Protein AF-0000000072508277 (afdb_homodimer)

Secondary structure (DSSP, 8-state):
-HHHHHHHHHHHHH---PPEEEEE--TT-HHHHHHHHHHHHHHHHTT-EEEEEEE---GGGTT--S-SS--EEEEEPPPHHHHHHHHHHHHHHHGGGT----HHHHHS--HHHHHHHHHHHHHHHT-HHHHHHHHHHT-SEEEEETTSSHHHHHHHHTT-SEEEEEESSS--HHHHHHHT----TTTS--TT-SSTT---HHHHHHHHHHHHHHHHHHHHHHHHHHHHHHHHH-TTSPPHHHHHHT-SEEEES--TTTSPP--B-TTEEE-TTTT----GGG-PPPHHHHHHHTSSSEEEEEE--SSS-GGGS-HHHHHHHHHHHHT-TTEEEEEE-S-TT--TTTT-TTEEEES---HHHHHH-TT--EEEE---HHHHHHHHHHT--EEE---STTHHHHHHHHHTTTSEEE--GGGGGSHHHHHHHHHHHHH-HHHHHHHHHHHHHHHT-SS-HHHHHHHHHHHHHHH---GGG--GGGGS-HHHHTTHHHHHHHHHHHHHHHHHHHHHHHHHHHHHHHHHH-/-HHHHHHHHHHHHH---PPEEEEE--TT-HHHHHHHHHHHHHHHHTT-EEEEEEE---GGGTT--S-SS--EEEEEPPPHHHHHHHHHHHHHHHGGGT----HHHHHS--HHHHHHHHHHHHHHHT-HHHHHHHHHHT-SEEEEETTSSHHHHHHHHTT-SEEEEEESSS--HHHHHHHT----TTTS--TT-SSTT---HHHHHHHHHHHHHHHHHHHHHHHHHHHHHHHHH-TTSPPHHHHHHT-SEEEES--TTTSPP--B-TTEEE-TTTT----GGG-PPPHHHHHHHTSSSEEEEEE--SSS-GGGS-HHHHHHHHHHHHT-TTEEEEEE-S-TT--TTTT-TTEEEES---HHHHHH-TT--EEEE---HHHHHHHHHHT--EEE---STTHHHHHHHHHTTTSEEE--GGGGGSHHHHHHHHHHHHH-HHHHHHHHHHHHHHHT-SS-HHHHHHHHHHHHHHH---GGG--GGGGS-HHHHTTHHHHHHHHHHHHHHHHHHHHHHHHHHHHHHHHHH-

pLDDT: mean 90.58, std 11.79, range [39.78, 98.94]

Foldseek 3Di:
DVVVVVVVVVVVVPPPPAFEEEEEQEPPDLLSQLVSQLLQQLSVVVPHRYAYEYEYLDPVCQVPRNHDPHDHYHYQYYDPVSVVLVVVVLVCLLCLQPDDPDPVCLQDPDPSVLVSLQRSLCSQVVPPVNLVVLLVVQGLEYEYELLECSSLLSCVSSVHQAYEYEHSAADAVLLCLLQVHDDDLQAAAHLAQQAHRDDDPVSSVSRVSSNVSSNVVSQSSQVSNQVSCCVVPNPPRDGSSCSSNQHQAYEYLHDCLQFDDDTDFPRYHYLNCSSPDLDLVPLDDDPVVVVLLPPAQEEEEEEADDRNAPVSHDPLLLVLVQVLLVVCLRYAYEYAHCDPPDCSNVVRPRYHYDPDDPLLSLLLDPSYAEYEYQQDSVNLSSNLLSQHAYEHEHRDTSRSVRQVSNVVLVQYHYDYSVCSSHNVSVNVRSVCSVPVCVNSVSSNVSNVCLVPPPDHSSRSSNVSRVVCSVPGGDCVRRDCLSVDDPCVNVVVVVVVVVVVVVVVVVVVVVVVVVVVVVVVVVVVVD/DVVVVVVVVVVVVPPPPAFEEEEEQEPPDLLSQLVSQLLQQLSVVVPHRYAYEYEYLDPVCQVPRNHDPHDHYHYQYYDPVSVVLVVVVLVCLLCLQPDDPDPVCLQDPDPSVLVSLQRSLCSQVVPPVNLVVLLVVQGLEYEYELLECSSLLSCVSSVHQAYEYEHSAADQVLLCLLQVHDDDLQAAAHLAQQAHRDDDPVSSVSRVSSNVSSNVVSQSSQVSNQVSVCVVPNPPRDGSSCSSNQHQAYEYLDDCLQFDDDTDFPRYHYLNCSSPDLDLVPLDDDPVVVVLLPPAQEEEEEEADDRNAPVSHDPLLLVLVLVLLVVCLRYAYEYAHCDPVDCSNVVRPRYHYDPDDPVLSLLLDPSYAEYEYQQDSVVLSSNLLSQHAYEHEHRDTSRSVRQVSNVVLVQYHYDYSVCSSHNVSVNVRSVCSVPVCVNSVSSNVSNVCLVPPPDHSSRSSNVSRVVCSVPGGDCVRRDCLSVDDPCVNVVVVVVVVVVVVVVVVVVVVVVVVVVVVVVVVVVVVD

Organism: Oesophagostomum dentatum (NCBI:txid61180)

InterPro domains:
  IPR002213 UDP-glucuronosyl/UDP-glucosyltransferase [PF00201] (28-525)
  IPR002213 UDP-glucuronosyl/UDP-glucosyltransferase [cd03784] (19-464)
  IPR050271 UDP-glycosyltransferase [PTHR48043] (30-502)

Nearest PDB structures (foldseek):
  6j31-assembly2_B  TM=6.987E-01  e=2.905E-17  Kitasatospora
  5xvm-assembly1_A  TM=7.560E-01  e=3.196E-15  Saccharomyces cerevisiae S288C
  3otg-assembly1_A  TM=7.119E-01  e=1.203E-13  Micromonospora echinospora
  2o6l-assembly1_A  TM=8.839E-01  e=1.985E-10  Homo sapiens
  7cjx-assembly2_B  TM=8.579E-01  e=2.978E-09  Homo sapiens

Solvent-accessible surface area (backbone atoms only — not comparable to full-atom values): 54216 Å² total; per-residue (Å²): 113,67,66,57,46,51,49,46,52,52,49,59,62,60,57,61,78,48,52,36,34,39,33,42,46,48,35,81,40,69,71,48,22,33,46,54,14,38,54,44,29,55,42,34,73,72,56,29,49,48,36,39,38,28,44,34,62,30,77,90,41,61,88,61,72,43,51,86,73,57,74,50,68,46,76,37,78,56,39,78,78,40,64,68,54,47,56,55,52,52,52,50,41,59,39,34,75,72,50,67,92,42,74,58,58,50,68,52,58,62,66,63,57,42,49,48,55,32,47,48,38,49,47,52,75,66,35,56,69,58,49,51,51,52,34,72,66,57,38,35,24,32,38,25,50,63,76,47,48,51,49,59,52,51,33,57,75,29,62,35,64,10,36,34,37,29,36,73,52,49,79,56,66,49,58,28,55,38,48,45,33,76,82,56,42,47,32,44,56,28,65,54,29,80,57,51,44,76,48,53,73,68,47,28,51,54,29,38,51,48,42,53,27,52,30,50,44,41,48,50,33,26,49,52,38,40,50,54,49,24,74,75,74,31,81,82,53,72,49,62,52,58,56,56,41,50,28,32,35,33,42,23,40,24,32,66,80,58,39,81,43,54,63,35,36,87,32,51,42,65,30,32,64,54,74,57,83,81,55,68,86,73,40,75,73,54,71,66,56,52,53,58,56,65,70,39,85,34,27,36,42,35,42,51,68,84,69,50,44,57,75,60,46,51,66,59,39,52,50,11,50,52,51,30,50,64,75,36,70,68,35,30,34,40,33,54,30,78,53,86,79,56,67,83,52,69,90,40,90,41,50,46,76,31,67,71,74,66,58,71,34,50,51,57,35,86,61,50,57,34,36,37,31,25,19,45,64,70,57,46,51,50,36,40,56,46,23,38,20,31,43,21,34,27,59,58,71,48,10,37,26,42,28,45,38,45,27,73,58,45,19,36,45,74,51,50,60,71,43,34,54,41,31,62,52,58,44,50,54,50,50,46,52,72,66,40,62,60,24,45,52,33,11,35,51,48,9,53,50,64,76,52,44,63,71,51,30,64,56,52,51,51,29,47,50,52,41,25,45,74,62,22,50,44,71,44,50,51,35,61,58,58,76,43,49,72,47,51,53,70,42,46,60,56,50,48,50,53,50,50,52,49,50,48,52,50,52,49,51,51,52,49,49,50,51,54,52,55,52,54,59,52,55,70,69,101,114,69,66,57,48,51,49,45,52,51,48,61,62,61,57,60,77,48,54,35,34,37,34,44,43,48,35,82,40,67,70,48,22,33,47,55,15,37,53,44,28,55,42,33,74,73,54,29,49,48,35,39,37,30,44,34,60,31,77,90,40,62,88,60,72,42,49,86,74,56,74,49,69,47,76,37,76,57,39,76,77,41,64,68,53,47,56,55,52,52,52,50,41,60,38,33,75,70,50,68,92,41,75,59,58,50,68,51,58,62,68,60,58,41,49,48,55,32,48,50,38,49,48,54,75,67,35,57,69,59,50,51,52,52,34,73,65,57,38,36,23,33,37,25,49,66,77,47,48,51,49,58,53,51,32,58,76,30,63,37,64,10,36,32,36,28,36,72,47,53,83,53,66,50,58,28,54,39,48,46,33,75,82,55,43,46,32,44,55,29,68,54,28,79,55,49,45,78,47,54,73,66,47,28,50,53,29,38,51,48,42,52,28,51,30,50,43,42,49,50,32,26,48,52,38,41,50,56,48,23,74,74,74,31,82,79,54,73,51,62,52,58,56,56,42,49,27,35,35,33,43,25,41,27,31,66,81,59,40,80,43,55,62,36,36,87,32,50,42,64,30,32,63,54,74,57,80,81,57,68,86,73,40,75,73,54,69,67,58,52,53,58,55,65,72,39,84,35,27,34,42,36,42,49,67,83,67,49,43,58,76,58,46,50,66,59,37,52,50,11,50,50,50,30,51,65,76,36,70,65,34,30,35,40,32,52,30,80,54,84,79,56,67,84,51,68,91,40,91,41,52,44,76,31,69,71,73,66,58,70,33,50,51,58,34,85,59,50,57,35,36,36,30,24,18,46,64,68,56,46,51,49,35,41,57,46,25,39,20,32,42,23,35,27,59,59,70,47,10,36,25,43,28,47,38,45,27,73,57,45,20,34,47,75,52,50,60,72,43,34,54,40,30,63,54,59,44,50,52,50,50,47,53,73,68,38,60,61,22,44,52,33,10,37,51,50,9,54,48,63,76,51,45,61,69,50,30,63,57,51,52,50,31,46,50,52,40,27,44,72,63,20,50,45,71,45,49,51,34,59,57,57,77,44,50,74,46,50,54,70,42,46,60,57,51,48,50,52,49,50,52,49,51,48,52,51,51,48,50,51,52,49,50,51,52,53,51,55,52,52,59,52,60,71,69,107

Structure (mmCIF, N/CA/C/O backbone):
data_AF-0000000072508277-model_v1
#
loop_
_entity.id
_entity.type
_entity.pdbx_description
1 polymer glucuronosyltransferase
#
loop_
_atom_site.group_PDB
_atom_site.id
_atom_site.type_symbol
_atom_site.label_atom_id
_atom_site.label_alt_id
_atom_site.label_comp_id
_atom_site.label_asym_id
_atom_site.label_entity_id
_atom_site.label_seq_id
_atom_site.pdbx_PDB_ins_code
_atom_site.Cartn_x
_atom_site.Cartn_y
_atom_site.Cartn_z
_atom_site.occupancy
_atom_site.B_iso_or_equiv
_atom_site.auth_seq_id
_atom_site.auth_comp_id
_atom_site.auth_asym_id
_atom_site.auth_atom_id
_atom_site.pdbx_PDB_model_num
ATOM 1 N N . MET A 1 1 ? 15.875 31.594 -35.562 1 39.78 1 MET A N 1
ATOM 2 C CA . MET A 1 1 ? 16.281 31.531 -34.188 1 39.78 1 MET A CA 1
ATOM 3 C C . MET A 1 1 ? 15.25 30.781 -33.344 1 39.78 1 MET A C 1
ATOM 5 O O . MET A 1 1 ? 15.602 30.141 -32.344 1 39.78 1 MET A O 1
ATOM 9 N N . ALA A 1 2 ? 13.969 30.875 -33.75 1 48.16 2 ALA A N 1
ATOM 10 C CA . ALA A 1 2 ? 12.898 30.188 -33.031 1 48.16 2 ALA A CA 1
ATOM 11 C C . ALA A 1 2 ? 12.938 28.688 -33.281 1 48.16 2 ALA A C 1
ATOM 13 O O . ALA A 1 2 ? 12.617 27.891 -32.375 1 48.16 2 ALA A O 1
ATOM 14 N N . ARG A 1 3 ? 13.297 28.281 -34.469 1 52.03 3 ARG A N 1
ATOM 15 C CA . ARG A 1 3 ? 13.352 26.859 -34.781 1 52.03 3 ARG A CA 1
ATOM 16 C C . ARG A 1 3 ? 14.484 26.172 -34.031 1 52.03 3 ARG A C 1
ATOM 18 O O . ARG A 1 3 ? 14.359 25.016 -33.656 1 52.03 3 ARG A O 1
ATOM 25 N N . CYS A 1 4 ? 15.602 26.922 -33.75 1 51.12 4 CYS A N 1
ATOM 26 C CA . CYS A 1 4 ? 16.719 26.328 -33.031 1 51.12 4 CYS A CA 1
ATOM 27 C C . CYS A 1 4 ? 16.359 26.141 -31.547 1 51.12 4 CYS A C 1
ATOM 29 O O . CYS A 1 4 ? 16.828 25.188 -30.922 1 51.12 4 CYS A O 1
ATOM 31 N N . TYR A 1 5 ? 15.469 27.062 -31.062 1 49.38 5 TYR A N 1
ATOM 32 C CA . TYR A 1 5 ? 15.117 26.891 -29.656 1 49.38 5 TYR A CA 1
ATOM 33 C C . TYR A 1 5 ? 14.117 25.766 -29.484 1 49.38 5 TYR A C 1
ATOM 35 O O . TYR A 1 5 ? 14.188 25 -28.516 1 49.38 5 TYR A O 1
ATOM 43 N N . ILE A 1 6 ? 13.211 25.625 -30.484 1 50.94 6 ILE A N 1
ATOM 44 C CA . ILE A 1 6 ? 12.305 24.484 -30.359 1 50.94 6 ILE A CA 1
ATOM 45 C C . ILE A 1 6 ? 13.094 23.188 -30.484 1 50.94 6 ILE A C 1
ATOM 47 O O . ILE A 1 6 ? 12.859 22.234 -29.734 1 50.94 6 ILE A O 1
ATOM 51 N N . LEU A 1 7 ? 14.094 23.172 -31.406 1 48.38 7 LEU A N 1
ATOM 52 C CA . LEU A 1 7 ? 14.922 21.969 -31.547 1 48.38 7 LEU A CA 1
ATOM 53 C C . LEU A 1 7 ? 15.773 21.766 -30.297 1 48.38 7 LEU A C 1
ATOM 55 O O . LEU A 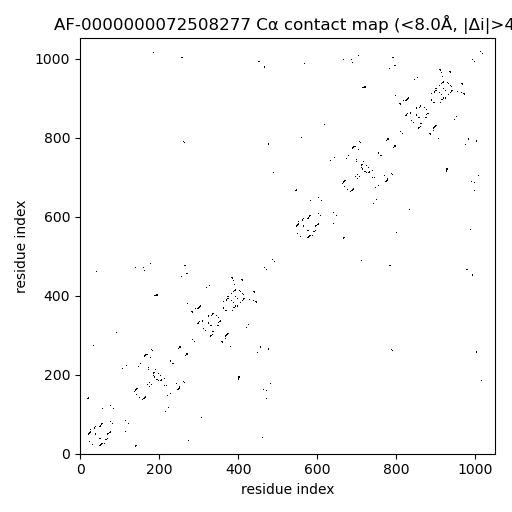1 7 ? 15.93 20.625 -29.828 1 48.38 7 LEU A O 1
ATOM 59 N N . LEU A 1 8 ? 16.281 22.859 -29.703 1 47.69 8 LEU A N 1
ATOM 60 C CA . LEU A 1 8 ? 17.047 22.703 -28.469 1 47.69 8 LEU A CA 1
ATOM 61 C C . LEU A 1 8 ? 16.141 22.312 -27.312 1 47.69 8 LEU A C 1
ATOM 63 O O . LEU A 1 8 ? 16.516 21.5 -26.469 1 47.69 8 LEU A O 1
ATOM 67 N N . LEU A 1 9 ? 14.906 22.891 -27.188 1 46.41 9 LEU A N 1
ATOM 68 C CA . LEU A 1 9 ? 13.969 22.453 -26.172 1 46.41 9 LEU A CA 1
ATOM 69 C C . LEU A 1 9 ? 13.508 21.016 -26.422 1 46.41 9 LEU A C 1
ATOM 71 O O . LEU A 1 9 ? 13.344 20.234 -25.484 1 46.41 9 LEU A O 1
ATOM 75 N N . LEU A 1 10 ? 13.258 20.641 -27.656 1 45.59 10 LEU A N 1
ATOM 76 C CA . LEU A 1 10 ? 13 19.234 -27.953 1 45.59 10 LEU A CA 1
ATOM 77 C C . LEU A 1 10 ? 14.234 18.391 -27.672 1 45.59 10 LEU A C 1
ATOM 79 O O . LEU A 1 10 ? 14.117 17.25 -27.203 1 45.59 10 LEU A O 1
ATOM 83 N N . LEU A 1 11 ? 15.445 18.828 -28.031 1 44.25 11 LEU A N 1
ATOM 84 C CA . LEU A 1 11 ? 16.672 18.094 -27.734 1 44.25 11 LEU A CA 1
ATOM 85 C C . LEU A 1 11 ? 16.922 18.016 -26.234 1 44.25 11 LEU A C 1
ATOM 87 O O . LEU A 1 11 ? 17.438 17 -25.75 1 44.25 11 LEU A O 1
ATOM 91 N N . GLN A 1 12 ? 16.781 19.094 -25.453 1 40.88 12 GLN A N 1
ATOM 92 C CA . GLN A 1 12 ? 16.906 18.969 -24 1 40.88 12 GLN A CA 1
ATOM 93 C C . GLN A 1 12 ? 15.812 18.078 -23.422 1 40.88 12 GLN A C 1
ATOM 95 O O . GLN A 1 12 ? 15.992 17.469 -22.375 1 40.88 12 GLN A O 1
ATOM 100 N N . ALA A 1 13 ? 14.609 18.172 -23.859 1 40.81 13 ALA A N 1
ATOM 101 C CA . ALA A 1 13 ? 13.586 17.234 -23.406 1 40.81 13 ALA A CA 1
ATOM 102 C C . ALA A 1 13 ? 14.016 15.789 -23.703 1 40.81 13 ALA A C 1
ATOM 104 O O . ALA A 1 13 ? 13.695 14.875 -22.938 1 40.81 13 ALA A O 1
ATOM 105 N N . LEU A 1 14 ? 14.453 15.461 -24.844 1 41.44 14 LEU A N 1
ATOM 106 C CA . LEU A 1 14 ? 14.844 14.125 -25.266 1 41.44 14 LEU A CA 1
ATOM 107 C C . LEU A 1 14 ? 16.078 13.648 -24.5 1 41.44 14 LEU A C 1
ATOM 109 O O . LEU A 1 14 ? 16.438 12.477 -24.562 1 41.44 14 LEU A O 1
ATOM 113 N N . ILE A 1 15 ? 17 14.516 -24.266 1 43.19 15 ILE A N 1
ATOM 114 C CA . ILE A 1 15 ? 18.156 13.867 -23.641 1 43.19 15 ILE A CA 1
ATOM 115 C C . ILE A 1 15 ? 17.75 13.32 -22.266 1 43.19 15 ILE A C 1
ATOM 117 O O . ILE A 1 15 ? 17.797 14.031 -21.266 1 43.19 15 ILE A O 1
ATOM 121 N N . CYS A 1 16 ? 16.656 13 -22 1 50.06 16 CYS A N 1
ATOM 122 C CA . CYS A 1 16 ? 16.391 12.242 -20.781 1 50.06 16 CYS A CA 1
ATOM 123 C C . CYS A 1 16 ? 17.484 11.195 -20.531 1 50.06 16 CYS A C 1
ATOM 125 O O . CYS A 1 16 ? 17.594 10.227 -21.297 1 50.06 16 CYS A O 1
ATOM 127 N N . ASP A 1 17 ? 18.625 11.586 -20.125 1 66.69 17 ASP A N 1
ATOM 128 C CA . ASP A 1 17 ? 19.75 10.703 -19.812 1 66.69 17 ASP A CA 1
ATOM 129 C C . ASP A 1 17 ? 19.266 9.43 -19.125 1 66.69 17 ASP A C 1
ATOM 131 O O . ASP A 1 17 ? 18.641 9.492 -18.062 1 66.69 17 ASP A O 1
ATOM 135 N N . GLY A 1 18 ? 19.094 8.391 -19.859 1 91.69 18 GLY A N 1
ATOM 136 C CA . GLY A 1 18 ? 18.75 7.062 -19.375 1 91.69 18 GLY A CA 1
ATOM 137 C C . GLY A 1 18 ? 19.641 6.594 -18.25 1 91.69 18 GLY A C 1
ATOM 138 O O . GLY A 1 18 ? 20.828 6.914 -18.203 1 91.69 18 GLY A O 1
ATOM 139 N N . TYR A 1 19 ? 19.094 6.059 -17.25 1 97.88 19 TYR A N 1
ATOM 140 C CA . TYR A 1 19 ? 19.828 5.492 -16.125 1 97.88 19 TYR A CA 1
ATOM 141 C C . TYR A 1 19 ? 20.516 4.195 -16.516 1 97.88 19 TYR A C 1
ATOM 143 O O . TYR A 1 19 ? 20.047 3.475 -17.406 1 97.88 19 TYR A O 1
ATOM 151 N N . LYS A 1 20 ? 21.672 3.961 -15.961 1 98.62 20 LYS A N 1
ATOM 152 C CA . LYS A 1 20 ? 22.344 2.668 -16.078 1 98.62 20 LYS A CA 1
ATOM 153 C C . LYS A 1 20 ? 21.828 1.688 -15.023 1 98.62 20 LYS A C 1
ATOM 155 O O . LYS A 1 20 ? 22.016 1.896 -13.828 1 98.62 20 LYS A O 1
ATOM 160 N N . VAL A 1 21 ? 21.219 0.601 -15.508 1 98.88 21 VAL A N 1
ATOM 161 C CA . VAL A 1 21 ? 20.578 -0.343 -14.594 1 98.88 21 VAL A CA 1
ATOM 162 C C . VAL A 1 21 ? 21.219 -1.722 -14.75 1 98.88 21 VAL A C 1
ATOM 164 O O . VAL A 1 21 ? 21.406 -2.203 -15.867 1 98.88 21 VAL A O 1
ATOM 167 N N . LEU A 1 22 ? 21.625 -2.332 -13.656 1 98.88 22 LEU A N 1
ATOM 168 C CA . LEU A 1 22 ? 22.125 -3.703 -13.633 1 98.88 22 LEU A CA 1
ATOM 169 C C . LEU A 1 22 ? 21.078 -4.652 -13.062 1 98.88 22 LEU A C 1
ATOM 171 O O . LEU A 1 22 ? 20.578 -4.438 -11.961 1 98.88 22 LEU A O 1
ATOM 175 N N . ILE A 1 23 ? 20.734 -5.672 -13.805 1 98.88 23 ILE A N 1
ATOM 176 C CA . ILE A 1 23 ? 19.766 -6.668 -13.352 1 98.88 23 ILE A CA 1
ATOM 177 C C . ILE A 1 23 ? 20.469 -8.008 -13.156 1 98.88 23 ILE A C 1
ATOM 179 O O . ILE A 1 23 ? 21.156 -8.5 -14.07 1 98.88 23 ILE A O 1
ATOM 183 N N . PHE A 1 24 ? 20.406 -8.547 -11.945 1 98.69 24 PHE A N 1
ATOM 184 C CA . PHE A 1 24 ? 20.969 -9.844 -11.594 1 98.69 24 PHE A CA 1
ATOM 185 C C . PHE A 1 24 ? 19.922 -10.945 -11.766 1 98.69 24 PHE A C 1
ATOM 187 O O . PHE A 1 24 ? 18.953 -11 -11.031 1 98.69 24 PHE A O 1
ATOM 194 N N . SER A 1 25 ? 20.125 -11.859 -12.734 1 97.69 25 SER A N 1
ATOM 195 C CA . SER A 1 25 ? 19.094 -12.828 -13.109 1 97.69 25 SER A CA 1
ATOM 196 C C . SER A 1 25 ? 19.703 -14.219 -13.289 1 97.69 25 SER A C 1
ATOM 198 O O . SER A 1 25 ? 19.859 -14.703 -14.414 1 97.69 25 SER A O 1
ATOM 200 N N . PRO A 1 26 ? 19.953 -14.938 -12.195 1 95.62 26 PRO A N 1
ATOM 201 C CA . PRO A 1 26 ? 20.5 -16.297 -12.32 1 95.62 26 PRO A CA 1
ATOM 202 C C . PRO A 1 26 ? 19.516 -17.266 -12.984 1 95.62 26 PRO A C 1
ATOM 204 O O . PRO A 1 26 ? 18.297 -17.062 -12.906 1 95.62 26 PRO A O 1
ATOM 207 N N . THR A 1 27 ? 20.094 -18.359 -13.609 1 90.75 27 THR A N 1
ATOM 208 C CA . THR A 1 27 ? 19.25 -19.344 -14.289 1 90.75 27 THR A CA 1
ATOM 209 C C . THR A 1 27 ? 18.734 -20.391 -13.297 1 90.75 27 THR A C 1
ATOM 211 O O . THR A 1 27 ? 19 -21.578 -13.461 1 90.75 27 THR A O 1
ATOM 214 N N . PHE A 1 28 ? 17.984 -19.938 -12.305 1 82.25 28 PHE A N 1
ATOM 215 C CA . PHE A 1 28 ? 17.391 -20.812 -11.289 1 82.25 28 PHE A CA 1
ATOM 216 C C . PHE A 1 28 ? 16.062 -21.375 -11.773 1 82.25 28 PHE A C 1
ATOM 218 O O . PHE A 1 28 ? 15.742 -22.531 -11.484 1 82.25 28 PHE A O 1
ATOM 225 N N . GLY A 1 29 ? 15.344 -20.703 -12.477 1 85.88 29 GLY A N 1
ATOM 226 C CA . GLY A 1 29 ? 14.047 -21 -13.055 1 85.88 29 GLY A CA 1
ATOM 227 C C . GLY A 1 29 ? 13.648 -20.047 -14.164 1 85.88 29 GLY A C 1
ATOM 228 O O . GLY A 1 29 ? 13.828 -18.828 -14.039 1 85.88 29 GLY A O 1
ATOM 229 N N . TYR A 1 30 ? 13.141 -20.688 -15.188 1 88.56 30 TYR A N 1
ATOM 230 C CA . TYR A 1 30 ? 12.867 -19.844 -16.344 1 88.56 30 TYR A CA 1
ATOM 231 C C . TYR A 1 30 ? 11.805 -18.797 -16.031 1 88.56 30 TYR A C 1
ATOM 233 O O . TYR A 1 30 ? 11.859 -17.672 -16.531 1 88.56 30 TYR A O 1
ATOM 241 N N . SER A 1 31 ? 10.812 -19.188 -15.242 1 89.69 31 SER A N 1
ATOM 242 C CA . SER A 1 31 ? 9.781 -18.234 -14.867 1 89.69 31 SER A CA 1
ATOM 243 C C . SER A 1 31 ? 10.367 -17.031 -14.125 1 89.69 31 SER A C 1
ATOM 245 O O . SER A 1 31 ? 9.922 -15.898 -14.305 1 89.69 31 SER A O 1
ATOM 247 N N . HIS A 1 32 ? 11.375 -17.25 -13.305 1 93.06 32 HIS A N 1
ATOM 248 C CA . HIS A 1 32 ? 12.062 -16.188 -12.602 1 93.06 32 HIS A CA 1
ATOM 249 C C . HIS A 1 32 ? 12.812 -15.273 -13.57 1 93.06 32 HIS A C 1
ATOM 251 O O . HIS A 1 32 ? 12.742 -14.047 -13.461 1 93.06 32 HIS A O 1
ATOM 257 N N . MET A 1 33 ? 13.461 -15.945 -14.547 1 94.88 33 MET A N 1
ATOM 258 C CA . MET A 1 33 ? 14.203 -15.195 -15.555 1 94.88 33 MET A CA 1
ATOM 259 C C . MET A 1 33 ? 13.266 -14.328 -16.391 1 94.88 33 MET A C 1
ATOM 261 O O . MET A 1 33 ? 13.586 -13.18 -16.703 1 94.88 33 MET A O 1
ATOM 265 N N . LYS A 1 34 ? 12.156 -14.922 -16.688 1 93.5 34 LYS A N 1
ATOM 266 C CA . LYS A 1 34 ? 11.18 -14.203 -17.516 1 93.5 34 LYS A CA 1
ATOM 267 C C . LYS A 1 34 ? 10.641 -12.977 -16.797 1 93.5 34 LYS A C 1
ATOM 269 O O . LYS A 1 34 ? 10.43 -11.93 -17.406 1 93.5 34 LYS A O 1
ATOM 274 N N . PHE A 1 35 ? 10.398 -13.133 -15.57 1 95.81 35 PHE A N 1
ATOM 275 C CA . PHE A 1 35 ? 9.898 -12.016 -14.773 1 95.81 35 PHE A CA 1
ATOM 276 C C . PHE A 1 35 ? 10.898 -10.867 -14.758 1 95.81 35 PHE A C 1
ATOM 278 O O . PHE A 1 35 ? 10.547 -9.727 -15.078 1 95.81 35 PHE A O 1
ATOM 285 N N . LEU A 1 36 ? 12.125 -11.164 -14.43 1 97.81 36 LEU A N 1
ATOM 286 C CA . LEU A 1 36 ? 13.18 -10.156 -14.422 1 97.81 36 LEU A CA 1
ATOM 287 C C . LEU A 1 36 ? 13.414 -9.602 -15.82 1 97.81 36 LEU A C 1
ATOM 289 O O . LEU A 1 36 ? 13.695 -8.414 -15.984 1 97.81 36 LEU A O 1
ATOM 293 N N . GLY A 1 37 ? 13.289 -10.516 -16.781 1 97.69 37 GLY A N 1
ATOM 294 C CA . GLY A 1 37 ? 13.445 -10.086 -18.156 1 97.69 37 GLY A CA 1
ATOM 295 C C . GLY A 1 37 ? 12.406 -9.07 -18.594 1 97.69 37 GLY A C 1
ATOM 296 O O . GLY A 1 37 ? 12.711 -8.141 -19.328 1 97.69 37 GLY A O 1
ATOM 297 N N . SER A 1 38 ? 11.164 -9.242 -18.125 1 97.12 38 SER A N 1
ATOM 298 C CA . SER A 1 38 ? 10.109 -8.281 -18.422 1 97.12 38 SER A CA 1
ATOM 299 C C . SER A 1 38 ? 10.453 -6.898 -17.875 1 97.12 38 SER A C 1
ATOM 301 O O . SER A 1 38 ? 10.219 -5.887 -18.531 1 97.12 38 SER A O 1
ATOM 303 N N . ILE A 1 39 ? 11 -6.859 -16.688 1 98.56 39 ILE A N 1
ATOM 304 C CA . ILE A 1 39 ? 11.414 -5.598 -16.078 1 98.56 39 ILE A CA 1
ATOM 305 C C . ILE A 1 39 ? 12.531 -4.973 -16.906 1 98.56 39 ILE A C 1
ATOM 307 O O . ILE A 1 39 ? 12.484 -3.781 -17.234 1 98.56 39 ILE A O 1
ATOM 311 N N . ALA A 1 40 ? 13.5 -5.812 -17.328 1 98.69 40 ALA A N 1
ATOM 312 C CA . ALA A 1 40 ? 14.617 -5.344 -18.141 1 98.69 40 ALA A CA 1
ATOM 313 C C . ALA A 1 40 ? 14.125 -4.73 -19.453 1 98.69 40 ALA A C 1
ATOM 315 O O . ALA A 1 40 ? 14.555 -3.639 -19.828 1 98.69 40 ALA A O 1
ATOM 316 N N . ASP A 1 41 ? 13.234 -5.406 -20.062 1 98.06 41 ASP A N 1
ATOM 317 C CA . ASP A 1 41 ? 12.742 -4.969 -21.375 1 98.06 41 ASP A CA 1
ATOM 318 C C . ASP A 1 41 ? 11.945 -3.672 -21.25 1 98.06 41 ASP A C 1
ATOM 320 O O . ASP A 1 41 ? 12.031 -2.801 -22.109 1 98.06 41 ASP A O 1
ATOM 324 N N . ILE A 1 42 ? 11.148 -3.531 -20.188 1 97.62 42 ILE A N 1
ATOM 325 C CA . ILE A 1 42 ? 10.383 -2.311 -19.953 1 97.62 42 ILE A CA 1
ATOM 326 C C . ILE A 1 42 ? 11.336 -1.123 -19.828 1 97.62 42 ILE A C 1
ATOM 328 O O . ILE A 1 42 ? 11.109 -0.071 -20.422 1 97.62 42 ILE A O 1
ATOM 332 N N . LEU A 1 43 ? 12.398 -1.284 -19.094 1 98.5 43 LEU A N 1
ATOM 333 C CA . LEU A 1 43 ? 13.359 -0.213 -18.859 1 98.5 43 LEU A CA 1
ATOM 334 C C . LEU A 1 43 ? 14.141 0.091 -20.141 1 98.5 43 LEU A C 1
ATOM 336 O O . LEU A 1 43 ? 14.406 1.256 -20.453 1 98.5 43 LEU A O 1
ATOM 340 N N . THR A 1 44 ? 14.484 -0.995 -20.906 1 98.31 44 THR A N 1
ATOM 341 C CA . THR A 1 44 ? 15.188 -0.82 -22.172 1 98.31 44 THR A CA 1
ATOM 342 C C . THR A 1 44 ? 14.32 -0.052 -23.156 1 98.31 44 THR A C 1
ATOM 344 O O . THR A 1 44 ? 14.797 0.862 -23.828 1 98.31 44 THR A O 1
ATOM 347 N N . GLU A 1 45 ? 13.07 -0.445 -23.25 1 96.69 45 GLU A N 1
ATOM 348 C CA . GLU A 1 45 ? 12.125 0.222 -24.141 1 96.69 45 GLU A CA 1
ATOM 349 C C . GLU A 1 45 ? 12 1.704 -23.797 1 96.69 45 GLU A C 1
ATOM 351 O O . GLU A 1 45 ? 11.812 2.537 -24.688 1 96.69 45 GLU A O 1
ATOM 356 N N . ALA A 1 46 ? 12.109 2.035 -22.562 1 97.12 46 ALA A N 1
ATOM 357 C CA . ALA A 1 46 ? 11.961 3.412 -22.094 1 97.12 46 ALA A CA 1
ATOM 358 C C . ALA A 1 46 ? 13.234 4.211 -22.344 1 97.12 46 ALA A C 1
ATOM 360 O O . ALA A 1 46 ? 13.289 5.41 -22.047 1 97.12 46 ALA A O 1
ATOM 361 N N . GLY A 1 47 ? 14.312 3.596 -22.766 1 97.31 47 GLY A N 1
ATOM 362 C CA . GLY A 1 47 ? 15.516 4.312 -23.156 1 97.31 47 GLY A CA 1
ATOM 363 C C . GLY A 1 47 ? 16.625 4.211 -22.141 1 97.31 47 GLY A C 1
ATOM 364 O O . GLY A 1 47 ? 17.672 4.871 -22.266 1 97.31 47 GLY A O 1
ATOM 365 N N . HIS A 1 48 ? 16.484 3.373 -21.125 1 98.12 48 HIS A N 1
ATOM 366 C CA . HIS A 1 48 ? 17.547 3.205 -20.125 1 98.12 48 HIS A CA 1
ATOM 367 C C . HIS A 1 48 ? 18.609 2.23 -20.609 1 98.12 48 HIS A C 1
ATOM 369 O O . HIS A 1 48 ? 18.359 1.445 -21.531 1 98.12 48 HIS A O 1
ATOM 375 N N . ASP A 1 49 ? 19.828 2.377 -20.094 1 98.25 49 ASP A N 1
ATOM 376 C CA . ASP A 1 49 ? 20.938 1.473 -20.391 1 98.25 49 ASP A CA 1
ATOM 377 C C . ASP A 1 49 ? 20.922 0.277 -19.438 1 98.25 49 ASP A C 1
ATOM 379 O O . ASP A 1 49 ? 21.5 0.341 -18.344 1 98.25 49 ASP A O 1
ATOM 383 N N . VAL A 1 50 ? 20.375 -0.833 -19.938 1 98.69 50 VAL A N 1
ATOM 384 C CA . VAL A 1 50 ? 20.125 -1.977 -19.078 1 98.69 50 VAL A CA 1
ATOM 385 C C . VAL A 1 50 ? 21.125 -3.086 -19.375 1 98.69 50 VAL A C 1
ATOM 387 O O . VAL A 1 50 ? 21.312 -3.459 -20.531 1 98.69 50 VAL A O 1
ATOM 390 N N . THR A 1 51 ? 21.812 -3.574 -18.391 1 98.69 51 THR A N 1
ATOM 391 C CA . THR A 1 51 ? 22.672 -4.754 -18.453 1 98.69 51 THR A CA 1
ATOM 392 C C . THR A 1 51 ? 22.094 -5.883 -17.594 1 98.69 51 THR A C 1
ATOM 394 O O . THR A 1 51 ? 21.75 -5.68 -16.438 1 98.69 51 THR A O 1
ATOM 397 N N . VAL A 1 52 ? 21.984 -7.059 -18.219 1 98.69 52 VAL A N 1
ATOM 398 C CA . VAL A 1 52 ? 21.5 -8.219 -17.469 1 98.69 52 VAL A CA 1
ATOM 399 C C . VAL A 1 52 ? 22.656 -9.18 -17.203 1 98.69 52 VAL A C 1
ATOM 401 O O . VAL A 1 52 ? 23.297 -9.664 -18.141 1 98.69 52 VAL A O 1
ATOM 404 N N . LEU A 1 53 ? 22.938 -9.359 -15.945 1 98.38 53 LEU A N 1
ATOM 405 C CA . LEU A 1 53 ? 23.938 -10.32 -15.492 1 98.38 53 LEU A CA 1
ATOM 406 C C . LEU A 1 53 ? 23.297 -11.68 -15.203 1 98.38 53 LEU A C 1
ATOM 408 O O . LEU A 1 53 ? 22.453 -11.789 -14.312 1 98.38 53 LEU A O 1
ATOM 412 N N . ILE A 1 54 ? 23.766 -12.75 -15.922 1 97.88 54 ILE A N 1
ATOM 413 C CA . ILE A 1 54 ? 23.125 -14.055 -15.836 1 97.88 54 ILE A CA 1
ATOM 414 C C . ILE A 1 54 ? 24.125 -15.102 -15.375 1 97.88 54 ILE A C 1
ATOM 416 O O . ILE A 1 54 ? 24.812 -15.719 -16.203 1 97.88 54 ILE A O 1
ATOM 420 N N . PRO A 1 55 ? 24.25 -15.312 -14.062 1 96.44 55 PRO A N 1
ATOM 421 C CA . PRO A 1 55 ? 24.984 -16.5 -13.625 1 96.44 55 PRO A CA 1
ATOM 422 C C . PRO A 1 55 ? 24.281 -17.797 -14.023 1 96.44 55 PRO A C 1
ATOM 424 O O . PRO A 1 55 ? 23.109 -18 -13.711 1 96.44 55 PRO A O 1
ATOM 427 N N . ILE A 1 56 ? 25.031 -18.688 -14.664 1 93.25 56 ILE A N 1
ATOM 428 C CA . ILE A 1 56 ? 24.453 -19.953 -15.102 1 93.25 56 ILE A CA 1
ATOM 429 C C . ILE A 1 56 ? 24.453 -20.953 -13.945 1 93.25 56 ILE A C 1
ATOM 431 O O . ILE A 1 56 ? 25.5 -21.297 -13.422 1 93.25 56 ILE A O 1
ATOM 435 N N . MET A 1 57 ? 23.281 -21.266 -13.508 1 89.06 57 MET A N 1
ATOM 436 C CA . MET A 1 57 ? 23.109 -22.266 -12.453 1 89.06 57 MET A CA 1
ATOM 437 C C . MET A 1 57 ? 22.609 -23.578 -13.031 1 89.06 57 MET A C 1
ATOM 439 O O . MET A 1 57 ? 23.125 -24.641 -12.703 1 89.06 57 MET A O 1
ATOM 443 N N . ASP A 1 58 ? 21.625 -23.391 -13.812 1 84.5 58 ASP A N 1
ATOM 444 C CA . ASP A 1 58 ? 21.031 -24.516 -14.531 1 84.5 58 ASP A CA 1
ATOM 445 C C . ASP A 1 58 ? 21.531 -24.578 -15.969 1 84.5 58 ASP A C 1
ATOM 447 O O . ASP A 1 58 ? 21.188 -23.719 -16.797 1 84.5 58 ASP A O 1
ATOM 451 N N . MET A 1 59 ? 22.219 -25.641 -16.312 1 84.19 59 MET A N 1
ATOM 452 C CA . MET A 1 59 ? 22.844 -25.766 -17.625 1 84.19 59 MET A CA 1
ATOM 453 C C . MET A 1 59 ? 21.797 -25.938 -18.719 1 84.19 59 MET A C 1
ATOM 455 O O . MET A 1 59 ? 22.031 -25.578 -19.875 1 84.19 59 MET A O 1
ATOM 459 N N . ASP A 1 60 ? 20.625 -26.359 -18.312 1 81.12 60 ASP A N 1
ATOM 460 C CA . ASP A 1 60 ? 19.547 -26.531 -19.281 1 81.12 60 ASP A CA 1
ATOM 461 C C . ASP A 1 60 ? 19 -25.188 -19.734 1 81.12 60 ASP A C 1
ATOM 463 O O . ASP A 1 60 ? 18.328 -25.094 -20.781 1 81.12 60 ASP A O 1
ATOM 467 N N . LEU A 1 61 ? 19.344 -24.188 -18.969 1 87.5 61 LEU A N 1
ATOM 468 C CA . LEU A 1 61 ? 18.812 -22.875 -19.281 1 87.5 61 LEU A CA 1
ATOM 469 C C . LEU A 1 61 ? 19.922 -21.953 -19.781 1 87.5 61 LEU A C 1
ATOM 471 O O . LEU A 1 61 ? 19.734 -20.734 -19.859 1 87.5 61 LEU A O 1
ATOM 475 N N . GLU A 1 62 ? 21 -22.484 -20.109 1 88.69 62 GLU A N 1
ATOM 476 C CA . GLU A 1 62 ? 22.172 -21.703 -20.5 1 88.69 62 GLU A CA 1
ATOM 477 C C . GLU A 1 62 ? 21.875 -20.828 -21.703 1 88.69 62 GLU A C 1
ATOM 479 O O . GLU A 1 62 ? 22.391 -19.703 -21.812 1 88.69 62 GLU A O 1
ATOM 484 N N . ASN A 1 63 ? 20.969 -21.281 -22.547 1 90.5 63 ASN A N 1
ATOM 485 C CA . ASN A 1 63 ? 20.703 -20.547 -23.766 1 90.5 63 ASN A CA 1
ATOM 486 C C . ASN A 1 63 ? 19.5 -19.609 -23.625 1 90.5 63 ASN A C 1
ATOM 488 O O . ASN A 1 63 ? 19.172 -18.875 -24.547 1 90.5 63 ASN A O 1
ATOM 492 N N . ARG A 1 64 ? 18.906 -19.578 -22.453 1 91.12 64 ARG A N 1
ATOM 493 C CA . ARG A 1 64 ? 17.766 -18.703 -22.203 1 91.12 64 ARG A CA 1
ATOM 494 C C . ARG A 1 64 ? 18.219 -17.406 -21.531 1 91.12 64 ARG A C 1
ATOM 496 O O . ARG A 1 64 ? 19.172 -17.406 -20.75 1 91.12 64 ARG A O 1
ATOM 503 N N . THR A 1 65 ? 17.562 -16.328 -21.906 1 92.19 65 THR A N 1
ATOM 504 C CA . THR A 1 65 ? 17.938 -15.047 -21.312 1 92.19 65 THR A CA 1
ATOM 505 C C . THR A 1 65 ? 16.75 -14.43 -20.578 1 92.19 65 THR A C 1
ATOM 507 O O . THR A 1 65 ? 16.922 -13.578 -19.703 1 92.19 65 THR A O 1
ATOM 510 N N . GLY A 1 66 ? 15.562 -14.789 -21 1 91.75 66 GLY A N 1
ATOM 511 C CA . GLY A 1 66 ? 14.359 -14.219 -20.422 1 91.75 66 GLY A CA 1
ATOM 512 C C . GLY A 1 66 ? 14.031 -12.836 -20.953 1 91.75 66 GLY A C 1
ATOM 513 O O . GLY A 1 66 ? 13 -12.258 -20.609 1 91.75 66 GLY A O 1
ATOM 514 N N . VAL A 1 67 ? 14.898 -12.266 -21.828 1 95.75 67 VAL A N 1
ATOM 515 C CA . VAL A 1 67 ? 14.68 -10.922 -22.359 1 95.75 67 VAL A CA 1
ATOM 516 C C . VAL A 1 67 ? 14.344 -11.008 -23.844 1 95.75 67 VAL A C 1
ATOM 518 O O . VAL A 1 67 ? 14.68 -11.992 -24.5 1 95.75 67 VAL A O 1
ATOM 521 N N . LYS A 1 68 ? 13.68 -10.008 -24.344 1 92.75 68 LYS A N 1
ATOM 522 C CA . LYS A 1 68 ? 13.297 -9.961 -25.75 1 92.75 68 LYS A CA 1
ATOM 523 C C . LYS A 1 68 ? 14.039 -8.836 -26.484 1 92.75 68 LYS A C 1
ATOM 525 O O . LYS A 1 68 ? 14.461 -9.008 -27.625 1 92.75 68 LYS A O 1
ATOM 530 N N . ILE A 1 69 ? 14.227 -7.688 -25.828 1 95 69 ILE A N 1
ATOM 531 C CA . ILE A 1 69 ? 14.742 -6.531 -26.547 1 95 69 ILE A CA 1
ATOM 532 C C . ILE A 1 69 ? 16.062 -6.078 -25.922 1 95 69 ILE A C 1
ATOM 534 O O . ILE A 1 69 ? 16.859 -5.402 -26.578 1 95 69 ILE A O 1
ATOM 538 N N . THR A 1 70 ? 16.266 -6.383 -24.641 1 97 70 THR A N 1
ATOM 539 C CA . THR A 1 70 ? 17.516 -6.004 -23.969 1 97 70 THR A CA 1
ATOM 540 C C . THR A 1 70 ? 18.703 -6.742 -24.594 1 97 70 THR A C 1
ATOM 542 O O . THR A 1 70 ? 18.688 -7.969 -24.703 1 97 70 THR A O 1
ATOM 545 N N . LYS A 1 71 ? 19.75 -6.012 -24.906 1 96.38 71 LYS A N 1
ATOM 546 C CA . LYS A 1 71 ? 20.828 -6.613 -25.688 1 96.38 71 LYS A CA 1
ATOM 547 C C . LYS A 1 71 ? 22.078 -6.824 -24.828 1 96.38 71 LYS A C 1
ATOM 549 O O . LYS A 1 71 ? 22.875 -7.734 -25.094 1 96.38 71 LYS A O 1
ATOM 554 N N . ASN A 1 72 ? 22.328 -5.949 -23.906 1 97.38 72 ASN A N 1
ATOM 555 C CA . ASN A 1 72 ? 23.516 -6.066 -23.078 1 97.38 72 ASN A CA 1
ATOM 556 C C . ASN A 1 72 ? 23.375 -7.176 -22.031 1 97.38 72 ASN A C 1
ATOM 558 O O . ASN A 1 72 ? 22.844 -6.949 -20.953 1 97.38 72 ASN A O 1
ATOM 562 N N . ILE A 1 73 ? 23.891 -8.359 -22.391 1 97.88 73 ILE A N 1
ATOM 563 C CA . ILE A 1 73 ? 23.797 -9.531 -21.531 1 97.88 73 ILE A CA 1
ATOM 564 C C . ILE A 1 73 ? 25.188 -10.055 -21.203 1 97.88 73 ILE A C 1
ATOM 566 O O . ILE A 1 73 ? 26.031 -10.195 -22.078 1 97.88 73 ILE A O 1
ATOM 570 N N . ILE A 1 74 ? 25.453 -10.266 -19.953 1 97.31 74 ILE A N 1
ATOM 571 C CA . ILE A 1 74 ? 26.688 -10.883 -19.484 1 97.31 74 ILE A CA 1
ATOM 572 C C . ILE A 1 74 ? 26.375 -12.234 -18.828 1 97.31 74 ILE A C 1
ATOM 574 O O . ILE A 1 74 ? 25.75 -12.289 -17.781 1 97.31 74 ILE A O 1
ATOM 578 N N . LYS A 1 75 ? 26.859 -13.312 -19.438 1 96.19 75 LYS A N 1
ATOM 579 C CA . LYS A 1 75 ? 26.688 -14.648 -18.875 1 96.19 75 LYS A CA 1
ATOM 580 C C . LYS A 1 75 ? 27.922 -15.078 -18.094 1 96.19 75 LYS A C 1
ATOM 582 O O . LYS A 1 75 ? 29.047 -14.836 -18.531 1 96.19 75 LYS A O 1
ATOM 587 N N . ILE A 1 76 ? 27.672 -15.578 -16.938 1 95.19 76 ILE A N 1
ATOM 588 C CA . ILE A 1 76 ? 28.75 -16.141 -16.125 1 95.19 76 ILE A CA 1
ATOM 589 C C . ILE A 1 76 ? 28.672 -17.656 -16.141 1 95.19 76 ILE A C 1
ATOM 591 O O . ILE A 1 76 ? 27.672 -18.234 -15.734 1 95.19 76 ILE A O 1
ATOM 595 N N . PRO A 1 77 ? 29.719 -18.312 -16.547 1 92 77 PRO A N 1
ATOM 596 C CA . PRO A 1 77 ? 29.688 -19.781 -16.625 1 92 77 PRO A CA 1
ATOM 597 C C . PRO A 1 77 ? 29.438 -20.438 -15.273 1 92 77 PRO A C 1
ATOM 599 O O . PRO A 1 77 ? 29.828 -19.875 -14.234 1 92 77 PRO A O 1
ATOM 602 N N . ALA A 1 78 ? 28.875 -21.562 -15.375 1 90.31 78 ALA A N 1
ATOM 603 C CA . ALA A 1 78 ? 28.547 -22.297 -14.148 1 90.31 78 ALA A CA 1
ATOM 604 C C . ALA A 1 78 ? 29.828 -22.719 -13.422 1 90.31 78 ALA A C 1
ATOM 606 O O . ALA A 1 78 ? 30.797 -23.125 -14.047 1 90.31 78 ALA A O 1
ATOM 607 N N . GLU A 1 79 ? 29.719 -22.516 -12.125 1 87.56 79 GLU A N 1
ATOM 608 C CA . GLU A 1 79 ? 30.781 -23.047 -11.281 1 87.56 79 GLU A CA 1
ATOM 609 C C . GLU A 1 79 ? 30.844 -24.578 -11.352 1 87.56 79 GLU A C 1
ATOM 611 O O . GLU A 1 79 ? 29.797 -25.234 -11.445 1 87.56 79 GLU A O 1
ATOM 616 N N . ALA A 1 80 ? 32 -25.141 -11.219 1 84 80 ALA A N 1
ATOM 617 C CA . ALA A 1 80 ? 32.219 -26.578 -11.391 1 84 80 ALA A CA 1
ATOM 618 C C . ALA A 1 80 ? 31.422 -27.375 -10.367 1 84 80 ALA A C 1
ATOM 620 O O . ALA A 1 80 ? 30.906 -28.453 -10.672 1 84 80 ALA A O 1
ATOM 621 N N . ARG A 1 81 ? 31.328 -26.984 -9.203 1 87.31 81 ARG A N 1
ATOM 622 C CA . ARG A 1 81 ? 30.672 -27.703 -8.117 1 87.31 81 ARG A CA 1
ATOM 623 C C . ARG A 1 81 ? 29.172 -27.812 -8.352 1 87.31 81 ARG A C 1
ATOM 625 O O . ARG A 1 81 ? 28.5 -28.641 -7.75 1 87.31 81 ARG A O 1
ATOM 632 N N . LEU A 1 82 ? 28.562 -26.922 -9.32 1 86.81 82 LEU A N 1
ATOM 633 C CA . LEU A 1 82 ? 27.125 -26.859 -9.555 1 86.81 82 LEU A CA 1
ATOM 634 C C . LEU A 1 82 ? 26.656 -28.031 -10.414 1 86.81 82 LEU A C 1
ATOM 636 O O . LEU A 1 82 ? 25.5 -28.453 -10.32 1 86.81 82 LEU A O 1
ATOM 640 N N . SER A 1 83 ? 27.484 -28.562 -11.258 1 77.56 83 SER A N 1
ATOM 641 C CA . SER A 1 83 ? 27.109 -29.641 -12.172 1 77.56 83 SER A CA 1
ATOM 642 C C . SER A 1 83 ? 26.641 -30.875 -11.406 1 77.56 83 SER A C 1
ATOM 644 O O . SER A 1 83 ? 25.656 -31.5 -11.789 1 77.56 83 SER A O 1
ATOM 646 N N . GLU A 1 84 ? 27.266 -31.203 -10.383 1 73.94 84 GLU A N 1
ATOM 647 C CA . GLU A 1 84 ? 26.891 -32.375 -9.602 1 73.94 84 GLU A CA 1
ATOM 648 C C . GLU A 1 84 ? 25.562 -32.156 -8.867 1 73.94 84 GLU A C 1
ATOM 650 O O . GLU A 1 84 ? 24.75 -33.062 -8.758 1 73.94 84 GLU A O 1
ATOM 655 N N . MET A 1 85 ? 25.344 -31 -8.523 1 76.12 85 MET A N 1
ATOM 656 C CA . MET A 1 85 ? 24.156 -30.672 -7.727 1 76.12 85 MET A CA 1
ATOM 657 C C . MET A 1 85 ? 22.922 -30.578 -8.602 1 76.12 85 MET A C 1
ATOM 659 O O . MET A 1 85 ? 21.812 -30.875 -8.148 1 76.12 85 MET A O 1
ATOM 663 N N . MET A 1 86 ? 23.062 -30.297 -9.766 1 72.19 86 MET A N 1
ATOM 664 C CA . MET A 1 86 ? 21.938 -30.125 -10.664 1 72.19 86 MET A CA 1
ATOM 665 C C . MET A 1 86 ? 21.281 -31.484 -10.984 1 72.19 86 MET A C 1
ATOM 667 O O . MET A 1 86 ? 20.078 -31.547 -11.242 1 72.19 86 MET A O 1
ATOM 671 N N . LYS A 1 87 ? 22.047 -32.5 -10.859 1 69.12 87 LYS A N 1
ATOM 672 C CA . LYS A 1 87 ? 21.469 -33.844 -10.992 1 69.12 87 LYS A CA 1
ATOM 673 C C . LYS A 1 87 ? 20.391 -34.094 -9.945 1 69.12 87 LYS A C 1
ATOM 675 O O . LYS A 1 87 ? 19.344 -34.656 -10.242 1 69.12 87 LYS A O 1
ATOM 680 N N . TRP A 1 88 ? 20.656 -33.594 -8.867 1 68.88 88 TRP A N 1
ATOM 681 C CA . TRP A 1 88 ? 19.672 -33.719 -7.789 1 68.88 88 TRP A CA 1
ATOM 682 C C . TRP A 1 88 ? 18.391 -32.969 -8.141 1 68.88 88 TRP A C 1
ATOM 684 O O . TRP A 1 88 ? 17.297 -33.5 -7.934 1 68.88 88 TRP A O 1
ATOM 694 N N . ARG A 1 89 ? 18.484 -31.875 -8.664 1 68.31 89 ARG A N 1
ATOM 695 C CA . ARG A 1 89 ? 17.328 -31.062 -9.016 1 68.31 89 ARG A CA 1
ATOM 696 C C . ARG A 1 89 ? 16.453 -31.781 -10.062 1 68.31 89 ARG A C 1
ATOM 698 O O . ARG A 1 89 ? 15.227 -31.766 -9.969 1 68.31 89 ARG A O 1
ATOM 705 N N . THR A 1 90 ? 17.062 -32.344 -10.969 1 68.38 90 THR A N 1
ATOM 706 C CA . THR A 1 90 ? 16.359 -33.062 -12.016 1 68.38 90 THR A CA 1
ATOM 707 C C . THR A 1 90 ? 15.547 -34.219 -11.43 1 68.38 90 THR A C 1
ATOM 709 O O . THR A 1 90 ? 14.398 -34.438 -11.82 1 68.38 90 THR A O 1
ATOM 712 N N . GLU A 1 91 ? 16.125 -34.812 -10.492 1 69.44 91 GLU A N 1
ATOM 713 C CA . GLU A 1 91 ? 15.422 -35.938 -9.844 1 69.44 91 GLU A CA 1
ATOM 714 C C . GLU A 1 91 ? 14.203 -35.438 -9.078 1 69.44 91 GLU A C 1
ATOM 716 O O . GLU A 1 91 ? 13.148 -36.062 -9.102 1 69.44 91 GLU A O 1
ATOM 721 N N . MET A 1 92 ? 14.352 -34.312 -8.531 1 70.31 92 MET A N 1
ATOM 722 C CA . MET A 1 92 ? 13.25 -33.75 -7.766 1 70.31 92 MET A CA 1
ATOM 723 C C . MET A 1 92 ? 12.086 -33.375 -8.68 1 70.31 92 MET A C 1
ATOM 725 O O . MET A 1 92 ? 10.922 -33.594 -8.344 1 70.31 92 MET A O 1
ATOM 729 N N . VAL A 1 93 ? 12.398 -32.906 -9.781 1 68.31 93 VAL A N 1
ATOM 730 C CA . VAL A 1 93 ? 11.391 -32.438 -10.734 1 68.31 93 VAL A CA 1
ATOM 731 C C . VAL A 1 93 ? 10.656 -33.656 -11.32 1 68.31 93 VAL A C 1
ATOM 733 O O . VAL A 1 93 ? 9.43 -33.625 -11.469 1 68.31 93 VAL A O 1
ATOM 736 N N . VAL A 1 94 ? 11.43 -34.656 -11.516 1 66.88 94 VAL A N 1
ATOM 737 C CA . VAL A 1 94 ? 10.852 -35.875 -12.094 1 66.88 94 VAL A CA 1
ATOM 738 C C . VAL A 1 94 ? 9.906 -36.531 -11.086 1 66.88 94 VAL A C 1
ATOM 740 O O . VAL A 1 94 ? 8.867 -37.062 -11.469 1 66.88 94 VAL A O 1
ATOM 743 N N . ASN A 1 95 ? 10.234 -36.281 -9.82 1 73.5 95 ASN A N 1
ATOM 744 C CA . ASN A 1 95 ? 9.445 -36.969 -8.789 1 73.5 95 ASN A CA 1
ATOM 745 C C . ASN A 1 95 ? 8.336 -36.062 -8.266 1 73.5 95 ASN A C 1
ATOM 747 O O . ASN A 1 95 ? 7.641 -36.406 -7.305 1 73.5 95 ASN A O 1
ATOM 751 N N . ALA A 1 96 ? 8.234 -35 -8.891 1 77.06 96 ALA A N 1
ATOM 752 C CA . ALA A 1 96 ? 7.238 -34.031 -8.414 1 77.06 96 ALA A CA 1
ATOM 753 C C . ALA A 1 96 ? 5.832 -34.625 -8.492 1 77.06 96 ALA A C 1
ATOM 755 O O . ALA A 1 96 ? 4.984 -34.344 -7.641 1 77.06 96 ALA A O 1
ATOM 756 N N . TRP A 1 97 ? 5.535 -35.469 -9.453 1 81.12 97 TRP A N 1
ATOM 757 C CA . TRP A 1 97 ? 4.219 -36.062 -9.664 1 81.12 97 TRP A CA 1
ATOM 758 C C . TRP A 1 97 ? 3.895 -37.062 -8.57 1 81.12 97 TRP A C 1
ATOM 760 O O . TRP A 1 97 ? 2.725 -37.344 -8.305 1 81.12 97 TRP A O 1
ATOM 770 N N . VAL A 1 98 ? 4.922 -37.531 -7.969 1 77.88 98 VAL A N 1
ATOM 771 C CA . VAL A 1 98 ? 4.668 -38.656 -7.059 1 77.88 98 VAL A CA 1
ATOM 772 C C . VAL A 1 98 ? 4.973 -38.219 -5.625 1 77.88 98 VAL A C 1
ATOM 774 O O . VAL A 1 98 ? 4.508 -38.844 -4.672 1 77.88 98 VAL A O 1
ATOM 777 N N . THR A 1 99 ? 5.668 -37.156 -5.559 1 73.19 99 THR A N 1
ATOM 778 C CA . THR A 1 99 ? 6.059 -36.75 -4.215 1 73.19 99 THR A CA 1
ATOM 779 C C . THR A 1 99 ? 4.906 -36.031 -3.506 1 73.19 99 THR A C 1
ATOM 781 O O . THR A 1 99 ? 4.223 -35.219 -4.102 1 73.19 99 THR A O 1
ATOM 784 N N . ASN A 1 100 ? 4.598 -36.594 -2.299 1 63.09 100 ASN A N 1
ATOM 785 C CA . ASN A 1 100 ? 3.604 -35.938 -1.465 1 63.09 100 ASN A CA 1
ATOM 786 C C . ASN A 1 100 ? 4.238 -34.844 -0.595 1 63.09 100 ASN A C 1
ATOM 788 O O . ASN A 1 100 ? 5.273 -35.094 0.03 1 63.09 100 ASN A O 1
ATOM 792 N N . PRO A 1 101 ? 3.697 -33.594 -0.836 1 58.25 101 PRO A N 1
ATOM 793 C CA . PRO A 1 101 ? 4.258 -32.594 0.055 1 58.25 101 PRO A CA 1
ATOM 794 C C . PRO A 1 101 ? 4.215 -33 1.524 1 58.25 101 PRO A C 1
ATOM 796 O O . PRO A 1 101 ? 3.195 -33.5 1.998 1 58.25 101 PRO A O 1
ATOM 799 N N . SER A 1 102 ? 5.406 -33.531 1.987 1 55.75 102 SER A N 1
ATOM 800 C CA . SER A 1 102 ? 5.426 -33.938 3.393 1 55.75 102 SER A CA 1
ATOM 801 C C . SER A 1 102 ? 5.762 -32.75 4.293 1 55.75 102 SER A C 1
ATOM 803 O O . SER A 1 102 ? 6.398 -31.781 3.859 1 55.75 102 SER A O 1
ATOM 805 N N . PHE A 1 103 ? 5.047 -32.781 5.383 1 57.16 103 PHE A N 1
ATOM 806 C CA . PHE A 1 103 ? 5.359 -31.844 6.461 1 57.16 103 PHE A CA 1
ATOM 807 C C . PHE A 1 103 ? 6.867 -31.75 6.676 1 57.16 103 PHE A C 1
ATOM 809 O O . PHE A 1 103 ? 7.391 -30.672 6.977 1 57.16 103 PHE A O 1
ATOM 816 N N . ALA A 1 104 ? 7.48 -32.812 6.367 1 52.91 104 ALA A N 1
ATOM 817 C CA . ALA A 1 104 ? 8.922 -32.875 6.578 1 52.91 104 ALA A CA 1
ATOM 818 C C . ALA A 1 104 ? 9.664 -31.984 5.582 1 52.91 104 ALA A C 1
ATOM 820 O O . ALA A 1 104 ? 10.641 -31.328 5.938 1 52.91 104 ALA A O 1
ATOM 821 N N . MET A 1 105 ? 9.211 -31.922 4.418 1 57.41 105 MET A N 1
ATOM 822 C CA . MET A 1 105 ? 9.828 -31.062 3.41 1 57.41 105 MET A CA 1
ATOM 823 C C . MET A 1 105 ? 9.625 -29.594 3.756 1 57.41 105 MET A C 1
ATOM 825 O O . MET A 1 105 ? 10.438 -28.75 3.377 1 57.41 105 MET A O 1
ATOM 829 N N . LEU A 1 106 ? 8.617 -29.5 4.496 1 54.75 106 LEU A N 1
ATOM 830 C CA . LEU A 1 106 ? 8.336 -28.141 4.953 1 54.75 106 LEU A CA 1
ATOM 8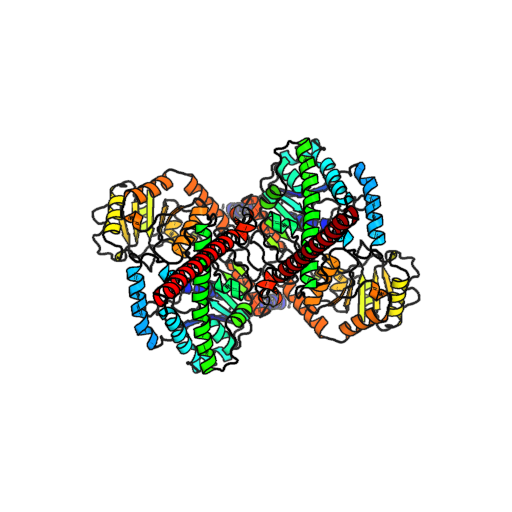31 C C . LEU A 1 106 ? 9.336 -27.703 6.016 1 54.75 106 LEU A C 1
ATOM 833 O O . LEU A 1 106 ? 9.758 -26.547 6.047 1 54.75 106 LEU A O 1
ATOM 837 N N . ILE A 1 107 ? 9.758 -28.688 6.801 1 53.53 107 ILE A N 1
ATOM 838 C CA . ILE A 1 107 ? 10.539 -28.344 7.984 1 53.53 107 ILE A CA 1
ATOM 839 C C . ILE A 1 107 ? 12.031 -28.391 7.652 1 53.53 107 ILE A C 1
ATOM 841 O O . ILE A 1 107 ? 12.844 -27.719 8.289 1 53.53 107 ILE A O 1
ATOM 845 N N . GLN A 1 108 ? 12.391 -29.234 6.664 1 56.19 108 GLN A N 1
ATOM 846 C CA . GLN A 1 108 ? 13.82 -29.297 6.387 1 56.19 108 GLN A CA 1
ATOM 847 C C . GLN A 1 108 ? 14.117 -28.984 4.922 1 56.19 108 GLN A C 1
ATOM 849 O O . GLN A 1 108 ? 14.133 -29.875 4.078 1 56.19 108 GLN A O 1
ATOM 854 N N . PRO A 1 109 ? 14.25 -27.688 4.711 1 58.84 109 PRO A N 1
ATOM 855 C CA . PRO A 1 109 ? 14.594 -27.344 3.328 1 58.84 109 PRO A CA 1
ATOM 856 C C . PRO A 1 109 ? 15.914 -27.953 2.877 1 58.84 109 PRO A C 1
ATOM 858 O O . PRO A 1 109 ? 16.828 -28.125 3.686 1 58.84 109 PRO A O 1
ATOM 861 N N . PRO A 1 110 ? 15.945 -28.391 1.685 1 64.31 110 PRO A N 1
ATOM 862 C CA . PRO A 1 110 ? 17.109 -29.172 1.254 1 64.31 110 PRO A CA 1
ATOM 863 C C . PRO A 1 110 ? 18.406 -28.375 1.331 1 64.31 110 PRO A C 1
ATOM 865 O O . PRO A 1 110 ? 18.484 -27.25 0.827 1 64.31 110 PRO A O 1
ATOM 868 N N . ALA A 1 111 ? 19.328 -28.828 2.104 1 74.94 111 ALA A N 1
ATOM 869 C CA . ALA A 1 111 ? 20.688 -28.312 2.217 1 74.94 111 ALA A CA 1
ATOM 870 C C . ALA A 1 111 ? 21.312 -28.094 0.839 1 74.94 111 ALA A C 1
ATOM 872 O O . ALA A 1 111 ? 22.141 -27.203 0.659 1 74.94 111 ALA A O 1
ATOM 873 N N . ASN A 1 112 ? 20.828 -28.766 -0.078 1 81.31 112 ASN A N 1
ATOM 874 C CA . ASN A 1 112 ? 21.391 -28.703 -1.425 1 81.31 112 ASN A CA 1
ATOM 875 C C . ASN A 1 112 ? 21.078 -27.375 -2.098 1 81.31 112 ASN A C 1
ATOM 877 O O . ASN A 1 112 ? 21.922 -26.812 -2.805 1 81.31 112 ASN A O 1
ATOM 881 N N . MET A 1 113 ? 19.938 -26.859 -1.798 1 83.69 113 MET A N 1
ATOM 882 C CA . MET A 1 113 ? 19.594 -25.578 -2.391 1 83.69 113 MET A CA 1
ATOM 883 C C . MET A 1 113 ? 20.484 -24.469 -1.834 1 83.69 113 MET A C 1
ATOM 885 O O . MET A 1 113 ? 20.906 -23.562 -2.57 1 83.69 113 MET A O 1
ATOM 889 N N . THR A 1 114 ? 20.734 -24.516 -0.538 1 89.75 114 THR A N 1
ATOM 890 C CA . THR A 1 114 ? 21.609 -23.547 0.103 1 89.75 114 THR A CA 1
ATOM 891 C C . THR A 1 114 ? 23 -23.562 -0.529 1 89.75 114 THR A C 1
ATOM 893 O O . THR A 1 114 ? 23.562 -22.516 -0.836 1 89.75 114 THR A O 1
ATOM 896 N N . ARG A 1 115 ? 23.5 -24.734 -0.767 1 90.12 115 ARG A N 1
ATOM 897 C CA . ARG A 1 115 ? 24.812 -24.875 -1.374 1 90.12 115 ARG A CA 1
ATOM 898 C C . ARG A 1 115 ? 24.812 -24.391 -2.818 1 90.12 115 ARG A C 1
ATOM 900 O O . ARG A 1 115 ? 25.766 -23.766 -3.271 1 90.12 115 ARG A O 1
ATOM 907 N N . LEU A 1 116 ? 23.766 -24.688 -3.479 1 88.69 116 LEU A N 1
ATOM 908 C CA . LEU A 1 116 ? 23.641 -24.281 -4.875 1 88.69 116 LEU A CA 1
ATOM 909 C C . LEU A 1 116 ? 23.766 -22.781 -5.016 1 88.69 116 LEU A C 1
ATOM 911 O O . LEU A 1 116 ? 24.547 -22.297 -5.832 1 88.69 116 LEU A O 1
ATOM 915 N N . PHE A 1 117 ? 23.078 -22.047 -4.223 1 93 117 PHE A N 1
ATOM 916 C CA . PHE A 1 117 ? 23.078 -20.594 -4.316 1 93 117 PHE A CA 1
ATOM 917 C C . PHE A 1 117 ? 24.406 -20.031 -3.82 1 93 117 PHE A C 1
ATOM 919 O O . PHE A 1 117 ? 24.906 -19.047 -4.355 1 93 117 PHE A O 1
ATOM 926 N N . THR A 1 118 ? 25 -20.703 -2.818 1 95 118 THR A N 1
ATOM 927 C CA . THR A 1 118 ? 26.281 -20.25 -2.295 1 95 118 THR A CA 1
ATOM 928 C C . THR A 1 118 ? 27.375 -20.406 -3.344 1 95 118 THR A C 1
ATOM 930 O O . THR A 1 118 ? 28.172 -19.484 -3.564 1 95 118 THR A O 1
ATOM 933 N N . TYR A 1 119 ? 27.375 -21.578 -3.994 1 93.88 119 TYR A N 1
ATOM 934 C CA . TYR A 1 119 ? 28.391 -21.844 -5 1 93.88 119 TYR A CA 1
ATOM 935 C C . TYR A 1 119 ? 28.234 -20.906 -6.191 1 93.88 119 TYR A C 1
ATOM 937 O O . TYR A 1 119 ? 29.234 -20.422 -6.738 1 93.88 119 TYR A O 1
ATOM 945 N N . MET A 1 120 ? 27 -20.734 -6.613 1 94.69 120 MET A N 1
ATOM 946 C CA . MET A 1 120 ? 26.75 -19.781 -7.699 1 94.69 120 MET A CA 1
ATOM 947 C C . MET A 1 120 ? 27.297 -18.406 -7.344 1 94.69 120 MET A C 1
ATOM 949 O O . MET A 1 120 ? 27.969 -17.766 -8.156 1 94.69 120 MET A O 1
ATOM 953 N N . CYS A 1 121 ? 27.062 -17.938 -6.152 1 97 121 CYS A N 1
ATOM 954 C CA . CYS A 1 121 ? 27.484 -16.609 -5.699 1 97 121 CYS A CA 1
ATOM 955 C C . CYS A 1 121 ? 29 -16.5 -5.672 1 97 121 CYS A C 1
ATOM 957 O O . CYS A 1 121 ? 29.562 -15.492 -6.094 1 97 121 CYS A O 1
ATOM 959 N N . GLU A 1 122 ? 29.656 -17.547 -5.16 1 96.81 122 GLU A N 1
ATOM 960 C CA . GLU A 1 122 ? 31.125 -17.578 -5.137 1 96.81 122 GLU A CA 1
ATOM 961 C C . GLU A 1 122 ? 31.703 -17.5 -6.547 1 96.81 122 GLU A C 1
ATOM 963 O O . GLU A 1 122 ? 32.719 -16.844 -6.77 1 96.81 122 GLU A O 1
ATOM 968 N N . GLY A 1 123 ? 31.016 -18.188 -7.441 1 94.75 123 GLY A N 1
ATOM 969 C CA . GLY A 1 123 ? 31.453 -18.125 -8.828 1 94.75 123 GLY A CA 1
ATOM 970 C C . GLY A 1 123 ? 31.406 -16.719 -9.406 1 94.75 123 GLY A C 1
ATOM 971 O O . GLY A 1 123 ? 32.219 -16.359 -10.25 1 94.75 123 GLY A O 1
ATOM 972 N N . VAL A 1 124 ? 30.5 -15.914 -8.93 1 97 124 VAL A N 1
ATOM 973 C CA . VAL A 1 124 ? 30.328 -14.562 -9.453 1 97 124 VAL A CA 1
ATOM 974 C C . VAL A 1 124 ? 31.359 -13.625 -8.82 1 97 124 VAL A C 1
ATOM 976 O O . VAL A 1 124 ? 32.156 -12.992 -9.531 1 97 124 VAL A O 1
ATOM 979 N N . PHE A 1 125 ? 31.469 -13.547 -7.426 1 96.94 125 PHE A N 1
ATOM 980 C CA . PHE A 1 125 ? 32.281 -12.516 -6.801 1 96.94 125 PHE A CA 1
ATOM 981 C C . PHE A 1 125 ? 33.781 -12.914 -6.828 1 96.94 125 PHE A C 1
ATOM 983 O O . PHE A 1 125 ? 34.656 -12.094 -6.562 1 96.94 125 PHE A O 1
ATOM 990 N N . ASN A 1 126 ? 34.094 -14.203 -7.176 1 96.25 126 ASN A N 1
ATOM 991 C CA . ASN A 1 126 ? 35.5 -14.617 -7.328 1 96.25 126 ASN A CA 1
ATOM 992 C C . ASN A 1 126 ? 36.062 -14.203 -8.688 1 96.25 126 ASN A C 1
ATOM 994 O O . ASN A 1 126 ? 37.281 -14.234 -8.906 1 96.25 126 ASN A O 1
ATOM 998 N N . ASP A 1 127 ? 35.156 -13.922 -9.633 1 96.12 127 ASP A N 1
ATOM 999 C CA . ASP A 1 127 ? 35.594 -13.367 -10.914 1 96.12 127 ASP A CA 1
ATOM 1000 C C . ASP A 1 127 ? 36 -11.906 -10.773 1 96.12 127 ASP A C 1
ATOM 1002 O O . ASP A 1 127 ? 35.219 -11.008 -11.039 1 96.12 127 ASP A O 1
ATOM 1006 N N . GLU A 1 128 ? 37.25 -11.664 -10.562 1 96.06 128 GLU A N 1
ATOM 1007 C CA . GLU A 1 128 ? 37.75 -10.328 -10.242 1 96.06 128 GLU A CA 1
ATOM 1008 C C . GLU A 1 128 ? 37.625 -9.391 -11.438 1 96.06 128 GLU A C 1
ATOM 1010 O O . GLU A 1 128 ? 37.344 -8.195 -11.266 1 96.06 128 GLU A O 1
ATOM 1015 N N . GLU A 1 129 ? 37.844 -9.922 -12.539 1 96.69 129 GLU A N 1
ATOM 1016 C CA . GLU A 1 129 ? 37.719 -9.102 -13.742 1 96.69 129 GLU A CA 1
ATOM 1017 C C . GLU A 1 129 ? 36.281 -8.602 -13.922 1 96.69 129 GLU A C 1
ATOM 1019 O O . GLU A 1 129 ? 36.062 -7.422 -14.211 1 96.69 129 GLU A O 1
ATOM 1024 N N . LEU A 1 130 ? 35.375 -9.469 -13.766 1 96.88 130 LEU A N 1
ATOM 1025 C CA . LEU A 1 130 ? 33.969 -9.109 -13.852 1 96.88 130 LEU A CA 1
ATOM 1026 C C . LEU A 1 130 ? 33.594 -8.047 -12.812 1 96.88 130 LEU A C 1
ATOM 1028 O O . LEU A 1 130 ? 32.969 -7.051 -13.133 1 96.88 130 LEU A O 1
ATOM 1032 N N . MET A 1 131 ? 34.031 -8.258 -11.602 1 97.25 131 MET A N 1
ATOM 1033 C CA . MET A 1 131 ? 33.688 -7.352 -10.508 1 97.25 131 MET A CA 1
ATOM 1034 C C . MET A 1 131 ? 34.25 -5.957 -10.766 1 97.25 131 MET A C 1
ATOM 1036 O O . MET A 1 131 ? 33.594 -4.953 -10.484 1 97.25 131 MET A O 1
ATOM 1040 N N . ASN A 1 132 ? 35.469 -5.914 -11.32 1 97.31 132 ASN A N 1
ATOM 1041 C CA . ASN A 1 132 ? 36.062 -4.629 -11.664 1 97.31 132 ASN A CA 1
ATOM 1042 C C . ASN A 1 132 ? 35.281 -3.922 -12.766 1 97.31 132 ASN A C 1
ATOM 1044 O O . ASN A 1 132 ? 35.094 -2.707 -12.711 1 97.31 132 ASN A O 1
ATOM 1048 N N . ARG A 1 133 ? 34.875 -4.691 -13.703 1 97.25 133 ARG A N 1
ATOM 1049 C CA . ARG A 1 133 ? 34.062 -4.137 -14.797 1 97.25 133 ARG A CA 1
ATOM 1050 C C . ARG A 1 133 ? 32.75 -3.551 -14.273 1 97.25 133 ARG A C 1
ATOM 1052 O O . ARG A 1 133 ? 32.344 -2.477 -14.711 1 97.25 133 ARG A O 1
ATOM 1059 N N . LEU A 1 134 ? 32.094 -4.266 -13.398 1 97.94 134 LEU A N 1
ATOM 1060 C CA . LEU A 1 134 ? 30.844 -3.803 -12.836 1 97.94 134 LEU A CA 1
ATOM 1061 C C . LEU A 1 134 ? 31.031 -2.521 -12.031 1 97.94 134 LEU A C 1
ATOM 1063 O O . LEU A 1 134 ? 30.203 -1.61 -12.094 1 97.94 134 LEU A O 1
ATOM 1067 N N . ARG A 1 135 ? 32.094 -2.424 -11.289 1 97.44 135 ARG A N 1
ATOM 1068 C CA . ARG A 1 135 ? 32.375 -1.24 -10.492 1 97.44 135 ARG A CA 1
ATOM 1069 C C . ARG A 1 135 ? 32.656 -0.034 -11.383 1 97.44 135 ARG A C 1
ATOM 1071 O O . ARG A 1 135 ? 32.188 1.07 -11.109 1 97.44 135 ARG A O 1
ATOM 1078 N N . GLU A 1 136 ? 33.375 -0.22 -12.43 1 97.44 136 GLU A N 1
ATOM 1079 C CA . GLU A 1 136 ? 33.812 0.857 -13.312 1 97.44 136 GLU A CA 1
ATOM 1080 C C . GLU A 1 136 ? 32.656 1.409 -14.125 1 97.44 136 GLU A C 1
ATOM 1082 O O . GLU A 1 136 ? 32.656 2.574 -14.523 1 97.44 136 GLU A O 1
ATOM 1087 N N . ARG A 1 137 ? 31.688 0.584 -14.312 1 97.12 137 ARG A N 1
ATOM 1088 C CA . ARG A 1 137 ? 30.547 0.985 -15.133 1 97.12 137 ARG A CA 1
ATOM 1089 C C . ARG A 1 137 ? 29.703 2.029 -14.422 1 97.12 137 ARG A C 1
ATOM 1091 O O . ARG A 1 137 ? 28.984 2.801 -15.062 1 97.12 137 ARG A O 1
ATOM 1098 N N . LYS A 1 138 ? 29.734 2.08 -13.133 1 97.75 138 LYS A N 1
ATOM 1099 C CA . LYS A 1 138 ? 29.031 3.049 -12.289 1 97.75 138 LYS A CA 1
ATOM 1100 C C . LYS A 1 138 ? 27.531 3.02 -12.547 1 97.75 138 LYS A C 1
ATOM 1102 O O . LYS A 1 138 ? 26.938 4.043 -12.898 1 97.75 138 LYS A O 1
ATOM 1107 N N . PHE A 1 139 ? 26.906 1.896 -12.297 1 98.69 139 PHE A N 1
ATOM 1108 C CA . PHE A 1 139 ? 25.469 1.744 -12.422 1 98.69 139 PHE A CA 1
ATOM 1109 C C . PHE A 1 139 ? 24.734 2.648 -11.43 1 98.69 139 PHE A C 1
ATOM 1111 O O . PHE A 1 139 ? 25.219 2.885 -10.32 1 98.69 139 PHE A O 1
ATOM 1118 N N . ASP A 1 140 ? 23.578 3.127 -11.891 1 98.56 140 ASP A N 1
ATOM 1119 C CA . ASP A 1 140 ? 22.75 3.963 -11.031 1 98.56 140 ASP A CA 1
ATOM 1120 C C . ASP A 1 140 ? 21.891 3.109 -10.102 1 98.56 140 ASP A C 1
ATOM 1122 O O . ASP A 1 140 ? 21.531 3.553 -9.008 1 98.56 140 ASP A O 1
ATOM 1126 N N . LEU A 1 141 ? 21.578 1.922 -10.586 1 98.81 141 LEU A N 1
ATOM 1127 C CA . LEU A 1 141 ? 20.594 1.114 -9.859 1 98.81 141 LEU A CA 1
ATOM 1128 C C . LEU A 1 141 ? 20.797 -0.369 -10.164 1 98.81 141 LEU A C 1
ATOM 1130 O O . LEU A 1 141 ? 21.078 -0.745 -11.297 1 98.81 141 LEU A O 1
ATOM 1134 N N . GLY A 1 142 ? 20.672 -1.201 -9.109 1 98.88 142 GLY A N 1
ATOM 1135 C CA . GLY A 1 142 ? 20.672 -2.648 -9.25 1 98.88 142 GLY A CA 1
ATOM 1136 C C . GLY A 1 142 ? 19.328 -3.279 -8.922 1 98.88 142 GLY A C 1
ATOM 1137 O O . GLY A 1 142 ? 18.656 -2.857 -7.977 1 98.88 142 GLY A O 1
ATOM 1138 N N . ILE A 1 143 ? 18.906 -4.285 -9.703 1 98.94 143 ILE A N 1
ATOM 1139 C CA . ILE A 1 143 ? 17.672 -5.027 -9.461 1 98.94 143 ILE A CA 1
ATOM 1140 C C . ILE A 1 143 ? 17.969 -6.52 -9.344 1 98.94 143 ILE A C 1
ATOM 1142 O O . ILE A 1 143 ? 18.688 -7.078 -10.188 1 98.94 143 ILE A O 1
ATOM 1146 N N . ALA A 1 144 ? 17.484 -7.145 -8.32 1 98.62 144 ALA A N 1
ATOM 1147 C CA . ALA A 1 144 ? 17.672 -8.578 -8.117 1 98.62 144 ALA A CA 1
ATOM 1148 C C . ALA A 1 144 ? 16.469 -9.195 -7.398 1 98.62 144 ALA A C 1
ATOM 1150 O O . ALA A 1 144 ? 15.648 -8.469 -6.832 1 98.62 144 ALA A O 1
ATOM 1151 N N . GLU A 1 145 ? 16.375 -10.469 -7.512 1 97.12 145 GLU A N 1
ATOM 1152 C CA . GLU A 1 145 ? 15.32 -11.188 -6.801 1 97.12 145 GLU A CA 1
ATOM 1153 C C . GLU A 1 145 ? 15.773 -11.602 -5.406 1 97.12 145 GLU A C 1
ATOM 1155 O O . GLU A 1 145 ? 16.891 -12.086 -5.23 1 97.12 145 GLU A O 1
ATOM 1160 N N . ALA A 1 146 ? 14.93 -11.406 -4.441 1 96.12 146 ALA A N 1
ATOM 1161 C CA . ALA A 1 146 ? 15.281 -11.664 -3.049 1 96.12 146 ALA A CA 1
ATOM 1162 C C . ALA A 1 146 ? 15.016 -13.117 -2.678 1 96.12 146 ALA A C 1
ATOM 1164 O O . ALA A 1 146 ? 14.695 -13.43 -1.527 1 96.12 146 ALA A O 1
ATOM 1165 N N . PHE A 1 147 ? 15.047 -13.945 -3.609 1 92.5 147 PHE A N 1
ATOM 1166 C CA . PHE A 1 147 ? 15.094 -15.367 -3.297 1 92.5 147 PHE A CA 1
ATOM 1167 C C . PHE A 1 147 ? 16.438 -15.75 -2.693 1 92.5 147 PHE A C 1
ATOM 1169 O O . PHE A 1 147 ? 16.531 -16.656 -1.868 1 92.5 147 PHE A O 1
ATOM 1176 N N . ASP A 1 148 ? 17.422 -15.062 -3.045 1 93.19 148 ASP A N 1
ATOM 1177 C CA . ASP A 1 148 ? 18.781 -15.141 -2.498 1 93.19 148 ASP A CA 1
ATOM 1178 C C . ASP A 1 148 ? 19.391 -13.742 -2.355 1 93.19 148 ASP A C 1
ATOM 1180 O O . ASP A 1 148 ? 18.781 -12.75 -2.758 1 93.19 148 ASP A O 1
ATOM 1184 N N . ILE A 1 149 ? 20.578 -13.688 -1.74 1 97.25 149 ILE A N 1
ATOM 1185 C CA . ILE A 1 149 ? 21.094 -12.367 -1.377 1 97.25 149 ILE A CA 1
ATOM 1186 C C . ILE A 1 149 ? 22.281 -12.008 -2.268 1 97.25 149 ILE A C 1
ATOM 1188 O O . ILE A 1 149 ? 22.781 -10.883 -2.209 1 97.25 149 ILE A O 1
ATOM 1192 N N . CYS A 1 150 ? 22.688 -12.891 -3.178 1 98.25 150 CYS A N 1
ATOM 1193 C CA . CYS A 1 150 ? 23.906 -12.727 -3.951 1 98.25 150 CYS A CA 1
ATOM 1194 C C . CYS A 1 150 ? 23.875 -11.438 -4.758 1 98.25 150 CYS A C 1
ATOM 1196 O O . CYS A 1 150 ? 24.828 -10.664 -4.738 1 98.25 150 CYS A O 1
ATOM 1198 N N . GLY A 1 151 ? 22.766 -11.203 -5.535 1 98.62 151 GLY A N 1
ATOM 1199 C CA . GLY A 1 151 ? 22.656 -9.977 -6.316 1 98.62 151 GLY A CA 1
ATOM 1200 C C . GLY A 1 151 ? 22.891 -8.727 -5.496 1 98.62 151 GLY A C 1
ATOM 1201 O O . GLY A 1 151 ? 23.625 -7.828 -5.926 1 98.62 151 GLY A O 1
ATOM 1202 N N . PHE A 1 152 ? 22.375 -8.625 -4.324 1 98.75 152 PHE A N 1
ATOM 1203 C CA . PHE A 1 152 ? 22.5 -7.453 -3.461 1 98.75 152 PHE A CA 1
ATOM 1204 C C . PHE A 1 152 ? 23.922 -7.297 -2.939 1 98.75 152 PHE A C 1
ATOM 1206 O O . PHE A 1 152 ? 24.406 -6.18 -2.766 1 98.75 152 PHE A O 1
ATOM 1213 N N . GLY A 1 153 ? 24.547 -8.477 -2.635 1 98.69 153 GLY A N 1
ATOM 1214 C CA . GLY A 1 153 ? 25.953 -8.406 -2.279 1 98.69 153 GLY A CA 1
ATOM 1215 C C . GLY A 1 153 ? 26.828 -7.852 -3.391 1 98.69 153 GLY A C 1
ATOM 1216 O O . GLY A 1 153 ? 27.734 -7.043 -3.139 1 98.69 153 GLY A O 1
ATOM 1217 N N . ILE A 1 154 ? 26.562 -8.297 -4.594 1 98.75 154 ILE A N 1
ATOM 1218 C CA . ILE A 1 154 ? 27.297 -7.828 -5.762 1 98.75 154 ILE A CA 1
ATOM 1219 C C . ILE A 1 154 ? 27.078 -6.328 -5.945 1 98.75 154 ILE A C 1
ATOM 1221 O O . ILE A 1 154 ? 28.016 -5.586 -6.25 1 98.75 154 ILE A O 1
ATOM 1225 N N . PHE A 1 155 ? 25.812 -5.867 -5.789 1 98.81 155 PHE A N 1
ATOM 1226 C CA . PHE A 1 155 ? 25.516 -4.445 -5.895 1 98.81 155 PHE A CA 1
ATOM 1227 C C . PHE A 1 155 ? 26.297 -3.645 -4.871 1 98.81 155 PHE A C 1
ATOM 1229 O O . PHE A 1 155 ? 26.781 -2.543 -5.168 1 98.81 155 PHE A O 1
ATOM 1236 N N . GLU A 1 156 ? 26.375 -4.172 -3.633 1 98.12 156 GLU A N 1
ATOM 1237 C CA . GLU A 1 156 ? 27.125 -3.516 -2.572 1 98.12 156 GLU A CA 1
ATOM 1238 C C . GLU A 1 156 ? 28.594 -3.373 -2.957 1 98.12 156 GLU A C 1
ATOM 1240 O O . GLU A 1 156 ? 29.188 -2.303 -2.787 1 98.12 156 GLU A O 1
ATOM 1245 N N . LEU A 1 157 ? 29.234 -4.445 -3.475 1 97.81 157 LEU A N 1
ATOM 1246 C CA . LEU A 1 157 ? 30.641 -4.445 -3.865 1 97.81 157 LEU A CA 1
ATOM 1247 C C . LEU A 1 157 ? 30.875 -3.514 -5.047 1 97.81 157 LEU A C 1
ATOM 1249 O O . LEU A 1 157 ? 31.938 -2.895 -5.156 1 97.81 157 LEU A O 1
ATOM 1253 N N . ALA A 1 158 ? 29.875 -3.432 -5.93 1 98.19 158 ALA A N 1
ATOM 1254 C CA . ALA A 1 158 ? 29.984 -2.568 -7.102 1 98.19 158 ALA A CA 1
ATOM 1255 C C . ALA A 1 158 ? 29.625 -1.125 -6.754 1 98.19 158 ALA A C 1
ATOM 1257 O O . ALA A 1 158 ? 29.641 -0.251 -7.625 1 98.19 158 ALA A O 1
ATOM 1258 N N . GLU A 1 159 ? 29.234 -0.833 -5.531 1 97.56 159 GLU A N 1
ATOM 1259 C CA . GLU A 1 159 ? 28.922 0.492 -4.996 1 97.56 159 GLU A CA 1
ATOM 1260 C C . GLU A 1 159 ? 27.766 1.141 -5.75 1 97.56 159 GLU A C 1
ATOM 1262 O O . GLU A 1 159 ? 27.844 2.311 -6.133 1 97.56 159 GLU A O 1
ATOM 1267 N N . ILE A 1 160 ? 26.812 0.325 -6.039 1 98.56 160 ILE A N 1
ATOM 1268 C CA . ILE A 1 160 ? 25.609 0.836 -6.684 1 98.56 160 ILE A CA 1
ATOM 1269 C C . ILE A 1 160 ? 24.75 1.575 -5.66 1 98.56 160 ILE A C 1
ATOM 1271 O O . ILE A 1 160 ? 24.391 1.016 -4.621 1 98.56 160 ILE A O 1
ATOM 1275 N N . PRO A 1 161 ? 24.359 2.801 -5.926 1 97.69 161 PRO A N 1
ATOM 1276 C CA . PRO A 1 161 ? 23.781 3.658 -4.895 1 97.69 161 PRO A CA 1
ATOM 1277 C C . PRO A 1 161 ? 22.328 3.293 -4.582 1 97.69 161 PRO A C 1
ATOM 1279 O O . PRO A 1 161 ? 21.828 3.611 -3.5 1 97.69 161 PRO A O 1
ATOM 1282 N N . ALA A 1 162 ? 21.625 2.662 -5.547 1 98.31 162 ALA A N 1
ATOM 1283 C CA . ALA A 1 162 ? 20.219 2.307 -5.367 1 98.31 162 ALA A CA 1
ATOM 1284 C C . ALA A 1 162 ? 19.953 0.858 -5.77 1 98.31 162 ALA A C 1
ATOM 1286 O O . ALA A 1 162 ? 20.516 0.375 -6.758 1 98.31 162 ALA A O 1
ATOM 1287 N N . THR A 1 163 ? 19.141 0.194 -4.961 1 98.75 163 THR A N 1
ATOM 1288 C CA . THR A 1 163 ? 18.797 -1.191 -5.273 1 98.75 163 THR A CA 1
ATOM 1289 C C . THR A 1 163 ? 17.297 -1.433 -5.133 1 98.75 163 THR A C 1
ATOM 1291 O O . THR A 1 163 ? 16.625 -0.736 -4.379 1 98.75 163 THR A O 1
ATOM 1294 N N . ILE A 1 164 ? 16.781 -2.334 -5.891 1 98.88 164 ILE A N 1
ATOM 1295 C CA . ILE A 1 164 ? 15.398 -2.773 -5.836 1 98.88 164 ILE A CA 1
ATOM 1296 C C . ILE A 1 164 ? 15.344 -4.293 -5.699 1 98.88 164 ILE A C 1
ATOM 1298 O O . ILE A 1 164 ? 16.031 -5.012 -6.43 1 98.88 164 ILE A O 1
ATOM 1302 N N . ALA A 1 165 ? 14.625 -4.719 -4.691 1 98.56 165 ALA A N 1
ATOM 1303 C CA . ALA A 1 165 ? 14.359 -6.148 -4.551 1 98.56 165 ALA A CA 1
ATOM 1304 C C . ALA A 1 165 ? 13.086 -6.543 -5.289 1 98.56 165 ALA A C 1
ATOM 1306 O O . ALA A 1 165 ? 12.102 -5.797 -5.293 1 98.56 165 ALA A O 1
ATOM 1307 N N . THR A 1 166 ? 13.18 -7.676 -5.922 1 97.62 166 THR A N 1
ATOM 1308 C CA . THR A 1 166 ? 11.984 -8.219 -6.57 1 97.62 166 THR A CA 1
ATOM 1309 C C . THR A 1 166 ? 11.68 -9.625 -6.055 1 97.62 166 THR A C 1
ATOM 1311 O O . THR A 1 166 ? 12.484 -10.211 -5.324 1 97.62 166 THR A O 1
ATOM 1314 N N . PHE A 1 167 ? 10.539 -10.039 -6.355 1 94.31 167 PHE A N 1
ATOM 1315 C CA . PHE A 1 167 ? 10.156 -11.43 -6.105 1 94.31 167 PHE A CA 1
ATOM 1316 C C . PHE A 1 167 ? 9.195 -11.93 -7.176 1 94.31 167 PHE A C 1
ATOM 1318 O O . PHE A 1 167 ? 8.125 -11.352 -7.379 1 94.31 167 PHE A O 1
ATOM 1325 N N . SER A 1 168 ? 9.586 -13 -7.852 1 92.69 168 SER A N 1
ATOM 1326 C CA . SER A 1 168 ? 8.859 -13.492 -9.023 1 92.69 168 SER A CA 1
ATOM 1327 C C . SER A 1 168 ? 7.586 -14.227 -8.609 1 92.69 168 SER A C 1
ATOM 1329 O O . SER A 1 168 ? 6.719 -14.492 -9.445 1 92.69 168 SER A O 1
ATOM 1331 N N . SER A 1 169 ? 7.434 -14.539 -7.375 1 89.69 169 SER A N 1
ATOM 1332 C CA . SER A 1 169 ? 6.18 -15.062 -6.84 1 89.69 169 SER A CA 1
ATOM 1333 C C . SER A 1 169 ? 5.34 -13.945 -6.223 1 89.69 169 SER A C 1
ATOM 1335 O O . SER A 1 169 ? 5.668 -12.766 -6.355 1 89.69 169 SER A O 1
ATOM 1337 N N . VAL A 1 170 ? 4.215 -14.203 -5.676 1 85.25 170 VAL A N 1
ATOM 1338 C CA . VAL A 1 170 ? 3.314 -13.18 -5.164 1 85.25 170 VAL A CA 1
ATOM 1339 C C . VAL A 1 170 ? 4.008 -12.383 -4.055 1 85.25 170 VAL A C 1
ATOM 1341 O O . VAL A 1 170 ? 4.109 -11.156 -4.129 1 85.25 170 VAL A O 1
ATOM 1344 N N . HIS A 1 171 ? 4.148 -12.695 -2.898 1 83.75 171 HIS A N 1
ATOM 1345 C CA . HIS A 1 171 ? 4.801 -12 -1.795 1 83.75 171 HIS A CA 1
ATOM 1346 C C . HIS A 1 171 ? 5.535 -12.984 -0.886 1 83.75 171 HIS A C 1
ATOM 1348 O O . HIS A 1 171 ? 5.039 -14.078 -0.618 1 83.75 171 HIS A O 1
ATOM 1354 N N . ALA A 1 172 ? 6.734 -12.648 -0.608 1 84 172 ALA A N 1
ATOM 1355 C CA . ALA A 1 172 ? 7.531 -13.531 0.236 1 84 172 ALA A CA 1
ATOM 1356 C C . ALA A 1 172 ? 7.625 -12.992 1.66 1 84 172 ALA A C 1
ATOM 1358 O O . ALA A 1 172 ? 8.07 -11.859 1.875 1 84 172 ALA A O 1
ATOM 1359 N N . ASP A 1 173 ? 7.375 -13.828 2.586 1 88.31 173 ASP A N 1
ATOM 1360 C CA . ASP A 1 173 ? 7.352 -13.406 3.982 1 88.31 173 ASP A CA 1
ATOM 1361 C C . ASP A 1 173 ? 8.766 -13.133 4.496 1 88.31 173 ASP A C 1
ATOM 1363 O O . ASP A 1 173 ? 8.953 -12.289 5.379 1 88.31 173 ASP A O 1
ATOM 1367 N N . ALA A 1 174 ? 9.734 -13.836 3.891 1 88.69 174 ALA A N 1
ATOM 1368 C CA . ALA A 1 174 ? 11.117 -13.555 4.285 1 88.69 174 ALA A CA 1
ATOM 1369 C C . ALA A 1 174 ? 11.5 -12.109 3.959 1 88.69 174 ALA A C 1
ATOM 1371 O O . ALA A 1 174 ? 12.156 -11.438 4.758 1 88.69 174 ALA A O 1
ATOM 1372 N N . LEU A 1 175 ? 11.117 -11.711 2.83 1 92.06 175 LEU A N 1
ATOM 1373 C CA . LEU A 1 175 ? 11.359 -10.336 2.426 1 92.06 175 LEU A CA 1
ATOM 1374 C C . LEU A 1 175 ? 10.562 -9.367 3.287 1 92.06 175 LEU A C 1
ATOM 1376 O O . LEU A 1 175 ? 11.062 -8.312 3.68 1 92.06 175 LEU A O 1
ATOM 1380 N N . SER A 1 176 ? 9.328 -9.719 3.619 1 93.62 176 SER A N 1
ATOM 1381 C CA . SER A 1 176 ? 8.484 -8.898 4.477 1 93.62 176 SER A CA 1
ATOM 1382 C C . SER A 1 176 ? 9.148 -8.641 5.824 1 93.62 176 SER A C 1
ATOM 1384 O O . SER A 1 176 ? 9.141 -7.508 6.32 1 93.62 176 SER A O 1
ATOM 1386 N N . THR A 1 177 ? 9.695 -9.664 6.324 1 92.88 177 THR A N 1
ATOM 1387 C CA . THR A 1 177 ? 10.359 -9.531 7.613 1 92.88 177 THR A CA 1
ATOM 1388 C C . THR A 1 177 ? 11.547 -8.578 7.512 1 92.88 177 THR A C 1
ATOM 1390 O O . THR A 1 177 ? 11.742 -7.73 8.383 1 92.88 177 THR A O 1
ATOM 1393 N N . ALA A 1 178 ? 12.258 -8.711 6.473 1 94.44 178 ALA A N 1
ATOM 1394 C CA . ALA A 1 178 ? 13.469 -7.914 6.309 1 94.44 178 ALA A CA 1
ATOM 1395 C C . ALA A 1 178 ? 13.141 -6.434 6.176 1 94.44 178 ALA A C 1
ATOM 1397 O O . ALA A 1 178 ? 13.906 -5.578 6.637 1 94.44 178 ALA A O 1
ATOM 1398 N N . ILE A 1 179 ? 12.016 -6.074 5.609 1 96.06 179 ILE A N 1
ATOM 1399 C CA . ILE A 1 179 ? 11.734 -4.668 5.359 1 96.06 179 ILE A CA 1
ATOM 1400 C C . ILE A 1 179 ? 10.742 -4.148 6.395 1 96.06 179 ILE A C 1
ATOM 1402 O O . ILE A 1 179 ? 10.336 -2.984 6.355 1 96.06 179 ILE A O 1
ATOM 1406 N N . GLY A 1 180 ? 10.297 -4.992 7.27 1 94.44 180 GLY A N 1
ATOM 1407 C CA . GLY A 1 180 ? 9.445 -4.574 8.375 1 94.44 180 GLY A CA 1
ATOM 1408 C C . GLY A 1 180 ? 7.965 -4.613 8.031 1 94.44 180 GLY A C 1
ATOM 1409 O O . GLY A 1 180 ? 7.164 -3.887 8.625 1 94.44 180 GLY A O 1
ATOM 1410 N N . GLU A 1 181 ? 7.57 -5.355 7.094 1 94.62 181 GLU A N 1
ATOM 1411 C CA . GLU A 1 181 ? 6.172 -5.555 6.727 1 94.62 181 GLU A CA 1
ATOM 1412 C C . GLU A 1 181 ? 5.512 -6.602 7.621 1 94.62 181 GLU A C 1
ATOM 1414 O O . GLU A 1 181 ? 6.117 -7.625 7.938 1 94.62 181 GLU A O 1
ATOM 1419 N N . PRO A 1 182 ? 4.266 -6.371 8.008 1 92 182 PRO A N 1
ATOM 1420 C CA . PRO A 1 182 ? 3.613 -7.324 8.914 1 92 182 PRO A CA 1
ATOM 1421 C C . PRO A 1 182 ? 3.371 -8.68 8.258 1 92 182 PRO A C 1
ATOM 1423 O O . PRO A 1 182 ? 3.035 -8.758 7.074 1 92 182 PRO A O 1
ATOM 1426 N N . ILE A 1 183 ? 3.545 -9.703 9.07 1 92.19 183 ILE A N 1
ATOM 1427 C CA . ILE A 1 183 ? 3.203 -11.062 8.695 1 92.19 183 ILE A CA 1
ATOM 1428 C C . ILE A 1 183 ? 1.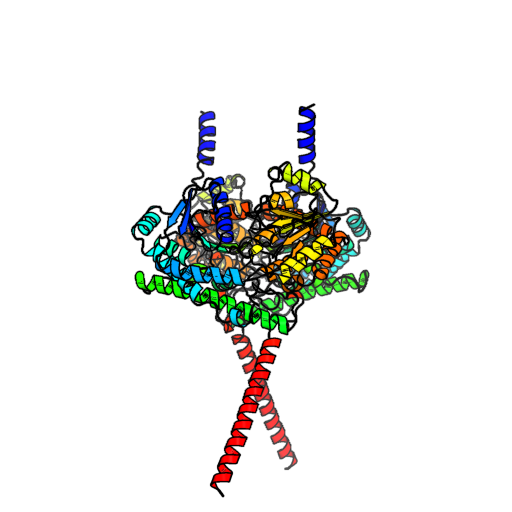933 -11.5 9.422 1 92.19 183 ILE A C 1
ATOM 1430 O O . ILE A 1 183 ? 1.879 -11.484 10.656 1 92.19 183 ILE A O 1
ATOM 1434 N N . THR A 1 184 ? 0.898 -11.875 8.672 1 93.31 184 THR A N 1
ATOM 1435 C CA . THR A 1 184 ? -0.396 -12.203 9.266 1 93.31 184 THR A CA 1
ATOM 1436 C C . THR A 1 184 ? -0.833 -13.602 8.859 1 93.31 184 THR A C 1
ATOM 1438 O O . THR A 1 184 ? -1.735 -13.766 8.031 1 93.31 184 THR A O 1
ATOM 1441 N N . PRO A 1 185 ? -0.325 -14.57 9.523 1 94.5 185 PRO A N 1
ATOM 1442 C CA . PRO A 1 185 ? -0.621 -15.961 9.156 1 94.5 185 PRO A CA 1
ATOM 1443 C C . PRO A 1 185 ? -2.066 -16.359 9.453 1 94.5 185 PRO A C 1
ATOM 1445 O O . PRO A 1 185 ? -2.518 -17.422 9.023 1 94.5 185 PRO A O 1
ATOM 1448 N N . SER A 1 186 ? -2.762 -15.547 10.211 1 95.62 186 SER A N 1
ATOM 1449 C CA . SER A 1 186 ? -4.121 -15.883 10.617 1 95.62 186 SER A CA 1
ATOM 1450 C C . SER A 1 186 ? -5.074 -15.875 9.43 1 95.62 186 SER A C 1
ATOM 1452 O O . SER A 1 186 ? -6.113 -16.547 9.453 1 95.62 186 SER A O 1
ATOM 1454 N N . TYR A 1 187 ? -4.734 -15.109 8.375 1 96.31 187 TYR A N 1
ATOM 1455 C CA . TYR A 1 187 ? -5.699 -15.055 7.281 1 96.31 187 TYR A CA 1
ATOM 1456 C C . TYR A 1 187 ? -4.996 -14.945 5.938 1 96.31 187 TYR A C 1
ATOM 1458 O O . TYR A 1 187 ? -5.645 -14.938 4.887 1 96.31 187 TYR A O 1
ATOM 1466 N N . ILE A 1 188 ? -3.697 -14.812 5.93 1 96 188 ILE A N 1
ATOM 1467 C CA . ILE A 1 188 ? -2.936 -14.797 4.688 1 96 188 ILE A CA 1
ATOM 1468 C C . ILE A 1 188 ? -2.262 -16.156 4.48 1 96 188 ILE A C 1
ATOM 1470 O O . ILE A 1 188 ? -1.424 -16.562 5.285 1 96 188 ILE A O 1
ATOM 1474 N N . PRO A 1 189 ? -2.586 -16.766 3.432 1 95.19 189 PRO A N 1
ATOM 1475 C CA . PRO A 1 189 ? -1.981 -18.078 3.203 1 95.19 189 PRO A CA 1
ATOM 1476 C C . PRO A 1 189 ? -0.494 -18 2.869 1 95.19 189 PRO A C 1
ATOM 1478 O O . PRO A 1 189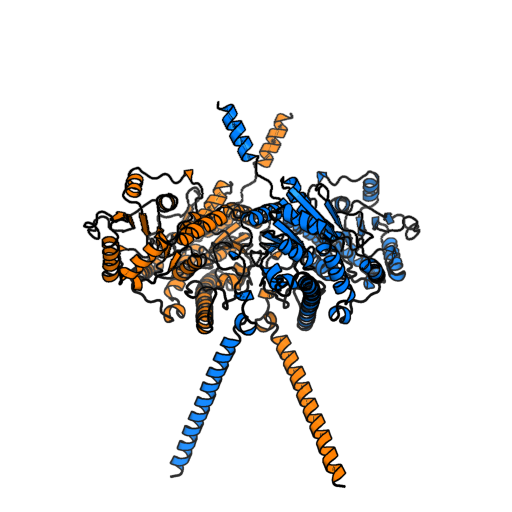 ? -0.067 -17.078 2.162 1 95.19 189 PRO A O 1
ATOM 1481 N N . GLY A 1 190 ? 0.232 -18.938 3.404 1 92.56 190 GLY A N 1
ATOM 1482 C CA . GLY A 1 190 ? 1.641 -19.062 3.062 1 92.56 190 GLY A CA 1
ATOM 1483 C C . GLY A 1 190 ? 1.873 -19.438 1.613 1 92.56 190 GLY A C 1
ATOM 1484 O O . GLY A 1 190 ? 0.92 -19.641 0.859 1 92.56 190 GLY A O 1
ATOM 1485 N N . PRO A 1 191 ? 3.043 -19.547 1.207 1 88.81 191 PRO A N 1
ATOM 1486 C CA . PRO A 1 191 ? 3.381 -19.719 -0.207 1 88.81 191 PRO A CA 1
ATOM 1487 C C . PRO A 1 191 ? 2.867 -21.047 -0.774 1 88.81 191 PRO A C 1
ATOM 1489 O O . PRO A 1 191 ? 2.623 -21.141 -1.979 1 88.81 191 PRO A O 1
ATOM 1492 N N . THR A 1 192 ? 2.705 -22.062 0.017 1 88.12 192 T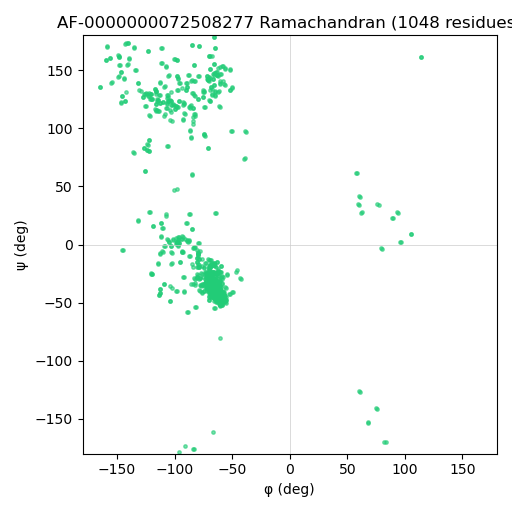HR A N 1
ATOM 1493 C CA . THR A 1 192 ? 2.266 -23.344 -0.505 1 88.12 192 THR A CA 1
ATOM 1494 C C . THR A 1 192 ? 0.936 -23.75 0.118 1 88.12 192 THR A C 1
ATOM 1496 O O . THR A 1 192 ? 0.546 -24.922 0.049 1 88.12 192 THR A O 1
ATOM 1499 N N . SER A 1 193 ? 0.276 -22.812 0.725 1 89.31 193 SER A N 1
ATOM 1500 C CA . SER A 1 193 ? -0.906 -23.125 1.521 1 89.31 193 SER A CA 1
ATOM 1501 C C . SER A 1 193 ? -2.068 -23.562 0.634 1 89.31 193 SER A C 1
ATOM 1503 O O . SER A 1 193 ? -2.277 -23 -0.444 1 89.31 193 SER A O 1
ATOM 1505 N N . THR A 1 194 ? -2.84 -24.516 1.155 1 88.19 194 THR A N 1
ATOM 1506 C CA . THR A 1 194 ? -4.043 -24.984 0.474 1 88.19 194 THR A CA 1
ATOM 1507 C C . THR A 1 194 ? -5.297 -24.438 1.16 1 88.19 194 THR A C 1
ATOM 1509 O O . THR A 1 194 ? -6.418 -24.75 0.753 1 88.19 194 THR A O 1
ATOM 1512 N N . PHE A 1 195 ? -5.184 -23.641 2.168 1 90.19 195 PHE A N 1
ATOM 1513 C CA . PHE A 1 195 ? -6.309 -23.297 3.033 1 90.19 195 PHE A CA 1
ATOM 1514 C C . PHE A 1 195 ? -6.961 -22 2.592 1 90.19 195 PHE A C 1
ATOM 1516 O O . PHE A 1 195 ? -8.086 -21.688 2.986 1 90.19 195 PHE A O 1
ATOM 1523 N N . GLY A 1 196 ? -6.355 -21.219 1.784 1 92.38 196 GLY A N 1
ATOM 1524 C CA . GLY A 1 196 ? -6.91 -19.906 1.482 1 92.38 196 GLY A CA 1
ATOM 1525 C C . GLY A 1 196 ? -6.863 -18.969 2.664 1 92.38 196 GLY A C 1
ATOM 1526 O O . GLY A 1 196 ? -6 -19.078 3.533 1 92.38 196 GLY A O 1
ATOM 1527 N N . ASP A 1 197 ? -7.805 -17.984 2.686 1 94.62 197 ASP A N 1
ATOM 1528 C CA . ASP A 1 197 ? -7.758 -16.969 3.73 1 94.62 197 ASP A CA 1
ATOM 1529 C C . ASP A 1 197 ? -8.789 -17.25 4.82 1 94.62 197 ASP A C 1
ATOM 1531 O O . ASP A 1 197 ? -8.844 -16.547 5.832 1 94.62 197 ASP A O 1
ATOM 1535 N N . ARG A 1 198 ? -9.656 -18.203 4.652 1 95.12 198 ARG A N 1
ATOM 1536 C CA . ARG A 1 198 ? -10.648 -18.594 5.648 1 95.12 198 ARG A CA 1
ATOM 1537 C C . ARG A 1 198 ? -10.266 -19.922 6.312 1 95.12 198 ARG A C 1
ATOM 1539 O O . ARG A 1 198 ? -10.812 -20.969 5.969 1 95.12 198 ARG A O 1
ATOM 1546 N N . MET A 1 199 ? -9.469 -19.797 7.273 1 95.81 199 MET A N 1
ATOM 1547 C CA . MET A 1 199 ? -8.883 -20.984 7.898 1 95.81 199 MET A CA 1
ATOM 1548 C C . MET A 1 199 ? -9.531 -21.266 9.25 1 95.81 199 MET A C 1
ATOM 1550 O O . MET A 1 199 ? -9.844 -20.344 10 1 95.81 199 MET A O 1
ATOM 1554 N N . ASN A 1 200 ? -9.641 -22.547 9.539 1 94.19 200 ASN A N 1
ATOM 1555 C CA . ASN A 1 200 ? -9.984 -22.938 10.906 1 94.19 200 ASN A CA 1
ATOM 1556 C C . ASN A 1 200 ? -8.742 -22.984 11.797 1 94.19 200 ASN A C 1
ATOM 1558 O O . ASN A 1 200 ? -7.652 -22.594 11.367 1 94.19 200 ASN A O 1
ATOM 1562 N N . ILE A 1 201 ? -8.875 -23.391 13.008 1 93.56 201 ILE A N 1
ATOM 1563 C CA . ILE A 1 201 ? -7.781 -23.312 13.977 1 93.56 201 ILE A CA 1
ATOM 1564 C C . ILE A 1 201 ? -6.617 -24.188 13.5 1 93.56 201 ILE A C 1
ATOM 1566 O O . ILE A 1 201 ? -5.453 -23.781 13.609 1 93.56 201 ILE A O 1
ATOM 1570 N N . ILE A 1 202 ? -6.875 -25.359 12.961 1 92.12 202 ILE A N 1
ATOM 1571 C CA . ILE A 1 202 ? -5.84 -26.25 12.461 1 92.12 202 ILE A CA 1
ATOM 1572 C C . ILE A 1 202 ? -5.172 -25.656 11.234 1 92.12 202 ILE A C 1
ATOM 1574 O O . ILE A 1 202 ? -3.945 -25.688 11.102 1 92.12 202 ILE A O 1
ATOM 1578 N N . GLY A 1 203 ? -5.984 -25.094 10.312 1 92.88 203 GLY A N 1
ATOM 1579 C CA . GLY A 1 203 ? -5.445 -24.422 9.141 1 92.88 203 GLY A CA 1
ATOM 1580 C C . GLY A 1 203 ? -4.496 -23.281 9.492 1 92.88 203 GLY A C 1
ATOM 1581 O O . GLY A 1 203 ? -3.428 -23.156 8.891 1 92.88 203 GLY A O 1
ATOM 1582 N N . ARG A 1 204 ? -4.895 -22.516 10.477 1 95.06 204 ARG A N 1
ATOM 1583 C CA . ARG A 1 204 ? -4.059 -21.391 10.906 1 95.06 204 ARG A CA 1
ATOM 1584 C C . ARG A 1 204 ? -2.746 -21.891 11.5 1 95.06 204 ARG A C 1
ATOM 1586 O O . ARG A 1 204 ? -1.693 -21.281 11.297 1 95.06 204 ARG A O 1
ATOM 1593 N N . LEU A 1 205 ? -2.857 -22.969 12.297 1 91.44 205 LEU A N 1
ATOM 1594 C CA . LEU A 1 205 ? -1.649 -23.547 12.883 1 91.44 205 LEU A CA 1
ATOM 1595 C C . LEU A 1 205 ? -0.691 -24.016 11.789 1 91.44 205 LEU A C 1
ATOM 1597 O O . LEU A 1 205 ? 0.492 -23.672 11.805 1 91.44 205 LEU A O 1
ATOM 1601 N N . ILE A 1 206 ? -1.175 -24.797 10.82 1 90.56 206 ILE A N 1
ATOM 1602 C CA . ILE A 1 206 ? -0.354 -25.328 9.742 1 90.56 206 ILE A CA 1
ATOM 1603 C C . ILE A 1 206 ? 0.209 -24.188 8.898 1 90.56 206 ILE A C 1
ATOM 1605 O O . ILE A 1 206 ? 1.387 -24.203 8.531 1 90.56 206 ILE A O 1
ATOM 1609 N N . ASN A 1 207 ? -0.669 -23.234 8.656 1 93 207 ASN A N 1
ATOM 1610 C CA . ASN A 1 207 ? -0.238 -22.078 7.883 1 93 207 ASN A CA 1
ATOM 1611 C C . ASN A 1 207 ? 0.895 -21.328 8.578 1 93 207 ASN A C 1
ATOM 1613 O O . ASN A 1 207 ? 1.857 -20.906 7.938 1 93 207 ASN A O 1
ATOM 1617 N N . THR A 1 208 ? 0.781 -21.156 9.867 1 92.06 208 THR A N 1
ATOM 1618 C CA . THR A 1 208 ? 1.81 -20.469 10.641 1 92.06 208 THR A CA 1
ATOM 1619 C C . THR A 1 208 ? 3.129 -21.234 10.586 1 92.06 208 THR A C 1
ATOM 1621 O O . THR A 1 208 ? 4.191 -20.641 10.391 1 92.06 208 THR A O 1
ATOM 1624 N N . LEU A 1 209 ? 3.053 -22.516 10.75 1 88.94 209 LEU A N 1
ATOM 1625 C CA . LEU A 1 209 ? 4.25 -23.344 10.695 1 88.94 209 LEU A CA 1
ATOM 1626 C C . LEU A 1 209 ? 4.895 -23.281 9.312 1 88.94 209 LEU A C 1
ATOM 1628 O O . LEU A 1 209 ? 6.125 -23.25 9.195 1 88.94 209 LEU A O 1
ATOM 1632 N N . GLU A 1 210 ? 4.09 -23.266 8.297 1 88.62 210 GLU A N 1
ATOM 1633 C CA . GLU A 1 210 ? 4.602 -23.172 6.938 1 88.62 210 GLU A CA 1
ATOM 1634 C C . GLU A 1 210 ? 5.332 -21.844 6.715 1 88.62 210 GLU A C 1
ATOM 1636 O O . GLU A 1 210 ? 6.406 -21.812 6.113 1 88.62 210 GLU A O 1
ATOM 1641 N N . ILE A 1 211 ? 4.711 -20.828 7.168 1 91 211 ILE A N 1
ATOM 1642 C CA . ILE A 1 211 ? 5.297 -19.5 7.012 1 91 211 ILE A CA 1
ATOM 1643 C C . ILE A 1 211 ? 6.633 -19.438 7.754 1 91 211 ILE A C 1
ATOM 1645 O O . ILE A 1 211 ? 7.621 -18.922 7.223 1 91 211 ILE A O 1
ATOM 1649 N N . LEU A 1 212 ? 6.68 -20 8.961 1 89.62 212 LEU A N 1
ATOM 1650 C CA . LEU A 1 212 ? 7.91 -20.016 9.742 1 89.62 212 LEU A CA 1
ATOM 1651 C C . LEU A 1 212 ? 8.984 -20.844 9.055 1 89.62 212 LEU A C 1
ATOM 1653 O O . LEU A 1 212 ? 10.148 -20.453 9.023 1 89.62 212 LEU A O 1
ATOM 1657 N N . SER A 1 213 ? 8.57 -21.922 8.492 1 87.81 213 SER A N 1
ATOM 1658 C CA . SER A 1 213 ? 9.508 -22.828 7.824 1 87.81 213 SER A CA 1
ATOM 1659 C C . SER A 1 213 ? 10.086 -22.188 6.566 1 87.81 213 SER A C 1
ATOM 1661 O O . SER A 1 213 ? 11.281 -22.281 6.301 1 87.81 213 SER A O 1
ATOM 1663 N N . THR A 1 214 ? 9.211 -21.594 5.805 1 87.94 214 THR A N 1
ATOM 1664 C CA . THR A 1 214 ? 9.672 -20.938 4.578 1 87.94 214 THR A CA 1
ATOM 1665 C C . THR A 1 214 ? 10.602 -19.781 4.898 1 87.94 214 THR A C 1
ATOM 1667 O O . THR A 1 214 ? 11.586 -19.547 4.188 1 87.94 214 THR A O 1
ATOM 1670 N N . ARG A 1 215 ? 10.297 -19.047 5.863 1 89.94 215 ARG A N 1
ATOM 1671 C CA . ARG A 1 215 ? 11.164 -17.969 6.301 1 89.94 215 ARG A CA 1
ATOM 1672 C C . ARG A 1 215 ? 12.539 -18.484 6.703 1 89.94 215 ARG A C 1
ATOM 1674 O O . ARG A 1 215 ? 13.562 -17.906 6.344 1 89.94 215 ARG A O 1
ATOM 1681 N N . ARG A 1 216 ? 12.547 -19.562 7.48 1 88.62 216 ARG A N 1
ATOM 1682 C CA . ARG A 1 216 ? 13.812 -20.172 7.902 1 88.62 216 ARG A CA 1
ATOM 1683 C C . ARG A 1 216 ? 14.609 -20.656 6.703 1 88.62 216 ARG A C 1
ATOM 1685 O O . ARG A 1 216 ? 15.836 -20.516 6.664 1 88.62 216 ARG A O 1
ATOM 1692 N N . PHE A 1 217 ? 13.922 -21.188 5.805 1 89 217 PHE A N 1
ATOM 1693 C CA . PHE A 1 217 ? 14.547 -21.688 4.586 1 89 217 PHE A CA 1
ATOM 1694 C C . PHE A 1 217 ? 15.25 -20.547 3.844 1 89 217 PHE A C 1
ATOM 1696 O O . PHE A 1 217 ? 16.438 -20.656 3.527 1 89 217 PHE A O 1
ATOM 1703 N N . CYS A 1 218 ? 14.57 -19.453 3.588 1 90.81 218 CYS A N 1
ATOM 1704 C CA . CYS A 1 218 ? 15.156 -18.312 2.889 1 90.81 218 CYS A CA 1
ATOM 1705 C C . CYS A 1 218 ? 16.297 -17.703 3.697 1 90.81 218 CYS A C 1
ATOM 1707 O O . CYS A 1 218 ? 17.344 -17.391 3.148 1 90.81 218 CYS A O 1
ATOM 1709 N N . ASN A 1 219 ? 16.125 -17.609 5.012 1 92.62 219 ASN A N 1
ATOM 1710 C CA . ASN A 1 219 ? 17.141 -17.016 5.871 1 92.62 219 ASN A CA 1
ATOM 1711 C C . ASN A 1 219 ? 18.438 -17.844 5.859 1 92.62 219 ASN A C 1
ATOM 1713 O O . ASN A 1 219 ? 19.531 -17.297 5.965 1 92.62 219 ASN A O 1
ATOM 1717 N N . THR A 1 220 ? 18.25 -19.141 5.777 1 92.88 220 THR A N 1
ATOM 1718 C CA . THR A 1 220 ? 19.422 -20.016 5.727 1 92.88 220 THR A CA 1
ATOM 1719 C C . THR A 1 220 ? 20.234 -19.766 4.453 1 92.88 220 THR A C 1
ATOM 1721 O O . THR A 1 220 ? 21.453 -19.734 4.492 1 92.88 220 THR A O 1
ATOM 1724 N N . ILE A 1 221 ? 19.562 -19.594 3.383 1 93.88 221 ILE A N 1
ATOM 1725 C CA . ILE A 1 221 ? 20.234 -19.281 2.125 1 93.88 221 ILE A CA 1
ATOM 1726 C C . ILE A 1 221 ? 20.938 -17.938 2.238 1 93.88 221 ILE A C 1
ATOM 1728 O O . ILE A 1 221 ? 22.125 -17.812 1.891 1 93.88 221 ILE A O 1
ATOM 1732 N N . TYR A 1 222 ? 20.203 -16.938 2.787 1 96.56 222 TYR A N 1
ATOM 1733 C CA . TYR A 1 222 ? 20.766 -15.609 2.967 1 96.56 222 TYR A CA 1
ATOM 1734 C C . TYR A 1 222 ? 22.047 -15.664 3.801 1 96.56 222 TYR A C 1
ATOM 1736 O O . TYR A 1 222 ? 23.062 -15.078 3.428 1 96.56 222 TYR A O 1
ATOM 1744 N N . GLU A 1 223 ? 21.969 -16.375 4.875 1 96.56 223 GLU A N 1
ATOM 1745 C CA . GLU A 1 223 ? 23.078 -16.438 5.816 1 96.56 223 GLU A CA 1
ATOM 1746 C C . GLU A 1 223 ? 24.281 -17.125 5.203 1 96.56 223 GLU A C 1
ATOM 1748 O O . GLU A 1 223 ? 25.422 -16.688 5.398 1 96.56 223 GLU A O 1
ATOM 1753 N N . ALA A 1 224 ? 24.031 -18.203 4.531 1 96.75 224 ALA A N 1
ATOM 1754 C CA . ALA A 1 224 ? 25.125 -18.922 3.889 1 96.75 224 ALA A CA 1
ATOM 1755 C C . ALA A 1 224 ? 25.844 -18.047 2.869 1 96.75 224 ALA A C 1
ATOM 1757 O O . ALA A 1 224 ? 27.078 -18.062 2.789 1 96.75 224 ALA A O 1
ATOM 1758 N N . GLU A 1 225 ? 25.141 -17.328 2.098 1 97.81 225 GLU A N 1
ATOM 1759 C CA . GLU A 1 225 ? 25.734 -16.438 1.105 1 97.81 225 GLU A CA 1
ATOM 1760 C C . GLU A 1 225 ? 26.484 -15.297 1.774 1 97.81 225 GLU A C 1
ATOM 1762 O O . GLU A 1 225 ? 27.594 -14.945 1.351 1 97.81 225 GLU A O 1
ATOM 1767 N N . VAL A 1 226 ? 25.891 -14.688 2.838 1 98.38 226 VAL A N 1
ATOM 1768 C CA . VAL A 1 226 ? 26.547 -13.617 3.57 1 98.38 226 VAL A CA 1
ATOM 1769 C C . VAL A 1 226 ? 27.859 -14.117 4.156 1 98.38 226 VAL A C 1
ATOM 1771 O O . VAL A 1 226 ? 28.875 -13.414 4.117 1 98.38 226 VAL A O 1
ATOM 1774 N N . ASN A 1 227 ? 27.812 -15.305 4.699 1 98.25 227 ASN A N 1
ATOM 1775 C CA . ASN A 1 227 ? 29.031 -15.891 5.242 1 98.25 227 ASN A CA 1
ATOM 1776 C C . ASN A 1 227 ? 30.094 -16.062 4.16 1 98.25 227 ASN A C 1
ATOM 1778 O O . ASN A 1 227 ? 31.281 -15.867 4.418 1 98.25 227 ASN A O 1
ATOM 1782 N N . ALA A 1 228 ? 29.672 -16.5 2.992 1 98.19 228 ALA A N 1
ATOM 1783 C CA . ALA A 1 228 ? 30.609 -16.609 1.879 1 98.19 228 ALA A CA 1
ATOM 1784 C C . ALA A 1 228 ? 31.219 -15.25 1.537 1 98.19 228 ALA A C 1
ATOM 1786 O O . ALA A 1 228 ? 32.438 -15.148 1.316 1 98.19 228 ALA A O 1
ATOM 1787 N N . PHE A 1 229 ? 30.406 -14.188 1.491 1 98.5 229 PHE A N 1
ATOM 1788 C CA . PHE A 1 229 ? 30.906 -12.836 1.267 1 98.5 229 PHE A CA 1
ATOM 1789 C C . PHE A 1 229 ? 31.906 -12.438 2.355 1 98.5 229 PHE A C 1
ATOM 1791 O O . PHE A 1 229 ? 32.969 -11.883 2.064 1 98.5 229 PHE A O 1
ATOM 1798 N N . ARG A 1 230 ? 31.594 -12.711 3.594 1 98.44 230 ARG A N 1
ATOM 1799 C CA . ARG A 1 230 ? 32.406 -12.305 4.73 1 98.44 230 ARG A CA 1
ATOM 1800 C C . ARG A 1 230 ? 33.75 -13.047 4.742 1 98.44 230 ARG A C 1
ATOM 1802 O O . ARG A 1 230 ? 34.75 -12.508 5.168 1 98.44 230 ARG A O 1
ATOM 1809 N N . ARG A 1 231 ? 33.781 -14.266 4.281 1 98 231 ARG A N 1
ATOM 1810 C CA . ARG A 1 231 ? 35.031 -15.023 4.184 1 98 231 ARG A CA 1
ATOM 1811 C C . ARG A 1 231 ? 36 -14.359 3.227 1 98 231 ARG A C 1
ATOM 1813 O O . ARG A 1 231 ? 37.219 -14.328 3.48 1 98 231 ARG A O 1
ATOM 1820 N N . LYS A 1 232 ? 35.469 -13.82 2.188 1 97.5 232 LYS A N 1
ATOM 1821 C CA . LYS A 1 232 ? 36.344 -13.242 1.169 1 97.5 232 LYS A CA 1
ATOM 1822 C C . LYS A 1 232 ? 36.594 -11.758 1.426 1 97.5 232 LYS A C 1
ATOM 1824 O O . LYS A 1 232 ? 37.719 -11.266 1.255 1 97.5 232 LYS A O 1
ATOM 1829 N N . PHE A 1 233 ? 35.562 -11.031 1.844 1 97.5 233 PHE A N 1
ATOM 1830 C CA . PHE A 1 233 ? 35.656 -9.578 1.841 1 97.5 233 PHE A CA 1
ATOM 1831 C C . PHE A 1 233 ? 35.719 -9.039 3.264 1 97.5 233 PHE A C 1
ATOM 1833 O O . PHE A 1 233 ? 35.844 -7.828 3.471 1 97.5 233 PHE A O 1
ATOM 1840 N N . GLY A 1 234 ? 35.562 -9.883 4.27 1 97.38 234 GLY A N 1
ATOM 1841 C CA . GLY A 1 234 ? 35.75 -9.477 5.652 1 97.38 234 GLY A CA 1
ATOM 1842 C C . GLY A 1 234 ? 34.469 -9.516 6.461 1 97.38 234 GLY A C 1
ATOM 1843 O O . GLY A 1 234 ? 33.375 -9.453 5.902 1 97.38 234 GLY A O 1
ATOM 1844 N N . ALA A 1 235 ? 34.594 -9.531 7.699 1 96.62 235 ALA A N 1
ATOM 1845 C CA . ALA A 1 235 ? 33.5 -9.688 8.656 1 96.62 235 ALA A CA 1
ATOM 1846 C C . ALA A 1 235 ? 32.594 -8.461 8.656 1 96.62 235 ALA A C 1
ATOM 1848 O O . ALA A 1 235 ? 31.438 -8.523 9.094 1 96.62 235 ALA A O 1
ATOM 1849 N N . HIS A 1 236 ? 33.062 -7.402 8.156 1 96.44 236 HIS A N 1
ATOM 1850 C CA . HIS A 1 236 ? 32.312 -6.148 8.164 1 96.44 236 HIS A CA 1
ATOM 1851 C C . HIS A 1 236 ? 31.281 -6.113 7.059 1 96.44 236 HIS A C 1
ATOM 1853 O O . HIS A 1 236 ? 30.438 -5.207 7.02 1 96.44 236 HIS A O 1
ATOM 1859 N N . PHE A 1 237 ? 31.312 -7.117 6.152 1 97.94 237 PHE A N 1
ATOM 1860 C CA . PHE A 1 237 ? 30.328 -7.156 5.078 1 97.94 237 PHE A CA 1
ATOM 1861 C C . PHE A 1 237 ? 28.922 -7.176 5.641 1 97.94 237 PHE A C 1
ATOM 1863 O O . PHE A 1 237 ? 28.641 -7.895 6.605 1 97.94 237 PHE A O 1
ATOM 1870 N N . LYS A 1 238 ? 28.016 -6.434 5.066 1 97.75 238 LYS A N 1
ATOM 1871 C CA . LYS A 1 238 ? 26.656 -6.219 5.547 1 97.75 238 LYS A CA 1
ATOM 1872 C C . LYS A 1 238 ? 25.891 -7.531 5.625 1 97.75 238 LYS A C 1
ATOM 1874 O O . LYS A 1 238 ? 26.078 -8.422 4.797 1 97.75 238 LYS A O 1
ATOM 1879 N N . GLY A 1 239 ? 25 -7.676 6.562 1 97.69 239 GLY A N 1
ATOM 1880 C CA . GLY A 1 239 ? 24.078 -8.797 6.637 1 97.69 239 GLY A CA 1
ATOM 1881 C C . GLY A 1 239 ? 22.906 -8.664 5.691 1 97.69 239 GLY A C 1
ATOM 1882 O O . GLY A 1 239 ? 22.719 -7.621 5.066 1 97.69 239 GLY A O 1
ATOM 1883 N N . TYR A 1 240 ? 22.125 -9.805 5.586 1 97 240 TYR A N 1
ATOM 1884 C CA . TYR A 1 240 ? 21.031 -9.812 4.625 1 97 240 TYR A CA 1
ATOM 1885 C C . TYR A 1 240 ? 19.922 -8.859 5.055 1 97 240 TYR A C 1
ATOM 1887 O O . TYR A 1 240 ? 19.25 -8.258 4.211 1 97 240 TYR A O 1
ATOM 1895 N N . THR A 1 241 ? 19.672 -8.594 6.375 1 95.81 241 THR A N 1
ATOM 1896 C CA . THR A 1 241 ? 18.656 -7.668 6.848 1 95.81 241 THR A CA 1
ATOM 1897 C C . THR A 1 241 ? 18.984 -6.238 6.43 1 95.81 241 THR A C 1
ATOM 1899 O O . THR A 1 241 ? 18.094 -5.48 6.023 1 95.81 241 THR A O 1
ATOM 1902 N N . GLU A 1 242 ? 20.234 -5.918 6.547 1 96.25 242 GLU A N 1
ATOM 1903 C CA . GLU A 1 242 ? 20.688 -4.582 6.16 1 96.25 242 GLU A CA 1
ATOM 1904 C C . GLU A 1 242 ? 20.578 -4.383 4.652 1 96.25 242 GLU A C 1
ATOM 1906 O O . GLU A 1 242 ? 20.125 -3.332 4.188 1 96.25 242 GLU A O 1
ATOM 1911 N N . LEU A 1 243 ? 21 -5.398 3.887 1 98.06 243 LEU A N 1
ATOM 1912 C CA . LEU A 1 243 ? 20.969 -5.305 2.432 1 98.06 243 LEU A CA 1
ATOM 1913 C C . LEU A 1 243 ? 19.531 -5.188 1.924 1 98.06 243 LEU A C 1
ATOM 1915 O O . LEU A 1 243 ? 19.234 -4.336 1.081 1 98.06 243 LEU A O 1
ATOM 1919 N N . LEU A 1 244 ? 18.641 -5.969 2.453 1 97.44 244 LEU A N 1
ATOM 1920 C CA . LEU A 1 244 ? 17.266 -6.004 1.964 1 97.44 244 LEU A CA 1
ATOM 1921 C C . LEU A 1 244 ? 16.5 -4.785 2.449 1 97.44 244 LEU A C 1
ATOM 1923 O O . LEU A 1 244 ? 15.711 -4.207 1.697 1 97.44 244 LEU A O 1
ATOM 1927 N N . SER A 1 245 ? 16.656 -4.348 3.717 1 96.62 245 SER A N 1
ATOM 1928 C CA . SER A 1 245 ? 15.945 -3.176 4.223 1 96.62 245 SER A CA 1
ATOM 1929 C C . SER A 1 245 ? 16.422 -1.901 3.535 1 96.62 245 SER A C 1
ATOM 1931 O O . SER A 1 245 ? 15.688 -0.909 3.48 1 96.62 245 SER A O 1
ATOM 1933 N N . GLY A 1 246 ? 17.641 -1.953 3.006 1 96.94 246 GLY A N 1
ATOM 1934 C CA . GLY A 1 246 ? 18.234 -0.794 2.35 1 96.94 246 GLY A CA 1
ATOM 1935 C C . GLY A 1 246 ? 17.734 -0.6 0.928 1 96.94 246 GLY A C 1
ATOM 1936 O O . GLY A 1 246 ? 18.016 0.426 0.304 1 96.94 246 GLY A O 1
ATOM 1937 N N . THR A 1 247 ? 16.969 -1.58 0.418 1 98.19 247 THR A N 1
ATOM 1938 C CA . THR A 1 247 ? 16.438 -1.42 -0.932 1 98.19 247 THR A CA 1
ATOM 1939 C C . THR A 1 247 ? 15.453 -0.26 -0.991 1 98.19 247 THR A C 1
ATOM 1941 O O . THR A 1 247 ? 14.75 0.012 -0.016 1 98.19 247 THR A O 1
ATOM 1944 N N . SER A 1 248 ? 15.422 0.391 -2.143 1 98.38 248 SER A N 1
ATOM 1945 C CA . SER A 1 248 ? 14.508 1.517 -2.326 1 98.38 248 SER A CA 1
ATOM 1946 C C . SER A 1 248 ? 13.062 1.048 -2.398 1 98.38 248 SER A C 1
ATOM 1948 O O . SER A 1 248 ? 12.18 1.625 -1.753 1 98.38 248 SER A O 1
ATOM 1950 N N . PHE A 1 249 ? 12.852 0.04 -3.193 1 98.44 249 PHE A N 1
ATOM 1951 C CA . PHE A 1 249 ? 11.523 -0.547 -3.361 1 98.44 249 PHE A CA 1
ATOM 1952 C C . PHE A 1 249 ? 11.609 -2.066 -3.441 1 98.44 249 PHE A C 1
ATOM 1954 O O . PHE A 1 249 ? 12.695 -2.621 -3.635 1 98.44 249 PHE A O 1
ATOM 1961 N N . VAL A 1 250 ? 10.508 -2.645 -3.182 1 98 250 VAL A N 1
ATOM 1962 C CA . VAL A 1 250 ? 10.281 -4.066 -3.424 1 98 250 VAL A CA 1
ATOM 1963 C C . VAL A 1 250 ? 9.188 -4.25 -4.473 1 98 250 VAL A C 1
ATOM 1965 O O . VAL A 1 250 ? 8.047 -3.836 -4.266 1 98 250 VAL A O 1
ATOM 1968 N N . LEU A 1 251 ? 9.57 -4.812 -5.598 1 98.06 251 LEU A N 1
ATOM 1969 C CA . LEU A 1 251 ? 8.586 -5.105 -6.641 1 98.06 251 LEU A CA 1
ATOM 1970 C C . LEU A 1 251 ? 8.133 -6.559 -6.57 1 98.06 251 LEU A C 1
ATOM 1972 O O . LEU A 1 251 ? 8.938 -7.473 -6.738 1 98.06 251 LEU A O 1
ATOM 1976 N N . THR A 1 252 ? 6.863 -6.746 -6.328 1 96.38 252 THR A N 1
ATOM 1977 C CA . THR A 1 252 ? 6.348 -8.109 -6.219 1 96.38 252 THR A CA 1
ATOM 1978 C C . THR A 1 252 ? 5.512 -8.469 -7.441 1 96.38 252 THR A C 1
ATOM 1980 O O . THR A 1 252 ? 4.922 -7.594 -8.078 1 96.38 252 THR A O 1
ATOM 1983 N N . ASN A 1 253 ? 5.473 -9.75 -7.715 1 96.69 253 ASN A N 1
ATOM 1984 C CA . ASN A 1 253 ? 4.668 -10.242 -8.836 1 96.69 253 ASN A CA 1
ATOM 1985 C C . ASN A 1 253 ? 3.219 -10.469 -8.422 1 96.69 253 ASN A C 1
ATOM 1987 O O . ASN A 1 253 ? 2.467 -11.141 -9.133 1 96.69 253 ASN A O 1
ATOM 1991 N N . SER A 1 254 ? 2.836 -9.969 -7.297 1 95.56 254 SER A N 1
ATOM 1992 C CA . SER A 1 254 ? 1.465 -10.023 -6.805 1 95.56 254 SER A CA 1
ATOM 1993 C C . SER A 1 254 ? 0.601 -8.953 -7.461 1 95.56 254 SER A C 1
ATOM 1995 O O . SER A 1 254 ? 1.107 -7.91 -7.887 1 95.56 254 SER A O 1
ATOM 1997 N N . ASN A 1 255 ? -0.593 -9.297 -7.664 1 96.69 255 ASN A N 1
ATOM 1998 C CA . ASN A 1 255 ? -1.598 -8.336 -8.109 1 96.69 255 ASN A CA 1
ATOM 1999 C C . ASN A 1 255 ? -2.689 -8.141 -7.059 1 96.69 255 ASN A C 1
ATOM 2001 O O . ASN A 1 255 ? -3.402 -9.086 -6.719 1 96.69 255 ASN A O 1
ATOM 2005 N N . PRO A 1 256 ? -2.883 -6.906 -6.656 1 95.75 256 PRO A N 1
ATOM 2006 C CA . PRO A 1 256 ? -3.82 -6.672 -5.555 1 95.75 256 PRO A CA 1
ATOM 2007 C C . PRO A 1 256 ? -5.246 -7.094 -5.898 1 95.75 256 PRO A C 1
ATOM 2009 O O . PRO A 1 256 ? -6.039 -7.398 -5 1 95.75 256 PRO A O 1
ATOM 2012 N N . TYR A 1 257 ? -5.664 -7.16 -7.129 1 97.31 257 TYR A N 1
ATOM 2013 C CA . TYR A 1 257 ? -7.035 -7.465 -7.52 1 97.31 257 TYR A CA 1
ATOM 2014 C C . TYR A 1 257 ? -7.211 -8.961 -7.773 1 97.31 257 TYR A C 1
ATOM 2016 O O . TYR A 1 257 ? -8.328 -9.43 -8 1 97.31 257 TYR A O 1
ATOM 2024 N N . LEU A 1 258 ? -6.129 -9.664 -7.727 1 97.31 258 LEU A N 1
ATOM 2025 C CA . LEU A 1 258 ? -6.145 -11.117 -7.91 1 97.31 258 LEU A CA 1
ATOM 2026 C C . LEU A 1 258 ? -5.762 -11.836 -6.625 1 97.31 258 LEU A C 1
ATOM 2028 O O . LEU A 1 258 ? -6.406 -12.805 -6.234 1 97.31 258 LEU A O 1
ATOM 2032 N N . ASP A 1 259 ? -4.793 -11.352 -5.922 1 96.75 259 ASP A N 1
ATOM 2033 C CA . ASP A 1 259 ? -4.211 -12.016 -4.758 1 96.75 259 ASP A CA 1
ATOM 2034 C C . ASP A 1 259 ? -5.02 -11.711 -3.496 1 96.75 259 ASP A C 1
ATOM 2036 O O . ASP A 1 259 ? -5.973 -10.93 -3.535 1 96.75 259 ASP A O 1
ATOM 2040 N N . TYR A 1 260 ? -4.668 -12.43 -2.398 1 96.19 260 TYR A N 1
ATOM 2041 C CA . TYR A 1 260 ? -5.27 -12.172 -1.095 1 96.19 260 TYR A CA 1
ATOM 2042 C C . TYR A 1 260 ? -4.84 -10.812 -0.556 1 96.19 260 TYR A C 1
ATOM 2044 O O . TYR A 1 260 ? -3.66 -10.453 -0.612 1 96.19 260 TYR A O 1
ATOM 2052 N N . PRO A 1 261 ? -5.84 -10.016 -0.153 1 95.69 261 PRO A N 1
ATOM 2053 C CA . PRO A 1 261 ? -5.453 -8.719 0.406 1 95.69 261 PRO A CA 1
ATOM 2054 C C . PRO A 1 261 ? -4.594 -8.852 1.661 1 95.69 261 PRO A C 1
ATOM 2056 O O . PRO A 1 261 ? -4.918 -9.633 2.561 1 95.69 261 PRO A O 1
ATOM 2059 N N . ARG A 1 262 ? -3.533 -8.141 1.691 1 94.62 262 ARG A N 1
ATOM 2060 C CA . ARG A 1 262 ? -2.604 -8.18 2.814 1 94.62 262 ARG A CA 1
ATOM 2061 C C . ARG A 1 262 ? -2.064 -6.789 3.127 1 94.62 262 ARG A C 1
ATOM 2063 O O . ARG A 1 262 ? -2.037 -5.918 2.256 1 94.62 262 ARG A O 1
ATOM 2070 N N . PRO A 1 263 ? -1.659 -6.598 4.379 1 95.31 263 PRO A N 1
ATOM 2071 C CA . PRO A 1 263 ? -0.974 -5.336 4.68 1 95.31 263 PRO A CA 1
ATOM 2072 C C . PRO A 1 263 ? 0.402 -5.246 4.023 1 95.31 263 PRO A C 1
ATOM 2074 O O . PRO A 1 263 ? 1.154 -6.223 4.02 1 95.31 263 PRO A O 1
ATOM 2077 N N . VAL A 1 264 ? 0.692 -4.141 3.453 1 96.44 264 VAL A N 1
ATOM 2078 C CA . VAL A 1 264 ? 1.983 -3.883 2.826 1 96.44 264 VAL A CA 1
ATOM 2079 C C . VAL A 1 264 ? 2.486 -2.498 3.223 1 96.44 264 VAL A C 1
ATOM 2081 O O . VAL A 1 264 ? 1.767 -1.731 3.869 1 96.44 264 VAL A O 1
ATOM 2084 N N . LEU A 1 265 ? 3.707 -2.197 2.92 1 96.88 265 LEU A N 1
ATOM 2085 C CA . LEU A 1 265 ? 4.27 -0.855 3.021 1 96.88 265 LEU A CA 1
ATOM 2086 C C . LEU A 1 265 ? 4.266 -0.159 1.665 1 96.88 265 LEU A C 1
ATOM 2088 O O . LEU A 1 265 ? 4.172 -0.816 0.626 1 96.88 265 LEU A O 1
ATOM 2092 N N . HIS A 1 266 ? 4.328 1.144 1.715 1 96.38 266 HIS A N 1
ATOM 2093 C CA . HIS A 1 266 ? 4.453 1.88 0.462 1 96.38 266 HIS A CA 1
ATOM 2094 C C . HIS A 1 266 ? 5.758 1.54 -0.251 1 96.38 266 HIS A C 1
ATOM 2096 O O . HIS A 1 266 ? 5.91 1.821 -1.442 1 96.38 266 HIS A O 1
ATOM 2102 N N . LYS A 1 267 ? 6.676 0.913 0.463 1 97.06 267 LYS A N 1
ATOM 2103 C CA . LYS A 1 267 ? 7.926 0.416 -0.103 1 97.06 267 LYS A CA 1
ATOM 2104 C C . LYS A 1 267 ? 7.672 -0.73 -1.077 1 97.06 267 LYS A C 1
ATOM 2106 O O . LYS A 1 267 ? 8.477 -0.978 -1.978 1 97.06 267 LYS A O 1
ATOM 2111 N N . THR A 1 268 ? 6.605 -1.44 -0.907 1 97.31 268 THR A N 1
ATOM 2112 C CA . THR A 1 268 ? 6.266 -2.604 -1.717 1 97.31 268 THR A CA 1
ATOM 2113 C C . THR A 1 268 ? 5.316 -2.217 -2.848 1 97.31 268 THR A C 1
ATOM 2115 O O . THR A 1 268 ? 4.25 -1.647 -2.602 1 97.31 268 THR A O 1
ATOM 2118 N N . VAL A 1 269 ? 5.719 -2.51 -4.082 1 97.75 269 VAL A N 1
ATOM 2119 C CA . VAL A 1 269 ? 4.945 -2.193 -5.277 1 97.75 269 VAL A CA 1
ATOM 2120 C C . VAL A 1 269 ? 4.535 -3.482 -5.984 1 97.75 269 VAL A C 1
ATOM 2122 O O . VAL A 1 269 ? 5.391 -4.293 -6.355 1 97.75 269 VAL A O 1
ATOM 2125 N N . ALA A 1 270 ? 3.248 -3.666 -6.125 1 97.31 270 ALA A N 1
ATOM 2126 C CA . ALA A 1 270 ? 2.729 -4.867 -6.777 1 97.31 270 ALA A CA 1
ATOM 2127 C C . ALA A 1 270 ? 2.648 -4.68 -8.289 1 97.31 270 ALA A C 1
ATOM 2129 O O . ALA A 1 270 ? 1.864 -3.863 -8.781 1 97.31 270 ALA A O 1
ATOM 2130 N N . ILE A 1 271 ? 3.4 -5.496 -9.031 1 97.75 271 ILE A N 1
ATOM 2131 C CA . ILE A 1 271 ? 3.461 -5.301 -10.477 1 97.75 271 ILE A CA 1
ATOM 2132 C C . ILE A 1 271 ? 3 -6.574 -11.188 1 97.75 271 ILE A C 1
ATOM 2134 O O . ILE A 1 271 ? 3.5 -6.906 -12.266 1 97.75 271 ILE A O 1
ATOM 2138 N N . GLY A 1 272 ? 2.111 -7.316 -10.461 1 96.38 272 GLY A N 1
ATOM 2139 C CA . GLY A 1 272 ? 1.573 -8.516 -11.078 1 96.38 272 GLY A CA 1
ATOM 2140 C C . GLY A 1 272 ? 0.982 -8.266 -12.453 1 96.38 272 GLY A C 1
ATOM 2141 O O . GLY A 1 272 ? 0.214 -7.32 -12.641 1 96.38 272 GLY A O 1
ATOM 2142 N N . GLY A 1 273 ? 1.344 -9.156 -13.453 1 94.25 273 GLY A N 1
ATOM 2143 C CA . GLY A 1 273 ? 0.882 -9 -14.82 1 94.25 273 GLY A CA 1
ATOM 2144 C C . GLY A 1 273 ? 1.876 -8.273 -15.703 1 94.25 273 GLY A C 1
ATOM 2145 O O . GLY A 1 273 ? 1.616 -8.055 -16.891 1 94.25 273 GLY A O 1
ATOM 2146 N N . VAL A 1 274 ? 3.021 -7.914 -15.188 1 94.5 274 VAL A N 1
ATOM 2147 C CA . VAL A 1 274 ? 4.016 -7.125 -15.906 1 94.5 274 VAL A CA 1
ATOM 2148 C C . VAL A 1 274 ? 4.488 -7.887 -17.141 1 94.5 274 VAL A C 1
ATOM 2150 O O . VAL A 1 274 ? 4.828 -7.281 -18.156 1 94.5 274 VAL A O 1
ATOM 2153 N N . GLY A 1 275 ? 4.453 -9.172 -17.172 1 87.69 275 GLY A N 1
ATOM 2154 C CA . GLY A 1 275 ? 4.93 -9.984 -18.266 1 87.69 275 GLY A CA 1
ATOM 2155 C C . GLY A 1 275 ? 3.814 -10.445 -19.188 1 87.69 275 GLY A C 1
ATOM 2156 O O . GLY A 1 275 ? 4.055 -11.195 -20.141 1 87.69 275 GLY A O 1
ATOM 2157 N N . ILE A 1 276 ? 2.564 -10.016 -18.906 1 86.69 276 ILE A N 1
ATOM 2158 C CA . ILE A 1 276 ? 1.422 -10.477 -19.688 1 86.69 276 ILE A CA 1
ATOM 2159 C C . ILE A 1 276 ? 1.161 -9.508 -20.828 1 86.69 276 ILE A C 1
ATOM 2161 O O . ILE A 1 276 ? 1.086 -8.297 -20.625 1 86.69 276 ILE A O 1
ATOM 2165 N N . SER A 1 277 ? 1.185 -10.016 -21.984 1 78.88 277 SER A N 1
ATOM 2166 C CA . SER A 1 277 ? 0.828 -9.195 -23.141 1 78.88 277 SER A CA 1
ATOM 2167 C C . SER A 1 277 ? -0.678 -8.969 -23.203 1 78.88 277 SER A C 1
ATOM 2169 O O . SER A 1 277 ? -1.456 -9.914 -23.297 1 78.88 277 SER A O 1
ATOM 2171 N N . VAL A 1 278 ? -1.058 -7.73 -23.109 1 74.69 278 VAL A N 1
ATOM 2172 C CA . VAL A 1 278 ? -2.48 -7.414 -23.109 1 74.69 278 VAL A CA 1
ATOM 2173 C C . VAL A 1 278 ? -2.896 -6.918 -24.484 1 74.69 278 VAL A C 1
ATOM 2175 O O . VAL A 1 278 ? -4.066 -6.602 -24.719 1 74.69 278 VAL A O 1
ATOM 2178 N N . ASP A 1 279 ? -1.956 -6.957 -25.359 1 76.62 279 ASP A N 1
ATOM 2179 C CA . ASP A 1 279 ? -2.258 -6.531 -26.719 1 76.62 279 ASP A CA 1
ATOM 2180 C C . ASP A 1 279 ? -2.916 -7.66 -27.516 1 76.62 279 ASP A C 1
ATOM 2182 O O . ASP A 1 279 ? -2.238 -8.578 -27.969 1 76.62 279 ASP A O 1
ATOM 2186 N N . ARG A 1 280 ? -4.133 -7.516 -27.812 1 72.25 280 ARG A N 1
ATOM 2187 C CA . ARG A 1 280 ? -4.93 -8.531 -28.484 1 72.25 280 ARG A CA 1
ATOM 2188 C C . ARG A 1 280 ? -4.469 -8.711 -29.922 1 72.25 280 ARG A C 1
ATOM 2190 O O . ARG A 1 280 ? -4.629 -9.789 -30.5 1 72.25 280 ARG A O 1
ATOM 2197 N N . SER A 1 281 ? -3.873 -7.645 -30.391 1 74.31 281 SER A N 1
ATOM 2198 C CA . SER A 1 281 ? -3.445 -7.703 -31.781 1 74.31 281 SER A CA 1
ATOM 2199 C C . SER A 1 281 ? -2.291 -8.68 -31.969 1 74.31 281 SER A C 1
ATOM 2201 O O . SER A 1 281 ? -2.055 -9.172 -33.062 1 74.31 281 SER A O 1
ATOM 2203 N N . LYS A 1 282 ? -1.737 -9.07 -30.938 1 76.06 282 LYS A N 1
ATOM 2204 C CA . LYS A 1 282 ? -0.592 -9.969 -31 1 76.06 282 LYS A CA 1
ATOM 2205 C C . LYS A 1 282 ? -1.022 -11.422 -30.797 1 76.06 282 LYS A C 1
ATOM 2207 O O . LYS A 1 282 ? -0.201 -12.336 -30.891 1 76.06 282 LYS A O 1
ATOM 2212 N N . ASN A 1 283 ? -2.285 -11.578 -30.672 1 80.44 283 ASN A N 1
ATOM 2213 C CA . ASN A 1 283 ? -2.779 -12.93 -30.391 1 80.44 283 ASN A CA 1
ATOM 2214 C C . ASN A 1 283 ? -3.309 -13.594 -31.672 1 80.44 283 ASN A C 1
ATOM 2216 O O . ASN A 1 283 ? -4.309 -14.312 -31.625 1 80.44 283 ASN A O 1
ATOM 2220 N N . LYS A 1 284 ? -2.57 -13.516 -32.75 1 86.19 284 LYS A N 1
ATOM 2221 C CA . LYS A 1 284 ? -3.012 -14.172 -33.969 1 86.19 284 LYS A CA 1
ATOM 2222 C C . LYS A 1 284 ? -2.619 -15.641 -34 1 86.19 284 LYS A C 1
ATOM 2224 O O . LYS A 1 284 ? -1.472 -15.992 -33.719 1 86.19 284 LYS A O 1
ATOM 2229 N N . LEU A 1 285 ? -3.66 -16.453 -34.312 1 92.94 285 LEU A N 1
ATOM 2230 C CA . LEU A 1 285 ? -3.445 -17.906 -34.344 1 92.94 285 LEU A CA 1
ATOM 2231 C C . LEU A 1 285 ? -3.203 -18.375 -35.781 1 92.94 285 LEU A C 1
ATOM 2233 O O . LEU A 1 285 ? -3.74 -17.812 -36.719 1 92.94 285 LEU A O 1
ATOM 2237 N N . SER A 1 286 ? -2.326 -19.391 -35.938 1 93.62 286 SER A N 1
ATOM 2238 C CA . SER A 1 286 ? -2.123 -20.016 -37.219 1 93.62 286 SER A CA 1
ATOM 2239 C C . SER A 1 286 ? -3.383 -20.734 -37.688 1 93.62 286 SER A C 1
ATOM 2241 O O . SER A 1 286 ? -4.32 -20.938 -36.938 1 93.62 286 SER A O 1
ATOM 2243 N N . GLU A 1 287 ? -3.35 -21.125 -38.938 1 95.06 287 GLU A N 1
ATOM 2244 C CA . GLU A 1 287 ? -4.488 -21.828 -39.531 1 95.06 287 GLU A CA 1
ATOM 2245 C C . GLU A 1 287 ? -4.738 -23.156 -38.844 1 95.06 287 GLU A C 1
ATOM 2247 O O . GLU A 1 287 ? -5.887 -23.594 -38.719 1 95.06 287 GLU A O 1
ATOM 2252 N N . GLU A 1 288 ? -3.703 -23.703 -38.406 1 95.12 288 GLU A N 1
ATOM 2253 C CA . GLU A 1 288 ? -3.812 -25 -37.75 1 95.12 288 GLU A CA 1
ATOM 2254 C C . GLU A 1 288 ? -4.609 -24.875 -36.438 1 95.12 288 GLU A C 1
ATOM 2256 O O . GLU A 1 288 ? -5.543 -25.656 -36.219 1 95.12 288 GLU A O 1
ATOM 2261 N N . TRP A 1 289 ? -4.281 -23.969 -35.656 1 96.38 289 TRP A N 1
ATOM 2262 C CA . TRP A 1 289 ? -4.969 -23.781 -34.375 1 96.38 289 TRP A CA 1
ATOM 2263 C C . TRP A 1 289 ? -6.402 -23.297 -34.594 1 96.38 289 TRP A C 1
ATOM 2265 O O . TRP A 1 289 ? -7.309 -23.688 -33.875 1 96.38 289 TRP A O 1
ATOM 2275 N N . ASP A 1 290 ? -6.578 -22.453 -35.625 1 96 290 ASP A N 1
ATOM 2276 C CA . ASP A 1 290 ? -7.918 -21.984 -35.969 1 96 290 ASP A CA 1
ATOM 2277 C C . ASP A 1 290 ? -8.828 -23.156 -36.312 1 96 290 ASP A C 1
ATOM 2279 O O . ASP A 1 290 ? -9.984 -23.203 -35.875 1 96 290 ASP A O 1
ATOM 2283 N N . ALA A 1 291 ? -8.297 -24.094 -37.094 1 97 291 ALA A N 1
ATOM 2284 C CA . ALA A 1 291 ? -9.07 -25.266 -37.5 1 97 291 ALA A CA 1
ATOM 2285 C C . ALA A 1 291 ? -9.445 -26.125 -36.281 1 97 291 ALA A C 1
ATOM 2287 O O . ALA A 1 291 ? -10.578 -26.594 -36.188 1 97 291 ALA A O 1
ATOM 2288 N N . ILE A 1 292 ? -8.508 -26.266 -35.406 1 97.38 292 ILE A N 1
ATOM 2289 C CA . ILE A 1 292 ? -8.727 -27.078 -34.219 1 97.38 292 ILE A CA 1
ATOM 2290 C C . ILE A 1 292 ? -9.812 -26.453 -33.344 1 97.38 292 ILE A C 1
ATOM 2292 O O . ILE A 1 292 ? -10.695 -27.156 -32.844 1 97.38 292 ILE A O 1
ATOM 2296 N N . LEU A 1 293 ? -9.812 -25.172 -33.156 1 97.5 293 LEU A N 1
ATOM 2297 C CA . LEU A 1 293 ? -10.742 -24.438 -32.312 1 97.5 293 LEU A CA 1
ATOM 2298 C C . LEU A 1 293 ? -12.156 -24.516 -32.875 1 97.5 293 LEU A C 1
ATOM 2300 O O . LEU A 1 293 ? -13.133 -24.266 -32.156 1 97.5 293 LEU A O 1
ATOM 230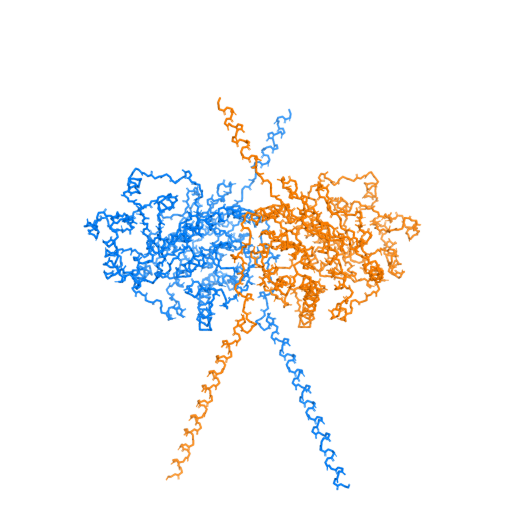4 N N . ASN A 1 294 ? -12.312 -24.875 -34.156 1 97.25 294 ASN A N 1
ATOM 2305 C CA . ASN A 1 294 ? -13.617 -24.922 -34.812 1 97.25 294 ASN A CA 1
ATOM 2306 C C . ASN A 1 294 ? -14.188 -26.344 -34.844 1 97.25 294 ASN A C 1
ATOM 2308 O O . ASN A 1 294 ? -15.305 -26.562 -35.312 1 97.25 294 ASN A O 1
ATOM 2312 N N . GLU A 1 295 ? -13.469 -27.266 -34.281 1 97.56 295 GLU A N 1
ATOM 2313 C CA . GLU A 1 295 ? -13.852 -28.672 -34.406 1 97.56 295 GLU A CA 1
ATOM 2314 C C . GLU A 1 295 ? -15.102 -28.969 -33.562 1 97.56 295 GLU A C 1
ATOM 2316 O O . GLU A 1 295 ? -15.953 -29.766 -34 1 97.56 295 GLU A O 1
ATOM 2321 N N . ARG A 1 296 ? -15.219 -28.391 -32.438 1 97.69 296 ARG A N 1
ATOM 2322 C CA . ARG A 1 296 ? -16.312 -28.656 -31.5 1 97.69 296 ARG A CA 1
ATOM 2323 C C . ARG A 1 296 ? -16.75 -27.391 -30.781 1 97.69 296 ARG A C 1
ATOM 2325 O O . ARG A 1 296 ? -16.078 -26.359 -30.891 1 97.69 296 ARG A O 1
ATOM 2332 N N . ASN A 1 297 ? -17.828 -27.516 -30.031 1 95.12 297 ASN A N 1
ATOM 2333 C CA . ASN A 1 297 ? -18.391 -26.328 -29.375 1 95.12 297 ASN A CA 1
ATOM 2334 C C . ASN A 1 297 ? -17.641 -25.984 -28.109 1 95.12 297 ASN A C 1
ATOM 2336 O O . ASN A 1 297 ? -17.688 -24.844 -27.641 1 95.12 297 ASN A O 1
ATOM 2340 N N . THR A 1 298 ? -17.109 -26.984 -27.516 1 97.44 298 THR A N 1
ATOM 2341 C CA . THR A 1 298 ? -16.297 -26.75 -26.312 1 97.44 298 THR A CA 1
ATOM 2342 C C . THR A 1 298 ? -14.852 -27.172 -26.547 1 97.44 298 THR A C 1
ATOM 2344 O O . THR A 1 298 ? -14.594 -28.203 -27.188 1 97.44 298 THR A O 1
ATOM 2347 N N . THR A 1 299 ? -13.945 -26.344 -26.156 1 98.5 299 THR A N 1
ATOM 2348 C CA . THR A 1 299 ? -12.516 -26.625 -26.281 1 98.5 299 THR A CA 1
ATOM 2349 C C . THR A 1 299 ? -11.805 -26.359 -24.969 1 98.5 299 THR A C 1
ATOM 2351 O O . THR A 1 299 ? -12.016 -25.328 -24.328 1 98.5 299 THR A O 1
ATOM 2354 N N . VAL A 1 300 ? -10.977 -27.281 -24.562 1 98.69 300 VAL A N 1
ATOM 2355 C CA . VAL A 1 300 ? -10.227 -27.188 -23.312 1 98.69 300 VAL A CA 1
ATOM 2356 C C . VAL A 1 300 ? -8.727 -27.266 -23.609 1 98.69 300 VAL A C 1
ATOM 2358 O O . VAL A 1 300 ? -8.266 -28.156 -24.312 1 98.69 300 VAL A O 1
ATOM 2361 N N . LEU A 1 301 ? -8.023 -26.25 -23.125 1 98.38 301 LEU A N 1
ATOM 2362 C CA . LEU A 1 301 ? -6.562 -26.266 -23.172 1 98.38 301 LEU A CA 1
ATOM 2363 C C . LEU A 1 301 ? -5.984 -26.906 -21.922 1 98.38 301 LEU A C 1
ATOM 2365 O O . LEU A 1 301 ? -6.438 -26.625 -20.797 1 98.38 301 LEU A O 1
ATOM 2369 N N . ILE A 1 302 ? -5.023 -27.828 -22.094 1 97.31 302 ILE A N 1
ATOM 2370 C CA . ILE A 1 302 ? -4.422 -28.531 -20.969 1 97.31 302 ILE A CA 1
ATOM 2371 C C . ILE A 1 302 ? -2.904 -28.359 -21 1 97.31 302 ILE A C 1
ATOM 2373 O O . ILE A 1 302 ? -2.248 -28.734 -21.969 1 97.31 302 ILE A O 1
ATOM 2377 N N . SER A 1 303 ? -2.4 -27.766 -19.938 1 95.56 303 SER A N 1
ATOM 2378 C CA . SER A 1 303 ? -0.958 -27.594 -19.812 1 95.56 303 SER A CA 1
ATOM 2379 C C . SER A 1 303 ? -0.525 -27.703 -18.344 1 95.56 303 SER A C 1
ATOM 2381 O O . SER A 1 303 ? -1.058 -26.984 -17.484 1 95.56 303 SER A O 1
ATOM 2383 N N . PHE A 1 304 ? 0.43 -28.531 -18.031 1 91.31 304 PHE A N 1
ATOM 2384 C CA . PHE A 1 304 ? 0.94 -28.672 -16.672 1 91.31 304 PHE A CA 1
ATOM 2385 C C . PHE A 1 304 ? 2.328 -28.062 -16.547 1 91.31 304 PHE A C 1
ATOM 2387 O O . PHE A 1 304 ? 3.137 -28.5 -15.727 1 91.31 304 PHE A O 1
ATOM 2394 N N . GLY A 1 305 ? 2.641 -27.109 -17.375 1 82.81 305 GLY A N 1
ATOM 2395 C CA . GLY A 1 305 ? 3.846 -26.312 -17.266 1 82.81 305 GLY A CA 1
ATOM 2396 C C . GLY A 1 305 ? 5.074 -26.984 -17.844 1 82.81 305 GLY A C 1
ATOM 2397 O O . GLY A 1 305 ? 4.965 -28 -18.531 1 82.81 305 GLY A O 1
ATOM 2398 N N . SER A 1 306 ? 6.246 -26.359 -17.562 1 73.94 306 SER A N 1
ATOM 2399 C CA . SER A 1 306 ? 7.492 -26.812 -18.172 1 73.94 306 SER A CA 1
ATOM 2400 C C . SER A 1 306 ? 8.32 -27.625 -17.172 1 73.94 306 SER A C 1
ATOM 2402 O O . SER A 1 306 ? 9.211 -28.375 -17.562 1 73.94 306 SER A O 1
ATOM 2404 N N . VAL A 1 307 ? 7.945 -27.469 -15.938 1 74.94 307 VAL A N 1
ATOM 2405 C CA . VAL A 1 307 ? 8.766 -28.141 -14.922 1 74.94 307 VAL A CA 1
ATOM 2406 C C . VAL A 1 307 ? 8.266 -29.562 -14.695 1 74.94 307 VAL A C 1
ATOM 2408 O O . VAL A 1 307 ? 8.984 -30.531 -14.938 1 74.94 307 VAL A O 1
ATOM 2411 N N . ALA A 1 308 ? 7.027 -29.672 -14.32 1 75.75 308 ALA A N 1
ATOM 2412 C CA . ALA A 1 308 ? 6.414 -31 -14.219 1 75.75 308 ALA A CA 1
ATOM 2413 C C . ALA A 1 308 ? 5.855 -31.453 -15.562 1 75.75 308 ALA A C 1
ATOM 2415 O O . ALA A 1 308 ? 4.66 -31.297 -15.828 1 75.75 308 ALA A O 1
ATOM 2416 N N . LYS A 1 309 ? 6.734 -32.156 -16.25 1 81.81 309 LYS A N 1
ATOM 2417 C CA . LYS A 1 309 ? 6.355 -32.562 -17.609 1 81.81 309 LYS A CA 1
ATOM 2418 C C . LYS A 1 309 ? 5.293 -33.656 -17.562 1 81.81 309 LYS A C 1
ATOM 2420 O O . LYS A 1 309 ? 5.34 -34.531 -16.719 1 81.81 309 LYS A O 1
ATOM 2425 N N . ALA A 1 310 ? 4.406 -33.531 -18.516 1 85.31 310 ALA A N 1
ATOM 2426 C CA . ALA A 1 310 ? 3.291 -34.469 -18.578 1 85.31 310 ALA A CA 1
ATOM 2427 C C . ALA A 1 310 ? 3.777 -35.875 -18.891 1 85.31 310 ALA A C 1
ATOM 2429 O O . ALA A 1 310 ? 3.143 -36.875 -18.5 1 85.31 310 ALA A O 1
ATOM 2430 N N . ILE A 1 311 ? 4.895 -35.969 -19.516 1 84.75 311 ILE A N 1
ATOM 2431 C CA . ILE A 1 311 ? 5.414 -37.281 -19.906 1 84.75 311 ILE A CA 1
ATOM 2432 C C . ILE A 1 311 ? 5.777 -38.094 -18.656 1 84.75 311 ILE A C 1
ATOM 2434 O O . ILE A 1 311 ? 5.812 -39.312 -18.703 1 84.75 311 ILE A O 1
ATOM 2438 N N . TYR A 1 312 ? 6.039 -37.406 -17.594 1 84.81 312 TYR A N 1
ATOM 2439 C CA . TYR A 1 312 ? 6.465 -38.094 -16.375 1 84.81 312 TYR A CA 1
ATOM 2440 C C . TYR A 1 312 ? 5.277 -38.375 -15.469 1 84.81 312 TYR A C 1
ATOM 2442 O O . TYR A 1 312 ? 5.445 -38.875 -14.367 1 84.81 312 TYR A O 1
ATOM 2450 N N . MET A 1 313 ? 4.148 -38.062 -15.938 1 89.25 313 MET A N 1
ATOM 2451 C CA . MET A 1 313 ? 2.934 -38.375 -15.188 1 89.25 313 MET A CA 1
ATOM 2452 C C . MET A 1 313 ? 2.795 -39.875 -14.969 1 89.25 313 MET A C 1
ATOM 2454 O O . MET A 1 313 ? 3.055 -40.688 -15.883 1 89.25 313 MET A O 1
ATOM 2458 N N . PRO A 1 314 ? 2.381 -40.219 -13.773 1 90.12 314 PRO A N 1
ATOM 2459 C CA . PRO A 1 314 ? 2.1 -41.625 -13.555 1 90.12 314 PRO A CA 1
ATOM 2460 C C . PRO A 1 314 ? 1.08 -42.188 -14.547 1 90.12 314 PRO A C 1
ATOM 2462 O O . PRO A 1 314 ? 0.151 -41.469 -14.945 1 90.12 314 PRO A O 1
ATOM 2465 N N . GLU A 1 315 ? 1.249 -43.5 -14.789 1 91.31 315 GLU A N 1
ATOM 2466 C CA . GLU A 1 315 ? 0.386 -44.125 -15.773 1 91.31 315 GLU A CA 1
ATOM 2467 C C . GLU A 1 315 ? -1.079 -44.062 -15.352 1 91.31 315 GLU A C 1
ATOM 2469 O O . GLU A 1 315 ? -1.966 -43.906 -16.203 1 91.31 315 GLU A O 1
ATOM 2474 N N . SER A 1 316 ? -1.297 -44.188 -14.078 1 93.94 316 SER A N 1
ATOM 2475 C CA . SER A 1 316 ? -2.672 -44.125 -13.594 1 93.94 316 SER A CA 1
ATOM 2476 C C . SER A 1 316 ? -3.301 -42.781 -13.883 1 93.94 316 SER A C 1
ATOM 2478 O O . SER A 1 316 ? -4.488 -42.688 -14.203 1 93.94 316 SER A O 1
ATOM 2480 N N . TYR A 1 317 ? -2.512 -41.688 -13.734 1 94.31 317 TYR A N 1
ATOM 2481 C CA . TYR A 1 317 ? -3.002 -40.344 -14.039 1 94.31 317 TYR A CA 1
ATOM 2482 C C . TYR A 1 317 ? -3.273 -40.188 -15.531 1 94.31 317 TYR A C 1
ATOM 2484 O O . TYR A 1 317 ? -4.293 -39.625 -15.93 1 94.31 317 TYR A O 1
ATOM 2492 N N . LYS A 1 318 ? -2.4 -40.719 -16.359 1 93 318 LYS A N 1
ATOM 2493 C CA . LYS A 1 318 ? -2.557 -40.656 -17.812 1 93 318 LYS A CA 1
ATOM 2494 C C . LYS A 1 318 ? -3.834 -41.375 -18.266 1 93 318 LYS A C 1
ATOM 2496 O O . LYS A 1 318 ? -4.578 -40.844 -19.094 1 93 318 LYS A O 1
ATOM 2501 N N . GLN A 1 319 ? -3.988 -42.5 -17.688 1 94.06 319 GLN A N 1
ATOM 2502 C CA . GLN A 1 319 ? -5.184 -43.281 -18.031 1 94.06 319 GLN A CA 1
ATOM 2503 C C . GLN A 1 319 ? -6.449 -42.531 -17.609 1 94.06 319 GLN A C 1
ATOM 2505 O O . GLN A 1 319 ? -7.457 -42.562 -18.312 1 94.06 319 GLN A O 1
ATOM 2510 N N . GLY A 1 320 ? -6.352 -41.938 -16.438 1 95.69 320 GLY A N 1
ATOM 2511 C CA . GLY A 1 320 ? -7.477 -41.125 -15.992 1 95.69 320 GLY A CA 1
ATOM 2512 C C . GLY A 1 320 ? -7.812 -40 -16.953 1 95.69 320 GLY A C 1
ATOM 2513 O O . GLY A 1 320 ? -8.984 -39.75 -17.234 1 95.69 320 GLY A O 1
ATOM 2514 N N . LEU A 1 321 ? -6.848 -39.344 -17.453 1 96 321 LEU A N 1
ATOM 2515 C CA . LEU A 1 321 ? -7.039 -38.25 -18.422 1 96 321 LEU A CA 1
ATOM 2516 C C . LEU A 1 321 ? -7.668 -38.781 -19.703 1 96 321 LEU A C 1
ATOM 2518 O O . LEU A 1 321 ? -8.633 -38.219 -20.203 1 96 321 LEU A O 1
ATOM 2522 N N . LEU A 1 322 ? -7.125 -39.938 -20.172 1 95.12 322 LEU A N 1
ATOM 2523 C CA . LEU A 1 322 ? -7.609 -40.531 -21.406 1 95.12 322 LEU A CA 1
ATOM 2524 C C . LEU A 1 322 ? -9.078 -40.906 -21.297 1 95.12 322 LEU A C 1
ATOM 2526 O O . LEU A 1 322 ? -9.867 -40.688 -22.203 1 95.12 322 LEU A O 1
ATOM 2530 N N . LYS A 1 323 ? -9.336 -41.5 -20.188 1 96.81 323 LYS A N 1
ATOM 2531 C CA . LYS A 1 323 ? -10.727 -41.906 -19.953 1 96.81 323 LYS A CA 1
ATOM 2532 C C . LYS A 1 323 ? -11.641 -40.688 -19.906 1 96.81 323 LYS A C 1
ATOM 2534 O O . LYS A 1 323 ? -12.781 -40.719 -20.375 1 96.81 323 LYS A O 1
ATOM 2539 N N . THR A 1 324 ? -11.164 -39.594 -19.266 1 97.88 324 THR A N 1
ATOM 2540 C CA . THR A 1 324 ? -11.922 -38.344 -19.25 1 97.88 324 THR A CA 1
ATOM 2541 C C . THR A 1 324 ? -12.195 -37.844 -20.672 1 97.88 324 THR A C 1
ATOM 2543 O O . THR A 1 324 ? -13.336 -37.531 -21.016 1 97.88 324 THR A O 1
ATOM 2546 N N . PHE A 1 325 ? -11.227 -37.906 -21.547 1 97.88 325 PHE A N 1
ATOM 2547 C CA . PHE A 1 325 ? -11.359 -37.438 -22.922 1 97.88 325 PHE A CA 1
ATOM 2548 C C . PHE A 1 325 ? -12.359 -38.281 -23.688 1 97.88 325 PHE A C 1
ATOM 2550 O O . PHE A 1 325 ? -13.18 -37.781 -24.438 1 97.88 325 PHE A O 1
ATOM 2557 N N . GLU A 1 326 ? -12.258 -39.531 -23.422 1 97 326 GLU A N 1
ATOM 2558 C CA . GLU A 1 326 ? -13.117 -40.469 -24.109 1 97 326 GLU A CA 1
ATOM 2559 C C . GLU A 1 326 ? -14.586 -40.25 -23.766 1 97 326 GLU A C 1
ATOM 2561 O O . GLU A 1 326 ? -15.461 -40.406 -24.625 1 97 326 GLU A O 1
ATOM 2566 N N . THR A 1 327 ? -14.797 -39.906 -22.609 1 97.12 327 THR A N 1
ATOM 2567 C CA . THR A 1 327 ? -16.172 -39.75 -22.125 1 97.12 327 THR A CA 1
ATOM 2568 C C . THR A 1 327 ? -16.719 -38.375 -22.484 1 97.12 327 THR A C 1
ATOM 2570 O O . THR A 1 327 ? -17.891 -38.094 -22.219 1 97.12 327 THR A O 1
ATOM 2573 N N . MET A 1 328 ? -15.914 -37.5 -23.109 1 97.81 328 MET A N 1
ATOM 2574 C CA . MET A 1 328 ? -16.344 -36.156 -23.516 1 97.81 328 MET A CA 1
ATOM 2575 C C . MET A 1 328 ? -16.078 -35.938 -25 1 97.81 328 MET A C 1
ATOM 2577 O O . MET A 1 328 ? -15.375 -35 -25.375 1 97.81 328 MET A O 1
ATOM 2581 N N . PRO A 1 329 ? -16.734 -36.719 -25.812 1 96.5 329 PRO A N 1
ATOM 2582 C CA . PRO A 1 329 ? -16.453 -36.656 -27.25 1 96.5 329 PRO A CA 1
ATOM 2583 C C . PRO A 1 329 ? -16.844 -35.312 -27.891 1 96.5 329 PRO A C 1
ATOM 2585 O O . PRO A 1 329 ? -16.359 -35 -28.969 1 96.5 329 PRO A O 1
ATOM 2588 N N . ASP A 1 330 ? -17.656 -34.531 -27.219 1 97.31 330 ASP A N 1
ATOM 2589 C CA . ASP A 1 330 ? -18.125 -33.281 -27.781 1 97.31 330 ASP A CA 1
ATOM 2590 C C . ASP A 1 330 ? -17.188 -32.125 -27.406 1 97.31 330 ASP A C 1
ATOM 2592 O O . ASP A 1 330 ? -17.453 -30.953 -27.719 1 97.31 330 ASP A O 1
ATOM 2596 N N . THR A 1 331 ? -16.125 -32.469 -26.75 1 98.38 331 THR A N 1
ATOM 2597 C CA . THR A 1 331 ? -15.141 -31.469 -26.344 1 98.38 331 THR A CA 1
ATOM 2598 C C . THR A 1 331 ? -13.797 -31.719 -27.031 1 98.38 331 THR A C 1
ATOM 2600 O O . THR A 1 331 ? -13.32 -32.875 -27.062 1 98.38 331 THR A O 1
ATOM 2603 N N . THR A 1 332 ? -13.242 -30.672 -27.609 1 98.5 332 THR A N 1
ATOM 2604 C CA . THR A 1 332 ? -11.875 -30.734 -28.109 1 98.5 332 THR A CA 1
ATOM 2605 C C . THR A 1 332 ? -10.875 -30.484 -26.984 1 98.5 332 THR A C 1
ATOM 2607 O O . THR A 1 332 ? -11 -29.5 -26.25 1 98.5 332 THR A O 1
ATOM 2610 N N . PHE A 1 333 ? -9.93 -31.391 -26.875 1 98.12 333 PHE A N 1
ATOM 2611 C CA . PHE A 1 333 ? -8.852 -31.203 -25.906 1 98.12 333 PHE A CA 1
ATOM 2612 C C . PHE A 1 333 ? -7.531 -30.922 -26.609 1 98.12 333 PHE A C 1
ATOM 2614 O O . PHE A 1 333 ? -7.09 -31.703 -27.453 1 98.12 333 PHE A O 1
ATOM 2621 N N . ILE A 1 334 ? -6.945 -29.797 -26.281 1 97 334 ILE A N 1
ATOM 2622 C CA . ILE A 1 334 ? -5.586 -29.469 -26.703 1 97 334 ILE A CA 1
ATOM 2623 C C . ILE A 1 334 ? -4.633 -29.641 -25.516 1 97 334 ILE A C 1
ATOM 2625 O O . ILE A 1 334 ? -4.719 -28.906 -24.531 1 97 334 ILE A O 1
ATOM 2629 N N . MET A 1 335 ? -3.709 -30.578 -25.609 1 95.44 335 MET A N 1
ATOM 2630 C CA . MET A 1 335 ? -2.883 -30.891 -24.453 1 95.44 335 MET A CA 1
ATOM 2631 C C . MET A 1 335 ? -1.4 -30.812 -24.797 1 95.44 335 MET A C 1
ATOM 2633 O O . MET A 1 335 ? -0.964 -31.359 -25.812 1 95.44 335 MET A O 1
ATOM 2637 N N . LYS A 1 336 ? -0.693 -30.078 -23.953 1 94.25 336 LYS A N 1
ATOM 2638 C CA . LYS A 1 336 ? 0.763 -30.094 -24.047 1 94.25 336 LYS A CA 1
ATOM 2639 C C . LYS A 1 336 ? 1.337 -31.438 -23.609 1 94.25 336 LYS A C 1
ATOM 2641 O O . LYS A 1 336 ? 1.048 -31.906 -22.516 1 94.25 336 LYS A O 1
ATOM 2646 N N . TYR A 1 337 ? 2.082 -32.031 -24.484 1 91.25 337 TYR A N 1
ATOM 2647 C CA . TYR A 1 337 ? 2.74 -33.312 -24.234 1 91.25 337 TYR A CA 1
ATOM 2648 C C . TYR A 1 337 ? 4.121 -33.344 -24.875 1 91.25 337 TYR A C 1
ATOM 2650 O O . TYR A 1 337 ? 4.266 -33.094 -26.078 1 91.25 337 TYR A O 1
ATOM 2658 N N . GLU A 1 338 ? 5.156 -33.594 -24.141 1 84.62 338 GLU A N 1
ATOM 2659 C CA . GLU A 1 338 ? 6.543 -33.344 -24.531 1 84.62 338 GLU A CA 1
ATOM 2660 C C . GLU A 1 338 ? 7.055 -34.438 -25.453 1 84.62 338 GLU A C 1
ATOM 2662 O O . GLU A 1 338 ? 8.227 -34.438 -25.828 1 84.62 338 GLU A O 1
ATOM 2667 N N . ASP A 1 339 ? 6.242 -35.375 -25.781 1 82.38 339 ASP A N 1
ATOM 2668 C CA . ASP A 1 339 ? 6.605 -36.438 -26.75 1 82.38 339 ASP A CA 1
ATOM 2669 C C . ASP A 1 339 ? 5.633 -36.438 -27.922 1 82.38 339 ASP A C 1
ATOM 2671 O O . ASP A 1 339 ? 4.527 -36.969 -27.812 1 82.38 339 ASP A O 1
ATOM 2675 N N . ASN A 1 340 ? 6.086 -36.062 -29.062 1 69.25 340 ASN A N 1
ATOM 2676 C CA . ASN A 1 340 ? 5.227 -35.969 -30.234 1 69.25 340 ASN A CA 1
ATOM 2677 C C . ASN A 1 340 ? 4.961 -37.344 -30.859 1 69.25 340 ASN A C 1
ATOM 2679 O O . ASN A 1 340 ? 4.055 -37.5 -31.672 1 69.25 340 ASN A O 1
ATOM 2683 N N . THR A 1 341 ? 5.664 -38.188 -30.438 1 70.75 341 THR A N 1
ATOM 2684 C CA . THR A 1 341 ? 5.539 -39.531 -31.047 1 70.75 341 THR A CA 1
ATOM 2685 C C . THR A 1 341 ? 4.641 -40.438 -30.203 1 70.75 341 THR A C 1
ATOM 2687 O O . THR A 1 341 ? 4.367 -41.562 -30.594 1 70.75 341 THR A O 1
ATOM 2690 N N . SER A 1 342 ? 4.273 -39.75 -29.219 1 76.56 342 SER A N 1
ATOM 2691 C CA . SER A 1 342 ? 3.504 -40.594 -28.312 1 76.56 342 SER A CA 1
ATOM 2692 C C . SER A 1 342 ? 2.158 -41 -28.906 1 76.56 342 SER A C 1
ATOM 2694 O O . SER A 1 342 ? 1.517 -40.188 -29.578 1 76.56 342 SER A O 1
ATOM 2696 N N . LYS A 1 343 ? 1.812 -42.219 -28.828 1 78.75 343 LYS A N 1
ATOM 2697 C CA . LYS A 1 343 ? 0.509 -42.719 -29.25 1 78.75 343 LYS A CA 1
ATOM 2698 C C . LYS A 1 343 ? -0.504 -42.656 -28.109 1 78.75 343 LYS A C 1
ATOM 2700 O O . LYS A 1 343 ? -1.558 -43.281 -28.156 1 78.75 343 LYS A O 1
ATOM 2705 N N . PHE A 1 344 ? -0.057 -41.844 -27.219 1 81.06 344 PHE A N 1
ATOM 2706 C CA . PHE A 1 344 ? -0.757 -41.688 -25.953 1 81.06 344 PHE A CA 1
ATOM 2707 C C . PHE A 1 344 ? -2.242 -41.438 -26.188 1 81.06 344 PHE A C 1
ATOM 2709 O O . PHE A 1 344 ? -3.088 -42.062 -25.531 1 81.06 344 PHE A O 1
ATOM 2716 N N . ALA A 1 345 ? -2.67 -40.656 -27.141 1 85.06 345 ALA A N 1
ATOM 2717 C CA . ALA A 1 345 ? -4.059 -40.25 -27.344 1 85.06 345 ALA A CA 1
ATOM 2718 C C . ALA A 1 345 ? -4.48 -40.438 -28.797 1 85.06 345 ALA A C 1
ATOM 2720 O O . ALA A 1 345 ? -5.48 -39.875 -29.25 1 85.06 345 ALA A O 1
ATOM 2721 N N . TYR A 1 346 ? -3.842 -41.219 -29.516 1 85.12 346 TYR A N 1
ATOM 2722 C CA . TYR A 1 346 ? -4.031 -41.344 -30.953 1 85.12 346 TYR A CA 1
ATOM 2723 C C . TYR A 1 346 ? -5.414 -41.906 -31.281 1 85.12 346 TYR A C 1
ATOM 2725 O O . TYR A 1 346 ? -5.973 -41.625 -32.344 1 85.12 346 TYR A O 1
ATOM 2733 N N . HIS A 1 347 ? -5.969 -42.688 -30.5 1 89.5 347 HIS A N 1
ATOM 2734 C CA . HIS A 1 347 ? -7.246 -43.312 -30.75 1 89.5 347 HIS A CA 1
ATOM 2735 C C . HIS A 1 347 ? -8.414 -42.375 -30.5 1 89.5 347 HIS A C 1
ATOM 2737 O O . HIS A 1 347 ? -9.57 -42.719 -30.75 1 89.5 347 HIS A O 1
ATOM 2743 N N . LEU A 1 348 ? -8.133 -41.188 -29.984 1 94.56 348 LEU A N 1
ATOM 2744 C CA . LEU A 1 348 ? -9.18 -40.219 -29.656 1 94.56 348 LEU A CA 1
ATOM 2745 C C . LEU A 1 348 ? -9.156 -39.062 -30.625 1 94.56 348 LEU A C 1
ATOM 2747 O O . LEU A 1 348 ? -8.281 -38.188 -30.547 1 94.56 348 LEU A O 1
ATOM 2751 N N . PRO A 1 349 ? -10.117 -38.875 -31.453 1 94.81 349 PRO A N 1
ATOM 2752 C CA . PRO A 1 349 ? -10.125 -37.812 -32.469 1 94.81 349 PRO A CA 1
ATOM 2753 C C . PRO A 1 349 ? -10.281 -36.406 -31.875 1 94.81 349 PRO A C 1
ATOM 2755 O O . PRO A 1 349 ? -10.016 -35.406 -32.531 1 94.81 349 PRO A O 1
ATOM 2758 N N . ASN A 1 350 ? -10.75 -36.344 -30.641 1 97.5 350 ASN A N 1
ATOM 2759 C CA . ASN A 1 350 ? -11 -35.062 -30.047 1 97.5 350 ASN A CA 1
ATOM 2760 C C . ASN A 1 350 ? -9.797 -34.562 -29.219 1 97.5 350 ASN A C 1
ATOM 2762 O O . ASN A 1 350 ? -9.898 -33.594 -28.484 1 97.5 350 ASN A O 1
ATOM 2766 N N . VAL A 1 351 ? -8.672 -35.281 -29.281 1 96.75 351 VAL A N 1
ATOM 2767 C CA . VAL A 1 351 ? -7.492 -34.906 -28.516 1 96.75 351 VAL A CA 1
ATOM 2768 C C . VAL A 1 351 ? -6.359 -34.5 -29.453 1 96.75 351 VAL A C 1
ATOM 2770 O O . VAL A 1 351 ? -6 -35.281 -30.359 1 96.75 351 VAL A O 1
ATOM 2773 N N . HIS A 1 352 ? -5.852 -33.344 -29.266 1 94.69 352 HIS A N 1
ATOM 2774 C CA . HIS A 1 352 ? -4.695 -32.844 -30.016 1 94.69 352 HIS A CA 1
ATOM 2775 C C . HIS A 1 352 ? -3.496 -32.625 -29.094 1 94.69 352 HIS A C 1
ATOM 2777 O O . HIS A 1 352 ? -3.523 -31.781 -28.219 1 94.69 352 HIS A O 1
ATOM 2783 N N . LEU A 1 353 ? -2.441 -33.375 -29.297 1 93.19 353 LEU A N 1
ATOM 2784 C CA . LEU A 1 353 ? -1.214 -33.25 -28.531 1 93.19 353 LEU A CA 1
ATOM 2785 C C . LEU A 1 353 ? -0.207 -32.375 -29.25 1 93.19 353 LEU A C 1
ATOM 2787 O O . LEU A 1 353 ? -0.097 -32.406 -30.469 1 93.19 353 LEU A O 1
ATOM 2791 N N . SER A 1 354 ? 0.442 -31.547 -28.453 1 91.19 354 SER A N 1
ATOM 2792 C CA . SER A 1 354 ? 1.498 -30.703 -29.016 1 91.19 354 SER A CA 1
ATOM 2793 C C . SER A 1 354 ? 2.588 -30.438 -27.984 1 91.19 354 SER A C 1
ATOM 2795 O O . SER A 1 354 ? 2.301 -30.281 -26.797 1 91.19 354 SER A O 1
ATOM 2797 N N . LYS A 1 355 ? 3.822 -30.359 -28.469 1 89.88 355 LYS A N 1
ATOM 2798 C CA . LYS A 1 355 ? 4.945 -30.047 -27.594 1 89.88 355 LYS A CA 1
ATOM 2799 C C . LYS A 1 355 ? 4.93 -28.578 -27.188 1 89.88 355 LYS A C 1
ATOM 2801 O O . LYS A 1 355 ? 5.438 -28.203 -26.141 1 89.88 355 LYS A O 1
ATOM 2806 N N . TRP A 1 356 ? 4.473 -27.859 -28.109 1 88.5 356 TRP A N 1
ATOM 2807 C CA . TRP A 1 356 ? 4.395 -26.422 -27.891 1 88.5 356 TRP A CA 1
ATOM 2808 C C . TRP A 1 356 ? 3.145 -25.844 -28.547 1 88.5 356 TRP A C 1
ATOM 2810 O O . TRP A 1 356 ? 2.715 -26.297 -29.594 1 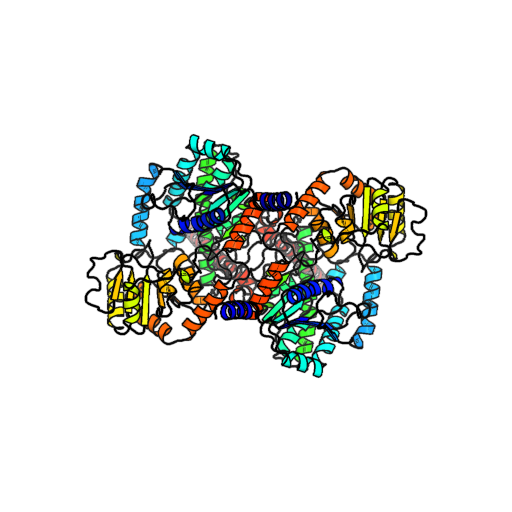88.5 356 TRP A O 1
ATOM 2820 N N . PHE A 1 357 ? 2.521 -24.844 -27.875 1 90.56 357 PHE A N 1
ATOM 2821 C CA . PHE A 1 357 ? 1.443 -24.062 -28.469 1 90.56 357 PHE A CA 1
ATOM 2822 C C . PHE A 1 357 ? 1.449 -22.641 -27.938 1 90.56 357 PHE A C 1
ATOM 2824 O O . PHE A 1 357 ? 2.027 -22.359 -26.891 1 90.56 357 PHE A O 1
ATOM 2831 N N . PRO A 1 358 ? 0.927 -21.688 -28.688 1 91.31 358 PRO A N 1
ATOM 2832 C CA . PRO A 1 358 ? 0.817 -20.312 -28.219 1 91.31 358 PRO A CA 1
ATOM 2833 C C . PRO A 1 358 ? -0.241 -20.125 -27.141 1 91.31 358 PRO A C 1
ATOM 2835 O O . PRO A 1 358 ? -1.335 -19.625 -27.406 1 91.31 358 PRO A O 1
ATOM 2838 N N . GLN A 1 359 ? 0.144 -20.406 -25.953 1 91.69 359 GLN A N 1
ATOM 2839 C CA . GLN A 1 359 ? -0.774 -20.484 -24.812 1 91.69 359 GLN A CA 1
ATOM 2840 C C . GLN A 1 359 ? -1.564 -19.188 -24.656 1 91.69 359 GLN A C 1
ATOM 2842 O O . GLN A 1 359 ? -2.793 -19.219 -24.547 1 91.69 359 GLN A O 1
ATOM 2847 N N . ASN A 1 360 ? -0.894 -18.062 -24.641 1 89.44 360 ASN A N 1
ATOM 2848 C CA . ASN A 1 360 ? -1.564 -16.781 -24.438 1 89.44 360 ASN A CA 1
ATOM 2849 C C . ASN A 1 360 ? -2.6 -16.5 -25.531 1 89.44 360 ASN A C 1
ATOM 2851 O O . ASN A 1 360 ? -3.705 -16.047 -25.234 1 89.44 360 ASN A O 1
ATOM 2855 N N . ALA A 1 361 ? -2.229 -16.797 -26.734 1 91.56 361 ALA A N 1
ATOM 2856 C CA . ALA A 1 361 ? -3.137 -16.578 -27.859 1 91.56 361 ALA A CA 1
ATOM 2857 C C . ALA A 1 361 ? -4.34 -17.516 -27.781 1 91.56 361 ALA A C 1
ATOM 2859 O O . ALA A 1 361 ? -5.465 -17.109 -28.094 1 91.56 361 ALA A O 1
ATOM 2860 N N . LEU A 1 362 ? -4.094 -18.703 -27.438 1 95.12 362 LEU A N 1
ATOM 2861 C CA . LEU A 1 362 ? -5.191 -19.656 -27.312 1 95.12 362 LEU A CA 1
ATOM 2862 C C . LEU A 1 362 ? -6.129 -19.25 -26.172 1 95.12 362 LEU A C 1
ATOM 2864 O O . LEU A 1 362 ? -7.352 -19.297 -26.328 1 95.12 362 LEU A O 1
ATOM 2868 N N . LEU A 1 363 ? -5.531 -18.812 -25.094 1 94.75 363 LEU A N 1
ATOM 2869 C CA . LEU A 1 363 ? -6.332 -18.391 -23.953 1 94.75 363 LEU A CA 1
ATOM 2870 C C . LEU A 1 363 ? -7.164 -17.156 -24.312 1 94.75 363 LEU A C 1
ATOM 2872 O O . LEU A 1 363 ? -8.258 -16.969 -23.766 1 94.75 363 LEU A O 1
ATOM 2876 N N . ALA A 1 364 ? -6.676 -16.375 -25.188 1 92.62 364 ALA A N 1
ATOM 2877 C CA . ALA A 1 364 ? -7.344 -15.117 -25.547 1 92.62 364 ALA A CA 1
ATOM 2878 C C . ALA A 1 364 ? -8.5 -15.375 -26.516 1 92.62 364 ALA A C 1
ATOM 2880 O O . ALA A 1 364 ? -9.352 -14.508 -26.719 1 92.62 364 ALA A O 1
ATOM 2881 N N . ASP A 1 365 ? -8.539 -16.531 -27.141 1 94.69 365 ASP A N 1
ATOM 2882 C CA . ASP A 1 365 ? -9.547 -16.812 -28.156 1 94.69 365 ASP A CA 1
ATOM 2883 C C . ASP A 1 365 ? -10.914 -17.078 -27.516 1 94.69 365 ASP A C 1
ATOM 2885 O O . ASP A 1 365 ? -11.031 -17.875 -26.578 1 94.69 365 ASP A O 1
ATOM 2889 N N . PRO A 1 366 ? -11.922 -16.406 -28.047 1 93.19 366 PRO A N 1
ATOM 2890 C CA . PRO A 1 366 ? -13.242 -16.547 -27.453 1 93.19 366 PRO A CA 1
ATOM 2891 C C . PRO A 1 366 ? -13.789 -17.969 -27.578 1 93.19 366 PRO A C 1
ATOM 2893 O O . PRO A 1 366 ? -14.695 -18.359 -26.828 1 93.19 366 PRO A O 1
ATOM 2896 N N . ARG A 1 367 ? -13.305 -18.797 -28.469 1 96.38 367 ARG A N 1
ATOM 2897 C CA . ARG A 1 367 ? -13.805 -20.156 -28.688 1 96.38 367 ARG A CA 1
ATOM 2898 C C . ARG A 1 367 ? -13.242 -21.125 -27.641 1 96.38 367 ARG A C 1
ATOM 2900 O O . ARG A 1 367 ? -13.727 -22.25 -27.5 1 96.38 367 ARG A O 1
ATOM 2907 N N . LEU A 1 368 ? -12.141 -20.719 -26.859 1 97.19 368 LEU A N 1
ATOM 2908 C CA . LEU A 1 368 ? -11.625 -21.547 -25.781 1 97.19 368 LEU A CA 1
ATOM 2909 C C . LEU A 1 368 ? -12.547 -21.469 -24.562 1 97.19 368 LEU A C 1
ATOM 2911 O O . LEU A 1 368 ? -12.883 -20.391 -24.094 1 97.19 368 LEU A O 1
ATOM 2915 N N . THR A 1 369 ? -12.844 -22.656 -24.031 1 97.75 369 THR A N 1
ATOM 2916 C CA . THR A 1 369 ? -13.867 -22.703 -23 1 97.75 369 THR A CA 1
ATOM 2917 C C . THR A 1 369 ? -13.234 -22.734 -21.609 1 97.75 369 THR A C 1
ATOM 2919 O O . THR A 1 369 ? -13.766 -22.141 -20.672 1 97.75 369 THR A O 1
ATOM 2922 N N . ALA A 1 370 ? -12.195 -23.438 -21.453 1 98.25 370 ALA A N 1
ATOM 2923 C CA . ALA A 1 370 ? -11.578 -23.594 -20.141 1 98.25 370 ALA A CA 1
ATOM 2924 C C . ALA A 1 370 ? -10.102 -23.953 -20.266 1 98.25 370 ALA A C 1
ATOM 2926 O O . ALA A 1 370 ? -9.648 -24.391 -21.328 1 98.25 370 ALA A O 1
ATOM 2927 N N . PHE A 1 371 ? -9.391 -23.734 -19.234 1 98.56 371 PHE A N 1
ATOM 2928 C CA . PHE A 1 371 ? -7.98 -24.062 -19.125 1 98.56 371 PHE A CA 1
ATOM 2929 C C . PHE A 1 371 ? -7.742 -25.047 -17.984 1 98.56 371 PHE A C 1
ATOM 2931 O O . PHE A 1 371 ? -8.211 -24.828 -16.859 1 98.56 371 PHE A O 1
ATOM 2938 N N . VAL A 1 372 ? -7.125 -26.156 -18.234 1 98.31 372 VAL A N 1
ATOM 2939 C CA . VAL A 1 372 ? -6.648 -27.062 -17.203 1 98.31 372 VAL A CA 1
ATOM 2940 C C . VAL A 1 372 ? -5.148 -26.875 -17 1 98.31 372 VAL A C 1
ATOM 2942 O O . VAL A 1 372 ? -4.363 -27.062 -17.938 1 98.31 372 VAL A O 1
ATOM 2945 N N . THR A 1 373 ? -4.734 -26.516 -15.766 1 97.19 373 THR A N 1
ATOM 2946 C CA . THR A 1 373 ? -3.328 -26.203 -15.547 1 97.19 373 THR A CA 1
ATOM 2947 C C . THR A 1 373 ? -2.914 -26.578 -14.125 1 97.19 373 THR A C 1
ATOM 2949 O O . THR A 1 373 ? -3.764 -26.875 -13.281 1 97.19 373 THR A O 1
ATOM 2952 N N . HIS A 1 374 ? -1.626 -26.688 -13.898 1 95 374 HIS A N 1
ATOM 2953 C CA . HIS A 1 374 ? -1.078 -27.016 -12.586 1 95 374 HIS A CA 1
ATOM 2954 C C . HIS A 1 374 ? -1.168 -25.812 -11.641 1 95 374 HIS A C 1
ATOM 2956 O O . HIS A 1 374 ? -1.017 -25.969 -10.43 1 95 374 HIS A O 1
ATOM 2962 N N . GLY A 1 375 ? -1.325 -24.594 -12.18 1 95 375 GLY A N 1
ATOM 2963 C CA . GLY A 1 375 ? -1.561 -23.438 -11.328 1 95 375 GLY A CA 1
ATOM 2964 C C . GLY A 1 375 ? -0.289 -22.703 -10.961 1 95 375 GLY A C 1
ATOM 2965 O O . GLY A 1 375 ? -0.192 -22.109 -9.883 1 95 375 GLY A O 1
ATOM 2966 N N . GLY A 1 376 ? 0.749 -22.766 -11.828 1 93.94 376 GLY A N 1
ATOM 2967 C CA . GLY A 1 376 ? 1.851 -21.844 -11.656 1 93.94 376 GLY A CA 1
ATOM 2968 C C . GLY A 1 376 ? 1.42 -20.391 -11.727 1 93.94 376 GLY A C 1
ATOM 2969 O O . GLY A 1 376 ? 0.412 -20.062 -12.359 1 93.94 376 GLY A O 1
ATOM 2970 N N . LEU A 1 377 ? 2.154 -19.531 -11.094 1 94.06 377 LEU A N 1
ATOM 2971 C CA . LEU A 1 377 ? 1.735 -18.141 -11.031 1 94.06 377 LEU A CA 1
ATOM 2972 C C . LEU A 1 377 ? 1.588 -17.547 -12.43 1 94.06 377 LEU A C 1
ATOM 2974 O O . LEU A 1 377 ? 0.657 -16.781 -12.688 1 94.06 377 LEU A O 1
ATOM 2978 N N . GLY A 1 378 ? 2.529 -17.891 -13.32 1 92.5 378 GLY A N 1
ATOM 2979 C CA . GLY A 1 378 ? 2.43 -17.406 -14.688 1 92.5 378 GLY A CA 1
ATOM 2980 C C . GLY A 1 378 ? 1.135 -17.797 -15.367 1 92.5 378 GLY A C 1
ATOM 2981 O O . GLY A 1 378 ? 0.451 -16.969 -15.953 1 92.5 378 GLY A O 1
ATOM 2982 N N . SER A 1 379 ? 0.796 -19.047 -15.25 1 93.94 379 SER A N 1
ATOM 2983 C CA . SER A 1 379 ? -0.414 -19.578 -15.883 1 93.94 379 SER A CA 1
ATOM 2984 C C . SER A 1 379 ? -1.666 -18.984 -15.242 1 93.94 379 SER A C 1
ATOM 2986 O O . SER A 1 379 ? -2.619 -18.625 -15.938 1 93.94 379 SER A O 1
ATOM 2988 N N . VAL A 1 380 ? -1.633 -18.922 -13.945 1 96.19 380 VAL A N 1
ATOM 2989 C CA . VAL A 1 380 ? -2.787 -18.375 -13.234 1 96.19 380 VAL A CA 1
ATOM 2990 C C . VAL A 1 380 ? -2.996 -16.922 -13.609 1 96.19 380 VAL A C 1
ATOM 2992 O O . VAL A 1 380 ? -4.129 -16.484 -13.82 1 96.19 380 VAL A O 1
ATOM 2995 N N . THR A 1 381 ? -1.951 -16.156 -13.672 1 96 381 THR A N 1
ATOM 2996 C CA . THR A 1 381 ? -2.045 -14.758 -14.055 1 96 381 THR A CA 1
ATOM 2997 C C . THR A 1 381 ? -2.535 -14.625 -15.492 1 96 381 THR A C 1
ATOM 2999 O O . THR A 1 381 ? -3.398 -13.797 -15.789 1 96 381 THR A O 1
ATOM 3002 N N . GLU A 1 382 ? -2.035 -15.477 -16.391 1 94.38 382 GLU A N 1
ATOM 3003 C CA . GLU A 1 382 ? -2.434 -15.438 -17.797 1 94.38 382 GLU A CA 1
ATOM 3004 C C . GLU A 1 382 ? -3.922 -15.734 -17.953 1 94.38 382 GLU A C 1
ATOM 3006 O O . GLU A 1 382 ? -4.633 -15.008 -18.656 1 94.38 382 GLU A O 1
ATOM 3011 N N . VAL A 1 383 ? -4.324 -16.781 -17.328 1 96.19 383 VAL A N 1
ATOM 3012 C CA . VAL A 1 383 ? -5.719 -17.188 -17.484 1 96.19 383 VAL A CA 1
ATOM 3013 C C . VAL A 1 383 ? -6.629 -16.125 -16.859 1 96.19 383 VAL A C 1
ATOM 3015 O O . VAL A 1 383 ? -7.715 -15.852 -17.375 1 96.19 383 VAL A O 1
ATOM 3018 N N . ALA A 1 384 ? -6.223 -15.5 -15.766 1 97.31 384 ALA A N 1
ATOM 3019 C CA . ALA A 1 384 ? -7 -14.43 -15.133 1 97.31 384 ALA A CA 1
ATOM 3020 C C . ALA A 1 384 ? -7.117 -13.219 -16.047 1 97.31 384 ALA A C 1
ATOM 3022 O O . ALA A 1 384 ? -8.203 -12.664 -16.219 1 97.31 384 ALA A O 1
ATOM 3023 N N . TYR A 1 385 ? -6.031 -12.82 -16.656 1 96 385 TYR A N 1
ATOM 3024 C CA . TYR A 1 385 ? -6.023 -11.672 -17.562 1 96 385 TYR A CA 1
ATOM 3025 C C . TYR A 1 385 ? -6.859 -11.945 -18.812 1 96 385 TYR A C 1
ATOM 3027 O O . TYR A 1 385 ? -7.473 -11.031 -19.359 1 96 385 TYR A O 1
ATOM 3035 N N . GLN A 1 386 ? -6.859 -13.18 -19.234 1 95 386 GLN A N 1
ATOM 3036 C CA . GLN A 1 386 ? -7.559 -13.516 -20.484 1 95 386 GLN A CA 1
ATOM 3037 C C . GLN A 1 386 ? -9.023 -13.828 -20.219 1 95 386 GLN A C 1
ATOM 3039 O O . GLN A 1 386 ? -9.812 -13.984 -21.156 1 95 386 GLN A O 1
ATOM 3044 N N . GLY A 1 387 ? -9.438 -13.969 -18.953 1 96.25 387 GLY A N 1
ATOM 3045 C CA . GLY A 1 387 ? -10.836 -14.086 -18.578 1 96.25 387 GLY A CA 1
ATOM 3046 C C . GLY A 1 387 ? -11.414 -15.461 -18.844 1 96.25 387 GLY A C 1
ATOM 3047 O O . GLY A 1 387 ? -12.562 -15.578 -19.281 1 96.25 387 GLY A O 1
ATOM 3048 N N . LYS A 1 388 ? -10.586 -16.469 -18.688 1 97.19 388 LYS A N 1
ATOM 3049 C CA . LYS A 1 388 ? -11.039 -17.844 -18.891 1 97.19 388 LYS A CA 1
ATOM 3050 C C . LYS A 1 388 ? -11.133 -18.594 -17.562 1 97.19 388 LYS A C 1
ATOM 3052 O O . LYS A 1 388 ? -10.281 -18.422 -16.688 1 97.19 388 LYS A O 1
ATOM 3057 N N . PRO A 1 389 ? -12.18 -19.344 -17.359 1 98.38 389 PRO A N 1
ATOM 3058 C CA . PRO A 1 389 ? -12.188 -20.203 -16.188 1 98.38 389 PRO A CA 1
ATOM 3059 C C . PRO A 1 389 ? -11.195 -21.359 -16.297 1 98.38 389 PRO A C 1
ATOM 3061 O O . PRO A 1 389 ? -10.727 -21.672 -17.391 1 98.38 389 PRO A O 1
ATOM 3064 N N . ALA A 1 390 ? -10.875 -21.969 -15.133 1 98.75 390 ALA A N 1
ATOM 3065 C CA . ALA A 1 390 ? -9.828 -22.984 -15.164 1 98.75 390 ALA A CA 1
ATOM 3066 C C . ALA A 1 390 ? -10.109 -24.094 -14.148 1 98.75 390 ALA A C 1
ATOM 3068 O O . ALA A 1 390 ? -10.828 -23.891 -13.172 1 98.75 390 ALA A O 1
ATOM 3069 N N . VAL A 1 391 ? -9.703 -25.266 -14.469 1 98.75 391 VAL A N 1
ATOM 3070 C CA . VAL A 1 391 ? -9.508 -26.328 -13.492 1 98.75 391 VAL A CA 1
ATOM 3071 C C . VAL A 1 391 ? -8.031 -26.422 -13.117 1 98.75 391 VAL A C 1
ATOM 3073 O O . VAL A 1 391 ? -7.18 -26.641 -13.984 1 98.75 391 VAL A O 1
ATOM 3076 N N . LEU A 1 392 ? -7.781 -26.219 -11.852 1 98.31 392 LEU A N 1
ATOM 3077 C CA . LEU A 1 392 ? -6.395 -26.188 -11.398 1 98.31 392 LEU A CA 1
ATOM 3078 C C . LEU A 1 392 ? -6.031 -27.453 -10.641 1 98.31 392 LEU A C 1
ATOM 3080 O O . LEU A 1 392 ? -6.738 -27.859 -9.711 1 98.31 392 LEU A O 1
ATOM 3084 N N . ILE A 1 393 ? -4.926 -28.062 -11.062 1 96.81 393 ILE A N 1
ATOM 3085 C CA . ILE A 1 393 ? -4.438 -29.297 -10.469 1 96.81 393 ILE A CA 1
ATOM 3086 C C . ILE A 1 393 ? -2.98 -29.125 -10.047 1 96.81 393 ILE A C 1
ATOM 3088 O O . ILE A 1 393 ? -2.068 -29.594 -10.734 1 96.81 393 ILE A O 1
ATOM 3092 N N . PRO A 1 394 ? -2.809 -28.531 -8.836 1 94.44 394 PRO A N 1
ATOM 3093 C CA . PRO A 1 394 ? -1.44 -28.281 -8.383 1 94.44 394 PRO A CA 1
ATOM 3094 C C . PRO A 1 394 ? -0.634 -29.562 -8.188 1 94.44 394 PRO A C 1
ATOM 3096 O O . PRO A 1 394 ? -1.176 -30.578 -7.734 1 94.44 394 PRO A O 1
ATOM 3099 N N . ILE A 1 395 ? 0.656 -29.438 -8.492 1 90.25 395 ILE A N 1
ATOM 3100 C CA . ILE A 1 395 ? 1.546 -30.578 -8.406 1 90.25 395 ILE A CA 1
ATOM 3101 C C . ILE A 1 395 ? 2.574 -30.359 -7.301 1 90.25 395 ILE A C 1
ATOM 3103 O O . ILE A 1 395 ? 2.881 -31.281 -6.531 1 90.25 395 ILE A O 1
ATOM 3107 N N . PHE A 1 396 ? 3.156 -29.125 -7.211 1 83.75 396 PHE A N 1
ATOM 3108 C CA . PHE A 1 396 ? 4.18 -28.875 -6.203 1 83.75 396 PHE A CA 1
ATOM 3109 C C . PHE A 1 396 ? 4.316 -27.391 -5.926 1 83.75 396 PHE A C 1
ATOM 3111 O O . PHE A 1 396 ? 3.662 -26.562 -6.574 1 83.75 396 PHE A O 1
ATOM 3118 N N . ALA A 1 397 ? 5.051 -27 -4.891 1 83.62 397 ALA A N 1
ATOM 3119 C CA . ALA A 1 397 ? 5.523 -25.672 -4.551 1 83.62 397 ALA A CA 1
ATOM 3120 C C . ALA A 1 397 ? 4.352 -24.719 -4.316 1 83.62 397 ALA A C 1
ATOM 3122 O O . ALA A 1 397 ? 3.447 -25.016 -3.533 1 83.62 397 ALA A O 1
ATOM 3123 N N . GLU A 1 398 ? 4.359 -23.578 -5.008 1 89.62 398 GLU A N 1
ATOM 3124 C CA . GLU A 1 398 ? 3.41 -22.516 -4.711 1 89.62 398 GLU A CA 1
ATOM 3125 C C . GLU A 1 398 ? 2.104 -22.703 -5.473 1 89.62 398 GLU A C 1
ATOM 3127 O O . GLU A 1 398 ? 1.161 -21.922 -5.312 1 89.62 398 GLU A O 1
ATOM 3132 N N . GLN A 1 399 ? 1.976 -23.766 -6.195 1 93.38 399 GLN A N 1
ATOM 3133 C CA . GLN A 1 399 ? 0.861 -23.984 -7.109 1 93.38 399 GLN A CA 1
ATOM 3134 C C . GLN A 1 399 ? -0.458 -24.094 -6.352 1 93.38 399 GLN A C 1
ATOM 3136 O O . GLN A 1 399 ? -1.473 -23.531 -6.766 1 93.38 399 GLN A O 1
ATOM 3141 N N . PRO A 1 400 ? -0.452 -24.812 -5.203 1 93.31 400 PRO A N 1
ATOM 3142 C CA . PRO A 1 400 ? -1.717 -24.875 -4.469 1 93.31 400 PRO A CA 1
ATOM 3143 C C . PRO A 1 400 ? -2.217 -23.5 -4.031 1 93.31 400 PRO A C 1
ATOM 3145 O O . PRO A 1 400 ? -3.408 -23.203 -4.148 1 93.31 400 PRO A O 1
ATOM 3148 N N . ARG A 1 401 ? -1.385 -22.703 -3.535 1 94.81 401 ARG A N 1
ATOM 3149 C CA . ARG A 1 401 ? -1.771 -21.359 -3.107 1 94.81 401 ARG A CA 1
ATOM 3150 C C . ARG A 1 401 ? -2.332 -20.562 -4.273 1 94.81 401 ARG A C 1
ATOM 3152 O O . ARG A 1 401 ? -3.363 -19.891 -4.137 1 94.81 401 ARG A O 1
ATOM 3159 N N . ASN A 1 402 ? -1.647 -20.609 -5.418 1 96.06 402 ASN A N 1
ATOM 3160 C CA . ASN A 1 402 ? -2.086 -19.906 -6.617 1 96.06 402 ASN A CA 1
ATOM 3161 C C . ASN A 1 402 ? -3.451 -20.406 -7.09 1 96.06 402 ASN A C 1
ATOM 3163 O O . ASN A 1 402 ? -4.289 -19.609 -7.512 1 96.06 402 ASN A O 1
ATOM 3167 N N . ALA A 1 403 ? -3.57 -21.703 -7.035 1 96.88 403 ALA A N 1
ATOM 3168 C CA . ALA A 1 403 ? -4.828 -22.312 -7.465 1 96.88 403 ALA A CA 1
ATOM 3169 C C . ALA A 1 403 ? -5.996 -21.797 -6.633 1 96.88 403 ALA A C 1
ATOM 3171 O O . ALA A 1 403 ? -7.023 -21.391 -7.18 1 96.88 403 ALA A O 1
ATOM 3172 N N . HIS A 1 404 ? -5.797 -21.766 -5.387 1 96.62 404 HIS A N 1
ATOM 3173 C CA . HIS A 1 404 ? -6.867 -21.328 -4.5 1 96.62 404 HIS A CA 1
ATOM 3174 C C . HIS A 1 404 ? -7.094 -19.828 -4.617 1 96.62 404 HIS A C 1
ATOM 3176 O O . HIS A 1 404 ? -8.211 -19.344 -4.406 1 96.62 404 HIS A O 1
ATOM 3182 N N . MET A 1 405 ? -6.082 -19.109 -4.957 1 96.56 405 MET A N 1
ATOM 3183 C CA . MET A 1 405 ? -6.203 -17.672 -5.215 1 96.56 405 MET A CA 1
ATOM 3184 C C . MET A 1 405 ? -7.188 -17.406 -6.352 1 96.56 405 MET A C 1
ATOM 3186 O O . MET A 1 405 ? -8.07 -16.547 -6.227 1 96.56 405 MET A O 1
ATOM 3190 N N . LEU A 1 406 ? -7.074 -18.172 -7.441 1 97.56 406 LEU A N 1
ATOM 3191 C CA . LEU A 1 406 ? -8.008 -18 -8.555 1 97.56 406 LEU A CA 1
ATOM 3192 C C . LEU A 1 406 ? -9.398 -18.484 -8.172 1 97.56 406 LEU A C 1
ATOM 3194 O O . LEU A 1 406 ? -10.398 -17.859 -8.531 1 97.56 406 LEU A O 1
ATOM 3198 N N . ALA A 1 407 ? -9.43 -19.594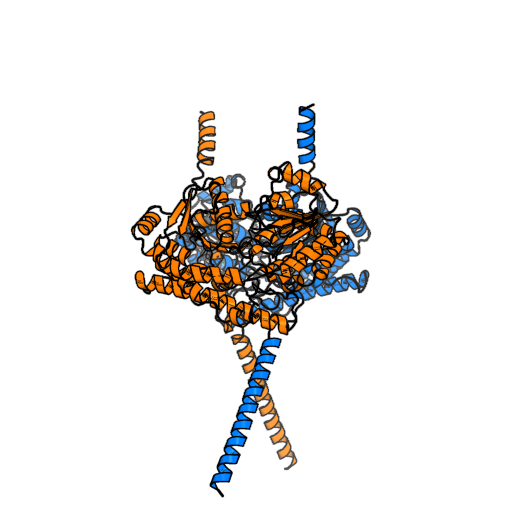 -7.484 1 97.19 407 ALA A N 1
ATOM 3199 C CA . ALA A 1 407 ? -10.703 -20.188 -7.09 1 97.19 407 ALA A CA 1
ATOM 3200 C C . ALA A 1 407 ? -11.492 -19.25 -6.191 1 97.19 407 ALA A C 1
ATOM 3202 O O . ALA A 1 407 ? -12.727 -19.234 -6.23 1 97.19 407 ALA A O 1
ATOM 3203 N N . LYS A 1 408 ? -10.805 -18.484 -5.426 1 95.75 408 LYS A N 1
ATOM 3204 C CA . LYS A 1 408 ? -11.453 -17.531 -4.531 1 95.75 408 LYS A CA 1
ATOM 3205 C C . LYS A 1 408 ? -12.344 -16.562 -5.312 1 95.75 408 LYS A C 1
ATOM 3207 O O . LYS A 1 408 ? -13.352 -16.078 -4.793 1 95.75 408 LYS A O 1
ATOM 3212 N N . HIS A 1 409 ? -12.023 -16.312 -6.539 1 97 409 HIS A N 1
ATOM 3213 C CA . HIS A 1 409 ? -12.789 -15.406 -7.395 1 97 409 HIS A CA 1
ATOM 3214 C C . HIS A 1 409 ? -13.891 -16.156 -8.133 1 97 409 HIS A C 1
ATOM 3216 O O . HIS A 1 409 ? -14.555 -15.602 -9.008 1 97 409 HIS A O 1
ATOM 3222 N N . ARG A 1 410 ? -14.047 -17.453 -7.859 1 96.31 410 ARG A N 1
ATOM 3223 C CA . ARG A 1 410 ? -15.023 -18.328 -8.508 1 96.31 410 ARG A CA 1
ATOM 3224 C C . ARG A 1 410 ? -14.789 -18.406 -10.008 1 96.31 410 ARG A C 1
ATOM 3226 O O . ARG A 1 410 ? -15.734 -18.375 -10.797 1 96.31 410 ARG A O 1
ATOM 3233 N N . ALA A 1 411 ? -13.531 -18.344 -10.305 1 97.25 411 ALA A N 1
ATOM 3234 C CA . ALA A 1 411 ? -13.125 -18.469 -11.703 1 97.25 411 ALA A CA 1
ATOM 3235 C C . ALA A 1 411 ? -12.375 -19.766 -11.945 1 97.25 411 ALA A C 1
ATOM 3237 O O . ALA A 1 411 ? -11.836 -19.984 -13.031 1 97.25 411 ALA A O 1
ATOM 3238 N N . GLY A 1 412 ? -12.344 -20.594 -10.945 1 97.38 412 GLY A N 1
ATOM 3239 C CA . GLY A 1 412 ? -11.641 -21.859 -11.094 1 97.38 412 GLY A CA 1
ATOM 3240 C C . GLY A 1 412 ? -12.078 -22.906 -10.086 1 97.38 412 GLY A C 1
ATOM 3241 O O . GLY A 1 412 ? -12.695 -22.578 -9.07 1 97.38 412 GLY A O 1
ATOM 3242 N N . ILE A 1 413 ? -11.82 -24.141 -10.445 1 98.5 413 ILE A N 1
ATOM 3243 C CA . ILE A 1 413 ? -12.039 -25.297 -9.57 1 98.5 413 ILE A CA 1
ATOM 3244 C C . ILE A 1 413 ? -10.711 -25.969 -9.273 1 98.5 413 ILE A C 1
ATOM 3246 O O . ILE A 1 413 ? -9.906 -26.203 -10.18 1 98.5 413 ILE A O 1
ATOM 3250 N N . VAL A 1 414 ? -10.461 -26.266 -7.988 1 98.19 414 VAL A N 1
ATOM 3251 C CA . VAL A 1 414 ? -9.18 -26.859 -7.602 1 98.19 414 VAL A CA 1
ATOM 3252 C C . VAL A 1 414 ? -9.367 -28.359 -7.34 1 98.19 414 VAL A C 1
ATOM 3254 O O . VAL A 1 414 ? -10.25 -28.75 -6.582 1 98.19 414 VAL A O 1
ATOM 3257 N N . LEU A 1 415 ? -8.625 -29.156 -8.031 1 97.69 415 LEU A N 1
ATOM 3258 C CA . LEU A 1 415 ? -8.5 -30.578 -7.781 1 97.69 415 LEU A CA 1
ATOM 3259 C C . LEU A 1 415 ? -7.105 -30.922 -7.254 1 97.69 415 LEU A C 1
ATOM 3261 O O . LEU A 1 415 ? -6.234 -30.047 -7.184 1 97.69 415 LEU A O 1
ATOM 3265 N N . THR A 1 416 ? -6.934 -32.125 -6.777 1 93.94 416 THR A N 1
ATOM 3266 C CA . THR A 1 416 ? -5.605 -32.625 -6.414 1 93.94 416 THR A CA 1
ATOM 3267 C C . THR A 1 416 ? -5.035 -33.5 -7.512 1 93.94 416 THR A C 1
ATOM 3269 O O . THR A 1 416 ? -5.77 -34 -8.375 1 93.94 416 THR A O 1
ATOM 3272 N N . LYS A 1 417 ? -3.781 -33.656 -7.512 1 92.75 417 LYS A N 1
ATOM 3273 C CA . LYS A 1 417 ? -3.191 -34.531 -8.523 1 92.75 417 LYS A CA 1
ATOM 3274 C C . LYS A 1 417 ? -3.697 -35.969 -8.383 1 92.75 417 LYS A C 1
ATOM 3276 O O . LYS A 1 417 ? -3.785 -36.688 -9.367 1 92.75 417 LYS A O 1
ATOM 3281 N N . TYR A 1 418 ? -4.156 -36.344 -7.238 1 93.12 418 TYR A N 1
ATOM 3282 C CA . TYR A 1 418 ? -4.684 -37.688 -7 1 93.12 418 TYR A CA 1
ATOM 3283 C C . TYR A 1 418 ? -6.043 -37.844 -7.668 1 93.12 418 TYR A C 1
ATOM 3285 O O . TYR A 1 418 ? -6.434 -38.969 -8.008 1 93.12 418 TYR A O 1
ATOM 3293 N N . ASP A 1 419 ? -6.664 -36.75 -7.82 1 95.56 419 ASP A N 1
ATOM 3294 C CA . ASP A 1 419 ? -7.988 -36.781 -8.438 1 95.56 419 ASP A CA 1
ATOM 3295 C C . ASP A 1 419 ? -7.898 -37.219 -9.898 1 95.56 419 ASP A C 1
ATOM 3297 O O . ASP A 1 419 ? -8.898 -37.625 -10.5 1 95.56 419 ASP A O 1
ATOM 3301 N N . LEU A 1 420 ? -6.75 -37.188 -10.484 1 95 420 LEU A N 1
ATOM 3302 C CA . LEU A 1 420 ? -6.566 -37.562 -11.883 1 95 420 LEU A CA 1
ATOM 3303 C C . LEU A 1 420 ? -6.766 -39.062 -12.094 1 95 420 LEU A C 1
ATOM 3305 O O . LEU A 1 420 ? -6.992 -39.5 -13.227 1 95 420 LEU A O 1
ATOM 3309 N N . GLU A 1 421 ? -6.656 -39.812 -11.039 1 94.69 421 GLU A N 1
ATOM 3310 C CA . GLU A 1 421 ? -6.875 -41.25 -11.148 1 94.69 421 GLU A CA 1
ATOM 3311 C C . GLU A 1 421 ? -8.344 -41.562 -11.422 1 94.69 421 GLU A C 1
ATOM 3313 O O . GLU A 1 421 ? -8.656 -42.625 -11.977 1 94.69 421 GLU A O 1
ATOM 3318 N N . ASN A 1 422 ? -9.125 -40.719 -10.984 1 96.69 422 ASN A N 1
ATOM 3319 C CA . ASN A 1 422 ? -10.562 -40.875 -11.195 1 96.69 422 ASN A CA 1
ATOM 3320 C C . ASN A 1 422 ? -11.07 -39.938 -12.297 1 96.69 422 ASN A C 1
ATOM 3322 O O . ASN A 1 422 ? -11.359 -38.781 -12.047 1 96.69 422 ASN A O 1
ATOM 3326 N N . PRO A 1 423 ? -11.383 -40.531 -13.43 1 96.81 423 PRO A N 1
ATOM 3327 C CA . PRO A 1 423 ? -11.766 -39.688 -14.57 1 96.81 423 PRO A CA 1
ATOM 3328 C C . PRO A 1 423 ? -13.023 -38.875 -14.305 1 96.81 423 PRO A C 1
ATOM 3330 O O . PRO A 1 423 ? -13.195 -37.781 -14.898 1 96.81 423 PRO A O 1
ATOM 3333 N N . LYS A 1 424 ? -13.852 -39.25 -13.367 1 97.75 424 LYS A N 1
ATOM 3334 C CA . LYS A 1 424 ? -15.102 -38.562 -13.086 1 97.75 424 LYS A CA 1
ATOM 3335 C C . LYS A 1 424 ? -14.836 -37.188 -12.461 1 97.75 424 LYS A C 1
ATOM 3337 O O . LYS A 1 424 ? -15.602 -36.25 -12.664 1 97.75 424 LYS A O 1
ATOM 3342 N N . LYS A 1 425 ? -13.805 -37.062 -11.742 1 98.12 425 LYS A N 1
ATOM 3343 C CA . LYS A 1 425 ? -13.508 -35.844 -11.023 1 98.12 425 LYS A CA 1
ATOM 3344 C C . LYS A 1 425 ? -13.219 -34.688 -12 1 98.12 425 LYS A C 1
ATOM 3346 O O . LYS A 1 425 ? -13.828 -33.625 -11.914 1 98.12 425 LYS A O 1
ATOM 3351 N N . LEU A 1 426 ? -12.273 -34.938 -12.867 1 98.31 426 LEU A N 1
ATOM 3352 C CA . LEU A 1 426 ? -11.945 -33.906 -13.844 1 98.31 426 LEU A CA 1
ATOM 3353 C C . LEU A 1 426 ? -13.125 -33.625 -14.766 1 98.31 426 LEU A C 1
ATOM 3355 O O . LEU A 1 426 ? -13.414 -32.469 -15.086 1 98.31 426 LEU A O 1
ATOM 3359 N N . ARG A 1 427 ? -13.789 -34.719 -15.219 1 98.44 427 ARG A N 1
ATOM 3360 C CA . ARG A 1 427 ? -14.953 -34.594 -16.078 1 98.44 427 ARG A CA 1
ATOM 3361 C C . ARG A 1 427 ? -16.016 -33.719 -15.422 1 98.44 427 ARG A C 1
ATOM 3363 O O . ARG A 1 427 ? -16.531 -32.781 -16.047 1 98.44 427 ARG A O 1
ATOM 3370 N N . ASP A 1 428 ? -16.328 -33.969 -14.141 1 98.56 428 ASP A N 1
ATOM 3371 C CA . ASP A 1 428 ? -17.344 -33.219 -13.422 1 98.56 428 ASP A CA 1
ATOM 3372 C C . ASP A 1 428 ? -16.953 -31.75 -13.266 1 98.56 428 ASP A C 1
ATOM 3374 O O . ASP A 1 428 ? -17.797 -30.859 -13.375 1 98.56 428 ASP A O 1
ATOM 3378 N N . ALA A 1 429 ? -15.703 -31.516 -12.945 1 98.62 429 ALA A N 1
ATOM 3379 C CA . ALA A 1 429 ? -15.219 -30.141 -12.812 1 98.62 429 ALA A CA 1
ATOM 3380 C C . ALA A 1 429 ? -15.391 -29.375 -14.117 1 98.62 429 ALA A C 1
ATOM 3382 O O . ALA A 1 429 ? -15.867 -28.234 -14.117 1 98.62 429 ALA A O 1
ATOM 3383 N N . LEU A 1 430 ? -15.047 -30 -15.258 1 98.56 430 LEU A N 1
ATOM 3384 C CA . LEU A 1 430 ? -15.172 -29.359 -16.562 1 98.56 430 LEU A CA 1
ATOM 3385 C C . LEU A 1 430 ? -16.641 -29.109 -16.906 1 98.56 430 LEU A C 1
ATOM 3387 O O . LEU A 1 430 ? -17 -28.016 -17.344 1 98.56 430 LEU A O 1
ATOM 3391 N N . LEU A 1 431 ? -17.438 -30.062 -16.656 1 98.25 431 LEU A N 1
ATOM 3392 C CA . LEU A 1 431 ? -18.859 -29.906 -16.953 1 98.25 431 LEU A CA 1
ATOM 3393 C C . LEU A 1 431 ? -19.469 -28.797 -16.109 1 98.25 431 LEU A C 1
ATOM 3395 O O . LEU A 1 431 ? -20.344 -28.062 -16.578 1 98.25 431 LEU A O 1
ATOM 3399 N N . ASN A 1 432 ? -19.062 -28.734 -14.852 1 98.19 432 ASN A N 1
ATOM 3400 C CA . ASN A 1 432 ? -19.516 -27.656 -13.992 1 98.19 432 ASN A CA 1
ATOM 3401 C C . ASN A 1 432 ? -19.156 -26.281 -14.586 1 98.19 432 ASN A C 1
ATOM 3403 O O . ASN A 1 432 ? -20 -25.391 -14.602 1 98.19 432 ASN A O 1
ATOM 3407 N N . ILE A 1 433 ? -17.984 -26.141 -15.062 1 98 433 ILE A N 1
ATOM 3408 C CA . ILE A 1 433 ? -17.531 -24.891 -15.656 1 98 433 ILE A CA 1
ATOM 3409 C C . ILE A 1 433 ? -18.344 -24.609 -16.938 1 98 433 ILE A C 1
ATOM 3411 O O . ILE A 1 433 ? -18.703 -23.469 -17.203 1 98 433 ILE A O 1
ATOM 3415 N N . PHE A 1 434 ? -18.672 -25.719 -17.703 1 97.19 434 PHE A N 1
ATOM 3416 C CA . PHE A 1 434 ? -19.391 -25.578 -18.969 1 97.19 434 PHE A CA 1
ATOM 3417 C C . PHE A 1 434 ? -20.828 -25.109 -18.719 1 97.19 434 PHE A C 1
ATOM 3419 O O . PHE A 1 434 ? -21.391 -24.359 -19.516 1 97.19 434 PHE A O 1
ATOM 3426 N N . THR A 1 435 ? -21.375 -25.516 -17.625 1 96.88 435 THR A N 1
ATOM 3427 C CA . THR A 1 435 ? -22.812 -25.359 -17.438 1 96.88 435 THR A CA 1
ATOM 3428 C C . THR A 1 435 ? -23.125 -24.172 -16.531 1 96.88 435 THR A C 1
ATOM 3430 O O . THR A 1 435 ? -24.156 -23.516 -16.672 1 96.88 435 THR A O 1
ATOM 3433 N N . ASP A 1 436 ? -22.297 -24.016 -15.555 1 97.62 436 ASP A N 1
ATOM 3434 C CA . ASP A 1 436 ? -22.5 -22.906 -14.641 1 97.62 436 ASP A CA 1
ATOM 3435 C C . ASP A 1 436 ? -21.891 -21.625 -15.203 1 97.62 436 ASP A C 1
ATOM 3437 O O . ASP A 1 436 ? -20.688 -21.375 -15.039 1 97.62 436 ASP A O 1
ATOM 3441 N N . VAL A 1 437 ? -22.703 -20.766 -15.648 1 96.62 437 VAL A N 1
ATOM 3442 C CA . VAL A 1 437 ? -22.297 -19.562 -16.375 1 96.62 437 VAL A CA 1
ATOM 3443 C C . VAL A 1 437 ? -21.562 -18.609 -15.43 1 96.62 437 VAL A C 1
ATOM 3445 O O . VAL A 1 437 ? -20.875 -17.688 -15.875 1 96.62 437 VAL A O 1
ATOM 3448 N N . SER A 1 438 ? -21.703 -18.828 -14.133 1 97.56 438 SER A N 1
ATOM 3449 C CA . SER A 1 438 ? -21.078 -17.922 -13.172 1 97.56 438 SER A CA 1
ATOM 3450 C C . SER A 1 438 ? -19.562 -17.984 -13.258 1 97.56 438 SER A C 1
ATOM 3452 O O . SER A 1 438 ? -18.875 -17 -13.016 1 97.56 438 SER A O 1
ATOM 3454 N N . TYR A 1 439 ? -18.984 -19.125 -13.633 1 97.75 439 TYR A N 1
ATOM 3455 C CA . TYR A 1 439 ? -17.531 -19.234 -13.766 1 97.75 439 TYR A CA 1
ATOM 3456 C C . TYR A 1 439 ? -17.016 -18.328 -14.875 1 97.75 439 TYR A C 1
ATOM 3458 O O . TYR A 1 439 ? -16.047 -17.594 -14.688 1 97.75 439 TYR A O 1
ATOM 3466 N N . THR A 1 440 ? -17.672 -18.391 -16 1 97.44 440 THR A N 1
ATOM 3467 C CA . THR A 1 440 ? -17.266 -17.562 -17.125 1 97.44 440 THR A CA 1
ATOM 3468 C C . THR A 1 440 ? -17.484 -16.078 -16.828 1 97.44 440 THR A C 1
ATOM 3470 O O . THR A 1 440 ? -16.641 -15.242 -17.156 1 97.44 440 THR A O 1
ATOM 3473 N N . ARG A 1 441 ? -18.594 -15.781 -16.234 1 97.44 441 ARG A N 1
ATOM 3474 C CA . ARG A 1 441 ? -18.906 -14.398 -15.898 1 97.44 441 ARG A CA 1
ATOM 3475 C C . ARG A 1 441 ? -17.875 -13.836 -14.914 1 97.44 441 ARG A C 1
ATOM 3477 O O . ARG A 1 441 ? -17.391 -12.719 -15.094 1 97.44 441 ARG A O 1
ATOM 3484 N N . ASN A 1 442 ? -17.547 -14.602 -13.898 1 97.69 442 ASN A N 1
ATOM 3485 C CA . ASN A 1 442 ? -16.562 -14.164 -12.898 1 97.69 442 ASN A CA 1
ATOM 3486 C C . ASN A 1 442 ? -15.172 -14.023 -13.5 1 97.69 442 ASN A C 1
ATOM 3488 O O . ASN A 1 442 ? -14.445 -13.078 -13.18 1 97.69 442 ASN A O 1
ATOM 3492 N N . ALA A 1 443 ? -14.805 -14.953 -14.328 1 98.19 443 ALA A N 1
ATOM 3493 C CA . ALA A 1 443 ? -13.5 -14.875 -14.992 1 98.19 443 ALA A CA 1
ATOM 3494 C C . ALA A 1 443 ? -13.406 -13.617 -15.852 1 98.19 443 ALA A C 1
ATOM 3496 O O . ALA A 1 443 ? -12.383 -12.93 -15.844 1 98.19 443 ALA A O 1
ATOM 3497 N N . LYS A 1 444 ? -14.422 -13.344 -16.531 1 97.44 444 LYS A N 1
ATOM 3498 C CA . LYS A 1 444 ? -14.445 -12.164 -17.406 1 97.44 444 LYS A CA 1
ATOM 3499 C C . LYS A 1 444 ? -14.367 -10.883 -16.578 1 97.44 444 LYS A C 1
ATOM 3501 O O . LYS A 1 444 ? -13.633 -9.961 -16.938 1 97.44 444 LYS A O 1
ATOM 3506 N N . ARG A 1 445 ? -15.141 -10.836 -15.539 1 96.81 445 ARG A N 1
ATOM 3507 C CA . ARG A 1 445 ? -15.109 -9.664 -14.672 1 96.81 445 ARG A CA 1
ATOM 3508 C C . ARG A 1 445 ? -13.711 -9.445 -14.094 1 96.81 445 ARG A C 1
ATOM 3510 O O . ARG A 1 445 ? -13.219 -8.312 -14.062 1 96.81 445 ARG A O 1
ATOM 3517 N N . LEU A 1 446 ? -13.141 -10.516 -13.656 1 97.56 446 LEU A N 1
ATOM 3518 C CA . LEU A 1 446 ? -11.781 -10.438 -13.125 1 97.56 446 LEU A CA 1
ATOM 3519 C C . LEU A 1 446 ? -10.812 -9.914 -14.188 1 97.56 446 LEU A C 1
ATOM 3521 O O . LEU A 1 446 ? -9.969 -9.062 -13.898 1 97.56 446 LEU A O 1
ATOM 3525 N N . SER A 1 447 ? -10.938 -10.414 -15.367 1 96.69 447 SER A N 1
ATOM 3526 C CA . SER A 1 447 ? -10.102 -9.969 -16.484 1 96.69 447 SER A CA 1
ATOM 3527 C C . SER A 1 447 ? -10.258 -8.477 -16.734 1 96.69 447 SER A C 1
ATOM 3529 O O . SER A 1 447 ? -9.273 -7.754 -16.906 1 96.69 447 SER A O 1
ATOM 3531 N N . GLU A 1 448 ? -11.469 -8.023 -16.75 1 96.81 448 GLU A N 1
ATOM 3532 C CA . GLU A 1 448 ? -11.734 -6.605 -16.953 1 96.81 448 GLU A CA 1
ATOM 3533 C C . GLU A 1 448 ? -11.086 -5.754 -15.875 1 96.81 448 GLU A C 1
ATOM 3535 O O . GLU A 1 448 ? -10.531 -4.691 -16.156 1 96.81 448 GLU A O 1
ATOM 3540 N N . MET A 1 449 ? -11.148 -6.188 -14.664 1 97 449 MET A N 1
ATOM 3541 C CA . MET A 1 449 ? -10.523 -5.477 -13.555 1 97 449 MET A CA 1
ATOM 3542 C C . MET A 1 449 ? -9.008 -5.41 -13.727 1 97 449 MET A C 1
ATOM 3544 O O . MET A 1 449 ? -8.406 -4.348 -13.562 1 97 449 MET A O 1
ATOM 3548 N N . LEU A 1 450 ? -8.445 -6.555 -14.086 1 96.88 450 LEU A N 1
ATOM 3549 C CA . LEU A 1 450 ? -6.992 -6.641 -14.203 1 96.88 450 LEU A CA 1
ATOM 3550 C C . LEU A 1 450 ? -6.492 -5.789 -15.367 1 96.88 450 LEU A C 1
ATOM 3552 O O . LEU A 1 450 ? -5.438 -5.156 -15.273 1 96.88 450 LEU A O 1
ATOM 3556 N N . LEU A 1 451 ? -7.27 -5.715 -16.406 1 95.19 451 LEU A N 1
ATOM 3557 C CA . LEU A 1 451 ? -6.891 -4.957 -17.594 1 95.19 451 LEU A CA 1
ATOM 3558 C C . LEU A 1 451 ? -7.109 -3.465 -17.375 1 95.19 451 LEU A C 1
ATOM 3560 O O . LEU A 1 451 ? -6.523 -2.641 -18.078 1 95.19 451 LEU A O 1
ATOM 3564 N N . SER A 1 452 ? -7.945 -3.143 -16.375 1 95 452 SER A N 1
ATOM 3565 C CA . SER A 1 452 ? -8.32 -1.747 -16.156 1 95 452 SER A CA 1
ATOM 3566 C C . SER A 1 452 ? -7.727 -1.212 -14.852 1 95 452 SER A C 1
ATOM 3568 O O . SER A 1 452 ? -8.211 -0.217 -14.312 1 95 452 SER A O 1
ATOM 3570 N N . GLN A 1 453 ? -6.754 -1.854 -14.352 1 95.19 453 GLN A N 1
ATOM 3571 C CA . GLN A 1 453 ? -6.191 -1.416 -13.078 1 95.19 453 GLN A CA 1
ATOM 3572 C C . GLN A 1 453 ? -5.84 0.068 -13.109 1 95.19 453 GLN A C 1
ATOM 3574 O O . GLN A 1 453 ? -5.461 0.596 -14.156 1 95.19 453 GLN A O 1
ATOM 3579 N N . PRO A 1 454 ? -5.887 0.774 -11.969 1 97.31 454 PRO A N 1
ATOM 3580 C CA . PRO A 1 454 ? -5.664 2.223 -11.953 1 97.31 454 PRO A CA 1
ATOM 3581 C C . PRO A 1 454 ? -4.312 2.619 -12.539 1 97.31 454 PRO A C 1
ATOM 3583 O O . PRO A 1 454 ? -4.227 3.566 -13.32 1 97.31 454 PRO A O 1
ATOM 3586 N N . ILE A 1 455 ? -3.264 1.95 -12.125 1 97.56 455 ILE A N 1
ATOM 3587 C CA . ILE A 1 455 ? -1.928 2.172 -12.672 1 97.56 455 ILE A CA 1
ATOM 3588 C C . ILE A 1 455 ? -1.377 0.863 -13.234 1 97.56 455 ILE A C 1
ATOM 3590 O O . ILE A 1 455 ? -1.346 -0.155 -12.539 1 97.56 455 ILE A O 1
ATOM 3594 N N . SER A 1 456 ? -0.933 0.865 -14.453 1 95.5 456 SER A N 1
ATOM 3595 C CA . SER A 1 456 ? -0.45 -0.355 -15.094 1 95.5 456 SER A CA 1
ATOM 3596 C C . SER A 1 456 ? 0.859 -0.826 -14.469 1 95.5 456 SER A C 1
ATOM 3598 O O . SER A 1 456 ? 1.663 -0.01 -14.016 1 95.5 456 SER A O 1
ATOM 3600 N N . PRO A 1 457 ? 1.074 -2.137 -14.516 1 96.5 457 PRO A N 1
ATOM 3601 C CA . PRO A 1 457 ? 2.338 -2.654 -13.984 1 96.5 457 PRO A CA 1
ATOM 3602 C C . PRO A 1 457 ? 3.559 -2.041 -14.672 1 96.5 457 PRO A C 1
ATOM 3604 O O . PRO A 1 457 ? 4.555 -1.735 -14.008 1 96.5 457 PRO A O 1
ATOM 3607 N N . LYS A 1 458 ? 3.514 -1.86 -15.945 1 96.44 458 LYS A N 1
ATOM 3608 C CA . LYS A 1 458 ? 4.617 -1.262 -16.688 1 96.44 458 LYS A CA 1
ATOM 3609 C C . LYS A 1 458 ? 4.957 0.124 -16.156 1 96.44 458 LYS A C 1
ATOM 3611 O O . LYS A 1 458 ? 6.129 0.435 -15.914 1 96.44 458 LYS A O 1
ATOM 3616 N N . LYS A 1 459 ? 3.912 0.904 -15.961 1 97.19 459 LYS A N 1
ATOM 3617 C CA . LYS A 1 459 ? 4.121 2.254 -15.438 1 97.19 459 LYS A CA 1
ATOM 3618 C C . LYS A 1 459 ? 4.676 2.219 -14.023 1 97.19 459 LYS A C 1
ATOM 3620 O O . LYS A 1 459 ? 5.523 3.039 -13.664 1 97.19 459 LYS A O 1
ATOM 3625 N N . LEU A 1 460 ? 4.172 1.342 -13.227 1 98.31 460 LEU A N 1
ATOM 3626 C CA . LEU A 1 460 ? 4.676 1.2 -11.867 1 98.31 460 LEU A CA 1
ATOM 3627 C C . LEU A 1 460 ? 6.168 0.886 -11.867 1 98.31 460 LEU A C 1
ATOM 3629 O O . LEU A 1 460 ? 6.934 1.494 -11.117 1 98.31 460 LEU A O 1
ATOM 3633 N N . VAL A 1 461 ? 6.574 -0.071 -12.711 1 98.56 461 VAL A N 1
ATOM 3634 C CA . VAL A 1 461 ? 7.984 -0.437 -12.805 1 98.56 461 VAL A CA 1
ATOM 3635 C C . VAL A 1 461 ? 8.812 0.784 -13.203 1 98.56 461 VAL A C 1
ATOM 3637 O O . VAL A 1 461 ? 9.766 1.149 -12.516 1 98.56 461 VAL A O 1
ATOM 3640 N N . LEU A 1 462 ? 8.422 1.439 -14.273 1 98.19 462 LEU A N 1
ATOM 3641 C CA . LEU A 1 462 ? 9.195 2.535 -14.844 1 98.19 462 LEU A CA 1
ATOM 3642 C C . LEU A 1 462 ? 9.344 3.674 -13.836 1 98.19 462 LEU A C 1
ATOM 3644 O O . LEU A 1 462 ? 10.461 4.109 -13.547 1 98.19 462 LEU A O 1
ATOM 3648 N N . ARG A 1 463 ? 8.266 4.082 -13.25 1 98.44 463 ARG A N 1
ATOM 3649 C CA . ARG A 1 463 ? 8.273 5.277 -12.406 1 98.44 463 ARG A CA 1
ATOM 3650 C C . ARG A 1 463 ? 8.992 5.012 -11.086 1 98.44 463 ARG A C 1
ATOM 3652 O O . ARG A 1 463 ? 9.695 5.883 -10.578 1 98.44 463 ARG A O 1
ATOM 3659 N N . HIS A 1 464 ? 8.836 3.836 -10.531 1 98.62 464 HIS A N 1
ATOM 3660 C CA . HIS A 1 464 ? 9.492 3.547 -9.258 1 98.62 464 HIS A CA 1
ATOM 3661 C C . HIS A 1 464 ? 10.984 3.303 -9.453 1 98.62 464 HIS A C 1
ATOM 3663 O O . HIS A 1 464 ? 11.789 3.689 -8.609 1 98.62 464 HIS A O 1
ATOM 3669 N N . VAL A 1 465 ? 11.336 2.684 -10.594 1 98.69 465 VAL A N 1
ATOM 3670 C CA . VAL A 1 465 ? 12.75 2.479 -10.875 1 98.69 465 VAL A CA 1
ATOM 3671 C C . VAL A 1 465 ? 13.438 3.828 -11.078 1 98.69 465 VAL A C 1
ATOM 3673 O O . VAL A 1 465 ? 14.508 4.078 -10.523 1 98.69 465 VAL A O 1
ATOM 3676 N N . GLU A 1 466 ? 12.82 4.691 -11.828 1 98.44 466 GLU A N 1
ATOM 3677 C CA . GLU A 1 466 ? 13.391 6.012 -12.086 1 98.44 466 GLU A CA 1
ATOM 3678 C C . GLU A 1 466 ? 13.508 6.82 -10.797 1 98.44 466 GLU A C 1
ATOM 3680 O O . GLU A 1 466 ? 14.5 7.512 -10.578 1 98.44 466 GLU A O 1
ATOM 3685 N N . PHE A 1 467 ? 12.477 6.711 -9.992 1 98.38 467 PHE A N 1
ATOM 3686 C CA . PHE A 1 467 ? 12.508 7.402 -8.711 1 98.38 467 PHE A CA 1
ATOM 3687 C C . PHE A 1 467 ? 13.648 6.887 -7.84 1 98.38 467 PHE A C 1
ATOM 3689 O O . PHE A 1 467 ? 14.375 7.676 -7.23 1 98.38 467 PHE A O 1
ATOM 3696 N N . ALA A 1 468 ? 13.82 5.586 -7.785 1 98.44 468 ALA A N 1
ATOM 3697 C CA . ALA A 1 468 ? 14.883 4.969 -7 1 98.44 468 ALA A CA 1
ATOM 3698 C C . ALA A 1 468 ? 16.25 5.363 -7.539 1 98.44 468 ALA A C 1
ATOM 3700 O O . ALA A 1 468 ? 17.172 5.645 -6.762 1 98.44 468 ALA A O 1
ATOM 3701 N N . ALA A 1 469 ? 16.391 5.348 -8.844 1 98.38 469 ALA A N 1
ATOM 3702 C CA . ALA A 1 469 ? 17.672 5.715 -9.453 1 98.38 469 ALA A CA 1
ATOM 3703 C C . ALA A 1 469 ? 18.047 7.156 -9.125 1 98.38 469 ALA A C 1
ATOM 3705 O O . ALA A 1 469 ? 19.219 7.473 -8.938 1 98.38 469 ALA A O 1
ATOM 3706 N N . ARG A 1 470 ? 17.062 7.973 -9.023 1 97.19 470 ARG A N 1
ATOM 3707 C CA . ARG A 1 470 ? 17.297 9.398 -8.805 1 97.19 470 ARG A CA 1
ATOM 3708 C C . ARG A 1 470 ? 17.625 9.68 -7.336 1 97.19 470 ARG A C 1
ATOM 3710 O O . ARG A 1 470 ? 18.484 10.5 -7.035 1 97.19 470 ARG A O 1
ATOM 3717 N N . PHE A 1 471 ? 16.922 8.977 -6.395 1 97.25 471 PHE A N 1
ATOM 3718 C CA . PHE A 1 471 ? 16.984 9.422 -5.012 1 97.25 471 PHE A CA 1
ATOM 3719 C C . PHE A 1 471 ? 17.719 8.414 -4.141 1 97.25 471 PHE A C 1
ATOM 3721 O O . PHE A 1 471 ? 18 8.68 -2.971 1 97.25 471 PHE A O 1
ATOM 3728 N N . GLY A 1 472 ? 18.047 7.219 -4.723 1 96.81 472 GLY A N 1
ATOM 3729 C CA . GLY A 1 472 ? 18.828 6.238 -3.984 1 96.81 472 GLY A CA 1
ATOM 3730 C C . GLY A 1 472 ? 18.016 5.523 -2.912 1 96.81 472 GLY A C 1
ATOM 3731 O O . GLY A 1 472 ? 16.875 5.117 -3.148 1 96.81 472 GLY A O 1
ATOM 3732 N N . ARG A 1 473 ? 18.656 5.305 -1.812 1 94.38 473 ARG A N 1
ATOM 3733 C CA . ARG A 1 473 ? 17.969 4.695 -0.677 1 94.38 473 ARG A CA 1
ATOM 3734 C C . ARG A 1 473 ? 16.891 5.629 -0.127 1 94.38 473 ARG A C 1
ATOM 3736 O O . ARG A 1 473 ? 17.031 6.852 -0.189 1 94.38 473 ARG A O 1
ATOM 3743 N N . LEU A 1 474 ? 15.852 5.098 0.341 1 96.19 474 LEU A N 1
ATOM 3744 C CA . LEU A 1 474 ? 14.703 5.867 0.812 1 96.19 474 LEU A CA 1
ATOM 3745 C C . LEU A 1 474 ? 14.398 5.551 2.271 1 96.19 474 LEU A C 1
ATOM 3747 O O . LEU A 1 474 ? 13.422 4.863 2.57 1 96.19 474 LEU A O 1
ATOM 3751 N N . PRO A 1 475 ? 15.109 6.141 3.133 1 92.44 475 PRO A N 1
ATOM 3752 C CA . PRO A 1 475 ? 14.828 5.902 4.551 1 92.44 475 PRO A CA 1
ATOM 3753 C C . PRO A 1 475 ? 13.406 6.297 4.945 1 92.44 475 PRO A C 1
ATOM 3755 O O . PRO A 1 475 ? 12.875 5.793 5.938 1 92.44 475 PRO A O 1
ATOM 3758 N N . ASN A 1 476 ? 12.719 7.125 4.148 1 92.31 476 ASN A N 1
ATOM 3759 C CA . ASN A 1 476 ? 11.352 7.57 4.367 1 92.31 476 ASN A CA 1
ATOM 3760 C C . ASN A 1 476 ? 10.375 6.398 4.391 1 92.31 476 ASN A C 1
ATOM 3762 O O . ASN A 1 476 ? 9.297 6.488 4.988 1 92.31 476 ASN A O 1
ATOM 3766 N N . LEU A 1 477 ? 10.805 5.32 3.754 1 96.44 477 LEU A N 1
ATOM 3767 C CA . LEU A 1 477 ? 9.883 4.195 3.6 1 96.44 477 LEU A CA 1
ATOM 3768 C C . LEU A 1 477 ? 10.273 3.049 4.527 1 96.44 477 LEU A C 1
ATOM 3770 O O . LEU A 1 477 ? 9.695 1.962 4.449 1 96.44 477 LEU A O 1
ATOM 3774 N N . ASP A 1 478 ? 11.32 3.254 5.402 1 95.44 478 ASP A N 1
ATOM 3775 C CA . ASP A 1 478 ? 11.781 2.246 6.352 1 95.44 478 ASP A CA 1
ATOM 3776 C C . ASP A 1 478 ? 11.094 2.412 7.707 1 95.44 478 ASP A C 1
ATOM 3778 O O . ASP A 1 478 ? 11.383 3.355 8.445 1 95.44 478 ASP A O 1
ATOM 3782 N N . PRO A 1 479 ? 10.164 1.527 8.07 1 96.19 479 PRO A N 1
ATOM 3783 C CA . PRO A 1 479 ? 9.453 1.677 9.344 1 96.19 479 PRO A CA 1
ATOM 3784 C C . PRO A 1 479 ? 10.344 1.383 10.555 1 96.19 479 PRO A C 1
ATOM 3786 O O . PRO A 1 479 ? 11.148 0.449 10.516 1 96.19 479 PRO A O 1
ATOM 3789 N N . TYR A 1 480 ? 10.156 2.154 11.617 1 95.62 480 TYR A N 1
ATOM 3790 C CA . TYR A 1 480 ? 10.961 1.948 12.812 1 95.62 480 TYR A CA 1
ATOM 3791 C C . TYR A 1 480 ? 10.609 0.625 13.484 1 95.62 480 TYR A C 1
ATOM 3793 O O . TYR A 1 480 ? 11.383 0.111 14.297 1 95.62 480 TYR A O 1
ATOM 3801 N N . GLY A 1 481 ? 9.477 0.093 13.148 1 94.31 481 GLY A N 1
ATOM 3802 C CA . GLY A 1 481 ? 9.062 -1.188 13.695 1 94.31 481 GLY A CA 1
ATOM 3803 C C . GLY A 1 481 ? 10.086 -2.287 13.484 1 94.31 481 GLY A C 1
ATOM 3804 O O . GLY A 1 481 ? 10.18 -3.221 14.289 1 94.31 481 GLY A O 1
ATOM 3805 N N . ARG A 1 482 ? 10.867 -2.148 12.5 1 93.25 482 ARG A N 1
ATOM 3806 C CA . ARG A 1 482 ? 11.883 -3.141 12.18 1 93.25 482 ARG A CA 1
ATOM 3807 C C . ARG A 1 482 ? 12.93 -3.232 13.289 1 93.25 482 ARG A C 1
ATOM 3809 O O . ARG A 1 482 ? 13.617 -4.246 13.414 1 93.25 482 ARG A O 1
ATOM 3816 N N . GLN A 1 483 ? 13.055 -2.152 14.039 1 93.12 483 GLN A N 1
ATOM 3817 C CA . GLN A 1 483 ? 14.109 -2.066 15.055 1 93.12 483 GLN A CA 1
ATOM 3818 C C . GLN A 1 483 ? 13.594 -2.512 16.422 1 93.12 483 GLN A C 1
ATOM 3820 O O . GLN A 1 483 ? 14.359 -2.615 17.375 1 93.12 483 GLN A O 1
ATOM 3825 N N . LEU A 1 484 ? 12.367 -2.758 16.484 1 94.62 484 LEU A N 1
ATOM 3826 C CA . LEU A 1 484 ? 11.766 -3.111 17.766 1 94.62 484 LEU A CA 1
ATOM 3827 C C . LEU A 1 484 ? 11.852 -4.617 18.016 1 94.62 484 LEU A C 1
ATOM 3829 O O . LEU A 1 484 ? 11.758 -5.406 17.062 1 94.62 484 LEU A O 1
ATOM 3833 N N . SER A 1 485 ? 12.016 -4.984 19.266 1 92.25 485 SER A N 1
ATOM 3834 C CA . SER A 1 485 ? 11.883 -6.387 19.641 1 92.25 485 SER A CA 1
ATOM 3835 C C . SER A 1 485 ? 10.43 -6.844 19.531 1 92.25 485 SER A C 1
ATOM 3837 O O . SER A 1 485 ? 9.516 -6.02 19.453 1 92.25 485 SER A O 1
ATOM 3839 N N . PHE A 1 486 ? 10.312 -8.109 19.5 1 87.75 486 PHE A N 1
ATOM 3840 C CA . PHE A 1 486 ? 8.969 -8.68 19.453 1 87.75 486 PHE A CA 1
ATOM 3841 C C . PHE A 1 486 ? 8.117 -8.195 20.609 1 87.75 486 PHE A C 1
ATOM 3843 O O . PHE A 1 486 ? 6.945 -7.859 20.422 1 87.75 486 PHE A O 1
ATOM 3850 N N . MET A 1 487 ? 8.688 -8.039 21.734 1 89.88 487 MET A N 1
ATOM 3851 C CA . MET A 1 487 ? 8 -7.59 22.938 1 89.88 487 MET A CA 1
ATOM 3852 C C . MET A 1 487 ? 7.559 -6.137 22.812 1 89.88 487 MET A C 1
ATOM 3854 O O . MET A 1 487 ? 6.449 -5.785 23.219 1 89.88 487 MET A O 1
ATOM 3858 N N . GLN A 1 488 ? 8.414 -5.332 22.219 1 93.44 488 GLN A N 1
ATOM 3859 C CA . GLN A 1 488 ? 8.102 -3.916 22.047 1 93.44 488 GLN A CA 1
ATOM 3860 C C . GLN A 1 488 ? 7.074 -3.711 20.938 1 93.44 488 GLN A C 1
ATOM 3862 O O . GLN A 1 488 ? 6.145 -2.914 21.094 1 93.44 488 GLN A O 1
ATOM 3867 N N . TYR A 1 489 ? 7.285 -4.504 19.922 1 91.88 489 TYR A N 1
ATOM 3868 C CA . TYR A 1 489 ? 6.438 -4.359 18.75 1 91.88 489 TYR A CA 1
ATOM 3869 C C . TYR A 1 489 ? 4.977 -4.641 19.094 1 91.88 489 TYR A C 1
ATOM 3871 O O . TYR A 1 489 ? 4.082 -3.898 18.688 1 91.88 489 TYR A O 1
ATOM 3879 N N . LEU A 1 490 ? 4.73 -5.645 19.938 1 87.94 490 LEU A N 1
ATOM 3880 C CA . LEU A 1 490 ? 3.371 -6.055 20.281 1 87.94 490 LEU A CA 1
ATOM 3881 C C . LEU A 1 490 ? 2.924 -5.438 21.594 1 87.94 490 LEU A C 1
ATOM 3883 O O . LEU A 1 490 ? 1.854 -5.77 22.109 1 87.94 490 LEU A O 1
ATOM 3887 N N . LEU A 1 491 ? 3.725 -4.57 22.188 1 91.94 491 LEU A N 1
ATOM 3888 C CA . LEU A 1 491 ? 3.434 -3.857 23.422 1 91.94 491 LEU A CA 1
ATOM 3889 C C . LEU A 1 491 ? 3.26 -4.832 24.578 1 91.94 491 LEU A C 1
ATOM 3891 O O . LEU A 1 491 ? 2.447 -4.598 25.484 1 91.94 491 LEU A O 1
ATOM 3895 N N . LEU A 1 492 ? 3.904 -5.977 24.469 1 87.94 492 LEU A N 1
ATOM 3896 C CA . LEU A 1 492 ? 3.822 -6.969 25.531 1 87.94 492 LEU A CA 1
ATOM 3897 C C . LEU A 1 492 ? 4.535 -6.48 26.797 1 87.94 492 LEU A C 1
ATOM 3899 O O . LEU A 1 492 ? 4.148 -6.836 27.906 1 87.94 492 LEU A O 1
ATOM 3903 N N . ASP A 1 493 ? 5.586 -5.688 26.625 1 90.38 493 ASP A N 1
ATOM 3904 C CA . ASP A 1 493 ? 6.273 -5.094 27.766 1 90.38 493 ASP A CA 1
ATOM 3905 C C . ASP A 1 493 ? 5.34 -4.184 28.562 1 90.38 493 ASP A C 1
ATOM 3907 O O . ASP A 1 493 ? 5.328 -4.215 29.797 1 90.38 493 ASP A O 1
ATOM 3911 N N . ILE A 1 494 ? 4.52 -3.449 27.844 1 89.88 494 ILE A N 1
ATOM 3912 C CA . ILE A 1 494 ? 3.545 -2.572 28.484 1 89.88 494 ILE A CA 1
ATOM 3913 C C . ILE A 1 494 ? 2.459 -3.41 29.156 1 89.88 494 ILE A C 1
ATOM 3915 O O . ILE A 1 494 ? 2.066 -3.133 30.297 1 89.88 494 ILE A O 1
ATOM 3919 N N . ALA A 1 495 ? 1.967 -4.422 28.453 1 88.56 495 ALA A N 1
ATOM 3920 C CA . ALA A 1 495 ? 0.963 -5.312 29.031 1 88.56 495 ALA A CA 1
ATOM 3921 C C . ALA A 1 495 ? 1.476 -5.957 30.312 1 88.56 495 ALA A C 1
ATOM 3923 O O . ALA A 1 495 ? 0.74 -6.062 31.297 1 88.56 495 ALA A O 1
ATOM 3924 N N . LEU A 1 496 ? 2.668 -6.363 30.312 1 88.69 496 LEU A N 1
ATOM 3925 C CA . LEU A 1 496 ? 3.281 -6.984 31.469 1 88.69 496 LEU A CA 1
ATOM 3926 C C . LEU A 1 496 ? 3.322 -6.016 32.656 1 88.69 496 LEU A C 1
ATOM 3928 O O . LEU A 1 496 ? 3.031 -6.398 33.781 1 88.69 496 LEU A O 1
ATOM 3932 N N . VAL A 1 497 ? 3.65 -4.828 32.375 1 88.69 497 VAL A N 1
ATOM 3933 C CA . VAL A 1 497 ? 3.705 -3.811 33.406 1 88.69 497 VAL A CA 1
ATOM 3934 C C . VAL A 1 497 ? 2.312 -3.596 34 1 88.69 497 VAL A C 1
ATOM 3936 O O . VAL A 1 497 ? 2.15 -3.52 35.219 1 88.69 497 VAL A O 1
ATOM 3939 N N . VAL A 1 498 ? 1.356 -3.539 33.125 1 86.38 498 VAL A N 1
ATOM 3940 C CA . VAL A 1 498 ? -0.021 -3.33 33.562 1 86.38 498 VAL A CA 1
ATOM 3941 C C . VAL A 1 498 ? -0.482 -4.52 34.375 1 86.38 498 VAL A C 1
ATOM 3943 O O . VAL A 1 498 ? -1.145 -4.344 35.406 1 86.38 498 VAL A O 1
ATOM 3946 N N . VAL A 1 499 ? -0.12 -5.695 33.938 1 87.38 499 VAL A N 1
ATOM 3947 C CA . VAL A 1 499 ? -0.504 -6.906 34.688 1 87.38 499 VAL A CA 1
ATOM 3948 C C . VAL A 1 499 ? 0.166 -6.926 36.031 1 87.38 499 VAL A C 1
ATOM 3950 O O . VAL A 1 499 ? -0.471 -7.25 37.062 1 87.38 499 VAL A O 1
ATOM 3953 N N . ILE A 1 500 ? 1.408 -6.562 36.125 1 89.88 500 ILE A N 1
ATOM 3954 C CA . ILE A 1 500 ? 2.154 -6.559 37.375 1 89.88 500 ILE A CA 1
ATOM 3955 C C . ILE A 1 500 ? 1.553 -5.527 38.344 1 89.88 500 ILE A C 1
ATOM 3957 O O . ILE A 1 500 ? 1.346 -5.812 39.5 1 89.88 500 ILE A O 1
ATOM 3961 N N . ILE A 1 501 ? 1.242 -4.387 37.812 1 89.69 501 ILE A N 1
ATOM 3962 C CA . ILE A 1 501 ? 0.652 -3.332 38.625 1 89.69 501 ILE A CA 1
ATOM 3963 C C . ILE A 1 501 ? -0.721 -3.775 39.125 1 89.69 501 ILE A C 1
ATOM 3965 O O . ILE A 1 501 ? -1.038 -3.621 40.312 1 89.69 501 ILE A O 1
ATOM 3969 N N . SER A 1 502 ? -1.451 -4.336 38.25 1 89.69 502 SER A N 1
ATOM 3970 C CA . SER A 1 502 ? -2.783 -4.805 38.625 1 89.69 502 SER A CA 1
ATOM 3971 C C . SER A 1 502 ? -2.707 -5.914 39.656 1 89.69 502 SER A C 1
ATOM 3973 O O . SER A 1 502 ? -3.48 -5.922 40.625 1 89.69 502 SER A O 1
ATOM 3975 N N . ALA A 1 503 ? -1.838 -6.793 39.438 1 91.31 503 ALA A N 1
ATOM 3976 C CA . ALA A 1 503 ? -1.649 -7.883 40.406 1 91.31 503 ALA A CA 1
ATOM 3977 C C . ALA A 1 503 ? -1.211 -7.348 41.75 1 91.31 503 ALA A C 1
ATOM 3979 O O . ALA A 1 503 ? -1.666 -7.832 42.812 1 91.31 503 ALA A O 1
ATOM 3980 N N . SER A 1 504 ? -0.362 -6.383 41.812 1 92.25 504 SER A N 1
ATOM 3981 C CA . SER A 1 504 ? 0.112 -5.77 43.031 1 92.25 504 SER A CA 1
ATOM 3982 C C . SER A 1 504 ? -1.021 -5.066 43.781 1 92.25 504 SER A C 1
ATOM 3984 O O . SER A 1 504 ? -1.108 -5.141 45 1 92.25 504 SER A O 1
ATOM 3986 N N . VAL A 1 505 ? -1.811 -4.402 43 1 91.44 505 VAL A N 1
ATOM 3987 C CA . VAL A 1 505 ? -2.953 -3.709 43.594 1 91.44 505 VAL A CA 1
ATOM 3988 C C . VAL A 1 505 ? -3.912 -4.727 44.188 1 91.44 505 VAL A C 1
ATOM 3990 O O . VAL A 1 505 ? -4.422 -4.52 45.312 1 91.44 505 VAL A O 1
ATOM 3993 N N . VAL A 1 506 ? -4.113 -5.773 43.5 1 91.56 506 VAL A N 1
ATOM 3994 C CA . VAL A 1 506 ? -5 -6.82 43.969 1 91.56 506 VAL A CA 1
ATOM 3995 C C . VAL A 1 506 ? -4.402 -7.453 45.25 1 91.56 506 VAL A C 1
ATOM 3997 O O . VAL A 1 506 ? -5.102 -7.645 46.25 1 91.56 506 VAL A O 1
ATOM 4000 N N . CYS A 1 507 ? -3.154 -7.773 45.188 1 92 507 CYS A N 1
ATOM 4001 C CA . CYS A 1 507 ? -2.475 -8.375 46.344 1 92 507 CYS A CA 1
ATOM 4002 C C . CYS A 1 507 ? -2.525 -7.457 47.562 1 92 507 CYS A C 1
ATOM 4004 O O . CYS A 1 507 ? -2.775 -7.914 48.688 1 92 507 CYS A O 1
ATOM 4006 N N . PHE A 1 508 ? -2.316 -6.238 47.312 1 92.5 508 PHE A N 1
ATOM 4007 C CA . PHE A 1 508 ? -2.355 -5.254 48.375 1 92.5 508 PHE A CA 1
ATOM 4008 C C . PHE A 1 508 ? -3.764 -5.125 48.938 1 92.5 508 PHE A C 1
ATOM 4010 O O . PHE A 1 508 ? -3.943 -5.023 50.156 1 92.5 508 PHE A O 1
ATOM 4017 N N . SER A 1 509 ? -4.711 -5.09 48.094 1 92.31 509 SER A N 1
ATOM 4018 C CA . SER A 1 509 ? -6.102 -4.996 48.5 1 92.31 509 SER A CA 1
ATOM 4019 C C . SER A 1 509 ? -6.512 -6.211 49.344 1 92.31 509 SER A C 1
ATOM 4021 O O . SER A 1 509 ? -7.215 -6.078 50.344 1 92.31 509 SER A O 1
ATOM 4023 N N . VAL A 1 510 ? -6.102 -7.336 48.906 1 91.94 510 VAL A N 1
ATOM 4024 C CA . VAL A 1 510 ? -6.414 -8.57 49.625 1 91.94 510 VAL A CA 1
ATOM 4025 C C . VAL A 1 510 ? -5.73 -8.555 51 1 91.94 510 VAL A C 1
ATOM 4027 O O . VAL A 1 510 ? -6.336 -8.938 52 1 91.94 510 VAL A O 1
ATOM 4030 N N . ARG A 1 511 ? -4.531 -8.148 51.062 1 92.31 511 ARG A N 1
ATOM 4031 C CA . ARG A 1 511 ? -3.795 -8.062 52.312 1 92.31 511 ARG A CA 1
ATOM 4032 C C . ARG A 1 511 ? -4.453 -7.066 53.25 1 92.31 511 ARG A C 1
ATOM 4034 O O . ARG A 1 511 ? -4.539 -7.316 54.469 1 92.31 511 ARG A O 1
ATOM 4041 N N . LEU A 1 512 ? -4.875 -5.988 52.688 1 92.44 512 LEU A N 1
ATOM 4042 C CA . LEU A 1 512 ? -5.551 -4.973 53.469 1 92.44 512 LEU A CA 1
ATOM 4043 C C . LEU A 1 512 ? -6.863 -5.504 54.031 1 92.44 512 LEU A C 1
ATOM 4045 O O . LEU A 1 512 ? -7.203 -5.242 55.188 1 92.44 512 LEU A O 1
ATOM 4049 N N . CYS A 1 513 ? -7.578 -6.191 53.219 1 91.75 513 CYS A N 1
ATOM 4050 C CA . CYS A 1 513 ? -8.828 -6.797 53.656 1 91.75 513 CYS A CA 1
ATOM 4051 C C . CYS A 1 513 ? -8.586 -7.836 54.75 1 91.75 513 CYS A C 1
ATOM 4053 O O . CYS A 1 513 ? -9.344 -7.922 55.719 1 91.75 513 CYS A O 1
ATOM 4055 N N . ARG A 1 514 ? -7.516 -8.57 54.562 1 91.62 514 ARG A N 1
ATOM 4056 C CA . ARG A 1 514 ? -7.176 -9.586 55.562 1 91.62 514 ARG A CA 1
ATOM 4057 C C . ARG A 1 514 ? -6.816 -8.953 56.875 1 91.62 514 ARG A C 1
ATOM 4059 O O . ARG A 1 514 ? -7.211 -9.453 57.938 1 91.62 514 ARG A O 1
ATOM 4066 N N . ILE A 1 515 ? -6.176 -7.855 56.812 1 91.12 515 ILE A N 1
ATOM 4067 C CA . ILE A 1 515 ? -5.789 -7.133 58.031 1 91.12 515 ILE A CA 1
ATOM 4068 C C . ILE A 1 515 ? -7.027 -6.543 58.688 1 91.12 515 ILE A C 1
ATOM 4070 O O . ILE A 1 515 ? -7.188 -6.641 59.906 1 91.12 515 ILE A O 1
ATOM 4074 N N . CYS A 1 516 ? -7.906 -6.039 57.875 1 90.75 516 CYS A N 1
ATOM 4075 C CA . CYS A 1 516 ? -9.125 -5.445 58.406 1 90.75 516 CYS A CA 1
ATOM 4076 C C . CYS A 1 516 ? -10.023 -6.512 59.031 1 90.75 516 CYS A C 1
ATOM 4078 O O . CYS A 1 516 ? -10.609 -6.301 60.094 1 90.75 516 CYS A O 1
ATOM 4080 N N . LEU A 1 517 ? -10.086 -7.664 58.406 1 90.56 517 LEU A N 1
ATOM 4081 C CA . LEU A 1 517 ? -10.906 -8.758 58.906 1 90.56 517 LEU A CA 1
ATOM 4082 C C . LEU A 1 517 ? -10.297 -9.367 60.188 1 90.56 517 LEU A C 1
ATOM 4084 O O . LEU A 1 517 ? -11.023 -9.766 61.094 1 90.56 517 LEU A O 1
ATOM 4088 N N . SER A 1 518 ? -9 -9.383 60.25 1 89.44 518 SER A N 1
ATOM 4089 C CA . SER A 1 518 ? -8.336 -9.914 61.438 1 89.44 518 SER A CA 1
ATOM 4090 C C . SER A 1 518 ? -8.516 -8.984 62.656 1 89.44 518 SER A C 1
ATOM 4092 O O . SER A 1 518 ? -8.672 -9.445 63.781 1 89.44 518 SER A O 1
ATOM 4094 N N . HIS A 1 519 ? -8.625 -7.77 62.375 1 85.44 519 HIS A N 1
ATOM 4095 C CA . HIS A 1 519 ? -8.828 -6.805 63.438 1 85.44 519 HIS A CA 1
ATOM 4096 C C . HIS A 1 519 ? -10.281 -6.797 63.906 1 85.44 519 HIS A C 1
ATOM 4098 O O . HIS A 1 519 ? -10.562 -6.617 65.062 1 85.44 519 HIS A O 1
ATOM 4104 N N . SER A 1 520 ? -11.156 -7.082 63.094 1 82.25 520 SER A N 1
ATOM 4105 C CA . SER A 1 520 ? -12.562 -7.133 63.469 1 82.25 520 SER A CA 1
ATOM 4106 C C . SER A 1 520 ? -12.883 -8.383 64.25 1 82.25 520 SER A C 1
ATOM 4108 O O . SER A 1 520 ? -13.727 -8.344 65.188 1 82.25 520 SER A O 1
ATOM 4110 N N . PHE A 1 521 ? -12.266 -9.453 63.969 1 76.62 521 PHE A N 1
ATOM 4111 C CA . PHE A 1 521 ? -12.492 -10.68 64.75 1 76.62 521 PHE A CA 1
ATOM 4112 C C . PHE A 1 521 ? -11.844 -10.594 66.125 1 76.62 521 PHE A C 1
ATOM 4114 O O . PHE A 1 521 ? -12.352 -11.172 67.062 1 76.62 521 PHE A O 1
ATOM 4121 N N . LYS A 1 522 ? -10.961 -9.898 66.375 1 69.19 522 LYS A N 1
ATOM 4122 C CA . LYS A 1 522 ? -10.352 -9.711 67.688 1 69.19 522 LYS A CA 1
ATOM 4123 C C . LYS A 1 522 ? -11.148 -8.719 68.5 1 69.19 522 LYS A C 1
ATOM 4125 O O . LYS A 1 522 ? -11.273 -8.891 69.75 1 69.19 522 LYS A O 1
ATOM 4130 N N . ALA A 1 523 ? -11.688 -7.793 68.062 1 68.88 523 ALA A N 1
ATOM 4131 C CA . ALA A 1 523 ? -12.492 -6.84 68.812 1 68.88 523 ALA A CA 1
ATOM 4132 C C . ALA A 1 523 ? -13.781 -7.488 69.312 1 68.88 523 ALA A C 1
ATOM 4134 O O . ALA A 1 523 ? -14.289 -7.125 70.375 1 68.88 523 ALA A O 1
ATOM 4135 N N . LYS A 1 524 ? -14.32 -8.32 68.625 1 60.78 524 LYS A N 1
ATOM 4136 C CA . LYS A 1 524 ? -15.492 -9.023 69.125 1 60.78 524 LYS A CA 1
ATOM 4137 C C . LYS A 1 524 ? -15.125 -9.977 70.25 1 60.78 524 LYS A C 1
ATOM 4139 O O . LYS A 1 524 ? -15.969 -10.32 71.062 1 60.78 524 LYS A O 1
ATOM 4144 N N . LYS A 1 525 ? -14.094 -10.32 70.188 1 59.97 525 LYS A N 1
ATOM 4145 C CA . LYS A 1 525 ? -13.734 -11.266 71.25 1 59.97 525 LYS A CA 1
ATOM 4146 C C . LYS A 1 525 ? -13.305 -10.531 72.5 1 59.97 525 LYS A C 1
ATOM 4148 O O . LYS A 1 525 ? -13.234 -11.125 73.562 1 59.97 525 LYS A O 1
ATOM 4153 N N . ASP A 1 526 ? -12.984 -9.414 72.625 1 48.94 526 ASP A N 1
ATOM 4154 C CA . ASP A 1 526 ? -12.766 -8.648 73.812 1 48.94 526 ASP A CA 1
ATOM 4155 C C . ASP A 1 526 ? -14.062 -7.977 74.312 1 48.94 526 ASP A C 1
ATOM 4157 O O . ASP A 1 526 ? -14.734 -7.309 73.5 1 48.94 526 ASP A O 1
ATOM 4161 N N . MET B 1 1 ? -15.18 9.117 -46.875 1 41.5 1 MET B N 1
ATOM 4162 C CA . MET B 1 1 ? -15.609 8.039 -46 1 41.5 1 MET B CA 1
ATOM 4163 C C . MET B 1 1 ? -14.578 7.781 -44.906 1 41.5 1 MET B C 1
ATOM 4165 O O . MET B 1 1 ? -14.938 7.43 -43.781 1 41.5 1 MET B O 1
ATOM 4169 N N . ALA B 1 2 ? -13.305 8.016 -45.188 1 48.78 2 ALA B N 1
ATOM 4170 C CA . ALA B 1 2 ? -12.234 7.816 -44.219 1 48.78 2 ALA B CA 1
ATOM 4171 C C . ALA B 1 2 ? -12.227 8.93 -43.188 1 48.78 2 ALA B C 1
ATOM 4173 O O . ALA B 1 2 ? -11.945 8.688 -42 1 48.78 2 ALA B O 1
ATOM 4174 N N . ARG B 1 3 ? -12.578 10.148 -43.594 1 52.59 3 ARG B N 1
ATOM 4175 C CA . ARG B 1 3 ? -12.602 11.266 -42.625 1 52.59 3 ARG B CA 1
ATOM 4176 C C . ARG B 1 3 ? -13.742 11.102 -41.625 1 52.59 3 ARG B C 1
ATOM 4178 O O . ARG B 1 3 ? -13.594 11.461 -40.469 1 52.59 3 ARG B O 1
ATOM 4185 N N . CYS B 1 4 ? -14.859 10.461 -42.062 1 52 4 CYS B N 1
ATOM 4186 C CA . CYS B 1 4 ? -15.984 10.266 -41.156 1 52 4 CYS B CA 1
ATOM 4187 C C . CYS B 1 4 ? -15.656 9.195 -40.125 1 52 4 CYS B C 1
ATOM 4189 O O . CYS B 1 4 ? -16.094 9.281 -38.969 1 52 4 CYS B O 1
ATOM 4191 N N . TYR B 1 5 ? -14.805 8.219 -40.562 1 49.72 5 TYR B N 1
ATOM 4192 C CA . TYR B 1 5 ? -14.484 7.188 -39.594 1 49.72 5 TYR B CA 1
ATOM 4193 C C . TYR B 1 5 ? -13.461 7.695 -38.562 1 49.72 5 TYR B C 1
ATOM 4195 O O . TYR B 1 5 ? -13.539 7.375 -37.375 1 49.72 5 TYR B O 1
ATOM 4203 N N . ILE B 1 6 ? -12.531 8.555 -39.062 1 50.88 6 ILE B N 1
ATOM 4204 C CA . ILE B 1 6 ? -11.609 9.125 -38.094 1 50.88 6 ILE B CA 1
ATOM 4205 C C . ILE B 1 6 ? -12.367 10.031 -37.125 1 50.88 6 ILE B C 1
ATOM 4207 O O . ILE B 1 6 ? -12.133 10 -35.938 1 50.88 6 ILE B O 1
ATOM 4211 N N . LEU B 1 7 ? -13.352 10.797 -37.688 1 48.78 7 LEU B N 1
ATOM 4212 C CA . LEU B 1 7 ? -14.148 11.648 -36.812 1 48.78 7 LEU B CA 1
ATOM 4213 C C . LEU B 1 7 ? -15.023 10.812 -35.875 1 48.78 7 LEU B C 1
ATOM 4215 O O . LEU B 1 7 ? -15.18 11.133 -34.688 1 48.78 7 LEU B O 1
ATOM 4219 N N . LEU B 1 8 ? -15.562 9.695 -36.406 1 47.62 8 LEU B N 1
ATOM 4220 C CA . LEU B 1 8 ? -16.359 8.82 -35.531 1 47.62 8 LEU B CA 1
ATOM 4221 C C . LEU B 1 8 ? -15.477 8.109 -34.531 1 47.62 8 LEU B C 1
ATOM 4223 O O . LEU B 1 8 ? -15.867 7.945 -33.375 1 47.62 8 LEU B O 1
ATOM 4227 N N . LEU B 1 9 ? -14.266 7.629 -34.906 1 46.31 9 LEU B N 1
ATOM 4228 C CA . LEU B 1 9 ? -13.344 7.047 -33.938 1 46.31 9 LEU B CA 1
ATOM 4229 C C . LEU B 1 9 ? -12.852 8.102 -32.938 1 46.31 9 LEU B C 1
ATOM 4231 O O . LEU B 1 9 ? -12.703 7.816 -31.766 1 46.31 9 LEU B O 1
ATOM 4235 N N . LEU B 1 10 ? -12.57 9.305 -33.406 1 45.75 10 LEU B N 1
ATOM 4236 C CA . LEU B 1 10 ? -12.281 10.383 -32.469 1 45.75 10 LEU B CA 1
ATOM 4237 C C . LEU B 1 10 ? -13.508 10.711 -31.609 1 45.75 10 LEU B C 1
ATOM 4239 O O . LEU B 1 10 ? -13.383 11.016 -30.422 1 45.75 10 LEU B O 1
ATOM 4243 N N . LEU B 1 11 ? -14.719 10.766 -32.188 1 44.56 11 LEU B N 1
ATOM 4244 C CA . LEU B 1 11 ? -15.93 11.023 -31.422 1 44.56 11 LEU B CA 1
ATOM 4245 C C . LEU B 1 11 ? -16.219 9.891 -30.453 1 44.56 11 LEU B C 1
ATOM 4247 O O . LEU B 1 11 ? -16.734 10.117 -29.359 1 44.56 11 LEU B O 1
ATOM 4251 N N . GLN B 1 12 ? -16.125 8.594 -30.844 1 40.66 12 GLN B N 1
ATOM 4252 C CA . GLN B 1 12 ? -16.297 7.516 -29.875 1 40.66 12 GLN B CA 1
ATOM 4253 C C . GLN B 1 12 ? -15.195 7.562 -28.812 1 40.66 12 GLN B C 1
ATOM 4255 O O . GLN B 1 12 ? -15.391 7.086 -27.688 1 40.66 12 GLN B O 1
ATOM 4260 N N . ALA B 1 13 ? -13.969 7.812 -29.141 1 40.88 13 ALA B N 1
ATOM 4261 C CA . ALA B 1 13 ? -12.945 7.992 -28.109 1 40.88 13 ALA B CA 1
ATOM 4262 C C . ALA B 1 13 ? -13.336 9.102 -27.141 1 40.88 13 ALA B C 1
ATOM 4264 O O . ALA B 1 13 ? -13.023 9.023 -25.953 1 40.88 13 ALA B O 1
ATOM 4265 N N . LEU B 1 14 ? -13.734 10.242 -27.562 1 41.28 14 LEU B N 1
ATOM 4266 C CA . LEU B 1 14 ? -14.094 11.398 -26.734 1 41.28 14 LEU B CA 1
ATOM 4267 C C . LEU B 1 14 ? -15.344 11.117 -25.906 1 41.28 14 LEU B C 1
ATOM 4269 O O . LEU B 1 14 ? -15.68 11.883 -25.016 1 41.28 14 LEU B O 1
ATOM 4273 N N . ILE B 1 15 ? -16.281 10.438 -26.453 1 43.16 15 ILE B N 1
ATOM 4274 C CA . ILE B 1 15 ? -17.438 10.359 -25.562 1 43.16 15 ILE B CA 1
ATOM 4275 C C . ILE B 1 15 ? -17.062 9.594 -24.297 1 43.16 15 ILE B C 1
ATOM 4277 O O . ILE B 1 15 ? -17.141 8.359 -24.266 1 43.16 15 ILE B O 1
ATOM 4281 N N . CYS B 1 16 ? -15.969 9.531 -23.859 1 49.97 16 CYS B N 1
ATOM 4282 C CA . CYS B 1 16 ? -15.727 9.008 -22.516 1 49.97 16 CYS B CA 1
ATOM 4283 C C . CYS B 1 16 ? -16.812 9.477 -21.547 1 49.97 16 CYS B C 1
ATOM 4285 O O . CYS B 1 16 ? -16.906 10.664 -21.25 1 49.97 16 CYS B O 1
ATOM 4287 N N . ASP B 1 17 ? -17.969 8.922 -21.625 1 66.81 17 ASP B N 1
ATOM 4288 C CA . ASP B 1 17 ? -19.078 9.227 -20.734 1 66.81 17 ASP B CA 1
ATOM 4289 C C . ASP B 1 17 ? -18.594 9.438 -19.297 1 66.81 17 ASP B C 1
ATOM 4291 O O . ASP B 1 17 ? -17.984 8.547 -18.703 1 66.81 17 ASP B O 1
ATOM 4295 N N . GLY B 1 18 ? -18.422 10.656 -18.922 1 91.69 18 GLY B N 1
ATOM 4296 C CA . GLY B 1 18 ? -18.094 11.062 -17.562 1 91.69 18 GLY B CA 1
ATOM 4297 C C . GLY B 1 18 ? -19 10.445 -16.516 1 91.69 18 GLY B C 1
ATOM 4298 O O . GLY B 1 18 ? -20.188 10.234 -16.766 1 91.69 18 GLY B O 1
ATOM 4299 N N . TYR B 1 19 ? -18.453 9.984 -15.484 1 97.88 19 TYR B N 1
ATOM 4300 C CA . TYR B 1 19 ? -19.188 9.422 -14.359 1 97.88 19 TYR B CA 1
ATOM 4301 C C . TYR B 1 19 ? -19.891 10.516 -13.57 1 97.88 19 TYR B C 1
ATOM 4303 O O . TYR B 1 19 ? -19.406 11.656 -13.523 1 97.88 19 TYR B O 1
ATOM 4311 N N . LYS B 1 20 ? -21.062 10.211 -13.047 1 98.62 20 LYS B N 1
ATOM 4312 C CA . LYS B 1 20 ? -21.734 11.078 -12.086 1 98.62 20 LYS B CA 1
ATOM 4313 C C . LYS B 1 20 ? -21.219 10.828 -10.672 1 98.62 20 LYS B C 1
ATOM 4315 O O . LYS B 1 20 ? -21.406 9.742 -10.117 1 98.62 20 LYS B O 1
ATOM 4320 N N . VAL B 1 21 ? -20.625 11.859 -10.086 1 98.88 21 VAL B N 1
ATOM 4321 C CA . VAL B 1 21 ? -19.984 11.703 -8.781 1 98.88 21 VAL B CA 1
ATOM 4322 C C . VAL B 1 21 ? -20.641 12.656 -7.777 1 98.88 21 VAL B C 1
ATOM 4324 O O . VAL B 1 21 ? -20.812 13.836 -8.07 1 98.88 21 VAL B O 1
ATOM 4327 N N . LEU B 1 22 ? -21.047 12.164 -6.641 1 98.94 22 LEU B N 1
ATOM 4328 C CA . LEU B 1 22 ? -21.547 12.969 -5.539 1 98.94 22 LEU B CA 1
ATOM 4329 C C . LEU B 1 22 ? -20.516 13.078 -4.43 1 98.94 22 LEU B C 1
ATOM 4331 O O . LEU B 1 22 ? -20.016 12.062 -3.932 1 98.94 22 LEU B O 1
ATOM 4335 N N . ILE B 1 23 ? -20.156 14.281 -4.062 1 98.88 23 ILE B N 1
ATOM 4336 C CA . ILE B 1 23 ? -19.203 14.516 -2.98 1 98.88 23 ILE B CA 1
ATOM 4337 C C . ILE B 1 23 ? -19.922 15.172 -1.801 1 98.88 23 ILE B C 1
ATOM 4339 O O . ILE B 1 23 ? -20.578 16.203 -1.962 1 98.88 23 ILE B O 1
ATOM 4343 N N . PHE B 1 24 ? -19.875 14.523 -0.641 1 98.62 24 PHE B N 1
ATOM 4344 C CA . PHE B 1 24 ? -20.438 15.031 0.604 1 98.62 24 PHE B CA 1
ATOM 4345 C C . PHE B 1 24 ? -19.406 15.828 1.387 1 98.62 24 PHE B C 1
ATOM 4347 O O . PHE B 1 24 ? -18.422 15.266 1.884 1 98.62 24 PHE B O 1
ATOM 4354 N N . SER B 1 25 ? -19.578 17.141 1.529 1 97.69 25 SER B N 1
ATOM 4355 C CA . SER B 1 25 ? -18.562 18.031 2.09 1 97.69 25 SER B CA 1
ATOM 4356 C C . SER B 1 25 ? -19.172 19 3.088 1 97.69 25 SER B C 1
ATOM 4358 O O . SER B 1 25 ? -19.312 20.188 2.791 1 97.69 25 SER B O 1
ATOM 4360 N N . PRO B 1 26 ? -19.438 18.562 4.32 1 95.56 26 PRO B N 1
ATOM 4361 C CA . PRO B 1 26 ? -19.984 19.484 5.324 1 95.56 26 PRO B CA 1
ATOM 4362 C C . PRO B 1 26 ? -19 20.578 5.711 1 95.56 26 PRO B C 1
ATOM 4364 O O . PRO B 1 26 ? -17.781 20.391 5.605 1 95.56 26 PRO B O 1
ATOM 4367 N N . THR B 1 27 ? -19.562 21.75 6.199 1 90.56 27 THR B N 1
ATOM 4368 C CA . THR B 1 27 ? -18.719 22.875 6.586 1 90.56 27 THR B CA 1
ATOM 4369 C C . THR B 1 27 ? -18.219 22.719 8.016 1 90.56 27 THR B C 1
ATOM 4371 O O . THR B 1 27 ? -18.469 23.578 8.867 1 90.56 27 THR B O 1
ATOM 4374 N N . PHE B 1 28 ? -17.5 21.641 8.273 1 81.88 28 PHE B N 1
ATOM 4375 C CA . PHE B 1 28 ? -16.922 21.344 9.578 1 81.88 28 PHE B CA 1
ATOM 4376 C C . PHE B 1 28 ? -15.586 22.062 9.758 1 81.88 28 PHE B C 1
ATOM 4378 O O . PHE B 1 28 ? -15.273 22.531 10.852 1 81.88 28 PHE B O 1
ATOM 4385 N N . GLY B 1 29 ? -14.852 22.234 8.812 1 85.75 29 GLY B N 1
ATOM 4386 C CA . GLY B 1 29 ? -13.555 22.875 8.719 1 85.75 29 GLY B CA 1
ATOM 4387 C C . GLY B 1 29 ? -13.141 23.188 7.289 1 85.75 29 GLY B C 1
ATOM 4388 O O . GLY B 1 29 ? -13.32 22.359 6.391 1 85.75 29 GLY B O 1
ATOM 4389 N N . TYR B 1 30 ? -12.633 24.391 7.184 1 88.56 30 TYR B N 1
ATOM 4390 C CA . TYR B 1 30 ? -12.344 24.812 5.816 1 88.56 30 TYR B CA 1
ATOM 4391 C C . TYR B 1 30 ? -11.281 23.922 5.18 1 88.56 30 TYR B C 1
ATOM 4393 O O . TYR B 1 30 ? -11.328 23.641 3.98 1 88.56 30 TYR B O 1
ATOM 4401 N N . SER B 1 31 ? -10.297 23.516 5.973 1 89.62 31 SER B N 1
ATOM 4402 C CA . SER B 1 31 ? -9.258 22.641 5.438 1 89.62 31 SER B CA 1
ATOM 4403 C C . SER B 1 31 ? -9.852 21.328 4.93 1 89.62 31 SER B C 1
ATOM 4405 O O . SER B 1 31 ? -9.398 20.797 3.918 1 89.62 31 SER B O 1
ATOM 4407 N N . HIS B 1 32 ? -10.867 20.812 5.578 1 93.06 32 HIS B N 1
ATOM 4408 C CA . HIS B 1 32 ? -11.555 19.609 5.141 1 93.06 32 HIS B CA 1
ATOM 4409 C C . HIS B 1 32 ? -12.289 19.844 3.826 1 93.06 32 HIS B C 1
ATOM 4411 O O . HIS B 1 32 ? -12.219 19.016 2.916 1 93.06 32 HIS B O 1
ATOM 4417 N N . MET B 1 33 ? -12.938 21.031 3.775 1 94.81 33 MET B N 1
ATOM 4418 C CA . MET B 1 33 ? -13.672 21.391 2.562 1 94.81 33 MET B CA 1
ATOM 4419 C C . MET B 1 33 ? -12.719 21.516 1.376 1 94.81 33 MET B C 1
ATOM 4421 O O . MET B 1 33 ? -13.031 21.078 0.271 1 94.81 33 MET B O 1
ATOM 4425 N N . LYS B 1 34 ? -11.602 22.125 1.662 1 93.56 34 LYS B N 1
ATOM 4426 C CA . LYS B 1 34 ? -10.625 22.344 0.602 1 93.56 34 LYS B CA 1
ATOM 4427 C C . LYS B 1 34 ? -10.086 21.016 0.065 1 93.56 34 LYS B C 1
ATOM 4429 O O . LYS B 1 34 ? -9.859 20.875 -1.139 1 93.56 34 LYS B O 1
ATOM 4434 N N . PHE B 1 35 ? -9.852 20.141 0.932 1 95.81 35 PHE B N 1
ATOM 4435 C CA . PHE B 1 35 ? -9.352 18.828 0.527 1 95.81 35 PHE B CA 1
ATOM 4436 C C . PHE B 1 35 ? -10.344 18.141 -0.395 1 95.81 35 PHE B C 1
ATOM 4438 O O . PHE B 1 35 ? -9.984 17.703 -1.492 1 95.81 35 PHE B O 1
ATOM 4445 N N . LEU B 1 36 ? -11.578 18.047 0.031 1 97.81 36 LEU B N 1
ATOM 4446 C CA . LEU B 1 36 ? -12.625 17.438 -0.781 1 97.81 36 LEU B CA 1
ATOM 4447 C C . LEU B 1 36 ? -12.852 18.234 -2.064 1 97.81 36 LEU B C 1
ATOM 4449 O O . LEU B 1 36 ? -13.125 17.656 -3.117 1 97.81 36 LEU B O 1
ATOM 4453 N N . GLY B 1 37 ? -12.727 19.547 -1.91 1 97.69 37 GLY B N 1
ATOM 4454 C CA . GLY B 1 37 ? -12.867 20.406 -3.082 1 97.69 37 GLY B CA 1
ATOM 4455 C C . GLY B 1 37 ? -11.82 20.125 -4.145 1 97.69 37 GLY B C 1
ATOM 4456 O O . GLY B 1 37 ? -12.109 20.156 -5.34 1 97.69 37 GLY B O 1
ATOM 4457 N N . SER B 1 38 ? -10.57 19.844 -3.715 1 97.19 38 SER B N 1
ATOM 4458 C CA . SER B 1 38 ? -9.516 19.5 -4.652 1 97.19 38 SER B CA 1
ATOM 4459 C C . SER B 1 38 ? -9.852 18.234 -5.43 1 97.19 38 SER B C 1
ATOM 4461 O O . SER B 1 38 ? -9.609 18.156 -6.637 1 97.19 38 SER B O 1
ATOM 4463 N N . ILE B 1 39 ? -10.406 17.266 -4.758 1 98.56 39 ILE B N 1
ATOM 4464 C CA . ILE B 1 39 ? -10.82 16.016 -5.406 1 98.56 39 ILE B CA 1
ATOM 4465 C C . ILE B 1 39 ? -11.93 16.312 -6.414 1 98.56 39 ILE B C 1
ATOM 4467 O O . ILE B 1 39 ? -11.875 15.852 -7.559 1 98.56 39 ILE B O 1
ATOM 4471 N N . ALA B 1 40 ? -12.906 17.156 -6 1 98.69 40 ALA B N 1
ATOM 4472 C CA . ALA B 1 40 ? -14.016 17.531 -6.871 1 98.69 40 ALA B CA 1
ATOM 4473 C C . ALA B 1 40 ? -13.516 18.203 -8.141 1 98.69 40 ALA B C 1
ATOM 4475 O O . ALA B 1 40 ? -13.93 17.844 -9.25 1 98.69 40 ALA B O 1
ATOM 4476 N N . ASP B 1 41 ? -12.617 19.094 -7.969 1 98.06 41 ASP B N 1
ATOM 4477 C CA . ASP B 1 41 ? -12.117 19.875 -9.094 1 98.06 41 ASP B CA 1
ATOM 4478 C C . ASP B 1 41 ? -11.312 19 -10.055 1 98.06 41 ASP B C 1
ATOM 4480 O O . ASP B 1 41 ? -11.391 19.156 -11.273 1 98.06 41 ASP B O 1
ATOM 4484 N N . ILE B 1 42 ? -10.516 18.062 -9.523 1 97.69 42 ILE B N 1
ATOM 4485 C CA . ILE B 1 42 ? -9.75 17.125 -10.352 1 97.69 42 ILE B CA 1
ATOM 4486 C C . ILE B 1 42 ? -10.703 16.312 -11.227 1 97.69 42 ILE B C 1
ATOM 4488 O O . ILE B 1 42 ? -10.469 16.172 -12.43 1 97.69 42 ILE B O 1
ATOM 4492 N N . LEU B 1 43 ? -11.773 15.836 -10.664 1 98.5 43 LEU B N 1
ATOM 4493 C CA . LEU B 1 43 ? -12.734 15.016 -11.391 1 98.5 43 LEU B CA 1
ATOM 4494 C C . LEU B 1 43 ? -13.508 15.859 -12.406 1 98.5 43 LEU B C 1
ATOM 4496 O O . LEU B 1 43 ? -13.766 15.398 -13.523 1 98.5 43 LEU B O 1
ATOM 4500 N N . THR B 1 44 ? -13.844 17.109 -12 1 98.31 44 THR B N 1
ATOM 4501 C CA . THR B 1 44 ? -14.539 18.016 -12.906 1 98.31 44 THR B CA 1
ATOM 4502 C C . THR B 1 44 ? -13.656 18.344 -14.109 1 98.31 44 THR B C 1
ATOM 4504 O O . THR B 1 44 ? -14.125 18.344 -15.25 1 98.31 44 THR B O 1
ATOM 4507 N N . GLU B 1 45 ? -12.406 18.656 -13.844 1 96.69 45 GLU B N 1
ATOM 4508 C CA . GLU B 1 45 ? -11.461 18.969 -14.906 1 96.69 45 GLU B CA 1
ATOM 4509 C C . GLU B 1 45 ? -11.32 17.797 -15.883 1 96.69 45 GLU B C 1
ATOM 4511 O O . GLU B 1 45 ? -11.141 18 -17.078 1 96.69 45 GLU B O 1
ATOM 4516 N N . ALA B 1 46 ? -11.438 16.609 -15.406 1 97.19 46 ALA B N 1
ATOM 4517 C CA . ALA B 1 46 ? -11.289 15.406 -16.234 1 97.19 46 ALA B CA 1
ATOM 4518 C C . ALA B 1 46 ? -12.562 15.125 -17.016 1 97.19 46 ALA B C 1
ATOM 4520 O O . ALA B 1 46 ? -12.617 14.172 -17.797 1 97.19 46 ALA B O 1
ATOM 4521 N N . GLY B 1 47 ? -13.641 15.836 -16.797 1 97.31 47 GLY B N 1
ATOM 4522 C CA . GLY B 1 47 ? -14.836 15.719 -17.609 1 97.31 47 GLY B CA 1
ATOM 4523 C C . GLY B 1 47 ? -15.961 14.969 -16.922 1 97.31 47 GLY B C 1
ATOM 4524 O O . GLY B 1 47 ? -17 14.688 -17.531 1 97.31 47 GLY B O 1
ATOM 4525 N N . HIS B 1 48 ? -15.828 14.672 -15.648 1 98.19 48 HIS B N 1
ATOM 4526 C CA . HIS B 1 48 ? -16.891 13.984 -14.922 1 98.19 48 HIS B CA 1
ATOM 4527 C C . HIS B 1 48 ? -17.953 14.961 -14.445 1 98.19 48 HIS B C 1
ATOM 4529 O O . HIS B 1 48 ? -17.719 16.172 -14.367 1 98.19 48 HIS B O 1
ATOM 4535 N N . ASP B 1 49 ? -19.172 14.461 -14.266 1 98.25 49 ASP B N 1
ATOM 4536 C CA . ASP B 1 49 ? -20.281 15.242 -13.727 1 98.25 49 ASP B CA 1
ATOM 4537 C C . ASP B 1 49 ? -20.297 15.203 -12.195 1 98.25 49 ASP B C 1
ATOM 4539 O O . ASP B 1 49 ? -20.875 14.297 -11.602 1 98.25 49 ASP B O 1
ATOM 4543 N N . VAL B 1 50 ? -19.734 16.266 -11.609 1 98.69 50 VAL B N 1
ATOM 4544 C CA . VAL B 1 50 ? -19.5 16.266 -10.164 1 98.69 50 VAL B CA 1
ATOM 4545 C C . VAL B 1 50 ? -20.5 17.172 -9.469 1 98.69 50 VAL B C 1
ATOM 4547 O O . VAL B 1 50 ? -20.688 18.328 -9.867 1 98.69 50 VAL B O 1
ATOM 4550 N N . THR B 1 51 ? -21.203 16.688 -8.492 1 98.69 51 THR B N 1
ATOM 4551 C CA . THR B 1 51 ? -22.062 17.438 -7.594 1 98.69 51 THR B CA 1
ATOM 4552 C C . THR B 1 51 ? -21.5 17.438 -6.176 1 98.69 51 THR B C 1
ATOM 4554 O O . THR B 1 51 ? -21.172 16.391 -5.633 1 98.69 51 THR B O 1
ATOM 4557 N N . VAL B 1 52 ? -21.391 18.641 -5.605 1 98.69 52 VAL B N 1
ATOM 4558 C CA . VAL B 1 52 ? -20.922 18.75 -4.23 1 98.69 52 VAL B CA 1
ATOM 4559 C C . VAL B 1 52 ? -22.078 19.109 -3.309 1 98.69 52 VAL B C 1
ATOM 4561 O O . VAL B 1 52 ? -22.719 20.141 -3.494 1 98.69 52 VAL B O 1
ATOM 4564 N N . LEU B 1 53 ? -22.359 18.219 -2.404 1 98.44 53 LEU B N 1
ATOM 4565 C CA . LEU B 1 53 ? -23.375 18.438 -1.374 1 98.44 53 LEU B CA 1
ATOM 4566 C C . LEU B 1 53 ? -22.75 19.016 -0.111 1 98.44 53 LEU B C 1
ATOM 4568 O O . LEU B 1 53 ? -21.906 18.375 0.523 1 98.44 53 LEU B O 1
ATOM 4572 N N . ILE B 1 54 ? -23.219 20.234 0.3 1 97.81 54 ILE B N 1
ATOM 4573 C CA . ILE B 1 54 ? -22.578 20.953 1.399 1 97.81 54 ILE B CA 1
ATOM 4574 C C . ILE B 1 54 ? -23.594 21.219 2.504 1 97.81 54 ILE B C 1
ATOM 4576 O O . ILE B 1 54 ? -24.281 22.25 2.5 1 97.81 54 ILE B O 1
ATOM 4580 N N . PRO B 1 55 ? -23.734 20.297 3.465 1 96.38 55 PRO B N 1
ATOM 4581 C CA . PRO B 1 55 ? -24.469 20.672 4.676 1 96.38 55 PRO B CA 1
ATOM 4582 C C . PRO B 1 55 ? -23.781 21.766 5.48 1 96.38 55 PRO B C 1
ATOM 4584 O O . PRO B 1 55 ? -22.594 21.625 5.832 1 96.38 55 PRO B O 1
ATOM 4587 N N . ILE B 1 56 ? -24.516 22.812 5.793 1 93.19 56 ILE B N 1
ATOM 4588 C CA . ILE B 1 56 ? -23.938 23.922 6.547 1 93.19 56 ILE B CA 1
ATOM 4589 C C . ILE B 1 56 ? -23.938 23.594 8.039 1 93.19 56 ILE B C 1
ATOM 4591 O O . ILE B 1 56 ? -25.016 23.391 8.625 1 93.19 56 ILE B O 1
ATOM 4595 N N . MET B 1 57 ? -22.797 23.422 8.562 1 89 57 MET B N 1
ATOM 4596 C CA . MET B 1 57 ? -22.625 23.172 9.992 1 89 57 MET B CA 1
ATOM 4597 C C . MET B 1 57 ? -22.125 24.422 10.695 1 89 57 MET B C 1
ATOM 4599 O O . MET B 1 57 ? -22.641 24.812 11.742 1 89 57 MET B O 1
ATOM 4603 N N . ASP B 1 58 ? -21.125 24.938 10.086 1 84.31 58 ASP B N 1
ATOM 4604 C CA . ASP B 1 58 ? -20.531 26.188 10.555 1 84.31 58 ASP B CA 1
ATOM 4605 C C . ASP B 1 58 ? -21.031 27.375 9.727 1 84.31 58 ASP B C 1
ATOM 4607 O O . ASP B 1 58 ? -20.672 27.516 8.562 1 84.31 58 ASP B O 1
ATOM 4611 N N . MET B 1 59 ? -21.719 28.281 10.367 1 84 59 MET B N 1
ATOM 4612 C CA . MET B 1 59 ? -22.328 29.406 9.672 1 84 59 MET B CA 1
ATOM 4613 C C . MET B 1 59 ? -21.281 30.391 9.172 1 84 59 MET B C 1
ATOM 4615 O O . MET B 1 59 ? -21.5 31.109 8.195 1 84 59 MET B O 1
ATOM 4619 N N . ASP B 1 60 ? -20.109 30.312 9.773 1 80.88 60 ASP B N 1
ATOM 4620 C CA . ASP B 1 60 ? -19.031 31.188 9.344 1 80.88 60 ASP B CA 1
ATOM 4621 C C . ASP B 1 60 ? -18.469 30.75 7.992 1 80.88 60 ASP B C 1
ATOM 4623 O O . ASP B 1 60 ? -17.797 31.531 7.309 1 80.88 60 ASP B O 1
ATOM 4627 N N . LEU B 1 61 ? -18.812 29.531 7.664 1 87.19 61 LEU B N 1
ATOM 4628 C CA . LEU B 1 61 ? -18.266 28.984 6.422 1 87.19 61 LEU B CA 1
ATOM 4629 C C . LEU B 1 61 ? -19.375 28.844 5.375 1 87.19 61 LEU B C 1
ATOM 4631 O O . LEU B 1 61 ? -19.172 28.172 4.355 1 87.19 61 LEU B O 1
ATOM 4635 N N . GLU B 1 62 ? -20.453 29.438 5.594 1 88.44 62 GLU B N 1
ATOM 4636 C CA . GLU B 1 62 ? -21.609 29.281 4.73 1 88.44 62 GLU B CA 1
ATOM 4637 C C . GLU B 1 62 ? -21.312 29.719 3.301 1 88.44 62 GLU B C 1
ATOM 4639 O O . GLU B 1 62 ? -21.812 29.125 2.346 1 88.44 62 GLU B O 1
ATOM 4644 N N . ASN B 1 63 ? -20.391 30.641 3.164 1 90.44 63 ASN B N 1
ATOM 4645 C CA . ASN B 1 63 ? -20.125 31.172 1.834 1 90.44 63 ASN B CA 1
ATOM 4646 C C . ASN B 1 63 ? -18.922 30.5 1.188 1 90.44 63 ASN B C 1
ATOM 4648 O O . ASN B 1 63 ? -18.562 30.797 0.048 1 90.44 63 ASN B O 1
ATOM 4652 N N . ARG B 1 64 ? -18.344 29.547 1.863 1 91.06 64 ARG B N 1
ATOM 4653 C CA . ARG B 1 64 ? -17.203 28.797 1.331 1 91.06 64 ARG B CA 1
ATOM 4654 C C . ARG B 1 64 ? -17.641 27.484 0.701 1 91.06 64 ARG B C 1
ATOM 4656 O O . ARG B 1 64 ? -18.594 26.875 1.16 1 91.06 64 ARG B O 1
ATOM 4663 N N . THR B 1 65 ? -16.984 27.141 -0.391 1 92.19 65 THR B N 1
ATOM 4664 C CA . THR B 1 65 ? -17.359 25.906 -1.053 1 92.19 65 THR B CA 1
ATOM 4665 C C . THR B 1 65 ? -16.172 24.938 -1.099 1 92.19 65 THR B C 1
ATOM 4667 O O . THR B 1 65 ? -16.344 23.734 -1.25 1 92.19 65 THR B O 1
ATOM 4670 N N . GLY B 1 66 ? -14.984 25.484 -1.053 1 91.75 66 GLY B N 1
ATOM 4671 C CA . GLY B 1 66 ? -13.781 24.656 -1.147 1 91.75 66 GLY B CA 1
ATOM 4672 C C . GLY B 1 66 ? -13.445 24.266 -2.57 1 91.75 66 GLY B C 1
ATOM 4673 O O . GLY B 1 66 ? -12.414 23.625 -2.814 1 91.75 66 GLY B O 1
ATOM 4674 N N . VAL B 1 67 ? -14.297 24.625 -3.559 1 95.81 67 VAL B N 1
ATOM 4675 C CA . VAL B 1 67 ? -14.07 24.234 -4.949 1 95.81 67 VAL B CA 1
ATOM 4676 C C . VAL B 1 67 ? -13.727 25.484 -5.773 1 95.81 67 VAL B C 1
ATOM 4678 O O . VAL B 1 67 ? -14.062 26.609 -5.387 1 95.81 67 VAL B O 1
ATOM 4681 N N . LYS B 1 68 ? -13.047 25.281 -6.867 1 92.81 68 LYS B N 1
ATOM 4682 C CA . LYS B 1 68 ? -12.656 26.375 -7.754 1 92.81 68 LYS B CA 1
ATOM 4683 C C . LYS B 1 68 ? -13.391 26.281 -9.094 1 92.81 68 LYS B C 1
ATOM 4685 O O . LYS B 1 68 ? -13.805 27.312 -9.648 1 92.81 68 LYS B O 1
ATOM 4690 N N . ILE B 1 69 ? -13.578 25.062 -9.617 1 95.06 69 ILE B N 1
ATOM 4691 C CA . ILE B 1 69 ? -14.086 24.953 -10.984 1 95.06 69 ILE B CA 1
ATOM 4692 C C . ILE B 1 69 ? -15.406 24.188 -10.977 1 95.06 69 ILE B C 1
ATOM 4694 O O . ILE B 1 69 ? -16.203 24.297 -11.914 1 95.06 69 ILE B O 1
ATOM 4698 N N . THR B 1 70 ? -15.625 23.344 -9.961 1 97 70 THR B N 1
ATOM 4699 C CA . THR B 1 70 ? -16.875 22.594 -9.875 1 97 70 THR B CA 1
ATOM 4700 C C . THR B 1 70 ? -18.062 23.531 -9.672 1 97 70 THR B C 1
ATOM 4702 O O . THR B 1 70 ? -18.047 24.359 -8.75 1 97 70 THR B O 1
ATOM 4705 N N . LYS B 1 71 ? -19.109 23.344 -10.445 1 96.38 71 LYS B N 1
ATOM 4706 C CA . LYS B 1 71 ? -20.188 24.328 -10.445 1 96.38 71 LYS B CA 1
ATOM 4707 C C . LYS B 1 71 ? -21.438 23.781 -9.773 1 96.38 71 LYS B C 1
ATOM 4709 O O . LYS B 1 71 ? -22.234 24.547 -9.227 1 96.38 71 LYS B O 1
ATOM 4714 N N . ASN B 1 72 ? -21.688 22.516 -9.914 1 97.44 72 ASN B N 1
ATOM 4715 C CA . ASN B 1 72 ? -22.875 21.922 -9.336 1 97.44 72 ASN B CA 1
ATOM 4716 C C . ASN B 1 72 ? -22.75 21.766 -7.824 1 97.44 72 ASN B C 1
ATOM 4718 O O . ASN B 1 72 ? -22.234 20.75 -7.34 1 97.44 72 ASN B O 1
ATOM 4722 N N . ILE B 1 73 ? -23.281 22.766 -7.102 1 97.88 73 ILE B N 1
ATOM 4723 C CA . ILE B 1 73 ? -23.172 22.781 -5.648 1 97.88 73 ILE B CA 1
ATOM 4724 C C . ILE B 1 73 ? -24.578 22.828 -5.039 1 97.88 73 ILE B C 1
ATOM 4726 O O . ILE B 1 73 ? -25.422 23.625 -5.461 1 97.88 73 ILE B O 1
ATOM 4730 N N . ILE B 1 74 ? -24.859 21.969 -4.109 1 97.38 74 ILE B N 1
ATOM 4731 C CA . ILE B 1 74 ? -26.109 21.969 -3.346 1 97.38 74 ILE B CA 1
ATOM 4732 C C . ILE B 1 74 ? -25.797 22.25 -1.877 1 97.38 74 ILE B C 1
ATOM 4734 O O . ILE B 1 74 ? -25.188 21.438 -1.19 1 97.38 74 ILE B O 1
ATOM 4738 N N . LYS B 1 75 ? -26.281 23.391 -1.383 1 96.25 75 LYS B N 1
ATOM 4739 C CA . LYS B 1 75 ? -26.109 23.734 0.024 1 96.25 75 LYS B CA 1
ATOM 4740 C C . LYS B 1 75 ? -27.359 23.391 0.829 1 96.25 75 LYS B C 1
ATOM 4742 O O . LYS B 1 75 ? -28.484 23.594 0.368 1 96.25 75 LYS B O 1
ATOM 4747 N N . ILE B 1 76 ? -27.125 22.766 1.925 1 95.19 76 ILE B N 1
ATOM 4748 C CA . ILE B 1 76 ? -28.219 22.453 2.848 1 95.19 76 ILE B CA 1
ATOM 4749 C C . ILE B 1 76 ? -28.141 23.391 4.059 1 95.19 76 ILE B C 1
ATOM 4751 O O . ILE B 1 76 ? -27.141 23.406 4.777 1 95.19 76 ILE B O 1
ATOM 4755 N N . PRO B 1 77 ? -29.188 24.109 4.316 1 91.94 77 PRO B N 1
ATOM 4756 C CA . PRO B 1 77 ? -29.156 25.062 5.438 1 91.94 77 PRO B CA 1
ATOM 4757 C C . PRO B 1 77 ? -28.938 24.359 6.781 1 91.94 77 PRO B C 1
ATOM 4759 O O . PRO B 1 77 ? -29.328 23.203 6.961 1 91.94 77 PRO B O 1
ATOM 4762 N N . ALA B 1 78 ? -28.359 25.109 7.629 1 90.12 78 ALA B N 1
ATOM 4763 C CA . ALA B 1 78 ? -28.047 24.578 8.953 1 90.12 78 ALA B CA 1
ATOM 4764 C C . ALA B 1 78 ? -29.328 24.266 9.719 1 90.12 78 ALA B C 1
ATOM 4766 O O . ALA B 1 78 ? -30.312 25.016 9.656 1 90.12 78 ALA B O 1
ATOM 4767 N N . GLU B 1 79 ? -29.234 23.094 10.352 1 87.5 79 GLU B N 1
ATOM 4768 C CA . GLU B 1 79 ? -30.312 22.75 11.273 1 87.5 79 GLU B CA 1
ATOM 4769 C C . GLU B 1 79 ? -30.359 23.734 12.445 1 87.5 79 GLU B C 1
ATOM 4771 O O . GLU B 1 79 ? -29.328 24.203 12.914 1 87.5 79 GLU B O 1
ATOM 4776 N N . ALA B 1 80 ? -31.531 23.969 12.961 1 84 80 ALA B N 1
ATOM 4777 C CA . ALA B 1 80 ? -31.75 24.969 14 1 84 80 ALA B CA 1
ATOM 4778 C C . ALA B 1 80 ? -30.969 24.625 15.266 1 84 80 ALA B C 1
ATOM 4780 O O . ALA B 1 80 ? -30.422 25.516 15.93 1 84 80 ALA B O 1
ATOM 4781 N N . ARG B 1 81 ? -30.891 23.453 15.648 1 87.38 81 ARG B N 1
ATOM 4782 C CA . ARG B 1 81 ? -30.234 23.016 16.891 1 87.38 81 ARG B CA 1
ATOM 4783 C C . ARG B 1 81 ? -28.734 23.281 16.844 1 87.38 81 ARG B C 1
ATOM 4785 O O . ARG B 1 81 ? -28.078 23.312 17.875 1 87.38 81 ARG B O 1
ATOM 4792 N N . LEU B 1 82 ? -28.125 23.516 15.539 1 86.88 82 LEU B N 1
ATOM 4793 C CA . LEU B 1 82 ? -26.688 23.656 15.359 1 86.88 82 LEU B CA 1
ATOM 4794 C C . LEU B 1 82 ? -26.219 25.047 15.773 1 86.88 82 LEU B C 1
ATOM 4796 O O . LEU B 1 82 ? -25.078 25.234 16.188 1 86.88 82 LEU B O 1
ATOM 4800 N N . SER B 1 83 ? -27.047 26.047 15.672 1 77.62 83 SER B N 1
ATOM 4801 C CA . SER B 1 83 ? -26.672 27.422 15.977 1 77.62 83 SER B CA 1
ATOM 4802 C C . SER B 1 83 ? -26.234 27.562 17.422 1 77.62 83 SER B C 1
ATOM 4804 O O . SER B 1 83 ? -25.266 28.281 17.719 1 77.62 83 SER B O 1
ATOM 4806 N N . GLU B 1 84 ? -26.875 26.938 18.281 1 73.69 84 GLU B N 1
ATOM 4807 C CA . GLU B 1 84 ? -26.531 27.031 19.703 1 73.69 84 GLU B CA 1
ATOM 4808 C C . GLU B 1 84 ? -25.219 26.328 19.984 1 73.69 84 GLU B C 1
ATOM 4810 O O . GLU B 1 84 ? -24.422 26.797 20.812 1 73.69 84 GLU B O 1
ATOM 4815 N N . MET B 1 85 ? -24.953 25.359 19.281 1 76.44 85 MET B N 1
ATOM 4816 C CA . MET B 1 85 ? -23.781 24.531 19.531 1 76.44 85 MET B CA 1
ATOM 4817 C C . MET B 1 85 ? -22.531 25.172 18.953 1 76.44 85 MET B C 1
ATOM 4819 O O . MET B 1 85 ? -21.438 24.984 19.484 1 76.44 85 MET B O 1
ATOM 4823 N N . MET B 1 86 ? -22.672 25.938 18.031 1 72.25 86 MET B N 1
ATOM 4824 C CA . MET B 1 86 ? -21.516 26.547 17.359 1 72.25 86 MET B CA 1
ATOM 4825 C C . MET B 1 86 ? -20.875 27.594 18.25 1 72.25 86 MET B C 1
ATOM 4827 O O . MET B 1 86 ? -19.656 27.828 18.156 1 72.25 86 MET B O 1
ATOM 4831 N N . LYS B 1 87 ? -21.609 28.125 19.156 1 68.69 87 LYS B N 1
ATOM 4832 C CA . LYS B 1 87 ? -21.031 29.016 20.141 1 68.69 87 LYS B CA 1
ATOM 4833 C C . LYS B 1 87 ? -19.969 28.312 20.969 1 68.69 87 LYS B C 1
ATOM 4835 O O . LYS B 1 87 ? -18.906 28.891 21.25 1 68.69 87 LYS B O 1
ATOM 4840 N N . TRP B 1 88 ? -20.234 27.172 21.234 1 68.88 88 TRP B N 1
ATOM 4841 C CA . TRP B 1 88 ? -19.266 26.359 21.969 1 68.88 88 TRP B CA 1
ATOM 4842 C C . TRP B 1 88 ? -17.984 26.188 21.172 1 68.88 88 TRP B C 1
ATOM 4844 O O . TRP B 1 88 ? -16.875 26.328 21.703 1 68.88 88 TRP B O 1
ATOM 4854 N N . ARG B 1 89 ? -18.078 25.969 19.984 1 68.38 89 ARG B N 1
ATOM 4855 C CA . ARG B 1 89 ? -16.906 25.766 19.125 1 68.38 89 ARG B CA 1
ATOM 4856 C C . ARG B 1 89 ? -16.047 27.016 19.062 1 68.38 89 ARG B C 1
ATOM 4858 O O . ARG B 1 89 ? -14.812 26.938 19.125 1 68.38 89 ARG B O 1
ATOM 4865 N N . THR B 1 90 ? -16.641 28.094 18.984 1 68.5 90 THR B N 1
ATOM 4866 C CA . THR B 1 90 ? -15.922 29.359 18.938 1 68.5 90 THR B CA 1
ATOM 4867 C C . THR B 1 90 ? -15.117 29.578 20.219 1 68.5 90 THR B C 1
ATOM 4869 O O . THR B 1 90 ? -13.969 30.016 20.172 1 68.5 90 THR B O 1
ATOM 4872 N N . GLU B 1 91 ? -15.703 29.188 21.266 1 69.56 91 GLU B N 1
ATOM 4873 C CA . GLU B 1 91 ? -15.008 29.312 22.531 1 69.56 91 GLU B CA 1
ATOM 4874 C C . GLU B 1 91 ? -13.789 28.406 22.609 1 69.56 91 GLU B C 1
ATOM 4876 O O . GLU B 1 91 ? -12.742 28.797 23.125 1 69.56 91 GLU B O 1
ATOM 4881 N N . MET B 1 92 ? -13.93 27.297 22.031 1 70.62 92 MET B N 1
ATOM 4882 C CA . MET B 1 92 ? -12.836 26.344 22.031 1 70.62 92 MET B CA 1
ATOM 4883 C C . MET B 1 92 ? -11.664 26.859 21.188 1 70.62 92 MET B C 1
ATOM 4885 O O . MET B 1 92 ? -10.508 26.703 21.578 1 70.62 92 MET B O 1
ATOM 4889 N N . VAL B 1 93 ? -11.969 27.453 20.156 1 68.31 93 VAL B N 1
ATOM 4890 C CA . VAL B 1 93 ? -10.953 27.938 19.234 1 68.31 93 VAL B CA 1
ATOM 4891 C C . VAL B 1 93 ? -10.219 29.141 19.859 1 68.31 93 VAL B C 1
ATOM 4893 O O . VAL B 1 93 ? -8.992 29.234 19.766 1 68.31 93 VAL B O 1
ATOM 4896 N N . VAL B 1 94 ? -11 29.906 20.531 1 67 94 VAL B N 1
ATOM 4897 C CA . VAL B 1 94 ? -10.43 31.094 21.172 1 67 94 VAL B CA 1
ATOM 4898 C C . VAL B 1 94 ? -9.5 30.672 22.297 1 67 94 VAL B C 1
ATOM 4900 O O . VAL B 1 94 ? -8.461 31.297 22.516 1 67 94 VAL B O 1
ATOM 4903 N N . ASN B 1 95 ? -9.828 29.516 22.875 1 73.88 95 ASN B N 1
ATOM 4904 C CA . ASN B 1 95 ? -9.062 29.094 24.031 1 73.88 95 ASN B CA 1
ATOM 4905 C C . ASN B 1 95 ? -7.945 28.125 23.641 1 73.88 95 ASN B C 1
ATOM 4907 O O . ASN B 1 95 ? -7.27 27.562 24.516 1 73.88 95 ASN B O 1
ATOM 4911 N N . ALA B 1 96 ? -7.824 27.984 22.406 1 77.19 96 ALA B N 1
ATOM 4912 C CA . ALA B 1 96 ? -6.836 27.016 21.938 1 77.19 96 ALA B CA 1
ATOM 4913 C C . ALA B 1 96 ? -5.43 27.422 22.375 1 77.19 96 ALA B C 1
ATOM 4915 O O . ALA B 1 96 ? -4.594 26.562 22.672 1 77.19 96 ALA B O 1
ATOM 4916 N N . TRP B 1 97 ? -5.121 28.688 22.469 1 81.38 97 TRP B N 1
ATOM 4917 C CA . TRP B 1 97 ? -3.801 29.203 22.828 1 81.38 97 TRP B CA 1
ATOM 4918 C C . TRP B 1 97 ? -3.498 28.938 24.297 1 81.38 97 TRP B C 1
ATOM 4920 O O . TRP B 1 97 ? -2.332 28.891 24.703 1 81.38 97 TRP B O 1
ATOM 4930 N N . VAL B 1 98 ? -4.539 28.75 25.031 1 78 98 VAL B N 1
ATOM 4931 C CA . VAL B 1 98 ? -4.301 28.688 26.469 1 78 98 VAL B CA 1
ATOM 4932 C C . VAL B 1 98 ? -4.629 27.297 26.984 1 78 98 VAL B C 1
ATOM 4934 O O . VAL B 1 98 ? -4.188 26.906 28.078 1 78 98 VAL B O 1
ATOM 4937 N N . THR B 1 99 ? -5.316 26.609 26.172 1 73.31 99 THR B N 1
ATOM 4938 C CA . THR B 1 99 ? -5.727 25.297 26.641 1 73.31 99 THR B CA 1
ATOM 4939 C C . THR B 1 99 ? -4.578 24.297 26.516 1 73.31 99 THR B C 1
ATOM 4941 O O . THR B 1 99 ? -3.875 24.281 25.5 1 73.31 99 THR B O 1
ATOM 4944 N N . ASN B 1 100 ? -4.285 23.672 27.703 1 63.19 100 ASN B N 1
ATOM 4945 C CA . ASN B 1 100 ? -3.293 22.609 27.688 1 63.19 100 ASN B CA 1
ATOM 4946 C C . ASN B 1 100 ? -3.926 21.266 27.344 1 63.19 100 ASN B C 1
ATOM 4948 O O . ASN B 1 100 ? -4.961 20.891 27.891 1 63.19 100 ASN B O 1
ATOM 4952 N N . PRO B 1 101 ? -3.395 20.703 26.172 1 58.22 101 PRO B N 1
ATOM 4953 C CA . PRO B 1 101 ? -3.955 19.375 25.891 1 58.22 101 PRO B CA 1
ATOM 4954 C C . PRO B 1 101 ? -3.904 18.453 27.094 1 58.22 101 PRO B C 1
ATOM 4956 O O . PRO B 1 101 ? -2.877 18.359 27.766 1 58.22 101 PRO B O 1
ATOM 4959 N N . SER B 1 102 ? -5.09 18.391 27.812 1 55.53 102 SER B N 1
ATOM 4960 C CA . SER B 1 102 ? -5.105 17.484 28.953 1 55.53 102 SER B CA 1
ATOM 4961 C C . SER B 1 102 ? -5.438 16.062 28.531 1 55.53 102 SER B C 1
ATOM 4963 O O . SER B 1 102 ? -6.07 15.852 27.5 1 55.53 102 SER B O 1
ATOM 4965 N N . PHE B 1 103 ? -4.734 15.211 29.203 1 56.59 103 PHE B N 1
ATOM 4966 C CA . PHE B 1 103 ? -5.055 13.789 29.094 1 56.59 103 PHE B CA 1
ATOM 4967 C C . PHE B 1 103 ? -6.562 13.57 29.125 1 56.59 103 PHE B C 1
ATOM 4969 O O . PHE B 1 103 ? -7.082 12.695 28.422 1 56.59 103 PHE B O 1
ATOM 4976 N N . ALA B 1 104 ? -7.18 14.453 29.797 1 52.25 104 ALA B N 1
ATOM 4977 C CA . ALA B 1 104 ? -8.625 14.328 29.969 1 52.25 104 ALA B CA 1
ATOM 4978 C C . ALA B 1 104 ? -9.352 14.609 28.656 1 52.25 104 ALA B C 1
ATOM 4980 O O . ALA B 1 104 ? -10.344 13.945 28.328 1 52.25 104 ALA B O 1
ATOM 4981 N N . MET B 1 105 ? -8.891 15.508 27.922 1 56.81 105 MET B N 1
ATOM 4982 C CA . MET B 1 105 ? -9.492 15.82 26.625 1 56.81 105 MET B CA 1
ATOM 4983 C C . MET B 1 105 ? -9.305 14.672 25.641 1 56.81 105 MET B C 1
ATOM 4985 O O . MET B 1 105 ? -10.117 14.484 24.734 1 56.81 105 MET B O 1
ATOM 4989 N N . LEU B 1 106 ? -8.305 14 26 1 54 106 LEU B N 1
ATOM 4990 C CA . LEU B 1 106 ? -8.031 12.82 25.172 1 54 106 LEU B CA 1
ATOM 4991 C C . LEU B 1 106 ? -9.047 11.719 25.453 1 54 106 LEU B C 1
ATOM 4993 O O . LEU B 1 106 ? -9.469 11.016 24.531 1 54 106 LEU B O 1
ATOM 4997 N N . ILE B 1 107 ? -9.461 11.672 26.719 1 53.03 107 ILE B N 1
ATOM 4998 C CA . ILE B 1 107 ? -10.258 10.523 27.141 1 53.03 107 ILE B CA 1
ATOM 4999 C C . ILE B 1 107 ? -11.742 10.836 26.969 1 53.03 107 ILE B C 1
ATOM 5001 O O . ILE B 1 107 ? -12.562 9.922 26.781 1 53.03 107 ILE B O 1
ATOM 5005 N N . GLN B 1 108 ? -12.102 12.125 27.062 1 55.56 108 GLN B N 1
ATOM 5006 C CA . GLN B 1 108 ? -13.531 12.383 26.938 1 55.56 108 GLN B CA 1
ATOM 5007 C C . GLN B 1 108 ? -13.82 13.359 25.812 1 55.56 108 GLN B C 1
ATOM 5009 O O . GLN B 1 108 ? -13.844 14.578 26.016 1 55.56 108 GLN B O 1
ATOM 5014 N N . PRO B 1 109 ? -13.914 12.734 24.641 1 58.22 109 PRO B N 1
ATOM 5015 C CA . PRO B 1 109 ? -14.266 13.641 23.547 1 58.22 109 PRO B CA 1
ATOM 5016 C C . PRO B 1 109 ? -15.586 14.367 23.781 1 58.22 109 PRO B C 1
ATOM 5018 O O . PRO B 1 109 ? -16.5 13.812 24.391 1 58.22 109 PRO B O 1
ATOM 5021 N N . PRO B 1 110 ? -15.617 15.602 23.422 1 64.12 110 PRO B N 1
ATOM 5022 C CA . PRO B 1 110 ? -16.781 16.406 23.781 1 64.12 110 PRO B CA 1
ATOM 5023 C C . PRO B 1 110 ? -18.078 15.867 23.188 1 64.12 110 PRO B C 1
ATOM 5025 O O . PRO B 1 110 ? -18.156 15.602 21.984 1 64.12 110 PRO B O 1
ATOM 5028 N N . ALA B 1 111 ? -19 15.5 24.016 1 74.94 111 ALA B N 1
ATOM 5029 C CA . ALA B 1 111 ? -20.359 15.109 23.656 1 74.94 111 ALA B CA 1
ATOM 5030 C C . ALA B 1 111 ? -20.969 16.078 22.656 1 74.94 111 ALA B C 1
ATOM 5032 O O . ALA B 1 111 ? -21.797 15.695 21.828 1 74.94 111 ALA B O 1
ATOM 5033 N N . ASN B 1 112 ? -20.453 17.203 22.641 1 81.31 112 ASN B N 1
ATOM 5034 C CA . ASN B 1 112 ? -21 18.25 21.781 1 81.31 112 ASN B CA 1
ATOM 5035 C C . ASN B 1 112 ? -20.688 17.984 20.312 1 81.31 112 ASN B C 1
ATOM 5037 O O . ASN B 1 112 ? -21.516 18.219 19.438 1 81.31 112 ASN B O 1
ATOM 5041 N N . MET B 1 113 ? -19.547 17.438 20.078 1 83.75 113 MET B N 1
ATOM 5042 C CA . MET B 1 113 ? -19.188 17.141 18.703 1 83.75 113 MET B CA 1
ATOM 5043 C C . MET B 1 113 ? -20.078 16.016 18.141 1 83.75 113 MET B C 1
ATOM 5045 O O . MET B 1 113 ? -20.484 16.078 16.984 1 83.75 113 MET B O 1
ATOM 5049 N N . THR B 1 114 ? -20.328 15.023 18.969 1 89.75 114 THR B N 1
ATOM 5050 C CA . THR B 1 114 ? -21.203 13.922 18.578 1 89.75 114 THR B CA 1
ATOM 5051 C C . THR B 1 114 ? -22.594 14.445 18.203 1 89.75 114 THR B C 1
ATOM 5053 O O . THR B 1 114 ? -23.141 14.055 17.172 1 89.75 114 THR B O 1
ATOM 5056 N N . ARG B 1 115 ? -23.094 15.344 18.984 1 90.06 115 ARG B N 1
ATOM 5057 C CA . ARG B 1 115 ? -24.406 15.922 18.719 1 90.06 115 ARG B CA 1
ATOM 5058 C C . ARG B 1 115 ? -24.391 16.781 17.469 1 90.06 115 ARG B C 1
ATOM 5060 O O . ARG B 1 115 ? -25.344 16.766 16.688 1 90.06 115 ARG B O 1
ATOM 5067 N N . LEU B 1 116 ? -23.344 17.484 17.312 1 88.69 116 LEU B N 1
ATOM 5068 C CA . LEU B 1 116 ? -23.203 18.359 16.156 1 88.69 116 LEU B CA 1
ATOM 5069 C C . LEU B 1 116 ? -23.328 17.562 14.859 1 88.69 116 LEU B C 1
ATOM 5071 O O . LEU B 1 116 ? -24.109 17.922 13.977 1 88.69 116 LEU B O 1
ATOM 5075 N N . PHE B 1 117 ? -22.641 16.5 14.758 1 92.94 117 PHE B N 1
ATOM 5076 C CA . PHE B 1 117 ? -22.641 15.688 13.539 1 92.94 117 PHE B CA 1
ATOM 5077 C C . PHE B 1 117 ? -23.969 14.961 13.383 1 92.94 117 PHE B C 1
ATOM 5079 O O . PHE B 1 117 ? -24.453 14.789 12.266 1 92.94 117 PHE B O 1
ATOM 5086 N N . THR B 1 118 ? -24.562 14.562 14.516 1 94.94 118 THR B N 1
ATOM 5087 C CA . THR B 1 118 ? -25.844 13.875 14.461 1 94.94 118 THR B CA 1
ATOM 5088 C C . THR B 1 118 ? -26.938 14.812 13.945 1 94.94 118 THR B C 1
ATOM 5090 O O . THR B 1 118 ? -27.734 14.438 13.078 1 94.94 118 THR B O 1
ATOM 5093 N N . TYR B 1 119 ? -26.938 16.031 14.5 1 93.81 119 TYR B N 1
ATOM 5094 C CA . TYR B 1 119 ? -27.953 17 14.102 1 93.81 119 TYR B CA 1
ATOM 5095 C C . TYR B 1 119 ? -27.797 17.391 12.633 1 93.81 119 TYR B C 1
ATOM 5097 O O . TYR B 1 119 ? -28.781 17.531 11.914 1 93.81 119 TYR B O 1
ATOM 5105 N N . MET B 1 120 ? -26.547 17.625 12.25 1 94.62 120 MET B N 1
ATOM 5106 C CA . MET B 1 120 ? -26.281 17.922 10.844 1 94.62 120 MET B CA 1
ATOM 5107 C C . MET B 1 120 ? -26.812 16.797 9.953 1 94.62 120 MET B C 1
ATOM 5109 O O . MET B 1 120 ? -27.484 17.078 8.945 1 94.62 120 MET B O 1
ATOM 5113 N N . CYS B 1 121 ? -26.594 15.57 10.305 1 96.94 121 CYS B N 1
ATOM 5114 C CA . CYS B 1 121 ? -27 14.414 9.516 1 96.94 121 CYS B CA 1
ATOM 5115 C C . CYS B 1 121 ? -28.531 14.336 9.438 1 96.94 121 CYS B C 1
ATOM 5117 O O . CYS B 1 121 ? -29.078 14.07 8.367 1 96.94 121 CYS B O 1
ATOM 5119 N N . GLU B 1 122 ? -29.188 14.555 10.57 1 96.88 122 GLU B N 1
ATOM 5120 C CA . GLU B 1 122 ? -30.656 14.555 10.602 1 96.88 122 GLU B CA 1
ATOM 5121 C C . GLU B 1 122 ? -31.219 15.641 9.688 1 96.88 122 GLU B C 1
ATOM 5123 O O . GLU B 1 122 ? -32.25 15.422 9.016 1 96.88 122 GLU B O 1
ATOM 5128 N N . GLY B 1 123 ? -30.547 16.766 9.703 1 94.69 123 GLY B N 1
ATOM 5129 C CA . GLY B 1 123 ? -30.969 17.828 8.812 1 94.69 123 GLY B CA 1
ATOM 5130 C C . GLY B 1 123 ? -30.922 17.453 7.348 1 94.69 123 GLY B C 1
ATOM 5131 O O . GLY B 1 123 ? -31.734 17.922 6.551 1 94.69 123 GLY B O 1
ATOM 5132 N N . VAL B 1 124 ? -30.016 16.578 6.984 1 97 124 VAL B N 1
ATOM 5133 C CA . VAL B 1 124 ? -29.828 16.188 5.594 1 97 124 VAL B CA 1
ATOM 5134 C C . VAL B 1 124 ? -30.859 15.125 5.219 1 97 124 VAL B C 1
ATOM 5136 O O . VAL B 1 124 ? -31.641 15.312 4.281 1 97 124 VAL B O 1
ATOM 5139 N N . PHE B 1 125 ? -30.984 13.961 5.992 1 96.94 125 PHE B N 1
ATOM 5140 C CA . PHE B 1 125 ? -31.812 12.844 5.543 1 96.94 125 PHE B CA 1
ATOM 5141 C C . PHE B 1 125 ? -33.281 13.109 5.836 1 96.94 125 PHE B C 1
ATOM 5143 O O . PHE B 1 125 ? -34.156 12.406 5.328 1 96.94 125 PHE B O 1
ATOM 5150 N N . ASN B 1 126 ? -33.625 14.164 6.656 1 96.25 126 ASN B N 1
ATOM 5151 C CA . ASN B 1 126 ? -35 14.539 6.883 1 96.25 126 ASN B CA 1
ATOM 5152 C C . ASN B 1 126 ? -35.562 15.375 5.734 1 96.25 126 ASN B C 1
ATOM 5154 O O . ASN B 1 126 ? -36.781 15.578 5.625 1 96.25 126 ASN B O 1
ATOM 5158 N N . ASP B 1 127 ? -34.656 15.953 4.945 1 96.12 127 ASP B N 1
ATOM 5159 C CA . ASP B 1 127 ? -35.094 16.641 3.732 1 96.12 127 ASP B CA 1
ATOM 5160 C C . ASP B 1 127 ? -35.5 15.648 2.645 1 96.12 127 ASP B C 1
ATOM 5162 O O . ASP B 1 127 ? -34.688 15.328 1.771 1 96.12 127 ASP B O 1
ATOM 5166 N N . GLU B 1 128 ? -36.75 15.336 2.566 1 96.06 128 GLU B N 1
ATOM 5167 C CA . GLU B 1 128 ? -37.219 14.273 1.689 1 96.06 128 GLU B CA 1
ATOM 5168 C C . GLU B 1 128 ? -37.094 14.664 0.22 1 96.06 128 GLU B C 1
ATOM 5170 O O . GLU B 1 128 ? -36.812 13.812 -0.626 1 96.06 128 GLU B O 1
ATOM 5175 N N . GLU B 1 129 ? -37.312 15.859 -0.024 1 96.75 129 GLU B N 1
ATOM 5176 C CA . GLU B 1 129 ? -37.188 16.328 -1.4 1 96.75 129 GLU B CA 1
ATOM 5177 C C . GLU B 1 129 ? -35.75 16.156 -1.895 1 96.75 129 GLU B C 1
ATOM 5179 O O . GLU B 1 129 ? -35.531 15.688 -3.01 1 96.75 129 GLU B O 1
ATOM 5184 N N . LEU B 1 130 ? -34.812 16.578 -1.102 1 96.94 130 LEU B N 1
ATOM 5185 C CA . LEU B 1 130 ? -33.406 16.422 -1.438 1 96.94 130 LEU B CA 1
ATOM 5186 C C . LEU B 1 130 ? -33.062 14.961 -1.651 1 96.94 130 LEU B C 1
ATOM 5188 O O . LEU B 1 130 ? -32.406 14.617 -2.637 1 96.94 130 LEU B O 1
ATOM 5192 N N . MET B 1 131 ? -33.469 14.117 -0.75 1 97.25 131 MET B N 1
ATOM 5193 C CA . MET B 1 131 ? -33.156 12.695 -0.816 1 97.25 131 MET B CA 1
ATOM 5194 C C . MET B 1 131 ? -33.688 12.062 -2.094 1 97.25 131 MET B C 1
ATOM 5196 O O . MET B 1 131 ? -33.031 11.234 -2.715 1 97.25 131 MET B O 1
ATOM 5200 N N . ASN B 1 132 ? -34.906 12.484 -2.471 1 97.38 132 ASN B N 1
ATOM 5201 C CA . ASN B 1 132 ? -35.5 11.984 -3.705 1 97.38 132 ASN B CA 1
ATOM 5202 C C . ASN B 1 132 ? -34.719 12.438 -4.934 1 97.38 132 ASN B C 1
ATOM 5204 O O . ASN B 1 132 ? -34.5 11.664 -5.867 1 97.38 132 ASN B O 1
ATOM 5208 N N . ARG B 1 133 ? -34.281 13.648 -4.875 1 97.31 133 ARG B N 1
ATOM 5209 C CA . ARG B 1 133 ? -33.5 14.188 -5.969 1 97.31 133 ARG B CA 1
ATOM 5210 C C . ARG B 1 133 ? -32.188 13.414 -6.113 1 97.31 133 ARG B C 1
ATOM 5212 O O . ARG B 1 133 ? -31.75 13.117 -7.23 1 97.31 133 ARG B O 1
ATOM 5219 N N . LEU B 1 134 ? -31.531 13.141 -5.016 1 97.94 134 LEU B N 1
ATOM 5220 C CA . LEU B 1 134 ? -30.266 12.414 -5.035 1 97.94 134 LEU B CA 1
ATOM 5221 C C . LEU B 1 134 ? -30.469 11 -5.578 1 97.94 134 LEU B C 1
ATOM 5223 O O . LEU B 1 134 ? -29.641 10.5 -6.336 1 97.94 134 LEU B O 1
ATOM 5227 N N . ARG B 1 135 ? -31.516 10.359 -5.215 1 97.5 135 ARG B N 1
ATOM 5228 C CA . ARG B 1 135 ? -31.812 9.008 -5.684 1 97.5 135 ARG B CA 1
ATOM 5229 C C . ARG B 1 135 ? -32.094 8.992 -7.184 1 97.5 135 ARG B C 1
ATOM 5231 O O . ARG B 1 135 ? -31.609 8.109 -7.898 1 97.5 135 ARG B O 1
ATOM 5238 N N . GLU B 1 136 ? -32.812 9.938 -7.668 1 97.5 136 GLU B N 1
ATOM 5239 C CA . GLU B 1 136 ? -33.25 9.992 -9.062 1 97.5 136 GLU B CA 1
ATOM 5240 C C . GLU B 1 136 ? -32.062 10.312 -9.984 1 97.5 136 GLU B C 1
ATOM 5242 O O . GLU B 1 136 ? -32.062 9.93 -11.156 1 97.5 136 GLU B O 1
ATOM 5247 N N . ARG B 1 137 ? -31.094 10.953 -9.438 1 97.19 137 ARG B N 1
ATOM 5248 C CA . ARG B 1 137 ? -29.953 11.367 -10.242 1 97.19 137 ARG B CA 1
ATOM 5249 C C . ARG B 1 137 ? -29.109 10.164 -10.648 1 97.19 137 ARG B C 1
ATOM 5251 O O . ARG B 1 137 ? -28.391 10.219 -11.641 1 97.19 137 ARG B O 1
ATOM 5258 N N . LYS B 1 138 ? -29.141 9.102 -9.906 1 97.81 138 LYS B N 1
ATOM 5259 C CA . LYS B 1 138 ? -28.453 7.844 -10.172 1 97.81 138 LYS B CA 1
ATOM 5260 C C . LYS B 1 138 ? -26.953 8.062 -10.297 1 97.81 138 LYS B C 1
ATOM 5262 O O . LYS B 1 138 ? -26.344 7.73 -11.32 1 97.81 138 LYS B O 1
ATOM 5267 N N . PHE B 1 139 ? -26.328 8.539 -9.242 1 98.69 139 PHE B N 1
ATOM 5268 C CA . PHE B 1 139 ? -24.891 8.727 -9.188 1 98.69 139 PHE B CA 1
ATOM 5269 C C . PHE B 1 139 ? -24.156 7.391 -9.312 1 98.69 139 PHE B C 1
ATOM 5271 O O . PHE B 1 139 ? -24.656 6.367 -8.844 1 98.69 139 PHE B O 1
ATOM 5278 N N . ASP B 1 140 ? -23 7.48 -9.961 1 98.56 140 ASP B N 1
ATOM 5279 C CA . ASP B 1 140 ? -22.172 6.285 -10.109 1 98.56 140 ASP B CA 1
ATOM 5280 C C . ASP B 1 140 ? -21.328 6.047 -8.859 1 98.56 140 ASP B C 1
ATOM 5282 O O . ASP B 1 140 ? -20.969 4.91 -8.547 1 98.56 140 ASP B O 1
ATOM 5286 N N . LEU B 1 141 ? -21 7.148 -8.195 1 98.81 141 LEU B N 1
ATOM 5287 C CA . LEU B 1 141 ? -20.031 7.051 -7.109 1 98.81 141 LEU B CA 1
ATOM 5288 C C . LEU B 1 141 ? -20.234 8.18 -6.105 1 98.81 141 LEU B C 1
ATOM 5290 O O . LEU B 1 141 ? -20.516 9.32 -6.488 1 98.81 141 LEU B O 1
ATOM 5294 N N . GLY B 1 142 ? -20.109 7.844 -4.801 1 98.88 142 GLY B N 1
ATOM 5295 C CA . GLY B 1 142 ? -20.125 8.82 -3.727 1 98.88 142 GLY B CA 1
ATOM 5296 C C . GLY B 1 142 ? -18.781 8.938 -3.014 1 98.88 142 GLY B C 1
ATOM 5297 O O . GLY B 1 142 ? -18.109 7.926 -2.777 1 98.88 142 GLY B O 1
ATOM 5298 N N . ILE B 1 143 ? -18.359 10.156 -2.674 1 98.94 143 ILE B N 1
ATOM 5299 C CA . ILE B 1 143 ? -17.125 10.398 -1.928 1 98.94 143 ILE B CA 1
ATOM 5300 C C . ILE B 1 143 ? -17.438 11.211 -0.671 1 98.94 143 ILE B C 1
ATOM 5302 O O . ILE B 1 143 ? -18.156 12.219 -0.735 1 98.94 143 ILE B O 1
ATOM 5306 N N . ALA B 1 144 ? -16.969 10.773 0.456 1 98.62 144 ALA B N 1
ATOM 5307 C CA . ALA B 1 144 ? -17.156 11.477 1.721 1 98.62 144 ALA B CA 1
ATOM 5308 C C . ALA B 1 144 ? -15.977 11.266 2.654 1 98.62 144 ALA B C 1
ATOM 5310 O O . ALA B 1 144 ? -15.148 10.375 2.428 1 98.62 144 ALA B O 1
ATOM 5311 N N . GLU B 1 145 ? -15.875 12.117 3.605 1 97.06 145 GLU B N 1
ATOM 5312 C CA . GLU B 1 145 ? -14.828 11.977 4.609 1 97.06 145 GLU B CA 1
ATOM 5313 C C . GLU B 1 145 ? -15.297 11.117 5.777 1 97.06 145 GLU B C 1
ATOM 5315 O O . GLU B 1 145 ? -16.422 11.273 6.27 1 97.06 145 GLU B O 1
ATOM 5320 N N . ALA B 1 146 ? -14.453 10.227 6.203 1 96.12 146 ALA B N 1
ATOM 5321 C CA . ALA B 1 146 ? -14.812 9.266 7.246 1 96.12 146 ALA B CA 1
ATOM 5322 C C . ALA B 1 146 ? -14.562 9.844 8.633 1 96.12 146 ALA B C 1
ATOM 5324 O O . ALA B 1 146 ? -14.242 9.109 9.57 1 96.12 146 ALA B O 1
ATOM 5325 N N . PHE B 1 147 ? -14.602 11.094 8.734 1 92.44 147 PHE B N 1
ATOM 5326 C CA . PHE B 1 147 ? -14.656 11.703 10.055 1 92.44 147 PHE B CA 1
ATOM 5327 C C . PHE B 1 147 ? -16.016 11.453 10.711 1 92.44 147 PHE B C 1
ATOM 5329 O O . PHE B 1 147 ? -16.109 11.352 11.938 1 92.44 147 PHE B O 1
ATOM 5336 N N . ASP B 1 148 ? -16.984 11.32 9.945 1 93.06 148 ASP B N 1
ATOM 5337 C CA . ASP B 1 148 ? -18.344 10.93 10.328 1 93.06 148 ASP B CA 1
ATOM 5338 C C . ASP B 1 148 ? -18.953 9.977 9.289 1 93.06 148 ASP B C 1
ATOM 5340 O O . ASP B 1 148 ? -18.328 9.695 8.266 1 93.06 148 ASP B O 1
ATOM 5344 N N . ILE B 1 149 ? -20.141 9.453 9.602 1 97.19 149 ILE B N 1
ATOM 5345 C CA . ILE B 1 149 ? -20.656 8.375 8.766 1 97.19 149 ILE B CA 1
ATOM 5346 C C . ILE B 1 149 ? -21.828 8.875 7.93 1 97.19 149 ILE B C 1
ATOM 5348 O O . ILE B 1 149 ? -22.344 8.148 7.074 1 97.19 149 ILE B O 1
ATOM 5352 N N . CYS B 1 150 ? -22.219 10.141 8.086 1 98.25 150 CYS B N 1
ATOM 5353 C CA . CYS B 1 150 ? -23.438 10.664 7.48 1 98.25 150 CYS B CA 1
ATOM 5354 C C . CYS B 1 150 ? -23.391 10.531 5.961 1 98.25 150 CYS B C 1
ATOM 5356 O O . CYS B 1 150 ? -24.359 10.047 5.348 1 98.25 150 CYS B O 1
ATOM 5358 N N . GLY B 1 151 ? -22.281 10.992 5.316 1 98.62 151 GLY B N 1
ATOM 5359 C CA . GLY B 1 151 ? -22.156 10.883 3.869 1 98.62 151 GLY B CA 1
ATOM 5360 C C . GLY B 1 151 ? -22.391 9.477 3.357 1 98.62 151 GLY B C 1
ATOM 5361 O O . GLY B 1 151 ? -23.125 9.281 2.383 1 98.62 151 GLY B O 1
ATOM 5362 N N . PHE B 1 152 ? -21.891 8.477 3.99 1 98.75 152 PHE B N 1
ATOM 5363 C CA . PHE B 1 152 ? -22.016 7.09 3.57 1 98.75 152 PHE B CA 1
ATOM 5364 C C . PHE B 1 152 ? -23.438 6.586 3.75 1 98.75 152 PHE B C 1
ATOM 5366 O O . PHE B 1 152 ? -23.922 5.773 2.957 1 98.75 152 PHE B O 1
ATOM 5373 N N . GLY B 1 153 ? -24.078 7.055 4.879 1 98.69 153 GLY B N 1
ATOM 5374 C CA . GLY B 1 153 ? -25.5 6.734 5.023 1 98.69 153 GLY B CA 1
ATOM 5375 C C . GLY B 1 153 ? -26.359 7.293 3.902 1 98.69 153 GLY B C 1
ATOM 5376 O O . GLY B 1 153 ? -27.25 6.613 3.402 1 98.69 153 GLY B O 1
ATOM 5377 N N . ILE B 1 154 ? -26.062 8.516 3.535 1 98.75 154 ILE B N 1
ATOM 5378 C CA . ILE B 1 154 ? -26.797 9.172 2.453 1 98.75 154 ILE B CA 1
ATOM 5379 C C . ILE B 1 154 ? -26.562 8.414 1.146 1 98.75 154 ILE B C 1
ATOM 5381 O O . ILE B 1 154 ? -27.5 8.219 0.363 1 98.75 154 ILE B O 1
ATOM 5385 N N . PHE B 1 155 ? -25.312 8.008 0.879 1 98.81 155 PHE B N 1
ATOM 5386 C CA . PHE B 1 155 ? -25 7.238 -0.319 1 98.81 155 PHE B CA 1
ATOM 5387 C C . PHE B 1 155 ? -25.797 5.941 -0.351 1 98.81 155 PHE B C 1
ATOM 5389 O O . PHE B 1 155 ? -26.266 5.516 -1.413 1 98.81 155 PHE B O 1
ATOM 5396 N N . GLU B 1 156 ? -25.875 5.273 0.816 1 98.12 156 GLU B N 1
ATOM 5397 C CA . GLU B 1 156 ? -26.641 4.039 0.924 1 98.12 156 GLU B CA 1
ATOM 5398 C C . GLU B 1 156 ? -28.109 4.266 0.566 1 98.12 156 GLU B C 1
ATOM 5400 O O . GLU B 1 156 ? -28.703 3.488 -0.191 1 98.12 156 GLU B O 1
ATOM 5405 N N . LEU B 1 157 ? -28.734 5.324 1.108 1 97.81 157 LEU B N 1
ATOM 5406 C CA . LEU B 1 157 ? -30.141 5.645 0.863 1 97.81 157 LEU B CA 1
ATOM 5407 C C . LEU B 1 157 ? -30.359 6.027 -0.595 1 97.81 157 LEU B C 1
ATOM 5409 O O . LEU B 1 157 ? -31.422 5.746 -1.161 1 97.81 157 LEU B O 1
ATOM 5413 N N . ALA B 1 158 ? -29.359 6.684 -1.179 1 98.19 158 ALA B N 1
ATOM 5414 C CA . ALA B 1 158 ? -29.453 7.102 -2.574 1 98.19 158 ALA B CA 1
ATOM 5415 C C . ALA B 1 158 ? -29.094 5.953 -3.518 1 98.19 158 ALA B C 1
ATOM 5417 O O . ALA B 1 158 ? -29.094 6.125 -4.738 1 98.19 158 ALA B O 1
ATOM 5418 N N . GLU B 1 159 ? -28.719 4.797 -3.012 1 97.56 159 GLU B N 1
ATOM 5419 C CA . GLU B 1 159 ? -28.406 3.572 -3.748 1 97.56 159 GLU B CA 1
ATOM 5420 C C . GLU B 1 159 ? -27.25 3.779 -4.711 1 97.56 159 GLU B C 1
ATOM 5422 O O . GLU B 1 159 ? -27.312 3.385 -5.875 1 97.56 159 GLU B O 1
ATOM 5427 N N . ILE B 1 160 ? -26.281 4.488 -4.23 1 98.56 160 ILE B N 1
ATOM 5428 C CA . ILE B 1 160 ? -25.062 4.691 -5.016 1 98.56 160 ILE B CA 1
ATOM 5429 C C . ILE B 1 160 ? -24.219 3.424 -4.984 1 98.56 160 ILE B C 1
ATOM 5431 O O . ILE B 1 160 ? -23.859 2.93 -3.912 1 98.56 160 ILE B O 1
ATOM 5435 N N . PRO B 1 161 ? -23.828 2.908 -6.121 1 97.69 161 PRO B N 1
ATOM 5436 C CA . PRO B 1 161 ? -23.25 1.566 -6.184 1 97.69 161 PRO B CA 1
ATOM 5437 C C . PRO B 1 161 ? -21.797 1.529 -5.691 1 97.69 161 PRO B C 1
ATOM 5439 O O . PRO B 1 161 ? -21.297 0.472 -5.293 1 97.69 161 PRO B O 1
ATOM 5442 N N . ALA B 1 162 ? -21.078 2.674 -5.766 1 98.31 162 ALA B N 1
ATOM 5443 C CA . ALA B 1 162 ? -19.688 2.736 -5.363 1 98.31 162 ALA B CA 1
ATOM 5444 C C . ALA B 1 162 ? -19.422 3.928 -4.441 1 98.31 162 ALA B C 1
ATOM 5446 O O . ALA B 1 162 ? -19.984 5.012 -4.652 1 98.31 162 ALA B O 1
ATOM 5447 N N . THR B 1 163 ? -18.609 3.68 -3.42 1 98.75 163 THR B N 1
ATOM 5448 C CA . THR B 1 163 ? -18.281 4.762 -2.498 1 98.75 163 THR B CA 1
ATOM 5449 C C . THR B 1 163 ? -16.781 4.789 -2.209 1 98.75 163 THR B C 1
ATOM 5451 O O . THR B 1 163 ? -16.109 3.766 -2.309 1 98.75 163 THR B O 1
ATOM 5454 N N . ILE B 1 164 ? -16.266 5.93 -1.936 1 98.88 164 ILE B N 1
ATOM 5455 C CA . ILE B 1 164 ? -14.883 6.145 -1.539 1 98.88 164 ILE B CA 1
ATOM 5456 C C . ILE B 1 164 ? -14.836 6.949 -0.243 1 98.88 164 ILE B C 1
ATOM 5458 O O . ILE B 1 164 ? -15.516 7.969 -0.112 1 98.88 164 ILE B O 1
ATOM 5462 N N . ALA B 1 165 ? -14.125 6.406 0.717 1 98.56 165 ALA B N 1
ATOM 5463 C CA . ALA B 1 165 ? -13.867 7.156 1.945 1 98.56 165 ALA B CA 1
ATOM 5464 C C . ALA B 1 165 ? -12.586 7.977 1.829 1 98.56 165 ALA B C 1
ATOM 5466 O O . ALA B 1 165 ? -11.602 7.52 1.248 1 98.56 165 ALA B O 1
ATOM 5467 N N . THR B 1 166 ? -12.68 9.164 2.34 1 97.62 166 THR B N 1
ATOM 5468 C CA . THR B 1 166 ? -11.484 10.008 2.393 1 97.62 166 THR B CA 1
ATOM 5469 C C . THR B 1 166 ? -11.188 10.438 3.824 1 97.62 166 THR B C 1
ATOM 5471 O O . THR B 1 166 ? -12 10.211 4.727 1 97.62 166 THR B O 1
ATOM 5474 N N . PHE B 1 167 ? -10.039 10.93 3.992 1 94.5 167 PHE B N 1
ATOM 5475 C CA . PHE B 1 167 ? -9.672 11.562 5.254 1 94.5 167 PHE B CA 1
ATOM 5476 C C . PHE B 1 167 ? -8.703 12.719 5.012 1 94.5 167 PHE B C 1
ATOM 5478 O O . PHE B 1 167 ? -7.633 12.531 4.434 1 94.5 167 PHE B O 1
ATOM 5485 N N . SER B 1 168 ? -9.094 13.914 5.465 1 92.88 168 SER B N 1
ATOM 5486 C CA . SER B 1 168 ? -8.359 15.141 5.16 1 92.88 168 SER B CA 1
ATOM 5487 C C . SER B 1 168 ? -7.09 15.242 5.996 1 92.88 168 SER B C 1
ATOM 5489 O O . SER B 1 168 ? -6.215 16.062 5.699 1 92.88 168 SER B O 1
ATOM 5491 N N . SER B 1 169 ? -6.969 14.523 7.059 1 90 169 SER B N 1
ATOM 5492 C CA . SER B 1 169 ? -5.727 14.406 7.812 1 90 169 SER B CA 1
ATOM 5493 C C . SER B 1 169 ? -4.895 13.227 7.324 1 90 169 SER B C 1
ATOM 5495 O O . SER B 1 169 ? -5.211 12.617 6.297 1 90 169 SER B O 1
ATOM 5497 N N . VAL B 1 170 ? -3.904 13.078 8.094 1 87.81 170 VAL B N 1
ATOM 5498 C CA . VAL B 1 170 ? -3.113 11.922 7.688 1 87.81 170 VAL B CA 1
ATOM 5499 C C . VAL B 1 170 ? -3.92 10.641 7.895 1 87.81 170 VAL B C 1
ATOM 5501 O O . VAL B 1 170 ? -5.109 10.695 8.219 1 87.81 170 VAL B O 1
ATOM 5504 N N . HIS B 1 171 ? -3.521 9.531 7.965 1 84.06 171 HIS B N 1
ATOM 5505 C CA . HIS B 1 171 ? -4.207 8.242 8.07 1 84.06 171 HIS B CA 1
ATOM 5506 C C . HIS B 1 171 ? -4.887 8.094 9.422 1 84.06 171 HIS B C 1
ATOM 5508 O O . HIS B 1 171 ? -4.305 8.422 10.461 1 84.06 171 HIS B O 1
ATOM 5514 N N . ALA B 1 172 ? -6.207 7.852 9.477 1 84.44 172 ALA B N 1
ATOM 5515 C CA . ALA B 1 172 ? -6.988 7.727 10.703 1 84.44 172 ALA B CA 1
ATOM 5516 C C . ALA B 1 172 ? -7.105 6.266 11.133 1 84.44 172 ALA B C 1
ATOM 5518 O O . ALA B 1 172 ? -7.551 5.418 10.352 1 84.44 172 ALA B O 1
ATOM 5519 N N . ASP B 1 173 ? -6.906 6.031 12.375 1 88.56 173 ASP B N 1
ATOM 5520 C CA . ASP B 1 173 ? -6.902 4.664 12.883 1 88.56 173 ASP B CA 1
ATOM 5521 C C . ASP B 1 173 ? -8.32 4.109 12.977 1 88.56 173 ASP B C 1
ATOM 5523 O O . ASP B 1 173 ? -8.531 2.902 12.844 1 88.56 173 ASP B O 1
ATOM 5527 N N . ALA B 1 174 ? -9.297 5.027 13.164 1 88.69 174 ALA B N 1
ATOM 5528 C CA . ALA B 1 174 ? -10.68 4.559 13.172 1 88.69 174 ALA B CA 1
ATOM 5529 C C . ALA B 1 174 ? -11.062 3.945 11.828 1 88.69 174 ALA B C 1
ATOM 5531 O O . ALA B 1 174 ? -11.727 2.912 11.773 1 88.69 174 ALA B O 1
ATOM 5532 N N . LEU B 1 175 ? -10.664 4.605 10.836 1 92.06 175 LEU B N 1
ATOM 5533 C CA . LEU B 1 175 ? -10.906 4.09 9.492 1 92.06 175 LEU B CA 1
ATOM 5534 C C . LEU B 1 175 ? -10.117 2.809 9.242 1 92.06 175 LEU B C 1
ATOM 5536 O O . LEU B 1 175 ? -10.625 1.866 8.641 1 92.06 175 LEU B O 1
ATOM 5540 N N . SER B 1 176 ? -8.891 2.748 9.742 1 93.69 176 SER B N 1
ATOM 5541 C CA . SER B 1 176 ? -8.062 1.557 9.609 1 93.69 176 SER B CA 1
ATOM 5542 C C . SER B 1 176 ? -8.75 0.334 10.211 1 93.69 176 SER B C 1
ATOM 5544 O O . SER B 1 176 ? -8.742 -0.743 9.609 1 93.69 176 SER B O 1
ATOM 5546 N N . THR B 1 177 ? -9.305 0.562 11.328 1 92.88 177 THR B N 1
ATOM 5547 C CA . THR B 1 177 ? -9.984 -0.542 11.992 1 92.88 177 THR B CA 1
ATOM 5548 C C . THR B 1 177 ? -11.164 -1.029 11.156 1 92.88 177 THR B C 1
ATOM 5550 O O . THR B 1 177 ? -11.375 -2.236 11.008 1 92.88 177 THR B O 1
ATOM 5553 N N . ALA B 1 178 ? -11.867 -0.118 10.633 1 94.5 178 ALA B N 1
ATOM 5554 C CA . ALA B 1 178 ? -13.078 -0.459 9.883 1 94.5 178 ALA B CA 1
ATOM 5555 C C . ALA B 1 178 ? -12.742 -1.253 8.625 1 94.5 178 ALA B C 1
ATOM 5557 O O . ALA B 1 178 ? -13.5 -2.131 8.219 1 94.5 178 ALA B O 1
ATOM 5558 N N . ILE B 1 179 ? -11.609 -1.021 8.016 1 96 179 ILE B N 1
ATOM 5559 C CA . ILE B 1 179 ? -11.312 -1.673 6.742 1 96 179 ILE B CA 1
ATOM 5560 C C . ILE B 1 179 ? -10.328 -2.816 6.965 1 96 179 ILE B C 1
ATOM 5562 O O . ILE B 1 179 ? -9.914 -3.479 6.012 1 96 179 ILE B O 1
ATOM 5566 N N . GLY B 1 180 ? -9.898 -3.014 8.172 1 94.44 180 GLY B N 1
ATOM 5567 C CA . GLY B 1 180 ? -9.055 -4.148 8.508 1 94.44 180 GLY B CA 1
ATOM 5568 C C . GLY B 1 180 ? -7.574 -3.857 8.336 1 94.44 180 GLY B C 1
ATOM 5569 O O . GLY B 1 180 ? -6.777 -4.77 8.117 1 94.44 180 GLY B O 1
ATOM 5570 N N . GLU B 1 181 ? -7.184 -2.672 8.375 1 94.69 181 GLU B N 1
ATOM 5571 C CA . GLU B 1 181 ? -5.781 -2.262 8.32 1 94.69 181 GLU B CA 1
ATOM 5572 C C . GLU B 1 181 ? -5.129 -2.344 9.695 1 94.69 181 GLU B C 1
ATOM 5574 O O . GLU B 1 181 ? -5.734 -1.971 10.695 1 94.69 181 GLU B O 1
ATOM 5579 N N . PRO B 1 182 ? -3.881 -2.797 9.75 1 92.06 182 PRO B N 1
ATOM 5580 C CA . PRO B 1 182 ? -3.232 -2.947 11.055 1 92.06 182 PRO B CA 1
ATOM 5581 C C . PRO B 1 182 ? -2.99 -1.608 11.75 1 92.06 182 PRO B C 1
ATOM 5583 O O . PRO B 1 182 ? -2.648 -0.621 11.094 1 92.06 182 PRO B O 1
ATOM 5586 N N . ILE B 1 183 ? -3.17 -1.642 13.047 1 92.25 183 ILE B N 1
ATOM 5587 C CA . ILE B 1 183 ? -2.83 -0.515 13.914 1 92.25 183 ILE B CA 1
ATOM 5588 C C . ILE B 1 183 ? -1.566 -0.835 14.711 1 92.25 183 ILE B C 1
ATOM 5590 O O . ILE B 1 183 ? -1.519 -1.828 15.438 1 92.25 183 ILE B O 1
ATOM 5594 N N . THR B 1 184 ? -0.525 -0.028 14.562 1 93.31 184 THR B N 1
ATOM 5595 C CA . THR B 1 184 ? 0.763 -0.305 15.188 1 93.31 184 THR B CA 1
ATOM 5596 C C . THR B 1 184 ? 1.196 0.861 16.062 1 93.31 184 THR B C 1
ATOM 5598 O O . THR B 1 184 ? 2.098 1.62 15.703 1 93.31 184 THR B O 1
ATOM 5601 N N . PRO B 1 185 ? 0.682 0.913 17.25 1 94.5 185 PRO B N 1
ATOM 5602 C CA . PRO B 1 185 ? 0.973 2.041 18.125 1 94.5 185 PRO B CA 1
ATOM 5603 C C . PRO B 1 185 ? 2.412 2.035 18.641 1 94.5 185 PRO B C 1
ATOM 5605 O O . PRO B 1 185 ? 2.863 3.016 19.234 1 94.5 185 PRO B O 1
ATOM 5608 N N . SER B 1 186 ? 3.111 0.937 18.453 1 95.62 186 SER B N 1
ATOM 5609 C CA . SER B 1 186 ? 4.465 0.81 18.984 1 95.62 186 SER B CA 1
ATOM 5610 C C . SER B 1 186 ? 5.426 1.756 18.281 1 95.62 186 SER B C 1
ATOM 5612 O O . SER B 1 186 ? 6.461 2.131 18.828 1 95.62 186 SER B O 1
ATOM 5614 N N . TYR B 1 187 ? 5.105 2.137 17.016 1 96.31 187 TYR B N 1
ATOM 5615 C CA . TYR B 1 187 ? 6.082 2.975 16.328 1 96.31 187 TYR B CA 1
ATOM 5616 C C . TYR B 1 187 ? 5.387 3.99 15.438 1 96.31 187 TYR B C 1
ATOM 5618 O O . TYR B 1 187 ? 6.047 4.82 14.805 1 96.31 187 TYR B O 1
ATOM 5626 N N . ILE B 1 188 ? 4.098 3.936 15.32 1 96 188 ILE B N 1
ATOM 5627 C CA . ILE B 1 188 ? 3.348 4.926 14.555 1 96 188 ILE B CA 1
ATOM 5628 C C . ILE B 1 188 ? 2.666 5.906 15.508 1 96 188 ILE B C 1
ATOM 5630 O O . ILE B 1 188 ? 1.818 5.512 16.312 1 96 188 ILE B O 1
ATOM 5634 N N . PRO B 1 189 ? 2.994 7.113 15.367 1 95.19 189 PRO B N 1
ATOM 5635 C CA . PRO B 1 189 ? 2.385 8.086 16.281 1 95.19 189 PRO B CA 1
ATOM 5636 C C . PRO B 1 189 ? 0.9 8.305 15.992 1 95.19 189 PRO B C 1
ATOM 5638 O O . PRO B 1 189 ? 0.483 8.328 14.828 1 95.19 189 PRO B O 1
ATOM 5641 N N . GLY B 1 190 ? 0.165 8.445 17.062 1 92.56 190 GLY B N 1
ATOM 5642 C CA . GLY B 1 190 ? -1.241 8.797 16.938 1 92.56 190 GLY B CA 1
ATOM 5643 C C . GLY B 1 190 ? -1.466 10.188 16.375 1 92.56 190 GLY B C 1
ATOM 5644 O O . GLY B 1 190 ? -0.507 10.906 16.094 1 92.56 190 GLY B O 1
ATOM 5645 N N . PRO B 1 191 ? -2.631 10.562 16.203 1 88.81 191 PRO B N 1
ATOM 5646 C CA . PRO B 1 191 ? -2.959 11.805 15.484 1 88.81 191 PRO B CA 1
ATOM 5647 C C . PRO B 1 191 ? -2.445 13.047 16.203 1 88.81 191 PRO B C 1
ATOM 5649 O O . PRO B 1 191 ? -2.191 14.07 15.57 1 88.81 191 PRO B O 1
ATOM 5652 N N . THR B 1 192 ? -2.297 13.039 17.5 1 88.12 192 THR B N 1
ATOM 5653 C CA . THR B 1 192 ? -1.856 14.227 18.219 1 88.12 192 THR B CA 1
ATOM 5654 C C . THR B 1 192 ? -0.534 13.969 18.938 1 88.12 192 THR B C 1
ATOM 5656 O O . THR B 1 192 ? -0.15 14.727 19.828 1 88.12 192 THR B O 1
ATOM 5659 N N . SER B 1 193 ? 0.122 12.906 18.547 1 89.31 193 SER B N 1
ATOM 5660 C CA . SER B 1 193 ? 1.297 12.453 19.281 1 89.31 193 SER B CA 1
ATOM 5661 C C . SER B 1 193 ? 2.465 13.414 19.109 1 89.31 193 SER B C 1
ATOM 5663 O O . SER B 1 193 ? 2.682 13.938 18.016 1 89.31 193 SER B O 1
ATOM 5665 N N . THR B 1 194 ? 3.234 13.578 20.188 1 88.31 194 THR B N 1
ATOM 5666 C CA . THR B 1 194 ? 4.441 14.391 20.156 1 88.31 194 THR B CA 1
ATOM 5667 C C . THR B 1 194 ? 5.691 13.516 20.141 1 88.31 194 THR B C 1
ATOM 5669 O O . THR B 1 194 ? 6.812 14.023 20.141 1 88.31 194 THR B O 1
ATOM 5672 N N . PHE B 1 195 ? 5.57 12.227 20.109 1 90.19 195 PHE B N 1
ATOM 5673 C CA . PHE B 1 195 ? 6.691 11.328 20.359 1 90.19 195 PHE B CA 1
ATOM 5674 C C . PHE B 1 195 ? 7.348 10.891 19.062 1 90.19 195 PHE B C 1
ATOM 5676 O O . PHE B 1 195 ? 8.477 10.391 19.062 1 90.19 195 PHE B O 1
ATOM 5683 N N . GLY B 1 196 ? 6.75 11.07 17.953 1 92.38 196 GLY B N 1
ATOM 5684 C CA . GLY B 1 196 ? 7.305 10.523 16.734 1 92.38 196 GLY B CA 1
ATOM 5685 C C . GLY B 1 196 ? 7.258 9.008 16.688 1 92.38 196 GLY B C 1
ATOM 5686 O O . GLY B 1 196 ? 6.379 8.391 17.281 1 92.38 196 GLY B O 1
ATOM 5687 N N . ASP B 1 197 ? 8.219 8.398 15.93 1 94.56 197 ASP B N 1
ATOM 5688 C CA . ASP B 1 197 ? 8.164 6.953 15.742 1 94.56 197 ASP B CA 1
ATOM 5689 C C . ASP B 1 197 ? 9.188 6.25 16.625 1 94.56 197 ASP B C 1
ATOM 5691 O O . ASP B 1 197 ? 9.234 5.02 16.672 1 94.56 197 ASP B O 1
ATOM 5695 N N . ARG B 1 198 ? 10.047 6.961 17.312 1 95.12 198 ARG B N 1
ATOM 5696 C CA . ARG B 1 198 ? 11.023 6.395 18.234 1 95.12 198 ARG B CA 1
ATOM 5697 C C . ARG B 1 198 ? 10.625 6.664 19.688 1 95.12 198 ARG B C 1
ATOM 5699 O O . ARG B 1 198 ? 11.156 7.578 20.328 1 95.12 198 ARG B O 1
ATOM 5706 N N . MET B 1 199 ? 9.828 5.82 20.156 1 95.81 199 MET B N 1
ATOM 5707 C CA . MET B 1 199 ? 9.234 6.035 21.469 1 95.81 199 MET B CA 1
ATOM 5708 C C . MET B 1 199 ? 9.867 5.121 22.516 1 95.81 199 MET B C 1
ATOM 5710 O O . MET B 1 199 ? 10.172 3.963 22.234 1 95.81 199 MET B O 1
ATOM 5714 N N . ASN B 1 200 ? 9.984 5.656 23.719 1 94.19 200 ASN B N 1
ATOM 5715 C CA . ASN B 1 200 ? 10.305 4.789 24.844 1 94.19 200 ASN B CA 1
ATOM 5716 C C . ASN B 1 200 ? 9.055 4.117 25.406 1 94.19 200 ASN B C 1
ATOM 5718 O O . ASN B 1 200 ? 7.969 4.234 24.844 1 94.19 200 ASN B O 1
ATOM 5722 N N . ILE B 1 201 ? 9.164 3.383 26.453 1 93.56 201 ILE B N 1
ATOM 5723 C CA . ILE B 1 201 ? 8.062 2.576 26.969 1 93.56 201 ILE B CA 1
ATOM 5724 C C . ILE B 1 201 ? 6.898 3.482 27.375 1 93.56 201 ILE B C 1
ATOM 5726 O O . ILE B 1 201 ? 5.738 3.164 27.109 1 93.56 201 ILE B O 1
ATOM 5730 N N . ILE B 1 202 ? 7.148 4.625 27.984 1 92.12 202 ILE B N 1
ATOM 5731 C CA . ILE B 1 202 ? 6.117 5.566 28.391 1 92.12 202 ILE B CA 1
ATOM 5732 C C . ILE B 1 202 ? 5.461 6.191 27.156 1 92.12 202 ILE B C 1
ATOM 5734 O O . ILE B 1 202 ? 4.238 6.328 27.109 1 92.12 202 ILE B O 1
ATOM 5738 N N . GLY B 1 203 ? 6.293 6.578 26.172 1 92.81 203 GLY B N 1
ATOM 5739 C CA . GLY B 1 203 ? 5.766 7.109 24.922 1 92.81 203 GLY B CA 1
ATOM 5740 C C . GLY B 1 203 ? 4.816 6.156 24.219 1 92.81 203 GLY B C 1
ATOM 5741 O O . GLY B 1 203 ? 3.754 6.566 23.75 1 92.81 203 GLY B O 1
ATOM 5742 N N . ARG B 1 204 ? 5.215 4.902 24.203 1 95 204 ARG B N 1
ATOM 5743 C CA . ARG B 1 204 ? 4.379 3.895 23.562 1 95 204 ARG B CA 1
ATOM 5744 C C . ARG B 1 204 ? 3.061 3.723 24.297 1 95 204 ARG B C 1
ATOM 5746 O O . ARG B 1 204 ? 2.012 3.529 23.688 1 95 204 ARG B O 1
ATOM 5753 N N . LEU B 1 205 ? 3.158 3.738 25.641 1 91.5 205 LEU B N 1
ATOM 5754 C CA . LEU B 1 205 ? 1.942 3.625 26.438 1 91.5 205 LEU B CA 1
ATOM 5755 C C . LEU B 1 205 ? 0.993 4.785 26.156 1 91.5 205 LEU B C 1
ATOM 5757 O O . LEU B 1 205 ? -0.19 4.57 25.891 1 91.5 205 LEU B O 1
ATOM 5761 N N . ILE B 1 206 ? 1.479 6.027 26.188 1 90.56 206 ILE B N 1
ATOM 5762 C CA . ILE B 1 206 ? 0.666 7.219 25.969 1 90.56 206 ILE B CA 1
ATOM 5763 C C . ILE B 1 206 ? 0.112 7.203 24.547 1 90.56 206 ILE B C 1
ATOM 5765 O O . ILE B 1 206 ? -1.062 7.508 24.328 1 90.56 206 ILE B O 1
ATOM 5769 N N . ASN B 1 207 ? 0.999 6.824 23.641 1 92.94 207 ASN B N 1
ATOM 5770 C CA . ASN B 1 207 ? 0.576 6.746 22.25 1 92.94 207 ASN B CA 1
ATOM 5771 C C . ASN B 1 207 ? -0.56 5.742 22.062 1 92.94 207 ASN B C 1
ATOM 5773 O O . ASN B 1 207 ? -1.515 6.008 21.328 1 92.94 207 ASN B O 1
ATOM 5777 N N . THR B 1 208 ? -0.453 4.605 22.688 1 92.06 208 THR B N 1
ATOM 5778 C CA . THR B 1 208 ? -1.483 3.578 22.609 1 92.06 208 THR B CA 1
ATOM 5779 C C . THR B 1 208 ? -2.807 4.09 23.172 1 92.06 208 THR B C 1
ATOM 5781 O O . THR B 1 208 ? -3.863 3.885 22.562 1 92.06 208 THR B O 1
ATOM 5784 N N . LEU B 1 209 ? -2.742 4.73 24.281 1 88.94 209 LEU B N 1
ATOM 5785 C CA . LEU B 1 209 ? -3.943 5.277 24.906 1 88.94 209 LEU B CA 1
ATOM 5786 C C . LEU B 1 209 ? -4.578 6.344 24.016 1 88.94 209 LEU B C 1
ATOM 5788 O O . LEU B 1 209 ? -5.805 6.426 23.922 1 88.94 209 LEU B O 1
ATOM 5792 N N . GLU B 1 210 ? -3.762 7.145 23.422 1 88.56 210 GLU B N 1
ATOM 5793 C CA . GLU B 1 210 ? -4.258 8.18 22.516 1 88.56 210 GLU B CA 1
ATOM 5794 C C . GLU B 1 210 ? -4.98 7.562 21.312 1 88.56 210 GLU B C 1
ATOM 5796 O O . GLU B 1 210 ? -6.051 8.031 20.922 1 88.56 210 GLU B O 1
ATOM 5801 N N . ILE B 1 211 ? -4.363 6.586 20.781 1 91 211 ILE B N 1
ATOM 5802 C CA . ILE B 1 211 ? -4.941 5.918 19.625 1 91 211 ILE B CA 1
ATOM 5803 C C . ILE B 1 211 ? -6.281 5.289 20 1 91 211 ILE B C 1
ATOM 5805 O O . ILE B 1 211 ? -7.266 5.41 19.266 1 91 211 ILE B O 1
ATOM 5809 N N . LEU B 1 212 ? -6.336 4.66 21.172 1 89.56 212 LEU B N 1
ATOM 5810 C CA . LEU B 1 212 ? -7.574 4.047 21.656 1 89.56 212 LEU B CA 1
ATOM 5811 C C . LEU B 1 212 ? -8.648 5.105 21.891 1 89.56 212 LEU B C 1
ATOM 5813 O O . LEU B 1 212 ? -9.812 4.906 21.547 1 89.56 212 LEU B O 1
ATOM 5817 N N . SER B 1 213 ? -8.234 6.207 22.422 1 87.81 213 SER B N 1
ATOM 5818 C CA . SER B 1 213 ? -9.172 7.285 22.734 1 87.81 213 SER B CA 1
ATOM 5819 C C . SER B 1 213 ? -9.734 7.906 21.453 1 87.81 213 SER B C 1
ATOM 5821 O O . SER B 1 213 ? -10.93 8.188 21.375 1 87.81 213 SER B O 1
ATOM 5823 N N . THR B 1 214 ? -8.852 8.148 20.531 1 87.81 214 THR B N 1
ATOM 5824 C CA . THR B 1 214 ? -9.297 8.742 19.266 1 87.81 214 THR B CA 1
ATOM 5825 C C . THR B 1 214 ? -10.227 7.789 18.531 1 87.81 214 THR B C 1
ATOM 5827 O O . THR B 1 214 ? -11.203 8.227 17.906 1 87.81 214 THR B O 1
ATOM 5830 N N . ARG B 1 215 ? -9.938 6.574 18.531 1 89.88 215 ARG B N 1
ATOM 5831 C CA . ARG B 1 215 ? -10.805 5.578 17.922 1 89.88 215 ARG B CA 1
ATOM 5832 C C . ARG B 1 215 ? -12.188 5.582 18.578 1 89.88 215 ARG B C 1
ATOM 5834 O O . ARG B 1 215 ? -13.203 5.523 17.891 1 89.88 215 ARG B O 1
ATOM 5841 N N . ARG B 1 216 ? -12.203 5.598 19.891 1 88.62 216 ARG B N 1
ATOM 5842 C CA . ARG B 1 216 ? -13.461 5.629 20.625 1 88.62 216 ARG B CA 1
ATOM 5843 C C . ARG B 1 216 ? -14.258 6.887 20.297 1 88.62 216 ARG B C 1
ATOM 5845 O O . ARG B 1 216 ? -15.484 6.832 20.141 1 88.62 216 ARG B O 1
ATOM 5852 N N . PHE B 1 217 ? -13.562 7.926 20.172 1 88.75 217 PHE B N 1
ATOM 5853 C CA . PHE B 1 217 ? -14.18 9.203 19.828 1 88.75 217 PHE B CA 1
ATOM 5854 C C . PHE B 1 217 ? -14.883 9.117 18.484 1 88.75 217 PHE B C 1
ATOM 5856 O O . PHE B 1 217 ? -16.062 9.438 18.359 1 88.75 217 PHE B O 1
ATOM 5863 N N . CYS B 1 218 ? -14.188 8.656 17.453 1 90.69 218 CYS B N 1
ATOM 5864 C CA . CYS B 1 218 ? -14.766 8.539 16.125 1 90.69 218 CYS B CA 1
ATOM 5865 C C . CYS B 1 218 ? -15.906 7.527 16.109 1 90.69 218 CYS B C 1
ATOM 5867 O O . CYS B 1 218 ? -16.953 7.777 15.523 1 90.69 218 CYS B O 1
ATOM 5869 N N . ASN B 1 219 ? -15.742 6.414 16.828 1 92.5 219 ASN B N 1
ATOM 5870 C CA . ASN B 1 219 ? -16.766 5.379 16.859 1 92.5 219 ASN B CA 1
ATOM 5871 C C . ASN B 1 219 ? -18.047 5.891 17.516 1 92.5 219 ASN B C 1
ATOM 5873 O O . ASN B 1 219 ? -19.156 5.48 17.125 1 92.5 219 ASN B O 1
ATOM 5877 N N . THR B 1 220 ? -17.891 6.738 18.5 1 92.81 220 THR B N 1
ATOM 5878 C CA . THR B 1 220 ? -19.062 7.309 19.156 1 92.81 220 THR B CA 1
ATOM 5879 C C . THR B 1 220 ? -19.859 8.172 18.188 1 92.81 220 THR B C 1
ATOM 5881 O O . THR B 1 220 ? -21.078 8.133 18.172 1 92.81 220 THR B O 1
ATOM 5884 N N . ILE B 1 221 ? -19.188 8.93 17.406 1 93.75 221 ILE B N 1
ATOM 5885 C CA . ILE B 1 221 ? -19.844 9.75 16.391 1 93.75 221 ILE B CA 1
ATOM 5886 C C . ILE B 1 221 ? -20.547 8.852 15.375 1 93.75 221 ILE B C 1
ATOM 5888 O O . ILE B 1 221 ? -21.719 9.055 15.055 1 93.75 221 ILE B O 1
ATOM 5892 N N . TYR B 1 222 ? -19.812 7.805 14.914 1 96.56 222 TYR B N 1
ATOM 5893 C CA . TYR B 1 222 ? -20.375 6.863 13.953 1 96.56 222 TYR B CA 1
ATOM 5894 C C . TYR B 1 222 ? -21.656 6.23 14.492 1 96.56 222 TYR B C 1
ATOM 5896 O O . TYR B 1 222 ? -22.672 6.184 13.797 1 96.56 222 TYR B O 1
ATOM 5904 N N . GLU B 1 223 ? -21.578 5.805 15.711 1 96.56 223 GLU B N 1
ATOM 5905 C CA . GLU B 1 223 ? -22.703 5.09 16.328 1 96.56 223 GLU B CA 1
ATOM 5906 C C . GLU B 1 223 ? -23.906 6.004 16.5 1 96.56 223 GLU B C 1
ATOM 5908 O O . GLU B 1 223 ? -25.047 5.59 16.266 1 96.56 223 GLU B O 1
ATOM 5913 N N . ALA B 1 224 ? -23.656 7.184 16.953 1 96.75 224 ALA B N 1
ATOM 5914 C CA . ALA B 1 224 ? -24.734 8.141 17.125 1 96.75 224 ALA B CA 1
ATOM 5915 C C . ALA B 1 224 ? -25.453 8.422 15.812 1 96.75 224 ALA B C 1
ATOM 5917 O O . ALA B 1 224 ? -26.688 8.5 15.766 1 96.75 224 ALA B O 1
ATOM 5918 N N . GLU B 1 225 ? -24.734 8.602 14.781 1 97.81 225 GLU B N 1
ATOM 5919 C CA . GLU B 1 225 ? -25.328 8.859 13.469 1 97.81 225 GLU B CA 1
ATOM 5920 C C . GLU B 1 225 ? -26.078 7.641 12.953 1 97.81 225 GLU B C 1
ATOM 5922 O O . GLU B 1 225 ? -27.172 7.773 12.406 1 97.81 225 GLU B O 1
ATOM 5927 N N . VAL B 1 226 ? -25.469 6.426 13.109 1 98.38 226 VAL B N 1
ATOM 5928 C CA . VAL B 1 226 ? -26.141 5.195 12.688 1 98.38 226 VAL B CA 1
ATOM 5929 C C . VAL B 1 226 ? -27.453 5.039 13.438 1 98.38 226 VAL B C 1
ATOM 5931 O O . VAL B 1 226 ? -28.469 4.648 12.844 1 98.38 226 VAL B O 1
ATOM 5934 N N . ASN B 1 227 ? -27.406 5.316 14.711 1 98.25 227 ASN B N 1
ATOM 5935 C CA . ASN B 1 227 ? -28.641 5.246 15.492 1 98.25 227 ASN B CA 1
ATOM 5936 C C . ASN B 1 227 ? -29.703 6.215 14.977 1 98.25 227 ASN B C 1
ATOM 5938 O O . ASN B 1 227 ? -30.891 5.895 14.961 1 98.25 227 ASN B O 1
ATOM 5942 N N . ALA B 1 228 ? -29.266 7.406 14.617 1 98.19 228 ALA B N 1
ATOM 5943 C CA . ALA B 1 228 ? -30.203 8.367 14.031 1 98.19 228 ALA B CA 1
ATOM 5944 C C . ALA B 1 228 ? -30.812 7.828 12.734 1 98.19 228 ALA B C 1
ATOM 5946 O O . ALA B 1 228 ? -32 7.949 12.508 1 98.19 228 ALA B O 1
ATOM 5947 N N . PHE B 1 229 ? -29.984 7.223 11.859 1 98.5 229 PHE B N 1
ATOM 5948 C CA . PHE B 1 229 ? -30.484 6.59 10.641 1 98.5 229 PHE B CA 1
ATOM 5949 C C . PHE B 1 229 ? -31.484 5.484 10.969 1 98.5 229 PHE B C 1
ATOM 5951 O O . PHE B 1 229 ? -32.531 5.387 10.344 1 98.5 229 PHE B O 1
ATOM 5958 N N . ARG B 1 230 ? -31.172 4.648 11.93 1 98.44 230 ARG B N 1
ATOM 5959 C CA . ARG B 1 230 ? -32 3.5 12.281 1 98.44 230 ARG B CA 1
ATOM 5960 C C . ARG B 1 230 ? -33.344 3.945 12.875 1 98.44 230 ARG B C 1
ATOM 5962 O O . ARG B 1 230 ? -34.344 3.285 12.688 1 98.44 230 ARG B O 1
ATOM 5969 N N . ARG B 1 231 ? -33.375 5.047 13.586 1 98.06 231 ARG B N 1
ATOM 5970 C CA . ARG B 1 231 ? -34.625 5.586 14.125 1 98.06 231 ARG B CA 1
ATOM 5971 C C . ARG B 1 231 ? -35.594 5.949 13 1 98.06 231 ARG B C 1
ATOM 5973 O O . ARG B 1 231 ? -36.812 5.738 13.125 1 98.06 231 ARG B O 1
ATOM 5980 N N . LYS B 1 232 ? -35.062 6.449 11.953 1 97.56 232 LYS B N 1
ATOM 5981 C CA . LYS B 1 232 ? -35.906 6.918 10.875 1 97.56 232 LYS B CA 1
ATOM 5982 C C . LYS B 1 232 ? -36.156 5.824 9.836 1 97.56 232 LYS B C 1
ATOM 5984 O O . LYS B 1 232 ? -37.281 5.668 9.328 1 97.56 232 LYS B O 1
ATOM 5989 N N . PHE B 1 233 ? -35.156 5.055 9.508 1 97.5 233 PHE B N 1
ATOM 5990 C CA . PHE B 1 233 ? -35.25 4.184 8.344 1 97.5 233 PHE B CA 1
ATOM 5991 C C . PHE B 1 233 ? -35.312 2.721 8.766 1 97.5 233 PHE B C 1
ATOM 5993 O O . PHE B 1 233 ? -35.438 1.83 7.926 1 97.5 233 PHE B O 1
ATOM 6000 N N . GLY B 1 234 ? -35.156 2.428 10.055 1 97.38 234 GLY B N 1
ATOM 6001 C CA . GLY B 1 234 ? -35.344 1.075 10.555 1 97.38 234 GLY B CA 1
ATOM 6002 C C . GLY B 1 234 ? -34.062 0.453 11.086 1 97.38 234 GLY B C 1
ATOM 6003 O O . GLY B 1 234 ? -32.969 0.855 10.695 1 97.38 234 GLY B O 1
ATOM 6004 N N . ALA B 1 235 ? -34.188 -0.527 11.844 1 96.56 235 ALA B N 1
ATOM 6005 C CA . ALA B 1 235 ? -33.094 -1.198 12.555 1 96.56 235 ALA B CA 1
ATOM 6006 C C . ALA B 1 235 ? -32.188 -1.948 11.578 1 96.56 235 ALA B C 1
ATOM 6008 O O . ALA B 1 235 ? -31.047 -2.262 11.906 1 96.56 235 ALA B O 1
ATOM 6009 N N . HIS B 1 236 ? -32.656 -2.182 10.43 1 96.44 236 HIS B N 1
ATOM 6010 C CA . HIS B 1 236 ? -31.922 -2.953 9.438 1 96.44 236 HIS B CA 1
ATOM 6011 C C . HIS B 1 236 ? -30.859 -2.094 8.758 1 96.44 236 HIS B C 1
ATOM 6013 O O . HIS B 1 236 ? -30.016 -2.609 8.016 1 96.44 236 HIS B O 1
ATOM 6019 N N . PHE B 1 237 ? -30.906 -0.762 9.008 1 97.94 237 PHE B N 1
ATOM 6020 C CA . PHE B 1 237 ? -29.922 0.117 8.406 1 97.94 237 PHE B CA 1
ATOM 6021 C C . PHE B 1 237 ? -28.5 -0.325 8.773 1 97.94 237 PHE B C 1
ATOM 6023 O O . PHE B 1 237 ? -28.234 -0.662 9.93 1 97.94 237 PHE B O 1
ATOM 6030 N N . LYS B 1 238 ? -27.594 -0.319 7.84 1 97.75 238 LYS B N 1
ATOM 6031 C CA . LYS B 1 238 ? -26.234 -0.838 7.969 1 97.75 238 LYS B CA 1
ATOM 6032 C C . LYS B 1 238 ? -25.469 -0.113 9.07 1 97.75 238 LYS B C 1
ATOM 6034 O O . LYS B 1 238 ? -25.672 1.084 9.289 1 97.75 238 LYS B O 1
ATOM 6039 N N . GLY B 1 239 ? -24.594 -0.779 9.758 1 97.69 239 GLY B N 1
ATOM 6040 C CA . GLY B 1 239 ? -23.688 -0.167 10.703 1 97.69 239 GLY B CA 1
ATOM 6041 C C . GLY B 1 239 ? -22.5 0.507 10.039 1 97.69 239 GLY B C 1
ATOM 6042 O O . GLY B 1 239 ? -22.297 0.378 8.828 1 97.69 239 GLY B O 1
ATOM 6043 N N . TYR B 1 240 ? -21.734 1.275 10.898 1 97.06 240 TYR B N 1
ATOM 6044 C CA . TYR B 1 240 ? -20.625 2.045 10.336 1 97.06 240 TYR B CA 1
ATOM 6045 C C . TYR B 1 240 ? -19.516 1.125 9.828 1 97.06 240 TYR B C 1
ATOM 6047 O O . TYR B 1 240 ? -18.844 1.443 8.852 1 97.06 240 TYR B O 1
ATOM 6055 N N . THR B 1 241 ? -19.266 -0.083 10.414 1 95.88 241 THR B N 1
ATOM 6056 C CA . THR B 1 241 ? -18.25 -1.021 9.961 1 95.88 241 THR B CA 1
ATOM 6057 C C . THR B 1 241 ? -18.578 -1.543 8.57 1 95.88 241 THR B C 1
ATOM 6059 O O . THR B 1 241 ? -17.688 -1.673 7.723 1 95.88 241 THR B O 1
ATOM 6062 N N . GLU B 1 242 ? -19.812 -1.836 8.375 1 96.25 242 GLU B N 1
ATOM 6063 C CA . GLU B 1 242 ? -20.25 -2.328 7.07 1 96.25 242 GLU B CA 1
ATOM 6064 C C . GLU B 1 242 ? -20.141 -1.243 6.004 1 96.25 242 GLU B C 1
ATOM 6066 O O . GLU B 1 242 ? -19.688 -1.505 4.891 1 96.25 242 GLU B O 1
ATOM 6071 N N . LEU B 1 243 ? -20.562 -0.021 6.355 1 98.06 243 LEU B N 1
ATOM 6072 C CA . LEU B 1 243 ? -20.516 1.088 5.406 1 98.06 243 LEU B CA 1
ATOM 6073 C C . LEU B 1 243 ? -19.078 1.416 5.02 1 98.06 243 LEU B C 1
ATOM 6075 O O . LEU B 1 243 ? -18.781 1.579 3.834 1 98.06 243 LEU B O 1
ATOM 6079 N N . LEU B 1 244 ? -18.203 1.462 5.969 1 97.44 244 LEU B N 1
ATOM 6080 C CA . LEU B 1 244 ? -16.828 1.866 5.711 1 97.44 244 LEU B CA 1
ATOM 6081 C C . LEU B 1 244 ? -16.047 0.742 5.039 1 97.44 244 LEU B C 1
ATOM 6083 O O . LEU B 1 244 ? -15.242 0.989 4.133 1 97.44 244 LEU B O 1
ATOM 6087 N N . SER B 1 245 ? -16.219 -0.53 5.453 1 96.62 245 SER B N 1
ATOM 6088 C CA . SER B 1 245 ? -15.508 -1.644 4.828 1 96.62 245 SER B CA 1
ATOM 6089 C C . SER B 1 245 ? -15.969 -1.855 3.391 1 96.62 245 SER B C 1
ATOM 6091 O O . SER B 1 245 ? -15.234 -2.408 2.57 1 96.62 245 SER B O 1
ATOM 6093 N N . GLY B 1 246 ? -17.188 -1.4 3.104 1 96.94 246 GLY B N 1
ATOM 6094 C CA . GLY B 1 246 ? -17.766 -1.568 1.777 1 96.94 246 GLY B CA 1
ATOM 6095 C C . GLY B 1 246 ? -17.266 -0.55 0.774 1 96.94 246 GLY B C 1
ATOM 6096 O O . GLY B 1 246 ? -17.531 -0.666 -0.424 1 96.94 246 GLY B O 1
ATOM 6097 N N . THR B 1 247 ? -16.5 0.441 1.26 1 98.19 247 THR B N 1
ATOM 6098 C CA . THR B 1 247 ? -15.953 1.422 0.325 1 98.19 247 THR B CA 1
ATOM 6099 C C . THR B 1 247 ? -14.953 0.767 -0.628 1 98.19 247 THR B C 1
ATOM 6101 O O . THR B 1 247 ? -14.258 -0.177 -0.252 1 98.19 247 THR B O 1
ATOM 6104 N N . SER B 1 248 ? -14.914 1.294 -1.852 1 98.38 248 SER B N 1
ATOM 6105 C CA . SER B 1 248 ? -14 0.76 -2.852 1 98.38 248 SER B CA 1
ATOM 6106 C C . SER B 1 248 ? -12.547 1.097 -2.51 1 98.38 248 SER B C 1
ATOM 6108 O O . SER B 1 248 ? -11.672 0.232 -2.574 1 98.38 248 SER B O 1
ATOM 6110 N N . PHE B 1 249 ? -12.336 2.336 -2.182 1 98.44 249 PHE B N 1
ATOM 6111 C CA . PHE B 1 249 ? -11.016 2.82 -1.804 1 98.44 249 PHE B CA 1
ATOM 6112 C C . PHE B 1 249 ? -11.109 3.797 -0.638 1 98.44 249 PHE B C 1
ATOM 6114 O O . PHE B 1 249 ? -12.188 4.289 -0.32 1 98.44 249 PHE B O 1
ATOM 6121 N N . VAL B 1 250 ? -10 3.943 -0.01 1 98.06 250 VAL B N 1
ATOM 6122 C CA . VAL B 1 250 ? -9.789 4.988 0.983 1 98.06 250 VAL B CA 1
ATOM 6123 C C . VAL B 1 250 ? -8.68 5.934 0.509 1 98.06 250 VAL B C 1
ATOM 6125 O O . VAL B 1 250 ? -7.543 5.512 0.302 1 98.06 250 VAL B O 1
ATOM 6128 N N . LEU B 1 251 ? -9.055 7.168 0.291 1 98.06 251 LEU B N 1
ATOM 6129 C CA . LEU B 1 251 ? -8.062 8.172 -0.095 1 98.06 251 LEU B CA 1
ATOM 6130 C C . LEU B 1 251 ? -7.617 8.984 1.114 1 98.06 251 LEU B C 1
ATOM 6132 O O . LEU B 1 251 ? -8.43 9.68 1.737 1 98.06 251 LEU B O 1
ATOM 6136 N N . THR B 1 252 ? -6.355 8.898 1.424 1 96.44 252 THR B N 1
ATOM 6137 C CA . THR B 1 252 ? -5.844 9.625 2.58 1 96.44 252 THR B CA 1
ATOM 6138 C C . THR B 1 252 ? -4.996 10.812 2.139 1 96.44 252 THR B C 1
ATOM 6140 O O . THR B 1 252 ? -4.387 10.781 1.067 1 96.44 252 THR B O 1
ATOM 6143 N N . ASN B 1 253 ? -4.957 11.812 2.992 1 96.69 253 ASN B N 1
ATOM 6144 C CA . ASN B 1 253 ? -4.148 13 2.711 1 96.69 253 ASN B CA 1
ATOM 6145 C C . ASN B 1 253 ? -2.701 12.805 3.154 1 96.69 253 ASN B C 1
ATOM 6147 O O . ASN B 1 253 ? -1.943 13.773 3.25 1 96.69 253 ASN B O 1
ATOM 6151 N N . SER B 1 254 ? -2.33 11.609 3.449 1 95.62 254 SER B N 1
ATOM 6152 C CA . SER B 1 254 ? -0.961 11.242 3.799 1 95.62 254 SER B CA 1
ATOM 6153 C C . SER B 1 254 ? -0.088 11.109 2.557 1 95.62 254 SER B C 1
ATOM 6155 O O . SER B 1 254 ? -0.587 10.812 1.469 1 95.62 254 SER B O 1
ATOM 6157 N N . ASN B 1 255 ? 1.104 11.484 2.717 1 96.69 255 ASN B N 1
ATOM 6158 C CA . ASN B 1 255 ? 2.111 11.25 1.688 1 96.69 255 ASN B CA 1
ATOM 6159 C C . ASN B 1 255 ? 3.195 10.289 2.17 1 96.69 255 ASN B C 1
ATOM 6161 O O . ASN B 1 255 ? 3.9 10.578 3.139 1 96.69 255 ASN B O 1
ATOM 6165 N N . PRO B 1 256 ? 3.396 9.227 1.422 1 95.75 256 PRO B N 1
ATOM 6166 C CA . PRO B 1 256 ? 4.324 8.195 1.903 1 95.75 256 PRO B CA 1
ATOM 6167 C C . PRO B 1 256 ? 5.754 8.719 2.045 1 95.75 256 PRO B C 1
ATOM 6169 O O . PRO B 1 256 ? 6.535 8.18 2.832 1 95.75 256 PRO B O 1
ATOM 6172 N N . TYR B 1 257 ? 6.18 9.734 1.369 1 97.25 257 TYR B N 1
ATOM 6173 C CA . TYR B 1 257 ? 7.555 10.227 1.388 1 97.25 257 TYR B CA 1
ATOM 6174 C C . TYR B 1 257 ? 7.727 11.328 2.428 1 97.25 257 TYR B C 1
ATOM 6176 O O . TYR B 1 257 ? 8.844 11.781 2.678 1 97.25 257 TYR B O 1
ATOM 6184 N N . LEU B 1 258 ? 6.641 11.727 3.02 1 97.31 258 LEU B N 1
ATOM 6185 C CA . LEU B 1 258 ? 6.652 12.742 4.062 1 97.31 258 LEU B CA 1
ATOM 6186 C C . LEU B 1 258 ? 6.258 12.148 5.41 1 97.31 258 LEU B C 1
ATOM 6188 O O . LEU B 1 258 ? 6.898 12.422 6.43 1 97.31 258 LEU B O 1
ATOM 6192 N N . ASP B 1 259 ? 5.285 11.297 5.434 1 96.81 259 ASP B N 1
ATOM 6193 C CA . ASP B 1 259 ? 4.695 10.766 6.656 1 96.81 259 ASP B CA 1
ATOM 6194 C C . ASP B 1 259 ? 5.492 9.57 7.176 1 96.81 259 ASP B C 1
ATOM 6196 O O . ASP B 1 259 ? 6.445 9.133 6.535 1 96.81 259 ASP B O 1
ATOM 6200 N N . TYR B 1 260 ? 5.129 9.125 8.406 1 96.25 260 TYR B N 1
ATOM 6201 C CA . TYR B 1 260 ? 5.719 7.926 8.984 1 96.25 260 TYR B CA 1
ATOM 6202 C C . TYR B 1 260 ? 5.289 6.684 8.219 1 96.25 260 TYR B C 1
ATOM 6204 O O . TYR B 1 260 ? 4.109 6.523 7.898 1 96.25 260 TYR B O 1
ATOM 6212 N N . PRO B 1 261 ? 6.289 5.875 7.84 1 95.69 261 PRO B N 1
ATOM 6213 C CA . PRO B 1 261 ? 5.902 4.648 7.137 1 95.69 261 PRO B CA 1
ATOM 6214 C C . PRO B 1 261 ? 5.035 3.727 7.992 1 95.69 261 PRO B C 1
ATOM 6216 O O . PRO B 1 261 ? 5.359 3.473 9.156 1 95.69 261 PRO B O 1
ATOM 6219 N N . ARG B 1 262 ? 3.975 3.287 7.434 1 94.62 262 ARG B N 1
ATOM 6220 C CA . ARG B 1 262 ? 3.037 2.416 8.141 1 94.62 262 ARG B CA 1
ATOM 6221 C C . ARG B 1 262 ? 2.502 1.329 7.211 1 94.62 262 ARG B C 1
ATOM 6223 O O . ARG B 1 262 ? 2.494 1.495 5.988 1 94.62 262 ARG B O 1
ATOM 6230 N N . PRO B 1 263 ? 2.08 0.211 7.812 1 95.38 263 PRO B N 1
ATOM 6231 C CA . PRO B 1 263 ? 1.396 -0.783 6.98 1 95.38 263 PRO B CA 1
ATOM 6232 C C . PRO B 1 263 ? 0.031 -0.304 6.492 1 95.38 263 PRO B C 1
ATOM 6234 O O . PRO B 1 263 ? -0.727 0.296 7.262 1 95.38 263 PRO B O 1
ATOM 6237 N N . VAL B 1 264 ? -0.241 -0.512 5.266 1 96.5 264 VAL B N 1
ATOM 6238 C CA . VAL B 1 264 ? -1.521 -0.153 4.664 1 96.5 264 VAL B CA 1
ATOM 6239 C C . VAL B 1 264 ? -2.02 -1.301 3.787 1 96.5 264 VAL B C 1
ATOM 6241 O O . VAL B 1 264 ? -1.302 -2.277 3.564 1 96.5 264 VAL B O 1
ATOM 6244 N N . LEU B 1 265 ? -3.246 -1.23 3.363 1 96.94 265 LEU B N 1
ATOM 6245 C CA . LEU B 1 265 ? -3.807 -2.115 2.348 1 96.94 265 LEU B CA 1
ATOM 6246 C C . LEU B 1 265 ? -3.789 -1.448 0.977 1 96.94 265 LEU B C 1
ATOM 6248 O O . LEU B 1 265 ? -3.693 -0.222 0.88 1 96.94 265 LEU B O 1
ATOM 6252 N N . HIS B 1 266 ? -3.848 -2.268 -0.04 1 96.38 266 HIS B N 1
ATOM 6253 C CA . HIS B 1 266 ? -3.957 -1.711 -1.383 1 96.38 266 HIS B CA 1
ATOM 6254 C C . HIS B 1 266 ? -5.258 -0.933 -1.553 1 96.38 266 HIS B C 1
ATOM 6256 O O . HIS B 1 266 ? -5.398 -0.149 -2.494 1 96.38 266 HIS B O 1
ATOM 6262 N N . LYS B 1 267 ? -6.184 -1.129 -0.623 1 97.06 267 LYS B N 1
ATOM 6263 C CA . LYS B 1 267 ? -7.434 -0.373 -0.579 1 97.06 267 LYS B CA 1
ATOM 6264 C C . LYS B 1 267 ? -7.176 1.095 -0.247 1 97.06 267 LYS B C 1
ATOM 6266 O O . LYS B 1 267 ? -7.977 1.965 -0.599 1 97.06 267 LYS B O 1
ATOM 6271 N N . THR B 1 268 ? -6.113 1.386 0.427 1 97.38 268 THR B N 1
ATOM 6272 C CA . THR B 1 268 ? -5.77 2.73 0.874 1 97.38 268 THR B CA 1
ATOM 6273 C C . THR B 1 268 ? -4.809 3.398 -0.108 1 97.38 268 THR B C 1
ATOM 6275 O O . THR B 1 268 ? -3.742 2.857 -0.406 1 97.38 268 THR B O 1
ATOM 6278 N N . VAL B 1 269 ? -5.211 4.555 -0.617 1 97.81 269 VAL B N 1
ATOM 6279 C CA . VAL B 1 269 ? -4.426 5.316 -1.583 1 97.81 269 VAL B CA 1
ATOM 6280 C C . VAL B 1 269 ? -4.016 6.656 -0.975 1 97.81 269 VAL B C 1
ATOM 6282 O O . VAL B 1 269 ? -4.867 7.441 -0.557 1 97.81 269 VAL B O 1
ATOM 6285 N N . ALA B 1 270 ? -2.725 6.879 -0.908 1 97.38 270 ALA B N 1
ATOM 6286 C CA . ALA B 1 270 ? -2.205 8.117 -0.336 1 97.38 270 ALA B CA 1
ATOM 6287 C C . ALA B 1 270 ? -2.113 9.211 -1.394 1 97.38 270 ALA B C 1
ATOM 6289 O O . ALA B 1 270 ? -1.325 9.109 -2.336 1 97.38 270 ALA B O 1
ATOM 6290 N N . ILE B 1 271 ? -2.859 10.297 -1.191 1 97.81 271 ILE B N 1
ATOM 6291 C CA . ILE B 1 271 ? -2.91 11.336 -2.213 1 97.81 271 ILE B CA 1
ATOM 6292 C C . ILE B 1 271 ? -2.447 12.664 -1.618 1 97.81 271 ILE B C 1
ATOM 6294 O O . ILE B 1 271 ? -2.938 13.727 -2.004 1 97.81 271 ILE B O 1
ATOM 6298 N N . GLY B 1 272 ? -1.562 12.523 -0.578 1 96.44 272 GLY B N 1
ATOM 6299 C CA . GLY B 1 272 ? -1.023 13.734 0.014 1 96.44 272 GLY B CA 1
ATOM 6300 C C . GLY B 1 272 ? -0.422 14.688 -1.008 1 96.44 272 GLY B C 1
ATOM 6301 O O . GLY B 1 272 ? 0.354 14.266 -1.869 1 96.44 272 GLY B O 1
ATOM 6302 N N . GLY B 1 273 ? -0.787 16.016 -0.909 1 94.31 273 GLY B N 1
ATOM 6303 C CA . GLY B 1 273 ? -0.314 17.016 -1.849 1 94.31 273 GLY B CA 1
ATOM 6304 C C . GLY B 1 273 ? -1.295 17.297 -2.973 1 94.31 273 GLY B C 1
ATOM 6305 O O . GLY B 1 273 ? -1.027 18.109 -3.85 1 94.31 273 GLY B O 1
ATOM 6306 N N . VAL B 1 274 ? -2.443 16.672 -2.953 1 94.5 274 VAL B N 1
ATOM 6307 C CA . VAL B 1 274 ? -3.426 16.781 -4.027 1 94.5 274 VAL B CA 1
ATOM 6308 C C . VAL B 1 274 ? -3.895 18.219 -4.16 1 94.5 274 VAL B C 1
ATOM 6310 O O . VAL B 1 274 ? -4.219 18.672 -5.258 1 94.5 274 VAL B O 1
ATOM 6313 N N . GLY B 1 275 ? -3.869 19.016 -3.146 1 87.69 275 GLY B N 1
ATOM 6314 C CA . GLY B 1 275 ? -4.336 20.391 -3.162 1 87.69 275 GLY B CA 1
ATOM 6315 C C . GLY B 1 275 ? -3.219 21.391 -3.338 1 87.69 275 GLY B C 1
ATOM 6316 O O . GLY B 1 275 ? -3.455 22.609 -3.311 1 87.69 275 GLY B O 1
ATOM 6317 N N . ILE B 1 276 ? -1.972 20.891 -3.494 1 86.81 276 ILE B N 1
ATOM 6318 C CA . ILE B 1 276 ? -0.825 21.781 -3.586 1 86.81 276 ILE B CA 1
ATOM 6319 C C . ILE B 1 276 ? -0.547 22.125 -5.051 1 86.81 276 ILE B C 1
ATOM 6321 O O . ILE B 1 276 ? -0.472 21.219 -5.895 1 86.81 276 ILE B O 1
ATOM 6325 N N . SER B 1 277 ? -0.568 23.344 -5.344 1 79.06 277 SER B N 1
ATOM 6326 C CA . SER B 1 277 ? -0.195 23.781 -6.691 1 79.06 277 SER B CA 1
ATOM 6327 C C . SER B 1 277 ? 1.312 23.672 -6.902 1 79.06 277 SER B C 1
ATOM 6329 O O . SER B 1 277 ? 2.09 24.312 -6.188 1 79.06 277 SER B O 1
ATOM 6331 N N . VAL B 1 278 ? 1.687 22.859 -7.832 1 75.06 278 VAL B N 1
ATOM 6332 C CA . VAL B 1 278 ? 3.109 22.656 -8.078 1 75.06 278 VAL B CA 1
ATOM 6333 C C . VAL B 1 278 ? 3.543 23.453 -9.305 1 75.06 278 VAL B C 1
ATOM 6335 O O . VAL B 1 278 ? 4.715 23.438 -9.68 1 75.06 278 VAL B O 1
ATOM 6338 N N . ASP B 1 279 ? 2.611 24.188 -9.781 1 76.81 279 ASP B N 1
ATOM 6339 C CA . ASP B 1 279 ? 2.928 25.016 -10.938 1 76.81 279 ASP B CA 1
ATOM 6340 C C . ASP B 1 279 ? 3.586 26.328 -10.508 1 76.81 279 ASP B C 1
ATOM 6342 O O . ASP B 1 279 ? 2.904 27.25 -10.055 1 76.81 279 ASP B O 1
ATOM 6346 N N . ARG B 1 280 ? 4.797 26.469 -10.773 1 72.06 280 ARG B N 1
ATOM 6347 C CA . ARG B 1 280 ? 5.598 27.625 -10.367 1 72.06 280 ARG B CA 1
ATOM 6348 C C . ARG B 1 280 ? 5.152 28.875 -11.094 1 72.06 280 ARG B C 1
ATOM 6350 O O . ARG B 1 280 ? 5.316 29.984 -10.586 1 72.06 280 ARG B O 1
ATOM 6357 N N . SER B 1 281 ? 4.574 28.609 -12.25 1 74.38 281 SER B N 1
ATOM 6358 C CA . SER B 1 281 ? 4.164 29.75 -13.047 1 74.38 281 SER B CA 1
ATOM 6359 C C . SER B 1 281 ? 3.004 30.5 -12.391 1 74.38 281 SER B C 1
ATOM 6361 O O . SER B 1 281 ? 2.777 31.672 -12.672 1 74.38 281 SER B O 1
ATOM 6363 N N . LYS B 1 282 ? 2.438 29.906 -11.477 1 76.31 282 LYS B N 1
ATOM 6364 C CA . LYS B 1 282 ? 1.286 30.516 -10.812 1 76.31 282 LYS B CA 1
ATOM 6365 C C . LYS B 1 282 ? 1.701 31.234 -9.531 1 76.31 282 LYS B C 1
ATOM 6367 O O . LYS B 1 282 ? 0.875 31.875 -8.875 1 76.31 282 LYS B O 1
ATOM 6372 N N . ASN B 1 283 ? 2.965 31.203 -9.289 1 80.5 283 ASN B N 1
ATOM 6373 C CA . ASN B 1 283 ? 3.447 31.812 -8.055 1 80.5 283 ASN B CA 1
ATOM 6374 C C . ASN B 1 283 ? 3.982 33.219 -8.289 1 80.5 283 ASN B C 1
ATOM 6376 O O . ASN B 1 283 ? 5.004 33.594 -7.715 1 80.5 283 ASN B O 1
ATOM 6380 N N . LYS B 1 284 ? 3.24 34.031 -8.992 1 86.38 284 LYS B N 1
ATOM 6381 C CA . LYS B 1 284 ? 3.686 35.406 -9.211 1 86.38 284 LYS B CA 1
ATOM 6382 C C . LYS B 1 284 ? 3.295 36.312 -8.047 1 86.38 284 LYS B C 1
ATOM 6384 O O . LYS B 1 284 ? 2.143 36.312 -7.605 1 86.38 284 LYS B O 1
ATOM 6389 N N . LEU B 1 285 ? 4.336 37.062 -7.578 1 93 285 LEU B N 1
ATOM 6390 C CA . LEU B 1 285 ? 4.121 37.969 -6.449 1 93 285 LEU B CA 1
ATOM 6391 C C . LEU B 1 285 ? 3.891 39.375 -6.93 1 93 285 LEU B C 1
ATOM 6393 O O . LEU B 1 285 ? 4.438 39.812 -7.961 1 93 285 LEU B O 1
ATOM 6397 N N . SER B 1 286 ? 3.035 40.125 -6.238 1 93.69 286 SER B N 1
ATOM 6398 C CA . SER B 1 286 ? 2.842 41.562 -6.523 1 93.69 286 SER B CA 1
ATOM 6399 C C . SER B 1 286 ? 4.105 42.344 -6.223 1 93.69 286 SER B C 1
ATOM 6401 O O . SER B 1 286 ? 5.035 41.844 -5.602 1 93.69 286 SER B O 1
ATOM 6403 N N . GLU B 1 287 ? 4.078 43.562 -6.648 1 95.06 287 GLU B N 1
ATOM 6404 C CA . GLU B 1 287 ? 5.223 44.469 -6.438 1 95.06 287 GLU B CA 1
ATOM 6405 C C . GLU B 1 287 ? 5.461 44.688 -4.949 1 95.06 287 GLU B C 1
ATOM 6407 O O . GLU B 1 287 ? 6.605 44.844 -4.516 1 95.06 287 GLU B O 1
ATOM 6412 N N . GLU B 1 288 ? 4.418 44.688 -4.266 1 95.19 288 GLU B N 1
ATOM 6413 C CA . GLU B 1 288 ? 4.52 44.938 -2.83 1 95.19 288 GLU B CA 1
ATOM 6414 C C . GLU B 1 288 ? 5.309 43.844 -2.139 1 95.19 288 GLU B C 1
ATOM 6416 O O . GLU B 1 288 ? 6.234 44.094 -1.375 1 95.19 288 GLU B O 1
ATOM 6421 N N . TRP B 1 289 ? 4.977 42.656 -2.393 1 96.38 289 TRP B N 1
ATOM 6422 C CA . TRP B 1 289 ? 5.652 41.531 -1.77 1 96.38 289 TRP B CA 1
ATOM 6423 C C . TRP B 1 289 ? 7.09 41.406 -2.273 1 96.38 289 TRP B C 1
ATOM 6425 O O . TRP B 1 289 ? 7.988 41.031 -1.518 1 96.38 289 TRP B O 1
ATOM 6435 N N . ASP B 1 290 ? 7.277 41.688 -3.572 1 96 290 ASP B N 1
ATOM 6436 C CA . ASP B 1 290 ? 8.625 41.688 -4.141 1 96 290 ASP B CA 1
ATOM 6437 C C . ASP B 1 290 ? 9.539 42.656 -3.402 1 96 290 ASP B C 1
ATOM 6439 O O . ASP B 1 290 ? 10.688 42.344 -3.094 1 96 290 ASP B O 1
ATOM 6443 N N . ALA B 1 291 ? 9 43.844 -3.117 1 97.06 291 ALA B N 1
ATOM 6444 C CA . ALA B 1 291 ? 9.773 44.875 -2.416 1 97.06 291 ALA B CA 1
ATOM 6445 C C . ALA B 1 291 ? 10.133 44.406 -1.006 1 97.06 291 ALA B C 1
ATOM 6447 O O . ALA B 1 291 ? 11.266 44.594 -0.558 1 97.06 291 ALA B O 1
ATOM 6448 N N . ILE B 1 292 ? 9.188 43.812 -0.376 1 97.44 292 ILE B N 1
ATOM 6449 C CA . ILE B 1 292 ? 9.391 43.344 0.996 1 97.44 292 ILE B CA 1
ATOM 6450 C C . ILE B 1 292 ? 10.469 42.281 1.03 1 97.44 292 ILE B C 1
ATOM 6452 O O . ILE B 1 292 ? 11.344 42.281 1.901 1 97.44 292 ILE B O 1
ATOM 6456 N N . LEU B 1 293 ? 10.469 41.344 0.104 1 97.56 293 LEU B N 1
ATOM 6457 C CA . LEU B 1 293 ? 11.398 40.219 0.043 1 97.56 293 LEU B CA 1
ATOM 6458 C C . LEU B 1 293 ? 12.82 40.719 -0.228 1 97.56 293 LEU B C 1
ATOM 6460 O O . LEU B 1 293 ? 13.789 40 0.024 1 97.56 293 LEU B O 1
ATOM 6464 N N . ASN B 1 294 ? 12.984 41.969 -0.7 1 97.31 294 ASN B N 1
ATOM 6465 C CA . ASN B 1 294 ? 14.297 42.5 -1.044 1 97.31 294 ASN B CA 1
ATOM 6466 C C . ASN B 1 294 ? 14.859 43.375 0.083 1 97.31 294 ASN B C 1
ATOM 6468 O O . ASN B 1 294 ? 15.977 43.875 -0.015 1 97.31 294 ASN B O 1
ATOM 6472 N N . GLU B 1 295 ? 14.125 43.5 1.136 1 97.56 295 GLU B N 1
ATOM 6473 C CA . GLU B 1 295 ? 14.5 44.438 2.197 1 97.56 295 GLU B CA 1
ATOM 6474 C C . GLU B 1 295 ? 15.75 43.938 2.938 1 97.56 295 GLU B C 1
ATOM 6476 O O . GLU B 1 295 ? 16.594 44.75 3.326 1 97.56 295 GLU B O 1
ATOM 6481 N N . ARG B 1 296 ? 15.859 42.688 3.172 1 97.75 296 ARG B N 1
ATOM 6482 C CA . ARG B 1 296 ? 16.953 42.094 3.947 1 97.75 296 ARG B CA 1
ATOM 6483 C C . ARG B 1 296 ? 17.375 40.781 3.365 1 97.75 296 ARG B C 1
ATOM 6485 O O . ARG B 1 296 ? 16.719 40.219 2.471 1 97.75 296 ARG B O 1
ATOM 6492 N N . ASN B 1 297 ? 18.469 40.219 3.926 1 95.12 297 ASN B N 1
ATOM 6493 C CA . ASN B 1 297 ? 19.016 39 3.381 1 95.12 297 ASN B CA 1
ATOM 6494 C C . ASN B 1 297 ? 18.25 37.75 3.859 1 95.12 297 ASN B C 1
ATOM 6496 O O . ASN B 1 297 ? 18.297 36.719 3.221 1 95.12 297 ASN B O 1
ATOM 6500 N N . THR B 1 298 ? 17.703 37.906 5.016 1 97.38 298 THR B N 1
ATOM 6501 C CA . THR B 1 298 ? 16.875 36.812 5.547 1 97.38 298 THR B CA 1
ATOM 6502 C C . THR B 1 298 ? 15.438 37.25 5.73 1 97.38 298 THR B C 1
ATOM 6504 O O . THR B 1 298 ? 15.18 38.375 6.172 1 97.38 298 THR B O 1
ATOM 6507 N N . THR B 1 299 ? 14.539 36.469 5.301 1 98.5 299 THR B N 1
ATOM 6508 C CA . THR B 1 299 ? 13.109 36.719 5.43 1 98.5 299 THR B CA 1
ATOM 6509 C C . THR B 1 299 ? 12.383 35.531 6.012 1 98.5 299 THR B C 1
ATOM 6511 O O . THR B 1 299 ? 12.602 34.406 5.566 1 98.5 299 THR B O 1
ATOM 6514 N N . VAL B 1 300 ? 11.555 35.75 6.988 1 98.69 300 VAL B N 1
ATOM 6515 C CA . VAL B 1 300 ? 10.797 34.719 7.656 1 98.69 300 VAL B CA 1
ATOM 6516 C C . VAL B 1 300 ? 9.297 35 7.523 1 98.69 300 VAL B C 1
ATOM 6518 O O . VAL B 1 300 ? 8.844 36.094 7.809 1 98.69 300 VAL B O 1
ATOM 6521 N N . LEU B 1 301 ? 8.586 34 7 1 98.38 301 LEU B N 1
ATOM 6522 C CA . LEU B 1 301 ? 7.129 34.062 6.973 1 98.38 301 LEU B CA 1
ATOM 6523 C C . LEU B 1 301 ? 6.539 33.438 8.242 1 98.38 301 LEU B C 1
ATOM 6525 O O . LEU B 1 301 ? 6.984 32.375 8.688 1 98.38 301 LEU B O 1
ATOM 6529 N N . ILE B 1 302 ? 5.578 34.125 8.867 1 97.38 302 ILE B N 1
ATOM 6530 C CA . ILE B 1 302 ? 4.965 33.656 10.102 1 97.38 302 ILE B CA 1
ATOM 6531 C C . ILE B 1 302 ? 3.449 33.594 9.93 1 97.38 302 ILE B C 1
ATOM 6533 O O . ILE B 1 302 ? 2.799 34.594 9.641 1 97.38 302 ILE B O 1
ATOM 6537 N N . SER B 1 303 ? 2.936 32.375 10.086 1 95.56 303 SER B N 1
ATOM 6538 C CA . SER B 1 303 ? 1.492 32.188 10.016 1 95.56 303 SER B CA 1
ATOM 6539 C C . SER B 1 303 ? 1.047 31.078 10.969 1 95.56 303 SER B C 1
ATOM 6541 O O . SER B 1 303 ? 1.582 29.969 10.938 1 95.56 303 SER B O 1
ATOM 6543 N N . PHE B 1 304 ? 0.084 31.328 11.82 1 91.38 304 PHE B N 1
ATOM 6544 C CA . PHE B 1 304 ? -0.438 30.344 12.75 1 91.38 304 PHE B CA 1
ATOM 6545 C C . PHE B 1 304 ? -1.825 29.875 12.32 1 91.38 304 PHE B C 1
ATOM 6547 O O . PHE B 1 304 ? -2.643 29.484 13.156 1 91.38 304 PHE B O 1
ATOM 6554 N N . GLY B 1 305 ? -2.133 29.984 11.062 1 82.81 305 GLY B N 1
ATOM 6555 C CA . GLY B 1 305 ? -3.336 29.406 10.484 1 82.81 305 GLY B CA 1
ATOM 6556 C C . GLY B 1 305 ? -4.562 30.281 10.664 1 82.81 305 GLY B C 1
ATOM 6557 O O . GLY B 1 305 ? -4.449 31.438 11.062 1 82.81 305 GLY B O 1
ATOM 6558 N N . SER B 1 306 ? -5.734 29.672 10.328 1 74.06 306 SER B N 1
ATOM 6559 C CA . SER B 1 306 ? -6.973 30.438 10.328 1 74.06 306 SER B CA 1
ATOM 6560 C C . SER B 1 306 ? -7.812 30.141 11.57 1 74.06 306 SER B C 1
ATOM 6562 O O . SER B 1 306 ? -8.703 30.906 11.922 1 74.06 306 SER B O 1
ATOM 6564 N N . VAL B 1 307 ? -7.449 29.062 12.203 1 75.5 307 VAL B N 1
ATOM 6565 C CA . VAL B 1 307 ? -8.281 28.656 13.328 1 75.5 307 VAL B CA 1
ATOM 6566 C C . VAL B 1 307 ? -7.781 29.328 14.609 1 75.5 307 VAL B C 1
ATOM 6568 O O . VAL B 1 307 ? -8.508 30.109 15.219 1 75.5 307 VAL B O 1
ATOM 6571 N N . ALA B 1 308 ? -6.551 29.094 14.938 1 76 308 ALA B N 1
ATOM 6572 C CA . ALA B 1 308 ? -5.941 29.812 16.062 1 76 308 ALA B CA 1
ATOM 6573 C C . ALA B 1 308 ? -5.371 31.156 15.602 1 76 308 ALA B C 1
ATOM 6575 O O . ALA B 1 308 ? -4.172 31.266 15.328 1 76 308 ALA B O 1
ATOM 6576 N N . LYS B 1 309 ? -6.238 32.125 15.727 1 82.25 309 LYS B N 1
ATOM 6577 C CA . LYS B 1 309 ? -5.848 33.469 15.25 1 82.25 309 LYS B CA 1
ATOM 6578 C C . LYS B 1 309 ? -4.789 34.094 16.156 1 82.25 309 LYS B C 1
ATOM 6580 O O . LYS B 1 309 ? -4.844 33.938 17.375 1 82.25 309 LYS B O 1
ATOM 6585 N N . ALA B 1 310 ? -3.896 34.75 15.5 1 85.56 310 ALA B N 1
ATOM 6586 C CA . ALA B 1 310 ? -2.783 35.375 16.219 1 85.56 310 ALA B CA 1
ATOM 6587 C C . ALA B 1 310 ? -3.271 36.469 17.156 1 85.56 310 ALA B C 1
ATOM 6589 O O . ALA B 1 310 ? -2.645 36.75 18.188 1 85.56 310 ALA B O 1
ATOM 6590 N N . ILE B 1 311 ? -4.379 37.031 16.844 1 85.25 311 ILE B N 1
ATOM 6591 C CA . ILE B 1 311 ? -4.898 38.125 17.641 1 85.25 311 ILE B CA 1
ATOM 6592 C C . ILE B 1 311 ? -5.277 37.625 19.031 1 85.25 311 ILE B C 1
ATOM 6594 O O . ILE B 1 311 ? -5.312 38.375 20 1 85.25 311 ILE B O 1
ATOM 6598 N N . TYR B 1 312 ? -5.559 36.344 19.109 1 85.06 312 TYR B N 1
ATOM 6599 C CA . TYR B 1 312 ? -5.996 35.781 20.391 1 85.06 312 TYR B CA 1
ATOM 6600 C C . TYR B 1 312 ? -4.816 35.219 21.172 1 85.06 312 TYR B C 1
ATOM 6602 O O . TYR B 1 312 ? -4.996 34.656 22.25 1 85.06 312 TYR B O 1
ATOM 6610 N N . MET B 1 313 ? -3.682 35.406 20.656 1 89.38 313 MET B N 1
ATOM 6611 C CA . MET B 1 313 ? -2.475 35 21.359 1 89.38 313 MET B CA 1
ATOM 6612 C C . MET B 1 313 ? -2.34 35.719 22.703 1 89.38 313 MET B C 1
ATOM 6614 O O . MET B 1 313 ? -2.59 36.938 22.781 1 89.38 313 MET B O 1
ATOM 6618 N N . PRO B 1 314 ? -1.934 34.969 23.688 1 90.25 314 PRO B N 1
ATOM 6619 C CA . PRO B 1 314 ? -1.658 35.656 24.953 1 90.25 314 PRO B CA 1
ATOM 6620 C C . PRO B 1 314 ? -0.631 36.781 24.812 1 90.25 314 PRO B C 1
ATOM 6622 O O . PRO B 1 314 ? 0.303 36.656 24.016 1 90.25 314 PRO B O 1
ATOM 6625 N N . GLU B 1 315 ? -0.799 37.75 25.703 1 91.44 315 GLU B N 1
ATOM 6626 C CA . GLU B 1 315 ? 0.07 38.906 25.641 1 91.44 315 GLU B CA 1
ATOM 6627 C C . GLU B 1 315 ? 1.532 38.531 25.844 1 91.44 315 GLU B C 1
ATOM 6629 O O . GLU B 1 315 ? 2.424 39.094 25.219 1 91.44 315 GLU B O 1
ATOM 6634 N N . SER B 1 316 ? 1.744 37.594 26.719 1 93.94 316 SER B N 1
ATOM 6635 C CA . SER B 1 316 ? 3.115 37.156 26.969 1 93.94 316 SER B CA 1
ATOM 6636 C C . SER B 1 316 ? 3.752 36.562 25.719 1 93.94 316 SER B C 1
ATOM 6638 O O . SER B 1 316 ? 4.941 36.781 25.469 1 93.94 316 SER B O 1
ATOM 6640 N N . TYR B 1 317 ? 2.969 35.812 24.938 1 94.38 317 TYR B N 1
ATOM 6641 C CA . TYR B 1 317 ? 3.467 35.25 23.688 1 94.38 317 TYR B CA 1
ATOM 6642 C C . TYR B 1 317 ? 3.748 36.344 22.672 1 94.38 317 TYR B C 1
ATOM 6644 O O . TYR B 1 317 ? 4.773 36.312 21.984 1 94.38 317 TYR B O 1
ATOM 6652 N N . LYS B 1 318 ? 2.881 37.312 22.562 1 93 318 LYS B N 1
ATOM 6653 C CA . LYS B 1 318 ? 3.049 38.438 21.641 1 93 318 LYS B CA 1
ATOM 6654 C C . LYS B 1 318 ? 4.328 39.219 21.953 1 93 318 LYS B C 1
ATOM 6656 O O . LYS B 1 318 ? 5.078 39.562 21.047 1 93 318 LYS B O 1
ATOM 6661 N N . GLN B 1 319 ? 4.465 39.438 23.219 1 94.12 319 GLN B N 1
ATOM 6662 C CA . GLN B 1 319 ? 5.66 40.156 23.641 1 94.12 319 GLN B CA 1
ATOM 6663 C C . GLN B 1 319 ? 6.926 39.375 23.312 1 94.12 319 GLN B C 1
ATOM 6665 O O . GLN B 1 319 ? 7.938 39.969 22.906 1 94.12 319 GLN B O 1
ATOM 6670 N N . GLY B 1 320 ? 6.824 38.062 23.516 1 95.69 320 GLY B N 1
ATOM 6671 C CA . GLY B 1 320 ? 7.949 37.219 23.156 1 95.69 320 GLY B CA 1
ATOM 6672 C C . GLY B 1 320 ? 8.297 37.312 21.672 1 95.69 320 GLY B C 1
ATOM 6673 O O . GLY B 1 320 ? 9.469 37.375 21.312 1 95.69 320 GLY B O 1
ATOM 6674 N N . LEU B 1 321 ? 7.34 37.312 20.844 1 96.06 321 LEU B N 1
ATOM 6675 C CA . LEU B 1 321 ? 7.539 37.469 19.406 1 96.06 321 LEU B CA 1
ATOM 6676 C C . LEU B 1 321 ? 8.18 38.812 19.062 1 96.06 321 LEU B C 1
ATOM 6678 O O . LEU B 1 321 ? 9.148 38.844 18.312 1 96.06 321 LEU B O 1
ATOM 6682 N N . LEU B 1 322 ? 7.633 39.875 19.688 1 95.19 322 LEU B N 1
ATOM 6683 C CA . LEU B 1 322 ? 8.125 41.219 19.422 1 95.19 322 LEU B CA 1
ATOM 6684 C C . LEU B 1 322 ? 9.594 41.344 19.812 1 95.19 322 LEU B C 1
ATOM 6686 O O . LEU B 1 322 ? 10.391 41.938 19.094 1 95.19 322 LEU B O 1
ATOM 6690 N N . LYS B 1 323 ? 9.844 40.812 20.953 1 96.81 323 LYS B N 1
ATOM 6691 C CA . LYS B 1 323 ? 11.227 40.844 21.406 1 96.81 323 LYS B CA 1
ATOM 6692 C C . LYS B 1 323 ? 12.148 40.062 20.484 1 96.81 323 LYS B C 1
ATOM 6694 O O . LYS B 1 323 ? 13.289 40.469 20.25 1 96.81 323 LYS B O 1
ATOM 6699 N N . THR B 1 324 ? 11.672 38.906 19.984 1 97.94 324 THR B N 1
ATOM 6700 C CA . THR B 1 324 ? 12.438 38.156 19.016 1 97.94 324 THR B CA 1
ATOM 6701 C C . THR B 1 324 ? 12.727 39 17.766 1 97.94 324 THR B C 1
ATOM 6703 O O . THR B 1 324 ? 13.867 39.062 17.312 1 97.94 324 THR B O 1
ATOM 6706 N N . PHE B 1 325 ? 11.758 39.719 17.266 1 97.88 325 PHE B N 1
ATOM 6707 C CA . PHE B 1 325 ? 11.898 40.531 16.078 1 97.88 325 PHE B CA 1
ATOM 6708 C C . PHE B 1 325 ? 12.898 41.656 16.312 1 97.88 325 PHE B C 1
ATOM 6710 O O . PHE B 1 325 ? 13.727 41.938 15.438 1 97.88 325 PHE B O 1
ATOM 6717 N N . GLU B 1 326 ? 12.789 42.188 17.438 1 97 326 GLU B N 1
ATOM 6718 C CA . GLU B 1 326 ? 13.648 43.312 17.812 1 97 326 GLU B CA 1
ATOM 6719 C C . GLU B 1 326 ? 15.117 42.906 17.828 1 97 326 GLU B C 1
ATOM 6721 O O . GLU B 1 326 ? 16 43.688 17.453 1 97 326 GLU B O 1
ATOM 6726 N N . THR B 1 327 ? 15.328 41.75 18.266 1 97.19 327 THR B N 1
ATOM 6727 C CA . THR B 1 327 ? 16.703 41.281 18.453 1 97.19 327 THR B CA 1
ATOM 6728 C C . THR B 1 327 ? 17.266 40.75 17.141 1 97.19 327 THR B C 1
ATOM 6730 O O . THR B 1 327 ? 18.422 40.344 17.078 1 97.19 327 THR B O 1
ATOM 6733 N N . MET B 1 328 ? 16.453 40.719 16.047 1 97.81 328 MET B N 1
ATOM 6734 C CA . MET B 1 328 ? 16.891 40.219 14.742 1 97.81 328 MET B CA 1
ATOM 6735 C C . MET B 1 328 ? 16.641 41.281 13.672 1 97.81 328 MET B C 1
ATOM 6737 O O . MET B 1 328 ? 15.938 41.031 12.688 1 97.81 328 MET B O 1
ATOM 6741 N N . PRO B 1 329 ? 17.297 42.406 13.797 1 96.5 329 PRO B N 1
ATOM 6742 C CA . PRO B 1 329 ? 17.031 43.5 12.891 1 96.5 329 PRO B CA 1
ATOM 6743 C C . PRO B 1 329 ? 17.422 43.219 11.445 1 96.5 329 PRO B C 1
ATOM 6745 O O . PRO B 1 329 ? 16.953 43.875 10.523 1 96.5 329 PRO B O 1
ATOM 6748 N N . ASP B 1 330 ? 18.234 42.219 11.219 1 97.31 330 ASP B N 1
ATOM 6749 C CA . ASP B 1 330 ? 18.719 41.875 9.875 1 97.31 330 ASP B CA 1
ATOM 6750 C C . ASP B 1 330 ? 17.766 40.906 9.18 1 97.31 330 ASP B C 1
ATOM 6752 O O . ASP B 1 330 ? 18.062 40.438 8.07 1 97.31 330 ASP B O 1
ATOM 6756 N N . THR B 1 331 ? 16.703 40.594 9.844 1 98.38 331 THR B N 1
ATOM 6757 C CA . THR B 1 331 ? 15.711 39.656 9.289 1 98.38 331 THR B CA 1
ATOM 6758 C C . THR B 1 331 ? 14.375 40.375 9.07 1 98.38 331 THR B C 1
ATOM 6760 O O . THR B 1 331 ? 13.898 41.094 9.945 1 98.38 331 THR B O 1
ATOM 6763 N N . THR B 1 332 ? 13.836 40.219 7.879 1 98.56 332 THR B N 1
ATOM 6764 C CA . THR B 1 332 ? 12.469 40.656 7.621 1 98.56 332 THR B CA 1
ATOM 6765 C C . THR B 1 332 ? 11.461 39.625 8.078 1 98.56 332 THR B C 1
ATOM 6767 O O . THR B 1 332 ? 11.578 38.438 7.734 1 98.56 332 THR B O 1
ATOM 6770 N N . PHE B 1 333 ? 10.508 40.062 8.859 1 98.12 333 PHE B N 1
ATOM 6771 C CA . PHE B 1 333 ? 9.43 39.188 9.289 1 98.12 333 PHE B CA 1
ATOM 6772 C C . PHE B 1 333 ? 8.117 39.594 8.625 1 98.12 333 PHE B C 1
ATOM 6774 O O . PHE B 1 333 ? 7.68 40.719 8.734 1 98.12 333 PHE B O 1
ATOM 6781 N N . ILE B 1 334 ? 7.527 38.656 7.914 1 97.06 334 ILE B N 1
ATOM 6782 C CA . ILE B 1 334 ? 6.172 38.781 7.395 1 97.06 334 ILE B CA 1
ATOM 6783 C C . ILE B 1 334 ? 5.211 37.969 8.234 1 97.06 334 ILE B C 1
ATOM 6785 O O . ILE B 1 334 ? 5.285 36.719 8.242 1 97.06 334 ILE B O 1
ATOM 6789 N N . MET B 1 335 ? 4.293 38.594 8.93 1 95.5 335 MET B N 1
ATOM 6790 C CA . MET B 1 335 ? 3.459 37.875 9.875 1 95.5 335 MET B CA 1
ATOM 6791 C C . MET B 1 335 ? 1.979 38.094 9.594 1 95.5 335 MET B C 1
ATOM 6793 O O . MET B 1 335 ? 1.548 39.25 9.43 1 95.5 335 MET B O 1
ATOM 6797 N N . LYS B 1 336 ? 1.261 37 9.516 1 94.38 336 LYS B N 1
ATOM 6798 C CA . LYS B 1 336 ? -0.195 37.094 9.453 1 94.38 336 LYS B CA 1
ATOM 6799 C C . LYS B 1 336 ? -0.777 37.562 10.781 1 94.38 336 LYS B C 1
ATOM 6801 O O . LYS B 1 336 ? -0.498 36.969 11.828 1 94.38 336 LYS B O 1
ATOM 6806 N N . TYR B 1 337 ? -1.519 38.594 10.727 1 91.44 337 TYR B N 1
ATOM 6807 C CA . TYR B 1 337 ? -2.186 39.188 11.891 1 91.44 337 TYR B CA 1
ATOM 6808 C C . TYR B 1 337 ? -3.562 39.719 11.516 1 91.44 337 TYR B C 1
ATOM 6810 O O . TYR B 1 337 ? -3.693 40.531 10.602 1 91.44 337 TYR B O 1
ATOM 6818 N N . GLU B 1 338 ? -4.602 39.281 12.156 1 85.12 338 GLU B N 1
ATOM 6819 C CA . GLU B 1 338 ? -5.984 39.438 11.727 1 85.12 338 GLU B CA 1
ATOM 6820 C C . GLU B 1 338 ? -6.488 40.844 12.039 1 85.12 338 GLU B C 1
ATOM 6822 O O . GLU B 1 338 ? -7.652 41.188 11.781 1 85.12 338 GLU B O 1
ATOM 6827 N N . ASP B 1 339 ? -5.684 41.688 12.594 1 82.62 339 ASP B N 1
ATOM 6828 C CA . ASP B 1 339 ? -6.039 43.094 12.836 1 82.62 339 ASP B CA 1
ATOM 6829 C C . ASP B 1 339 ? -5.043 44.031 12.156 1 82.62 339 ASP B C 1
ATOM 6831 O O . ASP B 1 339 ? -3.943 44.25 12.672 1 82.62 339 ASP B O 1
ATOM 6835 N N . ASN B 1 340 ? -5.469 44.719 11.156 1 69.38 340 ASN B N 1
ATOM 6836 C CA . ASN B 1 340 ? -4.582 45.594 10.391 1 69.38 340 ASN B CA 1
ATOM 6837 C C . ASN B 1 340 ? -4.328 46.906 11.117 1 69.38 340 ASN B C 1
ATOM 6839 O O . ASN B 1 340 ? -3.412 47.656 10.758 1 69.38 340 ASN B O 1
ATOM 6843 N N . THR B 1 341 ? -5.043 47.094 12.023 1 71.5 341 THR B N 1
ATOM 6844 C CA . THR B 1 341 ? -4.922 48.375 12.703 1 71.5 341 THR B CA 1
ATOM 6845 C C . THR B 1 341 ? -4.039 48.25 13.945 1 71.5 341 THR B C 1
ATOM 6847 O O . THR B 1 341 ? -3.756 49.25 14.617 1 71.5 341 THR B O 1
ATOM 6850 N N . SER B 1 342 ? -3.688 47.062 14.031 1 76.75 342 SER B N 1
ATOM 6851 C CA . SER B 1 342 ? -2.934 46.812 15.258 1 76.75 342 SER B CA 1
ATOM 6852 C C . SER B 1 342 ? -1.582 47.531 15.219 1 76.75 342 SER B C 1
ATOM 6854 O O . SER B 1 342 ? -0.929 47.562 14.172 1 76.75 342 SER B O 1
ATOM 6856 N N . LYS B 1 343 ? -1.244 48.188 16.266 1 78.75 343 LYS B N 1
ATOM 6857 C CA . LYS B 1 343 ? 0.062 48.812 16.422 1 78.75 343 LYS B CA 1
ATOM 6858 C C . LYS B 1 343 ? 1.062 47.875 17.062 1 78.75 343 LYS B C 1
ATOM 6860 O O . LYS B 1 343 ? 2.115 48.281 17.547 1 78.75 343 LYS B O 1
ATOM 6865 N N . PHE B 1 344 ? 0.606 46.688 16.938 1 80.88 344 PHE B N 1
ATOM 6866 C CA . PHE B 1 344 ? 1.294 45.562 17.578 1 80.88 344 PHE B CA 1
ATOM 6867 C C . PHE B 1 344 ? 2.783 45.594 17.266 1 80.88 344 PHE B C 1
ATOM 6869 O O . PHE B 1 344 ? 3.619 45.438 18.156 1 80.88 344 PHE B O 1
ATOM 6876 N N . ALA B 1 345 ? 3.217 45.906 16.062 1 84.94 345 ALA B N 1
ATOM 6877 C CA . ALA B 1 345 ? 4.605 45.812 15.617 1 84.94 345 ALA B CA 1
ATOM 6878 C C . ALA B 1 345 ? 5.043 47.094 14.906 1 84.94 345 ALA B C 1
ATOM 6880 O O . ALA B 1 345 ? 6.051 47.094 14.188 1 84.94 345 ALA B O 1
ATOM 6881 N N . TYR B 1 346 ? 4.414 48.125 15.102 1 85 346 TYR B N 1
ATOM 6882 C CA . TYR B 1 346 ? 4.621 49.344 14.336 1 85 346 TYR B CA 1
ATOM 6883 C C . TYR B 1 346 ? 6 49.938 14.602 1 85 346 TYR B C 1
ATOM 6885 O O . TYR B 1 346 ? 6.574 50.594 13.742 1 85 346 TYR B O 1
ATOM 6893 N N . HIS B 1 347 ? 6.547 49.75 15.688 1 89.44 347 HIS B N 1
ATOM 6894 C CA . HIS B 1 347 ? 7.828 50.344 16.062 1 89.44 347 HIS B CA 1
ATOM 6895 C C . HIS B 1 347 ? 8.992 49.562 15.461 1 89.44 347 HIS B C 1
ATOM 6897 O O . HIS B 1 347 ? 10.148 49.969 15.578 1 89.44 347 HIS B O 1
ATOM 6903 N N . LEU B 1 348 ? 8.711 48.469 14.812 1 94.56 348 LEU B N 1
ATOM 6904 C CA . LEU B 1 348 ? 9.75 47.594 14.242 1 94.56 348 LEU B CA 1
ATOM 6905 C C . LEU B 1 348 ? 9.742 47.688 12.727 1 94.56 348 LEU B C 1
ATOM 6907 O O . LEU B 1 348 ? 8.875 47.094 12.07 1 94.56 348 LEU B O 1
ATOM 6911 N N . PRO B 1 349 ? 10.719 48.25 12.094 1 94.81 349 PRO B N 1
ATOM 6912 C CA . PRO B 1 349 ? 10.734 48.406 10.641 1 94.81 349 PRO B CA 1
ATOM 6913 C C . PRO B 1 349 ? 10.891 47.094 9.891 1 94.81 349 PRO B C 1
ATOM 6915 O O . PRO B 1 349 ? 10.641 47.031 8.68 1 94.81 349 PRO B O 1
ATOM 6918 N N . ASN B 1 350 ? 11.352 46.062 10.57 1 97.5 350 ASN B N 1
ATOM 6919 C CA . ASN B 1 350 ? 11.602 44.781 9.898 1 97.5 350 ASN B CA 1
ATOM 6920 C C . ASN B 1 350 ? 10.398 43.875 9.992 1 97.5 350 ASN B C 1
ATOM 6922 O O . ASN B 1 350 ? 10.492 42.688 9.656 1 97.5 350 ASN B O 1
ATOM 6926 N N . VAL B 1 351 ? 9.266 44.344 10.508 1 96.81 351 VAL B N 1
ATOM 6927 C CA . VAL B 1 351 ? 8.078 43.5 10.664 1 96.81 351 VAL B CA 1
ATOM 6928 C C . VAL B 1 351 ? 6.953 44.031 9.773 1 96.81 351 VAL B C 1
ATOM 6930 O O . VAL B 1 351 ? 6.602 45.219 9.844 1 96.81 351 VAL B O 1
ATOM 6933 N N . HIS B 1 352 ? 6.438 43.188 8.945 1 94.75 352 HIS B N 1
ATOM 6934 C CA . HIS B 1 352 ? 5.293 43.469 8.102 1 94.75 352 HIS B CA 1
ATOM 6935 C C . HIS B 1 352 ? 4.086 42.625 8.477 1 94.75 352 HIS B C 1
ATOM 6937 O O . HIS B 1 352 ? 4.109 41.406 8.32 1 94.75 352 HIS B O 1
ATOM 6943 N N . LEU B 1 353 ? 3.033 43.25 8.938 1 93.19 353 LEU B N 1
ATOM 6944 C CA . LEU B 1 353 ? 1.799 42.562 9.289 1 93.19 353 LEU B CA 1
ATOM 6945 C C . LEU B 1 353 ? 0.8 42.594 8.141 1 93.19 353 LEU B C 1
ATOM 6947 O O . LEU B 1 353 ? 0.703 43.594 7.438 1 93.19 353 LEU B O 1
ATOM 6951 N N . SER B 1 354 ? 0.153 41.5 7.953 1 91.25 354 SER B N 1
ATOM 6952 C CA . SER B 1 354 ? -0.896 41.438 6.941 1 91.25 354 SER B CA 1
ATOM 6953 C C . SER B 1 354 ? -1.993 40.438 7.34 1 91.25 354 SER B C 1
ATOM 6955 O O . SER B 1 354 ? -1.712 39.406 7.922 1 91.25 354 SER B O 1
ATOM 6957 N N . LYS B 1 355 ? -3.227 40.812 6.977 1 89.94 355 LYS B N 1
ATOM 6958 C CA . LYS B 1 355 ? -4.355 39.906 7.238 1 89.94 355 LYS B CA 1
ATOM 6959 C C . LYS B 1 355 ? -4.336 38.719 6.297 1 89.94 355 LYS B C 1
ATOM 6961 O O . LYS B 1 355 ? -4.855 37.656 6.633 1 89.94 355 LYS B O 1
ATOM 6966 N N . TRP B 1 356 ? -3.861 39 5.184 1 88.5 356 TRP B N 1
ATOM 6967 C CA . TRP B 1 356 ? -3.779 37.969 4.164 1 88.5 356 TRP B CA 1
ATOM 6968 C C . TRP B 1 356 ? -2.521 38.125 3.318 1 88.5 356 TRP B C 1
ATOM 6970 O O . TRP B 1 356 ? -2.082 39.25 3.061 1 88.5 356 TRP B O 1
ATOM 6980 N N . PHE B 1 357 ? -1.896 37 2.936 1 90.5 357 PHE B N 1
ATOM 6981 C CA . PHE B 1 357 ? -0.809 37 1.965 1 90.5 357 PHE B CA 1
ATOM 6982 C C . PHE B 1 357 ? -0.816 35.719 1.144 1 90.5 357 PHE B C 1
ATOM 6984 O O . PHE B 1 357 ? -1.403 34.719 1.555 1 90.5 357 PHE B O 1
ATOM 6991 N N . PRO B 1 358 ? -0.284 35.75 -0.057 1 91.38 358 PRO B N 1
ATOM 6992 C CA . PRO B 1 358 ? -0.175 34.531 -0.885 1 91.38 358 PRO B CA 1
ATOM 6993 C C . PRO B 1 358 ? 0.873 33.562 -0.363 1 91.38 358 PRO B C 1
ATOM 6995 O O . PRO B 1 358 ? 1.972 33.469 -0.917 1 91.38 358 PRO B O 1
ATOM 6998 N N . GLN B 1 359 ? 0.477 32.781 0.577 1 91.69 359 GLN B N 1
ATOM 6999 C CA . GLN B 1 359 ? 1.385 31.922 1.331 1 91.69 359 GLN B CA 1
ATOM 7000 C C . GLN B 1 359 ? 2.178 31 0.401 1 91.69 359 GLN B C 1
ATOM 7002 O O . GLN B 1 359 ? 3.404 30.938 0.494 1 91.69 359 GLN B O 1
ATOM 7007 N N . ASN B 1 360 ? 1.512 30.312 -0.509 1 89.56 360 ASN B N 1
ATOM 7008 C CA . ASN B 1 360 ? 2.186 29.375 -1.401 1 89.56 360 ASN B CA 1
ATOM 7009 C C . ASN B 1 360 ? 3.229 30.078 -2.268 1 89.56 360 ASN B C 1
ATOM 7011 O O . ASN B 1 360 ? 4.328 29.562 -2.461 1 89.56 360 ASN B O 1
ATOM 7015 N N . ALA B 1 361 ? 2.861 31.219 -2.764 1 91.75 361 ALA B N 1
ATOM 7016 C CA . ALA B 1 361 ? 3.777 31.969 -3.613 1 91.75 361 ALA B CA 1
ATOM 7017 C C . ALA B 1 361 ? 4.977 32.469 -2.814 1 91.75 361 ALA B C 1
ATOM 7019 O O . ALA B 1 361 ? 6.105 32.469 -3.312 1 91.75 361 ALA B O 1
ATOM 7020 N N . LEU B 1 362 ? 4.727 32.938 -1.653 1 95.25 362 LEU B N 1
ATOM 7021 C CA . LEU B 1 362 ? 5.82 33.375 -0.803 1 95.25 362 LEU B CA 1
ATOM 7022 C C . LEU B 1 362 ? 6.75 32.219 -0.439 1 95.25 362 LEU B C 1
ATOM 7024 O O . LEU B 1 362 ? 7.973 32.375 -0.484 1 95.25 362 LEU B O 1
ATOM 7028 N N . LEU B 1 363 ? 6.156 31.094 -0.141 1 94.81 363 LEU B N 1
ATOM 7029 C CA . LEU B 1 363 ? 6.945 29.922 0.205 1 94.81 363 LEU B CA 1
ATOM 7030 C C . LEU B 1 363 ? 7.785 29.469 -0.984 1 94.81 363 LEU B C 1
ATOM 7032 O O . LEU B 1 363 ? 8.875 28.922 -0.805 1 94.81 363 LEU B O 1
ATOM 7036 N N . ALA B 1 364 ? 7.309 29.688 -2.146 1 92.69 364 ALA B N 1
ATOM 7037 C CA . ALA B 1 364 ? 7.98 29.234 -3.357 1 92.69 364 ALA B CA 1
ATOM 7038 C C . ALA B 1 364 ? 9.141 30.141 -3.725 1 92.69 364 ALA B C 1
ATOM 7040 O O . ALA B 1 364 ? 10 29.781 -4.535 1 92.69 364 ALA B O 1
ATOM 7041 N N . ASP B 1 365 ? 9.18 31.344 -3.18 1 94.75 365 ASP B N 1
ATOM 7042 C CA . ASP B 1 365 ? 10.188 32.312 -3.559 1 94.75 365 ASP B CA 1
ATOM 7043 C C . ASP B 1 365 ? 11.547 31.969 -2.959 1 94.75 365 ASP B C 1
ATOM 7045 O O . ASP B 1 365 ? 11.656 31.703 -1.761 1 94.75 365 ASP B O 1
ATOM 7049 N N . PRO B 1 366 ? 12.57 31.984 -3.809 1 93.19 366 PRO B N 1
ATOM 7050 C CA . PRO B 1 366 ? 13.891 31.578 -3.314 1 93.19 366 PRO B CA 1
ATOM 7051 C C . PRO B 1 366 ? 14.438 32.531 -2.252 1 93.19 366 PRO B C 1
ATOM 7053 O O . PRO B 1 366 ? 15.336 32.156 -1.489 1 93.19 366 PRO B O 1
ATOM 7056 N N . ARG B 1 367 ? 13.953 33.75 -2.127 1 96.38 367 ARG B N 1
ATOM 7057 C CA . ARG B 1 367 ? 14.445 34.75 -1.17 1 96.38 367 ARG B CA 1
ATOM 7058 C C . ARG B 1 367 ? 13.875 34.5 0.22 1 96.38 367 ARG B C 1
ATOM 7060 O O . ARG B 1 367 ? 14.352 35.062 1.207 1 96.38 367 ARG B O 1
ATOM 7067 N N . LEU B 1 368 ? 12.766 33.625 0.357 1 97.25 368 LEU B N 1
ATOM 7068 C CA . LEU B 1 368 ? 12.234 33.25 1.663 1 97.25 368 LEU B CA 1
ATOM 7069 C C . LEU B 1 368 ? 13.141 32.25 2.35 1 97.25 368 LEU B C 1
ATOM 7071 O O . LEU B 1 368 ? 13.469 31.219 1.767 1 97.25 368 LEU B O 1
ATOM 7075 N N . THR B 1 369 ? 13.43 32.531 3.617 1 97.75 369 THR B N 1
ATOM 7076 C CA . THR B 1 369 ? 14.445 31.734 4.289 1 97.75 369 THR B CA 1
ATOM 7077 C C . THR B 1 369 ? 13.805 30.641 5.141 1 97.75 369 THR B C 1
ATOM 7079 O O . THR B 1 369 ? 14.328 29.531 5.238 1 97.75 369 THR B O 1
ATOM 7082 N N . ALA B 1 370 ? 12.758 30.953 5.789 1 98.25 370 ALA B N 1
ATOM 7083 C CA . ALA B 1 370 ? 12.133 30 6.699 1 98.25 370 ALA B CA 1
ATOM 7084 C C . ALA B 1 370 ? 10.648 30.312 6.906 1 98.25 370 ALA B C 1
ATOM 7086 O O . ALA B 1 370 ? 10.203 31.422 6.605 1 98.25 370 ALA B O 1
ATOM 7087 N N . PHE B 1 371 ? 9.93 29.375 7.344 1 98.56 371 PHE B N 1
ATOM 7088 C CA . PHE B 1 371 ? 8.516 29.484 7.668 1 98.56 371 PHE B CA 1
ATOM 7089 C C . PHE B 1 371 ? 8.266 29.172 9.133 1 98.56 371 PHE B C 1
ATOM 7091 O O . PHE B 1 371 ? 8.734 28.141 9.641 1 98.56 371 PHE B O 1
ATOM 7098 N N . VAL B 1 372 ? 7.652 30.031 9.859 1 98.31 372 VAL B N 1
ATOM 7099 C CA . VAL B 1 372 ? 7.168 29.766 11.203 1 98.31 372 VAL B CA 1
ATOM 7100 C C . VAL B 1 372 ? 5.668 29.484 11.172 1 98.31 372 VAL B C 1
ATOM 7102 O O . VAL B 1 372 ? 4.887 30.344 10.742 1 98.31 372 VAL B O 1
ATOM 7105 N N . THR B 1 373 ? 5.25 28.297 11.625 1 97.19 373 THR B N 1
ATOM 7106 C CA . THR B 1 373 ? 3.84 27.938 11.5 1 97.19 373 THR B CA 1
ATOM 7107 C C . THR B 1 373 ? 3.414 27.031 12.648 1 97.19 373 THR B C 1
ATOM 7109 O O . THR B 1 373 ? 4.258 26.531 13.398 1 97.19 373 THR B O 1
ATOM 7112 N N . HIS B 1 374 ? 2.125 26.906 12.859 1 95.06 374 HIS B N 1
ATOM 7113 C CA . HIS B 1 374 ? 1.566 26.062 13.898 1 95.06 374 HIS B CA 1
ATOM 7114 C C . HIS B 1 374 ? 1.656 24.594 13.516 1 95.06 374 HIS B C 1
ATOM 7116 O O . HIS B 1 374 ? 1.502 23.703 14.367 1 95.06 374 HIS B O 1
ATOM 7122 N N . GLY B 1 375 ? 1.815 24.281 12.211 1 95.06 375 GLY B N 1
ATOM 7123 C CA . GLY B 1 375 ? 2.047 22.906 11.805 1 95.06 375 GLY B CA 1
ATOM 7124 C C . GLY B 1 375 ? 0.774 22.172 11.422 1 95.06 375 GLY B C 1
ATOM 7125 O O . GLY B 1 375 ? 0.669 20.969 11.602 1 95.06 375 GLY B O 1
ATOM 7126 N N . GLY B 1 376 ? -0.26 22.906 10.953 1 94 376 GLY B N 1
ATOM 7127 C CA . GLY B 1 376 ? -1.36 22.219 10.305 1 94 376 GLY B CA 1
ATOM 7128 C C . GLY B 1 376 ? -0.924 21.391 9.102 1 94 376 GLY B C 1
ATOM 7129 O O . GLY B 1 376 ? 0.09 21.703 8.477 1 94 376 GLY B O 1
ATOM 7130 N N . LEU B 1 377 ? -1.661 20.391 8.797 1 94.12 377 LEU B N 1
ATOM 7131 C CA . LEU B 1 377 ? -1.237 19.5 7.723 1 94.12 377 LEU B CA 1
ATOM 7132 C C . LEU B 1 377 ? -1.075 20.25 6.414 1 94.12 377 LEU B C 1
ATOM 7134 O O . LEU B 1 377 ? -0.135 20 5.656 1 94.12 377 LEU B O 1
ATOM 7138 N N . GLY B 1 378 ? -2.01 21.172 6.145 1 92.62 378 GLY B N 1
ATOM 7139 C CA . GLY B 1 378 ? -1.896 21.984 4.938 1 92.62 378 GLY B CA 1
ATOM 7140 C C . GLY B 1 378 ? -0.597 22.75 4.859 1 92.62 378 GLY B C 1
ATOM 7141 O O . GLY B 1 378 ? 0.094 22.719 3.836 1 92.62 378 GLY B O 1
ATOM 7142 N N . SER B 1 379 ? -0.263 23.422 5.93 1 93.94 379 SER B N 1
ATOM 7143 C CA . SER B 1 379 ? 0.949 24.234 5.973 1 93.94 379 SER B CA 1
ATOM 7144 C C . SER B 1 379 ? 2.199 23.359 5.891 1 93.94 379 SER B C 1
ATOM 7146 O O . SER B 1 379 ? 3.158 23.703 5.199 1 93.94 379 SER B O 1
ATOM 7148 N N . VAL B 1 380 ? 2.16 22.281 6.617 1 96.19 380 VAL B N 1
ATOM 7149 C CA . VAL B 1 380 ? 3.311 21.391 6.629 1 96.19 380 VAL B CA 1
ATOM 7150 C C . VAL B 1 380 ? 3.525 20.797 5.23 1 96.19 380 VAL B C 1
ATOM 7152 O O . VAL B 1 380 ? 4.66 20.703 4.762 1 96.19 380 VAL B O 1
ATOM 7155 N N . THR B 1 381 ? 2.484 20.391 4.582 1 96.06 381 THR B N 1
ATOM 7156 C CA . THR B 1 381 ? 2.584 19.859 3.23 1 96.06 381 THR B CA 1
ATOM 7157 C C . THR B 1 381 ? 3.084 20.922 2.26 1 96.06 381 THR B C 1
ATOM 7159 O O . THR B 1 381 ? 3.949 20.656 1.424 1 96.06 381 THR B O 1
ATOM 7162 N N . GLU B 1 382 ? 2.586 22.156 2.398 1 94.38 382 GLU B N 1
ATOM 7163 C CA . GLU B 1 382 ? 2.994 23.25 1.524 1 94.38 382 GLU B CA 1
ATOM 7164 C C . GLU B 1 382 ? 4.484 23.562 1.676 1 94.38 382 GLU B C 1
ATOM 7166 O O . GLU B 1 382 ? 5.199 23.688 0.681 1 94.38 382 GLU B O 1
ATOM 7171 N N . VAL B 1 383 ? 4.879 23.688 2.898 1 96.19 383 VAL B N 1
ATOM 7172 C CA . VAL B 1 383 ? 6.273 24.047 3.131 1 96.19 383 VAL B CA 1
ATOM 7173 C C . VAL B 1 383 ? 7.184 22.906 2.676 1 96.19 383 VAL B C 1
ATOM 7175 O O . VAL B 1 383 ? 8.273 23.141 2.156 1 96.19 383 VAL B O 1
ATOM 7178 N N . ALA B 1 384 ? 6.77 21.641 2.822 1 97.38 384 ALA B N 1
ATOM 7179 C CA . ALA B 1 384 ? 7.543 20.5 2.357 1 97.38 384 ALA B CA 1
ATOM 7180 C C . ALA B 1 384 ? 7.672 20.5 0.837 1 97.38 384 ALA B C 1
ATOM 7182 O O . ALA B 1 384 ? 8.766 20.281 0.301 1 97.38 384 ALA B O 1
ATOM 7183 N N . TYR B 1 385 ? 6.598 20.766 0.141 1 96.06 385 TYR B N 1
ATOM 7184 C CA . TYR B 1 385 ? 6.602 20.781 -1.316 1 96.06 385 TYR B CA 1
ATOM 7185 C C . TYR B 1 385 ? 7.449 21.938 -1.839 1 96.06 385 TYR B C 1
ATOM 7187 O O . TYR B 1 385 ? 8.07 21.828 -2.9 1 96.06 385 TYR B O 1
ATOM 7195 N N . GLN B 1 386 ? 7.449 23.031 -1.112 1 95 386 GLN B N 1
ATOM 7196 C CA . GLN B 1 386 ? 8.156 24.219 -1.583 1 95 386 GLN B CA 1
ATOM 7197 C C . GLN B 1 386 ? 9.625 24.188 -1.159 1 95 386 GLN B C 1
ATOM 7199 O O . GLN B 1 386 ? 10.422 25.016 -1.599 1 95 386 GLN B O 1
ATOM 7204 N N . GLY B 1 387 ? 10.016 23.266 -0.291 1 96.31 387 GLY B N 1
ATOM 7205 C CA . GLY B 1 387 ? 11.406 23.031 0.052 1 96.31 387 GLY B CA 1
ATOM 7206 C C . GLY B 1 387 ? 11.984 24.078 0.985 1 96.31 387 GLY B C 1
ATOM 7207 O O . GLY B 1 387 ? 13.133 24.484 0.824 1 96.31 387 GLY B O 1
ATOM 7208 N N . LYS B 1 388 ? 11.148 24.562 1.89 1 97.12 388 LYS B N 1
ATOM 7209 C CA . LYS B 1 388 ? 11.602 25.547 2.865 1 97.12 388 LYS B CA 1
ATOM 7210 C C . LYS B 1 388 ? 11.68 24.938 4.266 1 97.12 388 LYS B C 1
ATOM 7212 O O . LYS B 1 388 ? 10.828 24.141 4.652 1 97.12 388 LYS B O 1
ATOM 7217 N N . PRO B 1 389 ? 12.727 25.203 4.984 1 98.38 389 PRO B N 1
ATOM 7218 C CA . PRO B 1 389 ? 12.727 24.797 6.387 1 98.38 389 PRO B CA 1
ATOM 7219 C C . PRO B 1 389 ? 11.719 25.578 7.234 1 98.38 389 PRO B C 1
ATOM 7221 O O . PRO B 1 389 ? 11.258 26.641 6.82 1 98.38 389 PRO B O 1
ATOM 7224 N N . ALA B 1 390 ? 11.398 25.031 8.414 1 98.75 390 ALA B N 1
ATOM 7225 C CA . ALA B 1 390 ? 10.344 25.672 9.203 1 98.75 390 ALA B CA 1
ATOM 7226 C C . ALA B 1 390 ? 10.617 25.531 10.695 1 98.75 390 ALA B C 1
ATOM 7228 O O . ALA B 1 390 ? 11.328 24.625 11.125 1 98.75 390 ALA B O 1
ATOM 7229 N N . VAL B 1 391 ? 10.211 26.484 11.438 1 98.75 391 VAL B N 1
ATOM 7230 C CA . VAL B 1 391 ? 10.008 26.344 12.875 1 98.75 391 VAL B CA 1
ATOM 7231 C C . VAL B 1 391 ? 8.531 26.109 13.164 1 98.75 391 VAL B C 1
ATOM 7233 O O . VAL B 1 391 ? 7.68 26.938 12.805 1 98.75 391 VAL B O 1
ATOM 7236 N N . LEU B 1 392 ? 8.266 24.969 13.766 1 98.38 392 LEU B N 1
ATOM 7237 C CA . LEU B 1 392 ? 6.875 24.594 13.992 1 98.38 392 LEU B CA 1
ATOM 7238 C C . LEU B 1 392 ? 6.5 24.75 15.461 1 98.38 392 LEU B C 1
ATOM 7240 O O . LEU B 1 392 ? 7.195 24.25 16.344 1 98.38 392 LEU B O 1
ATOM 7244 N N . ILE B 1 393 ? 5.398 25.469 15.68 1 96.88 393 ILE B N 1
ATOM 7245 C CA . ILE B 1 393 ? 4.898 25.734 17.016 1 96.88 393 ILE B CA 1
ATOM 7246 C C . ILE B 1 393 ? 3.438 25.312 17.125 1 96.88 393 ILE B C 1
ATOM 7248 O O . ILE B 1 393 ? 2.531 26.141 17.078 1 96.88 393 ILE B O 1
ATOM 7252 N N . PRO B 1 394 ? 3.252 23.984 17.375 1 94.5 394 PRO B N 1
ATOM 7253 C CA . PRO B 1 394 ? 1.882 23.469 17.438 1 94.5 394 PRO B CA 1
ATOM 7254 C C . PRO B 1 394 ? 1.069 24.094 18.578 1 94.5 394 PRO B C 1
ATOM 7256 O O . PRO B 1 394 ? 1.604 24.328 19.656 1 94.5 394 PRO B O 1
ATOM 7259 N N . ILE B 1 395 ? -0.216 24.266 18.281 1 90.38 395 ILE B N 1
ATOM 7260 C CA . ILE B 1 395 ? -1.11 24.891 19.234 1 90.38 395 ILE B CA 1
ATOM 7261 C C . ILE B 1 395 ? -2.146 23.875 19.719 1 90.38 395 ILE B C 1
ATOM 7263 O O . ILE B 1 395 ? -2.467 23.828 20.906 1 90.38 395 ILE B O 1
ATOM 7267 N N . PHE B 1 396 ? -2.719 23.062 18.781 1 83.81 396 PHE B N 1
ATOM 7268 C CA . PHE B 1 396 ? -3.75 22.109 19.188 1 83.81 396 PHE B CA 1
ATOM 7269 C C . PHE B 1 396 ? -3.877 20.984 18.156 1 83.81 396 PHE B C 1
ATOM 7271 O O . PHE B 1 396 ? -3.211 21.016 17.125 1 83.81 396 PHE B O 1
ATOM 7278 N N . ALA B 1 397 ? -4.629 19.938 18.469 1 83.81 397 ALA B N 1
ATOM 7279 C CA . ALA B 1 397 ? -5.094 18.859 17.609 1 83.81 397 ALA B CA 1
ATOM 7280 C C . ALA B 1 397 ? -3.92 18.094 17 1 83.81 397 ALA B C 1
ATOM 7282 O O . ALA B 1 397 ? -3.012 17.672 17.719 1 83.81 397 ALA B O 1
ATOM 7283 N N . GLU B 1 398 ? -3.912 17.969 15.672 1 89.69 398 GLU B N 1
ATOM 7284 C CA . GLU B 1 398 ? -2.961 17.078 15.008 1 89.69 398 GLU B CA 1
ATOM 7285 C C . GLU B 1 398 ? -1.648 17.797 14.711 1 89.69 398 GLU B C 1
ATOM 7287 O O . GLU B 1 398 ? -0.708 17.203 14.195 1 89.69 398 GLU B O 1
ATOM 7292 N N . GLN B 1 399 ? -1.521 19.016 15.125 1 93.44 399 GLN B N 1
ATOM 7293 C CA . GLN B 1 399 ? -0.4 19.875 14.758 1 93.44 399 GLN B CA 1
ATOM 7294 C C . GLN B 1 399 ? 0.914 19.344 15.32 1 93.44 399 GLN B C 1
ATOM 7296 O O . GLN B 1 399 ? 1.933 19.328 14.625 1 93.44 399 GLN B O 1
ATOM 7301 N N . PRO B 1 400 ? 0.9 18.844 16.578 1 93.38 400 PRO B N 1
ATOM 7302 C CA . PRO B 1 400 ? 2.16 18.297 17.078 1 93.38 400 PRO B CA 1
ATOM 7303 C C . PRO B 1 400 ? 2.66 17.109 16.25 1 93.38 400 PRO B C 1
ATOM 7305 O O . PRO B 1 400 ? 3.854 17.031 15.953 1 93.38 400 PRO B O 1
ATOM 7308 N N . ARG B 1 401 ? 1.824 16.234 15.906 1 94.88 401 ARG B N 1
ATOM 7309 C CA . ARG B 1 401 ? 2.211 15.086 15.094 1 94.88 401 ARG B CA 1
ATOM 7310 C C . ARG B 1 401 ? 2.781 15.531 13.75 1 94.88 401 ARG B C 1
ATOM 7312 O O . ARG B 1 401 ? 3.811 15.023 13.305 1 94.88 401 ARG B O 1
ATOM 7319 N N . ASN B 1 402 ? 2.1 16.484 13.102 1 96.06 402 ASN B N 1
ATOM 7320 C CA . ASN B 1 402 ? 2.547 17.016 11.82 1 96.06 402 ASN B CA 1
ATOM 7321 C C . ASN B 1 402 ? 3.914 17.688 11.938 1 96.06 402 ASN B C 1
ATOM 7323 O O . ASN B 1 402 ? 4.758 17.547 11.047 1 96.06 402 ASN B O 1
ATOM 7327 N N . ALA B 1 403 ? 4.027 18.438 13.023 1 96.88 403 ALA B N 1
ATOM 7328 C CA . ALA B 1 403 ? 5.289 19.141 13.258 1 96.88 403 ALA B CA 1
ATOM 7329 C C . ALA B 1 403 ? 6.453 18.156 13.352 1 96.88 403 ALA B C 1
ATOM 7331 O O . ALA B 1 403 ? 7.484 18.344 12.703 1 96.88 403 ALA B O 1
ATOM 7332 N N . HIS B 1 404 ? 6.242 17.141 14.078 1 96.62 404 HIS B N 1
ATOM 7333 C CA . HIS B 1 404 ? 7.305 16.156 14.266 1 96.62 404 HIS B CA 1
ATOM 7334 C C . HIS B 1 404 ? 7.535 15.344 12.992 1 96.62 404 HIS B C 1
ATOM 7336 O O . HIS B 1 404 ? 8.648 14.883 12.742 1 96.62 404 HIS B O 1
ATOM 7342 N N . MET B 1 405 ? 6.531 15.195 12.203 1 96.56 405 MET B N 1
ATOM 7343 C CA . MET B 1 405 ? 6.66 14.539 10.906 1 96.56 405 MET B CA 1
ATOM 7344 C C . MET B 1 405 ? 7.652 15.281 10.016 1 96.56 405 MET B C 1
ATOM 7346 O O . MET B 1 405 ? 8.531 14.664 9.406 1 96.56 405 MET B O 1
ATOM 7350 N N . LEU B 1 406 ? 7.551 16.609 9.969 1 97.56 406 LEU B N 1
ATOM 7351 C CA . LEU B 1 406 ? 8.484 17.406 9.18 1 97.56 406 LEU B CA 1
ATOM 7352 C C . LEU B 1 406 ? 9.875 17.375 9.805 1 97.56 406 LEU B C 1
ATOM 7354 O O . LEU B 1 406 ? 10.883 17.297 9.094 1 97.56 406 LEU B O 1
ATOM 7358 N N . ALA B 1 407 ? 9.898 17.5 11.109 1 97.19 407 ALA B N 1
ATOM 7359 C CA . ALA B 1 407 ? 11.172 17.531 11.828 1 97.19 407 ALA B CA 1
ATOM 7360 C C . ALA B 1 407 ? 11.961 16.25 11.625 1 97.19 407 ALA B C 1
ATOM 7362 O O . ALA B 1 407 ? 13.195 16.266 11.602 1 97.19 407 ALA B O 1
ATOM 7363 N N . LYS B 1 408 ? 11.266 15.172 11.453 1 95.75 408 LYS B N 1
ATOM 7364 C CA . LYS B 1 408 ? 11.914 13.883 11.234 1 95.75 408 LYS B CA 1
ATOM 7365 C C . LYS B 1 408 ? 12.805 13.914 10 1 95.75 408 LYS B C 1
ATOM 7367 O O . LYS B 1 408 ? 13.812 13.203 9.938 1 95.75 408 LYS B O 1
ATOM 7372 N N . HIS B 1 409 ? 12.5 14.75 9.062 1 97 409 HIS B N 1
ATOM 7373 C CA . HIS B 1 409 ? 13.281 14.891 7.84 1 97 409 HIS B CA 1
ATOM 7374 C C . HIS B 1 409 ? 14.383 15.93 8.008 1 97 409 HIS B C 1
ATOM 7376 O O . HIS B 1 409 ? 15.047 16.297 7.031 1 97 409 HIS B O 1
ATOM 7382 N N . ARG B 1 410 ? 14.539 16.484 9.203 1 96.31 410 ARG B N 1
ATOM 7383 C CA . ARG B 1 410 ? 15.508 17.531 9.516 1 96.31 410 ARG B CA 1
ATOM 7384 C C . ARG B 1 410 ? 15.281 18.781 8.672 1 96.31 410 ARG B C 1
ATOM 7386 O O . ARG B 1 410 ? 16.234 19.391 8.18 1 96.31 410 ARG B O 1
ATOM 7393 N N . ALA B 1 411 ? 14.031 18.984 8.445 1 97.31 411 ALA B N 1
ATOM 7394 C CA . ALA B 1 411 ? 13.625 20.172 7.699 1 97.31 411 ALA B CA 1
ATOM 7395 C C . ALA B 1 411 ? 12.867 21.156 8.594 1 97.31 411 ALA B C 1
ATOM 7397 O O . ALA B 1 411 ? 12.336 22.156 8.109 1 97.31 411 ALA B O 1
ATOM 7398 N N . GLY B 1 412 ? 12.828 20.844 9.844 1 97.44 412 GLY B N 1
ATOM 7399 C CA . GLY B 1 412 ? 12.125 21.734 10.766 1 97.44 412 GLY B CA 1
ATOM 7400 C C . GLY B 1 412 ? 12.555 21.547 12.211 1 97.44 412 GLY B C 1
ATOM 7401 O O . GLY B 1 412 ? 13.164 20.547 12.562 1 97.44 412 GLY B O 1
ATOM 7402 N N . ILE B 1 413 ? 12.305 22.578 12.977 1 98.5 413 ILE B N 1
ATOM 7403 C CA . ILE B 1 413 ? 12.516 22.578 14.422 1 98.5 413 ILE B CA 1
ATOM 7404 C C . ILE B 1 413 ? 11.172 22.75 15.141 1 98.5 413 ILE B C 1
ATOM 7406 O O . ILE B 1 413 ? 10.375 23.625 14.773 1 98.5 413 ILE B O 1
ATOM 7410 N N . VAL B 1 414 ? 10.914 21.906 16.141 1 98.25 414 VAL B N 1
ATOM 7411 C CA . VAL B 1 414 ? 9.633 21.969 16.844 1 98.25 414 VAL B CA 1
ATOM 7412 C C . VAL B 1 414 ? 9.812 22.656 18.188 1 98.25 414 VAL B C 1
ATOM 7414 O O . VAL B 1 414 ? 10.688 22.281 18.969 1 98.25 414 VAL B O 1
ATOM 7417 N N . LEU B 1 415 ? 9.07 23.688 18.406 1 97.75 415 LEU B N 1
ATOM 7418 C CA . LEU B 1 415 ? 8.938 24.344 19.703 1 97.75 415 LEU B CA 1
ATOM 7419 C C . LEU B 1 415 ? 7.535 24.141 20.281 1 97.75 415 LEU B C 1
ATOM 7421 O O . LEU B 1 415 ? 6.668 23.562 19.609 1 97.75 415 LEU B O 1
ATOM 7425 N N . THR B 1 416 ? 7.355 24.484 21.531 1 94.06 416 THR B N 1
ATOM 7426 C CA . THR B 1 416 ? 6.023 24.484 22.125 1 94.06 416 THR B CA 1
ATOM 7427 C C . THR B 1 416 ? 5.461 25.906 22.172 1 94.06 416 THR B C 1
ATOM 7429 O O . THR B 1 416 ? 6.207 26.875 22.047 1 94.06 416 THR B O 1
ATOM 7432 N N . LYS B 1 417 ? 4.207 26 22.281 1 92.81 417 LYS B N 1
ATOM 7433 C CA . LYS B 1 417 ? 3.625 27.344 22.359 1 92.81 417 LYS B CA 1
ATOM 7434 C C . LYS B 1 417 ? 4.129 28.078 23.594 1 92.81 417 LYS B C 1
ATOM 7436 O O . LYS B 1 417 ? 4.227 29.312 23.594 1 92.81 417 LYS B O 1
ATOM 7441 N N . TYR B 1 418 ? 4.57 27.391 24.594 1 93.25 418 TYR B N 1
ATOM 7442 C CA . TYR B 1 418 ? 5.098 28 25.812 1 93.25 418 TYR B CA 1
ATOM 7443 C C . TYR B 1 418 ? 6.461 28.641 25.562 1 93.25 418 TYR B C 1
ATOM 7445 O O . TYR B 1 418 ? 6.848 29.578 26.25 1 93.25 418 TYR B O 1
ATOM 7453 N N . ASP B 1 419 ? 7.086 28.094 24.594 1 95.62 419 ASP B N 1
ATOM 7454 C CA . ASP B 1 419 ? 8.414 28.609 24.25 1 95.62 419 ASP B CA 1
ATOM 7455 C C . ASP B 1 419 ? 8.336 30.031 23.719 1 95.62 419 ASP B C 1
ATOM 7457 O O . ASP B 1 419 ? 9.344 30.734 23.672 1 95.62 419 ASP B O 1
ATOM 7461 N N . LEU B 1 420 ? 7.191 30.484 23.344 1 95.06 420 LEU B N 1
ATOM 7462 C CA . LEU B 1 420 ? 7.02 31.828 22.781 1 95.06 420 LEU B CA 1
ATOM 7463 C C . LEU B 1 420 ? 7.219 32.906 23.859 1 95.06 420 LEU B C 1
ATOM 7465 O O . LEU B 1 420 ? 7.453 34.062 23.531 1 95.06 420 LEU B O 1
ATOM 7469 N N . GLU B 1 421 ? 7.102 32.5 25.094 1 94.81 421 GLU B N 1
ATOM 7470 C CA . GLU B 1 421 ? 7.316 33.438 26.172 1 94.81 421 GLU B CA 1
ATOM 7471 C C . GLU B 1 421 ? 8.781 33.844 26.281 1 94.81 421 GLU B C 1
ATOM 7473 O O . GLU B 1 421 ? 9.102 34.938 26.781 1 94.81 421 GLU B O 1
ATOM 7478 N N . ASN B 1 422 ? 9.57 32.969 25.875 1 96.75 422 ASN B N 1
ATOM 7479 C CA . ASN B 1 422 ? 11.008 33.219 25.875 1 96.75 422 ASN B CA 1
ATOM 7480 C C . ASN B 1 422 ? 11.523 33.562 24.469 1 96.75 422 ASN B C 1
ATOM 7482 O O . ASN B 1 422 ? 11.812 32.656 23.688 1 96.75 422 ASN B O 1
ATOM 7486 N N . PRO B 1 423 ? 11.836 34.812 24.25 1 96.81 423 PRO B N 1
ATOM 7487 C CA . PRO B 1 423 ? 12.234 35.219 22.906 1 96.81 423 PRO B CA 1
ATOM 7488 C C . PRO B 1 423 ? 13.484 34.5 22.406 1 96.81 423 PRO B C 1
ATOM 7490 O O . PRO B 1 423 ? 13.672 34.344 21.203 1 96.81 423 PRO B O 1
ATOM 7493 N N . LYS B 1 424 ? 14.32 34 23.297 1 97.81 424 LYS B N 1
ATOM 7494 C CA . LYS B 1 424 ? 15.562 33.344 22.906 1 97.81 424 LYS B CA 1
ATOM 7495 C C . LYS B 1 424 ? 15.297 32.031 22.188 1 97.81 424 LYS B C 1
ATOM 7497 O O . LYS B 1 424 ? 16.062 31.609 21.328 1 97.81 424 LYS B O 1
ATOM 7502 N N . LYS B 1 425 ? 14.258 31.375 22.531 1 98.19 425 LYS B N 1
ATOM 7503 C CA . LYS B 1 425 ? 13.953 30.062 21.969 1 98.19 425 LYS B CA 1
ATOM 7504 C C . LYS B 1 425 ? 13.672 30.156 20.469 1 98.19 425 LYS B C 1
ATOM 7506 O O . LYS B 1 425 ? 14.281 29.438 19.672 1 98.19 425 LYS B O 1
ATOM 7511 N N . LEU B 1 426 ? 12.742 31 20.141 1 98.38 426 LEU B N 1
ATOM 7512 C CA . LEU B 1 426 ? 12.414 31.172 18.719 1 98.38 426 LEU B CA 1
ATOM 7513 C C . LEU B 1 426 ? 13.609 31.734 17.953 1 98.38 426 LEU B C 1
ATOM 7515 O O . LEU B 1 426 ? 13.898 31.297 16.844 1 98.38 426 LEU B O 1
ATOM 7519 N N . ARG B 1 427 ? 14.266 32.75 18.562 1 98.5 427 ARG B N 1
ATOM 7520 C CA . ARG B 1 427 ? 15.445 33.344 17.938 1 98.5 427 ARG B CA 1
ATOM 7521 C C . ARG B 1 427 ? 16.5 32.281 17.641 1 98.5 427 ARG B C 1
ATOM 7523 O O . ARG B 1 427 ? 17.016 32.219 16.531 1 98.5 427 ARG B O 1
ATOM 7530 N N . ASP B 1 428 ? 16.797 31.422 18.625 1 98.56 428 ASP B N 1
ATOM 7531 C CA . ASP B 1 428 ? 17.812 30.391 18.469 1 98.56 428 ASP B CA 1
ATOM 7532 C C . ASP B 1 428 ? 17.422 29.391 17.375 1 98.56 428 ASP B C 1
ATOM 7534 O O . ASP B 1 428 ? 18.266 28.938 16.609 1 98.56 428 ASP B O 1
ATOM 7538 N N . ALA B 1 429 ? 16.172 28.984 17.375 1 98.62 429 ALA B N 1
ATOM 7539 C CA . ALA B 1 429 ? 15.695 28.062 16.359 1 98.62 429 ALA B CA 1
ATOM 7540 C C . ALA B 1 429 ? 15.883 28.641 14.961 1 98.62 429 ALA B C 1
ATOM 7542 O O . ALA B 1 429 ? 16.359 27.953 14.055 1 98.62 429 ALA B O 1
ATOM 7543 N N . LEU B 1 430 ? 15.547 29.938 14.781 1 98.56 430 LEU B N 1
ATOM 7544 C CA . LEU B 1 430 ? 15.68 30.594 13.484 1 98.56 430 LEU B CA 1
ATOM 7545 C C . LEU B 1 430 ? 17.156 30.703 13.086 1 98.56 430 LEU B C 1
ATOM 7547 O O . LEU B 1 430 ? 17.516 30.406 11.953 1 98.56 430 LEU B O 1
ATOM 7551 N N . LEU B 1 431 ? 17.938 31.094 13.992 1 98.25 431 LEU B N 1
ATOM 7552 C CA . LEU B 1 431 ? 19.359 31.234 13.703 1 98.25 431 LEU B CA 1
ATOM 7553 C C . LEU B 1 431 ? 19.984 29.875 13.336 1 98.25 431 LEU B C 1
ATOM 7555 O O . LEU B 1 431 ? 20.859 29.812 12.477 1 98.25 431 LEU B O 1
ATOM 7559 N N . ASN B 1 432 ? 19.547 28.844 14.047 1 98.19 432 ASN B N 1
ATOM 7560 C CA . ASN B 1 432 ? 20 27.5 13.695 1 98.19 432 ASN B CA 1
ATOM 7561 C C . ASN B 1 432 ? 19.672 27.156 12.242 1 98.19 432 ASN B C 1
ATOM 7563 O O . ASN B 1 432 ? 20.5 26.625 11.516 1 98.19 432 ASN B O 1
ATOM 7567 N N . ILE B 1 433 ? 18.5 27.438 11.836 1 98 433 ILE B N 1
ATOM 7568 C CA . ILE B 1 433 ? 18.047 27.172 10.469 1 98 433 ILE B CA 1
ATOM 7569 C C . ILE B 1 433 ? 18.859 28.016 9.484 1 98 433 ILE B C 1
ATOM 7571 O O . ILE B 1 433 ? 19.234 27.531 8.414 1 98 433 ILE B O 1
ATOM 7575 N N . PHE B 1 434 ? 19.203 29.312 9.906 1 97.19 434 PHE B N 1
ATOM 7576 C CA . PHE B 1 434 ? 19.938 30.219 9.047 1 97.19 434 PHE B CA 1
ATOM 7577 C C . PHE B 1 434 ? 21.359 29.734 8.836 1 97.19 434 PHE B C 1
ATOM 7579 O O . PHE B 1 434 ? 21.938 29.922 7.762 1 97.19 434 PHE B O 1
ATOM 7586 N N . THR B 1 435 ? 21.906 29.094 9.812 1 96.88 435 THR B N 1
ATOM 7587 C CA . THR B 1 435 ? 23.344 28.859 9.805 1 96.88 435 THR B CA 1
ATOM 7588 C C . THR B 1 435 ? 23.656 27.406 9.43 1 96.88 435 THR B C 1
ATOM 7590 O O . THR B 1 435 ? 24.688 27.125 8.812 1 96.88 435 THR B O 1
ATOM 7593 N N . ASP B 1 436 ? 22.812 26.547 9.883 1 97.62 436 ASP B N 1
ATOM 7594 C CA . ASP B 1 436 ? 23 25.141 9.547 1 97.62 436 ASP B CA 1
ATOM 7595 C C . ASP B 1 436 ? 22.406 24.812 8.18 1 97.62 436 ASP B C 1
ATOM 7597 O O . ASP B 1 436 ? 21.203 24.562 8.078 1 97.62 436 ASP B O 1
ATOM 7601 N N . VAL B 1 437 ? 23.234 24.672 7.238 1 96.69 437 VAL B N 1
ATOM 7602 C CA . VAL B 1 437 ? 22.828 24.531 5.84 1 96.69 437 VAL B CA 1
ATOM 7603 C C . VAL B 1 437 ? 22.109 23.203 5.641 1 96.69 437 VAL B C 1
ATOM 7605 O O . VAL B 1 437 ? 21.406 23.016 4.637 1 96.69 437 VAL B O 1
ATOM 7608 N N . SER B 1 438 ? 22.234 22.281 6.586 1 97.56 438 SER B N 1
ATOM 7609 C CA . SER B 1 438 ? 21.609 20.969 6.438 1 97.56 438 SER B CA 1
ATOM 7610 C C . SER B 1 438 ? 20.078 21.094 6.43 1 97.56 438 SER B C 1
ATOM 7612 O O . SER B 1 438 ? 19.391 20.297 5.777 1 97.56 438 SER B O 1
ATOM 7614 N N . TYR B 1 439 ? 19.516 22.078 7.098 1 97.75 439 TYR B N 1
ATOM 7615 C CA . TYR B 1 439 ? 18.062 22.25 7.098 1 97.75 439 TYR B CA 1
ATOM 7616 C C . TYR B 1 439 ? 17.547 22.609 5.707 1 97.75 439 TYR B C 1
ATOM 7618 O O . TYR B 1 439 ? 16.578 22.016 5.227 1 97.75 439 TYR B O 1
ATOM 7626 N N . THR B 1 440 ? 18.219 23.531 5.082 1 97.44 440 THR B N 1
ATOM 7627 C CA . THR B 1 440 ? 17.812 23.938 3.738 1 97.44 440 THR B CA 1
ATOM 7628 C C . THR B 1 440 ? 18.031 22.812 2.738 1 97.44 440 THR B C 1
ATOM 7630 O O . THR B 1 440 ? 17.203 22.562 1.869 1 97.44 440 THR B O 1
ATOM 7633 N N . ARG B 1 441 ? 19.141 22.156 2.867 1 97.5 441 ARG B N 1
ATOM 7634 C CA . ARG B 1 441 ? 19.453 21.047 1.972 1 97.5 441 ARG B CA 1
ATOM 7635 C C . ARG B 1 441 ? 18.422 19.922 2.104 1 97.5 441 ARG B C 1
ATOM 7637 O O . ARG B 1 441 ? 17.938 19.391 1.099 1 97.5 441 ARG B O 1
ATOM 7644 N N . ASN B 1 442 ? 18.062 19.578 3.32 1 97.69 442 ASN B N 1
ATOM 7645 C CA . ASN B 1 442 ? 17.078 18.516 3.564 1 97.69 442 ASN B CA 1
ATOM 7646 C C . ASN B 1 442 ? 15.695 18.922 3.078 1 97.69 442 ASN B C 1
ATOM 7648 O O . ASN B 1 442 ? 14.977 18.094 2.51 1 97.69 442 ASN B O 1
ATOM 7652 N N . ALA B 1 443 ? 15.336 20.141 3.326 1 98.19 443 ALA B N 1
ATOM 7653 C CA . ALA B 1 443 ? 14.047 20.625 2.854 1 98.19 443 ALA B CA 1
ATOM 7654 C C . ALA B 1 443 ? 13.961 20.562 1.331 1 98.19 443 ALA B C 1
ATOM 7656 O O . ALA B 1 443 ? 12.938 20.141 0.779 1 98.19 443 ALA B O 1
ATOM 7657 N N . LYS B 1 444 ? 14.984 20.938 0.711 1 97.5 444 LYS B N 1
ATOM 7658 C CA . LYS B 1 444 ? 15.016 20.922 -0.748 1 97.5 444 LYS B CA 1
ATOM 7659 C C . LYS B 1 444 ? 14.938 19.5 -1.285 1 97.5 444 LYS B C 1
ATOM 7661 O O . LYS B 1 444 ? 14.211 19.234 -2.242 1 97.5 444 LYS B O 1
ATOM 7666 N N . ARG B 1 445 ? 15.703 18.625 -0.692 1 96.81 445 ARG B N 1
ATOM 7667 C CA . ARG B 1 445 ? 15.664 17.234 -1.108 1 96.81 445 ARG B CA 1
ATOM 7668 C C . ARG B 1 445 ? 14.266 16.641 -0.95 1 96.81 445 ARG B C 1
ATOM 7670 O O . ARG B 1 445 ? 13.781 15.938 -1.832 1 96.81 445 ARG B O 1
ATOM 7677 N N . LEU B 1 446 ? 13.688 16.938 0.168 1 97.56 446 LEU B N 1
ATOM 7678 C CA . LEU B 1 446 ? 12.328 16.469 0.414 1 97.56 446 LEU B CA 1
ATOM 7679 C C . LEU B 1 446 ? 11.367 17.016 -0.645 1 97.56 446 LEU B C 1
ATOM 7681 O O . LEU B 1 446 ? 10.523 16.266 -1.158 1 97.56 446 LEU B O 1
ATOM 7685 N N . SER B 1 447 ? 11.5 18.266 -0.958 1 96.75 447 SER B N 1
ATOM 7686 C CA . SER B 1 447 ? 10.672 18.875 -1.985 1 96.75 447 SER B CA 1
ATOM 7687 C C . SER B 1 447 ? 10.844 18.188 -3.33 1 96.75 447 SER B C 1
ATOM 7689 O O . SER B 1 447 ? 9.859 17.891 -4.012 1 96.75 447 SER B O 1
ATOM 7691 N N . GLU B 1 448 ? 12.055 17.922 -3.693 1 96.81 448 GLU B N 1
ATOM 7692 C CA . GLU B 1 448 ? 12.328 17.234 -4.949 1 96.81 448 GLU B CA 1
ATOM 7693 C C . GLU B 1 448 ? 11.672 15.852 -4.98 1 96.81 448 GLU B C 1
ATOM 7695 O O . GLU B 1 448 ? 11.125 15.438 -6.008 1 96.81 448 GLU B O 1
ATOM 7700 N N . MET B 1 449 ? 11.719 15.148 -3.91 1 97.06 449 MET B N 1
ATOM 7701 C CA . MET B 1 449 ? 11.094 13.836 -3.814 1 97.06 449 MET B CA 1
ATOM 7702 C C . MET B 1 449 ? 9.586 13.938 -3.984 1 97.06 449 MET B C 1
ATOM 7704 O O . MET B 1 449 ? 8.984 13.172 -4.742 1 97.06 449 MET B O 1
ATOM 7708 N N . LEU B 1 450 ? 9.008 14.914 -3.283 1 96.88 450 LEU B N 1
ATOM 7709 C CA . LEU B 1 450 ? 7.559 15.062 -3.301 1 96.88 450 LEU B CA 1
ATOM 7710 C C . LEU B 1 450 ? 7.074 15.484 -4.684 1 96.88 450 LEU B C 1
ATOM 7712 O O . LEU B 1 450 ? 6.02 15.031 -5.141 1 96.88 450 LEU B O 1
ATOM 7716 N N . LEU B 1 451 ? 7.859 16.266 -5.367 1 95.25 451 LEU B N 1
ATOM 7717 C CA . LEU B 1 451 ? 7.496 16.766 -6.688 1 95.25 451 LEU B CA 1
ATOM 7718 C C . LEU B 1 451 ? 7.719 15.688 -7.75 1 95.25 451 LEU B C 1
ATOM 7720 O O . LEU B 1 451 ? 7.148 15.758 -8.844 1 95.25 451 LEU B O 1
ATOM 7724 N N . SER B 1 452 ? 8.547 14.688 -7.387 1 95.06 452 SER B N 1
ATOM 7725 C CA . SER B 1 452 ? 8.922 13.672 -8.367 1 95.06 452 SER B CA 1
ATOM 7726 C C . SER B 1 452 ? 8.32 12.312 -8.016 1 95.06 452 SER B C 1
ATOM 7728 O O . SER B 1 452 ? 8.805 11.281 -8.477 1 95.06 452 SER B O 1
ATOM 7730 N N . GLN B 1 453 ? 7.344 12.305 -7.211 1 95.25 453 GLN B N 1
ATOM 7731 C CA . GLN B 1 453 ? 6.77 11.023 -6.801 1 95.25 453 GLN B CA 1
ATOM 7732 C C . GLN B 1 453 ? 6.426 10.164 -8.016 1 95.25 453 GLN B C 1
ATOM 7734 O O . GLN B 1 453 ? 6.055 10.688 -9.07 1 95.25 453 GLN B O 1
ATOM 7739 N N . PRO B 1 454 ? 6.465 8.82 -7.887 1 97.31 454 PRO B N 1
ATOM 7740 C CA . PRO B 1 454 ? 6.246 7.941 -9.039 1 97.31 454 PRO B CA 1
ATOM 7741 C C . PRO B 1 454 ? 4.898 8.172 -9.711 1 97.31 454 PRO B C 1
ATOM 7743 O O . PRO B 1 454 ? 4.824 8.234 -10.945 1 97.31 454 PRO B O 1
ATOM 7746 N N . ILE B 1 455 ? 3.85 8.258 -8.945 1 97.56 455 ILE B N 1
ATOM 7747 C CA . ILE B 1 455 ? 2.52 8.562 -9.461 1 97.56 455 ILE B CA 1
ATOM 7748 C C . ILE B 1 455 ? 1.969 9.805 -8.766 1 97.56 455 ILE B C 1
ATOM 7750 O O . ILE B 1 455 ? 1.928 9.867 -7.531 1 97.56 455 ILE B O 1
ATOM 7754 N N . SER B 1 456 ? 1.531 10.781 -9.5 1 95.5 456 SER B N 1
ATOM 7755 C CA . SER B 1 456 ? 1.049 12.031 -8.914 1 95.5 456 SER B CA 1
ATOM 7756 C C . SER B 1 456 ? -0.267 11.82 -8.172 1 95.5 456 SER B C 1
ATOM 7758 O O . SER B 1 456 ? -1.072 10.969 -8.555 1 95.5 456 SER B O 1
ATOM 7760 N N . PRO B 1 457 ? -0.485 12.641 -7.156 1 96.56 457 PRO B N 1
ATOM 7761 C CA . PRO B 1 457 ? -1.756 12.539 -6.434 1 96.56 457 PRO B CA 1
ATOM 7762 C C . PRO B 1 457 ? -2.969 12.719 -7.348 1 96.56 457 PRO B C 1
ATOM 7764 O O . PRO B 1 457 ? -3.969 12.016 -7.199 1 96.56 457 PRO B O 1
ATOM 7767 N N . LYS B 1 458 ? -2.912 13.633 -8.258 1 96.44 458 LYS B N 1
ATOM 7768 C CA . LYS B 1 458 ? -4.008 13.875 -9.195 1 96.44 458 LYS B CA 1
ATOM 7769 C C . LYS B 1 458 ? -4.348 12.609 -9.977 1 96.44 458 LYS B C 1
ATOM 7771 O O . LYS B 1 458 ? -5.516 12.242 -10.094 1 96.44 458 LYS B O 1
ATOM 7776 N N . LYS B 1 459 ? -3.297 11.984 -10.484 1 97.25 459 LYS B N 1
ATOM 7777 C CA . LYS B 1 459 ? -3.502 10.758 -11.25 1 97.25 459 LYS B CA 1
ATOM 7778 C C . LYS B 1 459 ? -4.07 9.648 -10.375 1 97.25 459 LYS B C 1
ATOM 7780 O O . LYS B 1 459 ? -4.918 8.875 -10.82 1 97.25 459 LYS B O 1
ATOM 7785 N N . LEU B 1 460 ? -3.572 9.539 -9.188 1 98.31 460 LEU B N 1
ATOM 7786 C CA . LEU B 1 460 ? -4.086 8.539 -8.266 1 98.31 460 LEU B CA 1
ATOM 7787 C C . LEU B 1 460 ? -5.578 8.734 -8.023 1 98.31 460 LEU B C 1
ATOM 7789 O O . LEU B 1 460 ? -6.352 7.773 -8.062 1 98.31 460 LEU B O 1
ATOM 7793 N N . VAL B 1 461 ? -5.98 9.992 -7.762 1 98.56 461 VAL B N 1
ATOM 7794 C CA . VAL B 1 461 ? -7.391 10.289 -7.535 1 98.56 461 VAL B CA 1
ATOM 7795 C C . VAL B 1 461 ? -8.211 9.883 -8.758 1 98.56 461 VAL B C 1
ATOM 7797 O O . VAL B 1 461 ? -9.164 9.109 -8.633 1 98.56 461 VAL B O 1
ATOM 7800 N N . LEU B 1 462 ? -7.812 10.336 -9.922 1 98.19 462 LEU B N 1
ATOM 7801 C CA . LEU B 1 462 ? -8.586 10.133 -11.141 1 98.19 462 LEU B CA 1
ATOM 7802 C C . LEU B 1 462 ? -8.734 8.648 -11.453 1 98.19 462 LEU B C 1
ATOM 7804 O O . LEU B 1 462 ? -9.852 8.164 -11.633 1 98.19 462 LEU B O 1
ATOM 7808 N N . ARG B 1 463 ? -7.656 7.93 -11.422 1 98.44 463 ARG B N 1
ATOM 7809 C CA . ARG B 1 463 ? -7.668 6.539 -11.867 1 98.44 463 ARG B CA 1
ATOM 7810 C C . ARG B 1 463 ? -8.398 5.648 -10.867 1 98.44 463 ARG B C 1
ATOM 7812 O O . ARG B 1 463 ? -9.109 4.715 -11.258 1 98.44 463 ARG B O 1
ATOM 7819 N N . HIS B 1 464 ? -8.25 5.895 -9.594 1 98.69 464 HIS B N 1
ATOM 7820 C CA . HIS B 1 464 ? -8.914 5.059 -8.602 1 98.69 464 HIS B CA 1
ATOM 7821 C C . HIS B 1 464 ? -10.406 5.367 -8.539 1 98.69 464 HIS B C 1
ATOM 7823 O O . HIS B 1 464 ? -11.227 4.461 -8.344 1 98.69 464 HIS B O 1
ATOM 7829 N N . VAL B 1 465 ? -10.75 6.66 -8.727 1 98.75 465 VAL B N 1
ATOM 7830 C CA . VAL B 1 465 ? -12.172 7.008 -8.742 1 98.75 465 VAL B CA 1
ATOM 7831 C C . VAL B 1 465 ? -12.844 6.367 -9.953 1 98.75 465 VAL B C 1
ATOM 7833 O O . VAL B 1 465 ? -13.922 5.777 -9.828 1 98.75 465 VAL B O 1
ATOM 7836 N N . GLU B 1 466 ? -12.219 6.441 -11.094 1 98.44 466 GLU B N 1
ATOM 7837 C CA . GLU B 1 466 ? -12.789 5.855 -12.297 1 98.44 466 GLU B CA 1
ATOM 7838 C C . GLU B 1 466 ? -12.906 4.34 -12.172 1 98.44 466 GLU B C 1
ATOM 7840 O O . GLU B 1 466 ? -13.906 3.75 -12.602 1 98.44 466 GLU B O 1
ATOM 7845 N N . PHE B 1 467 ? -11.898 3.76 -11.594 1 98.38 467 PHE B N 1
ATOM 7846 C CA . PHE B 1 467 ? -11.93 2.318 -11.375 1 98.38 467 PHE B CA 1
ATOM 7847 C C . PHE B 1 467 ? -13.078 1.938 -10.453 1 98.38 467 PHE B C 1
ATOM 7849 O O . PHE B 1 467 ? -13.812 0.984 -10.719 1 98.38 467 PHE B O 1
ATOM 7856 N N . ALA B 1 468 ? -13.25 2.676 -9.375 1 98.5 468 ALA B N 1
ATOM 7857 C CA . ALA B 1 468 ? -14.328 2.42 -8.422 1 98.5 468 ALA B CA 1
ATOM 7858 C C . ALA B 1 468 ? -15.695 2.615 -9.07 1 98.5 468 ALA B C 1
ATOM 7860 O O . ALA B 1 468 ? -16.625 1.831 -8.836 1 98.5 468 ALA B O 1
ATOM 7861 N N . ALA B 1 469 ? -15.82 3.672 -9.844 1 98.38 469 ALA B N 1
ATOM 7862 C CA . ALA B 1 469 ? -17.094 3.945 -10.516 1 98.38 469 ALA B CA 1
ATOM 7863 C C . ALA B 1 469 ? -17.453 2.818 -11.469 1 98.38 469 ALA B C 1
ATOM 7865 O O . ALA B 1 469 ? -18.641 2.48 -11.625 1 98.38 469 ALA B O 1
ATOM 7866 N N . ARG B 1 470 ? -16.484 2.246 -12.055 1 97.19 470 ARG B N 1
ATOM 7867 C CA . ARG B 1 470 ? -16.703 1.214 -13.062 1 97.19 470 ARG B CA 1
ATOM 7868 C C . ARG B 1 470 ? -17.047 -0.125 -12.406 1 97.19 470 ARG B C 1
ATOM 7870 O O . ARG B 1 470 ? -17.906 -0.854 -12.891 1 97.19 470 ARG B O 1
ATOM 7877 N N . PHE B 1 471 ? -16.359 -0.458 -11.281 1 97.25 471 PHE B N 1
ATOM 7878 C CA . PHE B 1 471 ? -16.438 -1.836 -10.812 1 97.25 471 PHE B CA 1
ATOM 7879 C C . PHE B 1 471 ? -17.172 -1.919 -9.484 1 97.25 471 PHE B C 1
ATOM 7881 O O . PHE B 1 471 ? -17.469 -3.014 -9 1 97.25 471 PHE B O 1
ATOM 7888 N N . GLY B 1 472 ? -17.484 -0.735 -8.875 1 96.81 472 GLY B N 1
ATOM 7889 C CA . GLY B 1 472 ? -18.281 -0.731 -7.656 1 96.81 472 GLY B CA 1
ATOM 7890 C C . GLY B 1 472 ? -17.484 -1.165 -6.438 1 96.81 472 GLY B C 1
ATOM 7891 O O . GLY B 1 472 ? -16.344 -0.74 -6.246 1 96.81 472 GLY B O 1
ATOM 7892 N N . ARG B 1 473 ? -18.125 -1.901 -5.594 1 94.38 473 ARG B N 1
ATOM 7893 C CA . ARG B 1 473 ? -17.453 -2.449 -4.426 1 94.38 473 ARG B CA 1
ATOM 7894 C C . ARG B 1 473 ? -16.375 -3.451 -4.832 1 94.38 473 ARG B C 1
ATOM 7896 O O . ARG B 1 473 ? -16.516 -4.141 -5.844 1 94.38 473 ARG B O 1
ATOM 7903 N N . LEU B 1 474 ? -15.344 -3.508 -4.117 1 96.19 474 LEU B N 1
ATOM 7904 C CA . LEU B 1 474 ? -14.195 -4.352 -4.445 1 96.19 474 LEU B CA 1
ATOM 7905 C C . LEU B 1 474 ? -13.906 -5.332 -3.312 1 96.19 474 LEU B C 1
ATOM 7907 O O . LEU B 1 474 ? -12.93 -5.16 -2.574 1 96.19 474 LEU B O 1
ATOM 7911 N N . PRO B 1 475 ? -14.617 -6.367 -3.262 1 92.5 475 PRO B N 1
ATOM 7912 C CA . PRO B 1 475 ? -14.344 -7.359 -2.219 1 92.5 475 PRO B CA 1
ATOM 7913 C C . PRO B 1 475 ? -12.93 -7.918 -2.289 1 92.5 475 PRO B C 1
ATOM 7915 O O . PRO B 1 475 ? -12.406 -8.414 -1.287 1 92.5 475 PRO B O 1
ATOM 7918 N N . ASN B 1 476 ? -12.227 -7.789 -3.422 1 92.44 476 ASN B N 1
ATOM 7919 C CA . ASN B 1 476 ? -10.852 -8.234 -3.637 1 92.44 476 ASN B CA 1
ATOM 7920 C C . ASN B 1 476 ? -9.883 -7.559 -2.676 1 92.44 476 ASN B C 1
ATOM 7922 O O . ASN B 1 476 ? -8.812 -8.094 -2.381 1 92.44 476 ASN B O 1
ATOM 7926 N N . LEU B 1 477 ? -10.312 -6.398 -2.205 1 96.5 477 LEU B N 1
ATOM 7927 C CA . LEU B 1 477 ? -9.398 -5.602 -1.395 1 96.5 477 LEU B CA 1
ATOM 7928 C C . LEU B 1 477 ? -9.789 -5.652 0.078 1 96.5 477 LEU B C 1
ATOM 7930 O O . LEU B 1 477 ? -9.219 -4.941 0.904 1 96.5 477 LEU B O 1
ATOM 7934 N N . ASP B 1 478 ? -10.852 -6.469 0.431 1 95.44 478 ASP B N 1
ATOM 7935 C CA . ASP B 1 478 ? -11.32 -6.621 1.805 1 95.44 478 ASP B CA 1
ATOM 7936 C C . ASP B 1 478 ? -10.641 -7.805 2.49 1 95.44 478 ASP B C 1
ATOM 7938 O O . ASP B 1 478 ? -10.938 -8.961 2.176 1 95.44 478 ASP B O 1
ATOM 7942 N N . PRO B 1 479 ? -9.719 -7.574 3.428 1 96.25 479 PRO B N 1
ATOM 7943 C CA . PRO B 1 479 ? -9.023 -8.688 4.082 1 96.25 479 PRO B CA 1
ATOM 7944 C C . PRO B 1 479 ? -9.93 -9.469 5.027 1 96.25 479 PRO B C 1
ATOM 7946 O O . PRO B 1 479 ? -10.742 -8.883 5.742 1 96.25 479 PRO B O 1
ATOM 7949 N N . TYR B 1 480 ? -9.75 -10.781 5.051 1 95.62 480 TYR B N 1
ATOM 7950 C CA . TYR B 1 480 ? -10.562 -11.617 5.926 1 95.62 480 TYR B CA 1
ATOM 7951 C C . TYR B 1 480 ? -10.227 -11.359 7.391 1 95.62 480 TYR B C 1
ATOM 7953 O O . TYR B 1 480 ? -11.016 -11.695 8.281 1 95.62 480 TYR B O 1
ATOM 7961 N N . GLY B 1 481 ? -9.094 -10.781 7.633 1 94.25 481 GLY B N 1
ATOM 7962 C CA . GLY B 1 481 ? -8.695 -10.453 8.992 1 94.25 481 GLY B CA 1
ATOM 7963 C C . GLY B 1 481 ? -9.719 -9.625 9.734 1 94.25 481 GLY B C 1
ATOM 7964 O O . GLY B 1 481 ? -9.82 -9.703 10.961 1 94.25 481 GLY B O 1
ATOM 7965 N N . ARG B 1 482 ? -10.484 -8.906 9.023 1 93.19 482 ARG B N 1
ATOM 7966 C CA . ARG B 1 482 ? -11.508 -8.047 9.609 1 93.19 482 ARG B CA 1
ATOM 7967 C C . ARG B 1 482 ? -12.562 -8.875 10.336 1 93.19 482 ARG B C 1
ATOM 7969 O O . ARG B 1 482 ? -13.258 -8.367 11.219 1 93.19 482 ARG B O 1
ATOM 7976 N N . GLN B 1 483 ? -12.695 -10.125 9.93 1 93.06 483 GLN B N 1
ATOM 7977 C CA . GLN B 1 483 ? -13.75 -10.977 10.453 1 93.06 483 GLN B CA 1
ATOM 7978 C C . GLN B 1 483 ? -13.25 -11.805 11.641 1 93.06 483 GLN B C 1
ATOM 7980 O O . GLN B 1 483 ? -14.031 -12.508 12.289 1 93.06 483 GLN B O 1
ATOM 7985 N N . LEU B 1 484 ? -12.031 -11.719 11.891 1 94.62 484 LEU B N 1
ATOM 7986 C CA . LEU B 1 484 ? -11.445 -12.539 12.945 1 94.62 484 LEU B CA 1
ATOM 7987 C C . LEU B 1 484 ? -11.539 -11.828 14.297 1 94.62 484 LEU B C 1
ATOM 7989 O O . LEU B 1 484 ? -11.445 -10.602 14.359 1 94.62 484 LEU B O 1
ATOM 7993 N N . SER B 1 485 ? -11.719 -12.602 15.344 1 92.19 485 SER B N 1
ATOM 7994 C CA . SER B 1 485 ? -11.594 -12.055 16.688 1 92.19 485 SER B CA 1
ATOM 7995 C C . SER B 1 485 ? -10.141 -11.703 17.016 1 92.19 485 SER B C 1
ATOM 7997 O O . SER B 1 485 ? -9.227 -12.141 16.312 1 92.19 485 SER B O 1
ATOM 7999 N N . PHE B 1 486 ? -10.039 -10.922 18 1 87.88 486 PHE B N 1
ATOM 8000 C CA . PHE B 1 486 ? -8.703 -10.531 18.438 1 87.88 486 PHE B CA 1
ATOM 8001 C C . PHE B 1 486 ? -7.852 -11.758 18.75 1 87.88 486 PHE B C 1
ATOM 8003 O O . PHE B 1 486 ? -6.676 -11.812 18.391 1 87.88 486 PHE B O 1
ATOM 8010 N N . MET B 1 487 ? -8.422 -12.75 19.297 1 89.88 487 MET B N 1
ATOM 8011 C CA . MET B 1 487 ? -7.742 -13.992 19.688 1 89.88 487 MET B CA 1
ATOM 8012 C C . MET B 1 487 ? -7.289 -14.758 18.438 1 89.88 487 MET B C 1
ATOM 8014 O O . MET B 1 487 ? -6.18 -15.297 18.406 1 89.88 487 MET B O 1
ATOM 8018 N N . GLN B 1 488 ? -8.133 -14.766 17.438 1 93.31 488 GLN B N 1
ATOM 8019 C CA . GLN B 1 488 ? -7.812 -15.477 16.203 1 93.31 488 GLN B CA 1
ATOM 8020 C C . GLN B 1 488 ? -6.773 -14.719 15.383 1 93.31 488 GLN B C 1
ATOM 8022 O O . GLN B 1 488 ? -5.84 -15.32 14.844 1 93.31 488 GLN B O 1
ATOM 8027 N N . TYR B 1 489 ? -6.984 -13.43 15.406 1 91.94 489 TYR B N 1
ATOM 8028 C CA . TYR B 1 489 ? -6.125 -12.578 14.594 1 91.94 489 TYR B CA 1
ATOM 8029 C C . TYR B 1 489 ? -4.672 -12.688 15.039 1 91.94 489 TYR B C 1
ATOM 8031 O O . TYR B 1 489 ? -3.77 -12.812 14.203 1 91.94 489 TYR B O 1
ATOM 8039 N N . LEU B 1 490 ? -4.438 -12.766 16.359 1 87.81 490 LEU B N 1
ATOM 8040 C CA . LEU B 1 490 ? -3.082 -12.781 16.891 1 87.81 490 LEU B CA 1
ATOM 8041 C C . LEU B 1 490 ? -2.639 -14.211 17.203 1 87.81 490 LEU B C 1
ATOM 8043 O O . LEU B 1 490 ? -1.577 -14.422 17.797 1 87.81 490 LEU B O 1
ATOM 8047 N N . LEU B 1 491 ? -3.436 -15.203 16.859 1 91.88 491 LEU B N 1
ATOM 8048 C CA . LEU B 1 491 ? -3.148 -16.625 17.031 1 91.88 491 LEU B CA 1
ATOM 8049 C C . LEU B 1 491 ? -2.992 -16.953 18.516 1 91.88 491 LEU B C 1
ATOM 8051 O O . LEU B 1 491 ? -2.186 -17.828 18.875 1 91.88 491 LEU B O 1
ATOM 8055 N N . LEU B 1 492 ? -3.645 -16.188 19.359 1 87.88 492 LEU B N 1
ATOM 8056 C CA . LEU B 1 492 ? -3.576 -16.438 20.797 1 87.88 492 LEU B CA 1
ATOM 8057 C C . LEU B 1 492 ? -4.293 -17.734 21.156 1 87.88 492 LEU B C 1
ATOM 8059 O O . LEU B 1 492 ? -3.908 -18.406 22.109 1 87.88 492 LEU B O 1
ATOM 8063 N N . ASP B 1 493 ? -5.34 -18.062 20.406 1 90.25 493 ASP B N 1
ATOM 8064 C CA . ASP B 1 493 ? -6.027 -19.328 20.609 1 90.25 493 ASP B CA 1
ATOM 8065 C C . ASP B 1 493 ? -5.09 -20.516 20.375 1 90.25 493 ASP B C 1
ATOM 8067 O O . ASP B 1 493 ? -5.086 -21.484 21.141 1 90.25 493 ASP B O 1
ATOM 8071 N N . ILE B 1 494 ? -4.262 -20.391 19.359 1 89.81 494 ILE B N 1
ATOM 8072 C CA . ILE B 1 494 ? -3.287 -21.438 19.047 1 89.81 494 ILE B CA 1
ATOM 8073 C C . ILE B 1 494 ? -2.207 -21.469 20.125 1 89.81 494 ILE B C 1
ATOM 8075 O O . ILE B 1 494 ? -1.818 -22.547 20.594 1 89.81 494 ILE B O 1
ATOM 8079 N N . ALA B 1 495 ? -1.722 -20.297 20.516 1 88.69 495 ALA B N 1
ATOM 8080 C CA . ALA B 1 495 ? -0.724 -20.219 21.578 1 88.69 495 ALA B CA 1
ATOM 8081 C C . ALA B 1 495 ? -1.246 -20.859 22.859 1 88.69 495 ALA B C 1
ATOM 8083 O O . ALA B 1 495 ? -0.517 -21.594 23.547 1 88.69 495 ALA B O 1
ATOM 8084 N N . LEU B 1 496 ? -2.443 -20.609 23.156 1 88.81 496 LEU B N 1
ATOM 8085 C CA . LEU B 1 496 ? -3.066 -21.172 24.359 1 88.81 496 LEU B CA 1
ATOM 8086 C C . LEU B 1 496 ? -3.109 -22.703 24.297 1 88.81 496 LEU B C 1
ATOM 8088 O O . LEU B 1 496 ? -2.83 -23.375 25.281 1 88.81 496 LEU B O 1
ATOM 8092 N N . VAL B 1 497 ? -3.438 -23.188 23.188 1 88.81 497 VAL B N 1
ATOM 8093 C CA . VAL B 1 497 ? -3.496 -24.625 23 1 88.81 497 VAL B CA 1
ATOM 8094 C C . VAL B 1 497 ? -2.105 -25.234 23.188 1 88.81 497 VAL B C 1
ATOM 8096 O O . VAL B 1 497 ? -1.953 -26.25 23.859 1 88.81 497 VAL B O 1
ATOM 8099 N N . VAL B 1 498 ? -1.141 -24.562 22.609 1 86.62 498 VAL B N 1
ATOM 8100 C CA . VAL B 1 498 ? 0.234 -25.031 22.719 1 86.62 498 VAL B CA 1
ATOM 8101 C C . VAL B 1 498 ? 0.685 -24.984 24.172 1 86.62 498 VAL B C 1
ATOM 8103 O O . VAL B 1 498 ? 1.339 -25.922 24.656 1 86.62 498 VAL B O 1
ATOM 8106 N N . VAL B 1 499 ? 0.316 -23.938 24.859 1 87.62 499 VAL B N 1
ATOM 8107 C CA . VAL B 1 499 ? 0.688 -23.797 26.266 1 87.62 499 VAL B CA 1
ATOM 8108 C C . VAL B 1 499 ? 0.008 -24.875 27.094 1 87.62 499 VAL B C 1
ATOM 8110 O O . VAL B 1 499 ? 0.636 -25.484 27.969 1 87.62 499 VAL B O 1
ATOM 8113 N N . ILE B 1 500 ? -1.229 -25.141 26.828 1 90.06 500 ILE B N 1
ATOM 8114 C CA . ILE B 1 500 ? -1.983 -26.141 27.578 1 90.06 500 ILE B CA 1
ATOM 8115 C C . ILE B 1 500 ? -1.383 -27.531 27.328 1 90.06 500 ILE B C 1
ATOM 8117 O O . ILE B 1 500 ? -1.188 -28.297 28.281 1 90.06 500 ILE B O 1
ATOM 8121 N N . ILE B 1 501 ? -1.062 -27.797 26.109 1 89.69 501 ILE B N 1
ATOM 8122 C CA . ILE B 1 501 ? -0.469 -29.094 25.766 1 89.69 501 ILE B CA 1
ATOM 8123 C C . ILE B 1 501 ? 0.896 -29.219 26.438 1 89.69 501 ILE B C 1
ATOM 8125 O O . ILE B 1 501 ? 1.205 -30.266 27.031 1 89.69 501 ILE B O 1
ATOM 8129 N N . SER B 1 502 ? 1.626 -28.188 26.359 1 89.88 502 SER B N 1
ATOM 8130 C CA . SER B 1 502 ? 2.951 -28.219 26.969 1 89.88 502 SER B CA 1
ATOM 8131 C C . SER B 1 502 ? 2.863 -28.375 28.484 1 89.88 502 SER B C 1
ATOM 8133 O O . SER B 1 502 ? 3.629 -29.141 29.078 1 89.88 502 SER B O 1
ATOM 8135 N N . ALA B 1 503 ? 1.987 -27.672 29.047 1 91.44 503 ALA B N 1
ATOM 8136 C CA . ALA B 1 503 ? 1.786 -27.781 30.5 1 91.44 503 ALA B CA 1
ATOM 8137 C C . ALA B 1 503 ? 1.342 -29.188 30.891 1 91.44 503 ALA B C 1
ATOM 8139 O O . ALA B 1 503 ? 1.786 -29.719 31.906 1 91.44 503 ALA B O 1
ATOM 8140 N N . SER B 1 504 ? 0.51 -29.781 30.125 1 92.44 504 SER B N 1
ATOM 8141 C CA . SER B 1 504 ? 0.031 -31.141 30.375 1 92.44 504 SER B CA 1
ATOM 8142 C C . SER B 1 504 ? 1.165 -32.156 30.266 1 92.44 504 SER B C 1
ATOM 8144 O O . SER B 1 504 ? 1.24 -33.094 31.062 1 92.44 504 SER B O 1
ATOM 8146 N N . VAL B 1 505 ? 1.962 -31.938 29.266 1 91.5 505 VAL B N 1
ATOM 8147 C CA . VAL B 1 505 ? 3.105 -32.812 29.094 1 91.5 505 VAL B CA 1
ATOM 8148 C C . VAL B 1 505 ? 4.051 -32.719 30.281 1 91.5 505 VAL B C 1
ATOM 8150 O O . VAL B 1 505 ? 4.555 -33.719 30.781 1 91.5 505 VAL B O 1
ATOM 8153 N N . VAL B 1 506 ? 4.242 -31.516 30.703 1 91.62 506 VAL B N 1
ATOM 8154 C CA . VAL B 1 506 ? 5.117 -31.281 31.844 1 91.62 506 VAL B CA 1
ATOM 8155 C C . VAL B 1 506 ? 4.504 -31.906 33.094 1 91.62 506 VAL B C 1
ATOM 8157 O O . VAL B 1 506 ? 5.188 -32.594 33.875 1 91.62 506 VAL B O 1
ATOM 8160 N N . CYS B 1 507 ? 3.25 -31.688 33.312 1 92 507 CYS B N 1
ATOM 8161 C CA . CYS B 1 507 ? 2.557 -32.25 34.469 1 92 507 CYS B CA 1
ATOM 8162 C C . CYS B 1 507 ? 2.605 -33.75 34.469 1 92 507 CYS B C 1
ATOM 8164 O O . CYS B 1 507 ? 2.838 -34.375 35.5 1 92 507 CYS B O 1
ATOM 8166 N N . PHE B 1 508 ? 2.41 -34.281 33.344 1 92.5 508 PHE B N 1
ATOM 8167 C CA . PHE B 1 508 ? 2.449 -35.75 33.188 1 92.5 508 PHE B CA 1
ATOM 8168 C C . PHE B 1 508 ? 3.854 -36.281 33.438 1 92.5 508 PHE B C 1
ATOM 8170 O O . PHE B 1 508 ? 4.023 -37.312 34.094 1 92.5 508 PHE B O 1
ATOM 8177 N N . SER B 1 509 ? 4.809 -35.625 32.938 1 92.31 509 SER B N 1
ATOM 8178 C CA . SER B 1 509 ? 6.199 -36 33.125 1 92.31 509 SER B CA 1
ATOM 8179 C C . SER B 1 509 ? 6.59 -35.938 34.594 1 92.31 509 SER B C 1
ATOM 8181 O O . SER B 1 509 ? 7.289 -36.812 35.094 1 92.31 509 SER B O 1
ATOM 8183 N N . VAL B 1 510 ? 6.172 -34.906 35.219 1 91.94 510 VAL B N 1
ATOM 8184 C CA . VAL B 1 510 ? 6.465 -34.75 36.656 1 91.94 510 VAL B CA 1
ATOM 8185 C C . VAL B 1 510 ? 5.773 -35.844 37.438 1 91.94 510 VAL B C 1
ATOM 8187 O O . VAL B 1 510 ? 6.367 -36.438 38.375 1 91.94 510 VAL B O 1
ATOM 8190 N N . ARG B 1 511 ? 4.582 -36.125 37.156 1 92.31 511 ARG B N 1
ATOM 8191 C CA . ARG B 1 511 ? 3.838 -37.188 37.812 1 92.31 511 ARG B CA 1
ATOM 8192 C C . ARG B 1 511 ? 4.496 -38.531 37.594 1 92.31 511 ARG B C 1
ATOM 8194 O O . ARG B 1 511 ? 4.578 -39.344 38.531 1 92.31 511 ARG B O 1
ATOM 8201 N N . LEU B 1 512 ? 4.93 -38.75 36.406 1 92.5 512 LEU B N 1
ATOM 8202 C CA . LEU B 1 512 ? 5.605 -40 36.094 1 92.5 512 LEU B CA 1
ATOM 8203 C C . LEU B 1 512 ? 6.914 -40.125 36.844 1 92.5 512 LEU B C 1
ATOM 8205 O O . LEU B 1 512 ? 7.246 -41.188 37.344 1 92.5 512 LEU B O 1
ATOM 8209 N N . CYS B 1 513 ? 7.625 -39.062 36.906 1 91.81 513 CYS B N 1
ATOM 8210 C CA . CYS B 1 513 ? 8.875 -39.031 37.688 1 91.81 513 CYS B CA 1
ATOM 8211 C C . CYS B 1 513 ? 8.609 -39.281 39.156 1 91.81 513 CYS B C 1
ATOM 8213 O O . CYS B 1 513 ? 9.367 -40 39.812 1 91.81 513 CYS B O 1
ATOM 8215 N N . ARG B 1 514 ? 7.539 -38.688 39.656 1 91.69 514 ARG B N 1
ATOM 8216 C CA . ARG B 1 514 ? 7.184 -38.875 41.062 1 91.69 514 ARG B CA 1
ATOM 8217 C C . ARG B 1 514 ? 6.816 -40.312 41.344 1 91.69 514 ARG B C 1
ATOM 8219 O O . ARG B 1 514 ? 7.199 -40.875 42.375 1 91.69 514 ARG B O 1
ATOM 8226 N N . ILE B 1 515 ? 6.191 -40.938 40.406 1 91.25 515 ILE B N 1
ATOM 8227 C CA . ILE B 1 515 ? 5.797 -42.344 40.562 1 91.25 515 ILE B CA 1
ATOM 8228 C C . ILE B 1 515 ? 7.035 -43.219 40.5 1 91.25 515 ILE B C 1
ATOM 8230 O O . ILE B 1 515 ? 7.184 -44.125 41.312 1 91.25 515 ILE B O 1
ATOM 8234 N N . CYS B 1 516 ? 7.918 -42.875 39.625 1 90.5 516 CYS B N 1
ATOM 8235 C CA . CYS B 1 516 ? 9.141 -43.656 39.5 1 90.5 516 CYS B CA 1
ATOM 8236 C C . CYS B 1 516 ? 10.023 -43.5 40.719 1 90.5 516 CYS B C 1
ATOM 8238 O O . CYS B 1 516 ? 10.602 -44.5 41.188 1 90.5 516 CYS B O 1
ATOM 8240 N N . LEU B 1 517 ? 10.086 -42.344 41.25 1 90.5 517 LEU B N 1
ATOM 8241 C CA . LEU B 1 517 ? 10.898 -42.062 42.438 1 90.5 517 LEU B CA 1
ATOM 8242 C C . LEU B 1 517 ? 10.273 -42.719 43.688 1 90.5 517 LEU B C 1
ATOM 8244 O O . LEU B 1 517 ? 10.992 -43.188 44.562 1 90.5 517 LEU B O 1
ATOM 8248 N N . SER B 1 518 ? 8.977 -42.75 43.719 1 89.31 518 SER B N 1
ATOM 8249 C CA . SER B 1 518 ? 8.297 -43.375 44.844 1 89.31 518 SER B CA 1
ATOM 8250 C C . SER B 1 518 ? 8.469 -44.906 44.844 1 89.31 518 SER B C 1
ATOM 8252 O O . SER B 1 518 ? 8.609 -45.531 45.906 1 89.31 518 SER B O 1
ATOM 8254 N N . HIS B 1 519 ? 8.609 -45.406 43.688 1 85.5 519 HIS B N 1
ATOM 8255 C CA . HIS B 1 519 ? 8.805 -46.844 43.562 1 85.5 519 HIS B CA 1
ATOM 8256 C C . HIS B 1 519 ? 10.258 -47.219 43.844 1 85.5 519 HIS B C 1
ATOM 8258 O O . HIS B 1 519 ? 10.523 -48.281 44.438 1 85.5 519 HIS B O 1
ATOM 8264 N N . SER B 1 520 ? 11.125 -46.406 43.625 1 81.94 520 SER B N 1
ATOM 8265 C CA . SER B 1 520 ? 12.539 -46.688 43.875 1 81.94 520 SER B CA 1
ATOM 8266 C C . SER B 1 520 ? 12.844 -46.594 45.375 1 81.94 520 SER B C 1
ATOM 8268 O O . SER B 1 520 ? 13.672 -47.344 45.906 1 81.94 520 SER B O 1
ATOM 8270 N N . PHE B 1 521 ? 12.234 -45.719 46.031 1 76 521 PHE B N 1
ATOM 8271 C CA . PHE B 1 521 ? 12.445 -45.562 47.469 1 76 521 PHE B CA 1
ATOM 8272 C C . PHE B 1 521 ? 11.789 -46.719 48.25 1 76 521 PHE B C 1
ATOM 8274 O O . PHE B 1 521 ? 12.289 -47.156 49.281 1 76 521 PHE B O 1
ATOM 8281 N N . LYS B 1 522 ? 10.891 -47.312 47.812 1 68.88 522 LYS B N 1
ATOM 8282 C CA . LYS B 1 522 ? 10.266 -48.469 48.469 1 68.88 522 LYS B CA 1
ATOM 8283 C C . LYS B 1 522 ? 11.055 -49.75 48.188 1 68.88 522 LYS B C 1
ATOM 8285 O O . LYS B 1 522 ? 11.172 -50.625 49.062 1 68.88 522 LYS B O 1
ATOM 8290 N N . ALA B 1 523 ? 11.633 -49.938 47.156 1 68.62 523 ALA B N 1
ATOM 8291 C CA . ALA B 1 523 ? 12.43 -51.094 46.875 1 68.62 523 ALA B CA 1
ATOM 8292 C C . ALA B 1 523 ? 13.711 -51.125 47.688 1 68.62 523 ALA B C 1
ATOM 8294 O O . ALA B 1 523 ? 14.211 -52.188 48.031 1 68.62 523 ALA B O 1
ATOM 8295 N N . LYS B 1 524 ? 14.234 -50.062 47.906 1 61.28 524 LYS B N 1
ATOM 8296 C CA . LYS B 1 524 ? 15.414 -50.031 48.781 1 61.28 524 LYS B CA 1
ATOM 8297 C C . LYS B 1 524 ? 15.047 -50.344 50.219 1 61.28 524 LYS B C 1
ATOM 8299 O O . LYS B 1 524 ? 15.898 -50.781 51 1 61.28 524 LYS B O 1
ATOM 8304 N N . LYS B 1 525 ? 14 -50.062 50.438 1 60.28 525 LYS B N 1
ATOM 8305 C CA . LYS B 1 525 ? 13.641 -50.312 51.812 1 60.28 525 LYS B CA 1
ATOM 8306 C C . LYS B 1 525 ? 13.211 -51.781 52 1 60.28 525 LYS B C 1
ATOM 8308 O O . LYS B 1 525 ? 13.133 -52.25 53.156 1 60.28 525 LYS B O 1
ATOM 8313 N N . ASP B 1 526 ? 12.859 -52.562 51.188 1 49.56 526 ASP B N 1
ATOM 8314 C CA . ASP B 1 526 ? 12.633 -54 51.312 1 49.56 526 ASP B CA 1
ATOM 8315 C C . ASP B 1 526 ? 13.922 -54.781 51.094 1 49.56 526 ASP B C 1
ATOM 8317 O O . ASP B 1 526 ? 14.156 -55.812 51.719 1 49.56 526 ASP B O 1
#

Radius of gyration: 32.83 Å; Cα contacts (8 Å, |Δi|>4): 1849; chains: 2; bounding box: 75×104×120 Å

Sequence (1052 aa):
MARCYILLLLLQALICDGYKVLIFSPTFGYSHMKFLGSIADILTEAGHDVTVLIPIMDMDLENRTGVKITKNIIKIPAEARLSEMMKWRTEMVVNAWVTNPSFAMLIQPPANMTRLFTYMCEGVFNDEELMNRLRERKFDLGIAEAFDICGFGIFELAEIPATIATFSSVHADALSTAIGEPITPSYIPGPTSTFGDRMNIIGRLINTLEILSTRRFCNTIYEAEVNAFRRKFGAHFKGYTELLSGTSFVLTNSNPYLDYPRPVLHKTVAIGGVGISVDRSKNKLSEEWDAILNERNTTVLISFGSVAKAIYMPESYKQGLLKTFETMPDTTFIMKYEDNTSKFAYHLPNVHLSKWFPQNALLADPRLTAFVTHGGLGSVTEVAYQGKPAVLIPIFAEQPRNAHMLAKHRAGIVLTKYDLENPKKLRDALLNIFTDVSYTRNAKRLSEMLLSQPISPKKLVLRHVEFAARFGRLPNLDPYGRQLSFMQYLLLDIALVVVIISASVVCFSVRLCRICLSHSFKAKKDMARCYILLLLLQALICDGYKVLIFSPTFGYSHMKFLGSIADILTEAGHDVTVLIPIMDMDLENRTGVKITKNIIKIPAEARLSEMMKWRTEMVVNAWVTNPSFAMLIQPPANMTRLFTYMCEGVFNDEELMNRLRERKFDLGIAEAFDICGFGIFELAEIPATIATFSSVHADALSTAIGEPITPSYIPGPTSTFGDRMNIIGRLINTLEILSTRRFCNTIYEAEVNAFRRKFGAHFKGYTELLSGTSFVLTNSNPYLDYPRPVLHKTVAIGGVGISVDRSKNKLSEEWDAILNERNTTVLISFGSVAKAIYMPESYKQGLLKTFETMPDTTFIMKYEDNTSKFAYHLPNVHLSKWFPQNALLADPRLTAFVTHGGLGSVTEVAYQGKPAVLIPIFAEQPRNAHMLAKHRAGIVLTKYDLENPKKLRDALLNIFTDVSYTRNAKRLSEMLLSQPISPKKLVLRHVEFAARFGRLPNLDPYGRQLSFMQYLLLDIALVVVIISASVVCFSVRLCRICLSHSFKAKKD